Protein AF-0000000084523132 (afdb_homodimer)

Organism: Aneurinibacillus migulanus (NCBI:txid47500)

Solvent-accessible surface area (backbone atoms only — not comparable to full-atom values): 44992 Å² total; per-residue (Å²): 132,90,74,85,79,76,87,74,83,86,82,87,77,86,77,85,92,83,88,80,84,88,80,86,73,85,72,81,78,73,75,73,77,78,72,75,71,73,74,72,69,65,70,70,66,70,72,75,72,78,80,70,78,69,58,44,40,58,36,32,36,46,37,48,32,93,43,31,40,43,22,8,52,38,35,34,48,23,66,34,54,35,26,96,66,20,38,59,27,20,19,36,35,38,28,28,56,86,36,49,59,51,44,39,42,51,28,41,54,23,23,72,80,27,42,26,47,46,39,35,29,53,41,67,44,69,44,66,71,53,55,51,46,51,60,62,40,54,42,74,25,40,97,89,49,35,21,31,39,36,40,55,53,37,70,60,29,54,48,53,47,40,74,71,72,41,43,73,41,82,44,69,46,95,42,55,39,41,34,22,36,46,48,48,52,48,49,17,68,76,68,71,52,73,66,48,44,32,38,34,26,44,70,81,42,49,47,55,30,46,41,55,28,13,50,14,8,45,35,76,36,38,50,38,39,27,48,43,77,39,74,42,68,43,31,52,57,51,44,52,74,44,72,40,60,22,40,33,39,32,38,42,30,59,91,55,35,26,65,66,37,56,58,62,51,40,74,29,20,51,72,44,79,40,49,23,96,44,46,43,47,25,19,48,37,43,39,46,31,57,39,85,88,80,62,48,60,66,44,57,72,57,50,24,42,30,34,30,38,32,22,47,91,43,29,50,43,45,52,37,46,29,53,41,15,52,47,61,51,41,14,47,39,39,43,33,49,41,64,53,71,46,68,69,54,53,54,53,44,56,58,31,32,23,54,19,89,76,45,75,70,71,34,47,56,44,38,37,37,32,46,30,41,54,88,38,38,21,60,56,33,51,25,24,50,35,43,54,41,37,61,31,35,61,83,66,58,39,73,47,42,49,76,76,40,86,60,82,77,66,86,68,82,78,78,74,80,77,77,79,73,79,71,80,119,132,82,76,79,77,83,73,75,89,80,84,82,83,80,83,78,83,78,88,82,82,90,81,88,79,87,72,78,74,73,73,78,73,76,73,74,71,73,74,72,69,66,70,69,66,69,73,74,72,77,78,72,78,70,57,44,40,59,35,30,36,47,38,48,30,91,42,31,40,43,22,7,53,38,34,36,49,23,65,35,54,35,25,97,68,19,37,60,27,19,18,36,35,39,26,29,55,88,36,50,59,52,45,41,42,52,28,41,54,24,24,73,80,27,42,25,45,45,40,36,29,54,40,66,43,68,43,68,71,56,55,51,47,52,61,63,41,54,42,74,25,39,97,88,49,36,21,30,38,36,41,57,53,38,70,60,30,54,47,53,48,40,74,70,72,42,42,72,41,81,44,68,46,96,41,53,42,41,34,22,35,47,49,49,51,49,49,18,67,76,68,72,52,73,67,50,44,34,38,33,28,44,72,81,43,48,47,54,29,48,41,53,28,12,50,14,8,46,33,77,35,39,50,38,39,26,48,43,78,40,73,43,70,44,32,50,57,53,43,52,74,44,70,39,60,21,42,34,38,32,37,42,30,58,90,56,36,26,64,65,37,56,58,61,51,41,73,30,20,52,72,44,80,40,48,23,94,44,46,43,47,24,20,47,37,44,37,45,30,57,39,86,87,80,62,48,60,66,45,57,72,56,50,25,43,32,35,30,38,34,20,48,91,44,31,51,41,44,54,37,46,28,53,41,16,53,47,61,49,41,14,47,42,39,41,33,49,39,64,54,72,45,67,70,53,53,53,53,44,56,59,30,33,24,53,20,90,77,44,73,70,69,34,48,57,45,37,36,37,32,46,30,41,55,89,39,37,20,58,54,32,50,25,23,50,36,44,55,42,38,60,31,36,61,83,65,58,38,76,47,41,50,75,77,40,86,58,80,78,65,87,70,82,76,80,75,79,77,78,79,73,78,72,77,122

pLDDT: mean 84.17, std 27.67, range [15.92, 98.94]

Structure (mmCIF, N/CA/C/O backbone):
data_AF-0000000084523132-model_v1
#
loop_
_entity.id
_entity.type
_entity.pdbx_description
1 polymer 'ArsR family transcriptional regulator'
#
loop_
_atom_site.group_PDB
_atom_site.id
_atom_site.type_symbol
_atom_site.label_atom_id
_atom_site.label_alt_id
_atom_site.label_comp_id
_atom_site.label_asym_id
_atom_site.label_entity_id
_atom_site.label_seq_id
_atom_site.pdbx_PDB_ins_code
_atom_site.Cartn_x
_atom_site.Cartn_y
_atom_site.Cartn_z
_atom_site.occupancy
_atom_site.B_iso_or_equiv
_atom_site.auth_seq_id
_atom_site.auth_comp_id
_atom_site.auth_asym_id
_atom_site.auth_atom_id
_atom_site.pdbx_PDB_model_num
ATOM 1 N N . MET A 1 1 ? 48.125 -35.094 -36.844 1 18.16 1 MET A N 1
ATOM 2 C CA . MET A 1 1 ? 48.844 -36.188 -36.156 1 18.16 1 MET A CA 1
ATOM 3 C C . MET A 1 1 ? 49.406 -35.688 -34.812 1 18.16 1 MET A C 1
ATOM 5 O O . MET A 1 1 ? 49.344 -36.375 -33.812 1 18.16 1 MET A O 1
ATOM 9 N N . GLY A 1 2 ? 50.281 -34.688 -34.719 1 19.12 2 GLY A N 1
ATOM 10 C CA . GLY A 1 2 ? 51.438 -34.938 -33.906 1 19.12 2 GLY A CA 1
ATOM 11 C C . GLY A 1 2 ? 51.156 -34.781 -32.406 1 19.12 2 GLY A C 1
ATOM 12 O O . GLY A 1 2 ? 50.406 -33.875 -32.031 1 19.12 2 GLY A O 1
ATOM 13 N N . LYS A 1 3 ? 51.531 -35.75 -31.5 1 17.61 3 LYS A N 1
ATOM 14 C CA . LYS A 1 3 ? 51.5 -36.438 -30.219 1 17.61 3 LYS A CA 1
ATOM 15 C C . LYS A 1 3 ? 52.344 -35.719 -29.188 1 17.61 3 LYS A C 1
ATOM 17 O O . LYS A 1 3 ? 53.562 -35.906 -29.109 1 17.61 3 LYS A O 1
ATOM 22 N N . ARG A 1 4 ? 52.156 -34.375 -29.109 1 19.67 4 ARG A N 1
ATOM 23 C CA . ARG A 1 4 ? 53.125 -33.625 -28.328 1 19.67 4 ARG A CA 1
ATOM 24 C C . ARG A 1 4 ? 53.312 -34.219 -26.938 1 19.67 4 ARG A C 1
ATOM 26 O O . ARG A 1 4 ? 52.312 -34.375 -26.203 1 19.67 4 ARG A O 1
ATOM 33 N N . SER A 1 5 ? 54.469 -34.719 -26.688 1 17.53 5 SER A N 1
ATOM 34 C CA . SER A 1 5 ? 55.25 -35.594 -25.812 1 17.53 5 SER A CA 1
ATOM 35 C C . SER A 1 5 ? 55.344 -35.031 -24.406 1 17.53 5 SER A C 1
ATOM 37 O O . SER A 1 5 ? 55.156 -33.812 -24.188 1 17.53 5 SER A O 1
ATOM 39 N N . PHE A 1 6 ? 55.719 -35.844 -23.344 1 19.44 6 PHE A N 1
ATOM 40 C CA . PHE A 1 6 ? 55.562 -36.406 -22.016 1 19.44 6 PHE A CA 1
ATOM 41 C C . PHE A 1 6 ? 56.594 -35.844 -21.047 1 19.44 6 PHE A C 1
ATOM 43 O O . PHE A 1 6 ? 56.688 -36.25 -19.891 1 19.44 6 PHE A O 1
ATOM 50 N N . ILE A 1 7 ? 57.188 -34.531 -21.312 1 18.38 7 ILE A N 1
ATOM 51 C CA . ILE A 1 7 ? 58.531 -34.625 -20.75 1 18.38 7 ILE A CA 1
ATOM 52 C C . ILE A 1 7 ? 58.469 -34.844 -19.25 1 18.38 7 ILE A C 1
ATOM 54 O O . ILE A 1 7 ? 57.688 -34.156 -18.562 1 18.38 7 ILE A O 1
ATOM 58 N N . ARG A 1 8 ? 59.375 -35.688 -18.594 1 16.3 8 ARG A N 1
ATOM 59 C CA . ARG A 1 8 ? 59.625 -36.656 -17.531 1 16.3 8 ARG A CA 1
ATOM 60 C C . ARG A 1 8 ? 60.281 -35.969 -16.328 1 16.3 8 ARG A C 1
ATOM 62 O O . ARG A 1 8 ? 60.375 -36.562 -15.242 1 16.3 8 ARG A O 1
ATOM 69 N N . TRP A 1 9 ? 60.688 -34.688 -16.375 1 17.25 9 TRP A N 1
ATOM 70 C CA . TRP A 1 9 ? 62 -34.688 -15.727 1 17.25 9 TRP A CA 1
ATOM 71 C C . TRP A 1 9 ? 61.875 -35.031 -14.25 1 17.25 9 TRP A C 1
ATOM 73 O O . TRP A 1 9 ? 60.844 -34.844 -13.633 1 17.25 9 TRP A O 1
ATOM 83 N N . THR A 1 10 ? 63.062 -35.344 -13.672 1 16.25 10 THR A N 1
ATOM 84 C CA . THR A 1 10 ? 63.75 -36.281 -12.766 1 16.25 10 THR A CA 1
ATOM 85 C C . THR A 1 10 ? 63.656 -35.781 -11.328 1 16.25 10 THR A C 1
ATOM 87 O O . THR A 1 10 ? 63.219 -34.656 -11.078 1 16.25 10 THR A O 1
ATOM 90 N N . GLY A 1 11 ? 64.812 -35.562 -10.633 1 15.92 11 GLY A N 1
ATOM 91 C CA . GLY A 1 11 ? 65.438 -36.438 -9.633 1 15.92 11 GLY A CA 1
ATOM 92 C C . GLY A 1 11 ? 65.25 -35.906 -8.219 1 15.92 11 GLY A C 1
ATOM 93 O O . GLY A 1 11 ? 64.75 -36.625 -7.355 1 15.92 11 GLY A O 1
ATOM 94 N N . VAL A 1 12 ? 66.312 -35.125 -7.641 1 17.02 12 VAL A N 1
ATOM 95 C CA . VAL A 1 12 ? 67.188 -35.594 -6.605 1 17.02 12 VAL A CA 1
ATOM 96 C C . VAL A 1 12 ? 66.75 -35.156 -5.23 1 17.02 12 VAL A C 1
ATOM 98 O O . VAL A 1 12 ? 66.125 -34.094 -5.105 1 17.02 12 VAL A O 1
ATOM 101 N N . SER A 1 13 ? 67 -35.938 -4.094 1 16.69 13 SER A N 1
ATOM 102 C CA . SER A 1 13 ? 66.562 -36.469 -2.803 1 16.69 13 SER A CA 1
ATOM 103 C C . SER A 1 13 ? 67.062 -35.594 -1.658 1 16.69 13 SER A C 1
ATOM 105 O O . SER A 1 13 ? 66.562 -35.688 -0.531 1 16.69 13 SER A O 1
ATOM 107 N N . ILE A 1 14 ? 67.875 -34.531 -1.844 1 17.36 14 ILE A N 1
ATOM 108 C CA . ILE A 1 14 ? 68.938 -34.656 -0.842 1 17.36 14 ILE A CA 1
ATOM 109 C C . ILE A 1 14 ? 68.375 -34.406 0.548 1 17.36 14 ILE A C 1
ATOM 111 O O . ILE A 1 14 ? 67.562 -33.5 0.726 1 17.36 14 ILE A O 1
ATOM 115 N N . LEU A 1 15 ? 69 -35.125 1.539 1 16.55 15 LEU A N 1
ATOM 116 C CA . LEU A 1 15 ? 68.75 -35.719 2.838 1 16.55 15 LEU A CA 1
ATOM 117 C C . LEU A 1 15 ? 68.875 -34.719 3.957 1 16.55 15 LEU A C 1
ATOM 119 O O . LEU A 1 15 ? 68.125 -34.688 4.91 1 16.55 15 LEU A O 1
ATOM 123 N N . ALA A 1 16 ? 69.812 -33.688 3.883 1 15.98 16 ALA A N 1
ATOM 124 C CA . ALA A 1 16 ? 70.75 -33.781 5 1 15.98 16 ALA A CA 1
ATOM 125 C C . ALA A 1 16 ? 70.062 -33.406 6.316 1 15.98 16 ALA A C 1
ATOM 127 O O . ALA A 1 16 ? 69 -32.719 6.328 1 15.98 16 ALA A O 1
ATOM 128 N N . ALA A 1 17 ? 71 -33.344 7.449 1 16.22 17 ALA A N 1
ATOM 129 C CA . ALA A 1 17 ? 71.25 -33.875 8.789 1 16.22 17 ALA A CA 1
ATOM 130 C C . ALA A 1 17 ? 70.688 -32.969 9.859 1 16.22 17 ALA A C 1
ATOM 132 O O . ALA A 1 17 ? 70.312 -31.797 9.586 1 16.22 17 ALA A O 1
ATOM 133 N N . GLY A 1 18 ? 71.438 -32.875 11.062 1 16.06 18 GLY A N 1
ATOM 134 C CA . GLY A 1 18 ? 71.25 -33.375 12.414 1 16.06 18 GLY A CA 1
ATOM 135 C C . GLY A 1 18 ? 70.875 -32.281 13.398 1 16.06 18 GLY A C 1
ATOM 136 O O . GLY A 1 18 ? 69.875 -32.469 14.148 1 16.06 18 GLY A O 1
ATOM 137 N N . PHE A 1 19 ? 71.812 -31.297 13.758 1 17.3 19 PHE A N 1
ATOM 138 C CA . PHE A 1 19 ? 72.375 -31.312 15.102 1 17.3 19 PHE A CA 1
ATOM 139 C C . PHE A 1 19 ? 71.562 -30.453 16.047 1 17.3 19 PHE A C 1
ATOM 141 O O . PHE A 1 19 ? 70.875 -29.5 15.617 1 17.3 19 PHE A O 1
ATOM 148 N N . LEU A 1 20 ? 71.688 -30.766 17.453 1 17.17 20 LEU A N 1
ATOM 149 C CA . LEU A 1 20 ? 71 -30.891 18.734 1 17.17 20 LEU A CA 1
ATOM 150 C C . LEU A 1 20 ? 71 -29.578 19.5 1 17.17 20 LEU A C 1
ATOM 152 O O . LEU A 1 20 ? 70.062 -29.219 20.172 1 17.17 20 LEU A O 1
ATOM 156 N N . LEU A 1 21 ? 72.062 -28.688 19.375 1 17.05 21 LEU A N 1
ATOM 157 C CA . LEU A 1 21 ? 72.688 -28.484 20.688 1 17.05 21 LEU A CA 1
ATOM 158 C C . LEU A 1 21 ? 71.75 -27.656 21.594 1 17.05 21 LEU A C 1
ATOM 160 O O . LEU A 1 21 ? 70.875 -26.953 21.094 1 17.05 21 LEU A O 1
ATOM 164 N N . SER A 1 22 ? 72.5 -27.062 22.703 1 17.92 22 SER A N 1
ATOM 165 C CA . SER A 1 22 ? 72.5 -27.016 24.156 1 17.92 22 SER A CA 1
ATOM 166 C C . SER A 1 22 ? 71.688 -25.812 24.672 1 17.92 22 SER A C 1
ATOM 168 O O . SER A 1 22 ? 71.5 -24.828 23.969 1 17.92 22 SER A O 1
ATOM 170 N N . GLY A 1 23 ? 71.438 -25.781 26.047 1 18.11 23 GLY A N 1
ATOM 171 C CA . GLY A 1 23 ? 70.5 -25.578 27.109 1 18.11 23 GLY A CA 1
ATOM 172 C C . GLY A 1 23 ? 70.438 -24.156 27.625 1 18.11 23 GLY A C 1
ATOM 173 O O . GLY A 1 23 ? 69.438 -23.719 28.156 1 18.11 23 GLY A O 1
ATOM 174 N N . CYS A 1 24 ? 71.688 -23.422 27.75 1 20.36 24 CYS A N 1
ATOM 175 C CA . CYS A 1 24 ? 71.812 -22.891 29.094 1 20.36 24 CYS A CA 1
ATOM 176 C C . CYS A 1 24 ? 70.875 -21.734 29.328 1 20.36 24 CYS A C 1
ATOM 178 O O . CYS A 1 24 ? 70.5 -21.016 28.391 1 20.36 24 CYS A O 1
ATOM 180 N N . GLY A 1 25 ? 70.562 -21.438 30.656 1 19.28 25 GLY A N 1
ATOM 181 C CA . GLY A 1 25 ? 69.5 -21.031 31.594 1 19.28 25 GLY A CA 1
ATOM 182 C C . GLY A 1 25 ? 69.438 -19.531 31.797 1 19.28 25 GLY A C 1
ATOM 183 O O . GLY A 1 25 ? 68.562 -19.047 32.531 1 19.28 25 GLY A O 1
ATOM 184 N N . VAL A 1 26 ? 70.5 -18.719 31.406 1 21.92 26 VAL A N 1
ATOM 185 C CA . VAL A 1 26 ? 70.688 -17.672 32.406 1 21.92 26 VAL A CA 1
ATOM 186 C C . VAL A 1 26 ? 69.438 -16.781 32.438 1 21.92 26 VAL A C 1
ATOM 188 O O . VAL A 1 26 ? 68.875 -16.5 31.391 1 21.92 26 VAL A O 1
ATOM 191 N N . GLN A 1 27 ? 69 -16.297 33.656 1 20.41 27 GLN A N 1
ATOM 192 C CA . GLN A 1 27 ? 67.875 -15.836 34.406 1 20.41 27 GLN A CA 1
ATOM 193 C C . GLN A 1 27 ? 67.625 -14.336 34.25 1 20.41 27 GLN A C 1
ATOM 195 O O . GLN A 1 27 ? 66.688 -13.766 34.781 1 20.41 27 GLN A O 1
ATOM 200 N N . GLY A 1 28 ? 68.375 -13.633 33.375 1 21.02 28 GLY A N 1
ATOM 201 C CA . GLY A 1 28 ? 68.438 -12.234 33.781 1 21.02 28 GLY A CA 1
ATOM 202 C C . GLY A 1 28 ? 67 -11.609 33.812 1 21.02 28 GLY A C 1
ATOM 203 O O . GLY A 1 28 ? 66.188 -11.875 32.938 1 21.02 28 GLY A O 1
ATOM 204 N N . GLU A 1 29 ? 66.625 -11.117 34.938 1 22.2 29 GLU A N 1
ATOM 205 C CA . GLU A 1 29 ? 65.375 -10.594 35.438 1 22.2 29 GLU A CA 1
ATOM 206 C C . GLU A 1 29 ? 65 -9.273 34.75 1 22.2 29 GLU A C 1
ATOM 208 O O . GLU A 1 29 ? 65.625 -8.242 35.031 1 22.2 29 GLU A O 1
ATOM 213 N N . GLU A 1 30 ? 65.125 -9.164 33.438 1 22.03 30 GLU A N 1
ATOM 214 C CA . GLU A 1 30 ? 64.938 -7.789 33 1 22.03 30 GLU A CA 1
ATOM 215 C C . GLU A 1 30 ? 63.531 -7.32 33.375 1 22.03 30 GLU A C 1
ATOM 217 O O . GLU A 1 30 ? 62.531 -8.055 33.219 1 22.03 30 GLU A O 1
ATOM 222 N N . GLN A 1 31 ? 63.469 -6.348 34.25 1 25.53 31 GLN A N 1
ATOM 223 C CA . GLN A 1 31 ? 62.312 -5.691 34.781 1 25.53 31 GLN A CA 1
ATOM 224 C C . GLN A 1 31 ? 61.438 -5.09 33.688 1 25.53 31 GLN A C 1
ATOM 226 O O . GLN A 1 31 ? 61.938 -4.309 32.875 1 25.53 31 GLN A O 1
ATOM 231 N N . PRO A 1 32 ? 60.438 -5.801 33.188 1 24.64 32 PRO A N 1
ATOM 232 C CA . PRO A 1 32 ? 59.688 -5.223 32.094 1 24.64 32 PRO A CA 1
ATOM 233 C C . PRO A 1 32 ? 59.062 -3.885 32.438 1 24.64 32 PRO A C 1
ATOM 235 O O . PRO A 1 32 ? 58.75 -3.643 33.594 1 24.64 32 PRO A O 1
ATOM 238 N N . THR A 1 33 ? 59.688 -2.871 31.812 1 25.81 33 THR A N 1
ATOM 239 C CA . THR A 1 33 ? 59.031 -1.567 31.734 1 25.81 33 THR A CA 1
ATOM 240 C C . THR A 1 33 ? 57.562 -1.721 31.375 1 25.81 33 THR A C 1
ATOM 242 O O . THR A 1 33 ? 57.219 -2.432 30.422 1 25.81 33 THR A O 1
ATOM 245 N N . GLN A 1 34 ? 56.75 -1.562 32.375 1 22.23 34 GLN A N 1
ATOM 246 C CA . GLN A 1 34 ? 55.281 -1.671 32.312 1 22.23 34 GLN A CA 1
ATOM 247 C C . GLN A 1 34 ? 54.719 -0.721 31.281 1 22.23 34 GLN A C 1
ATOM 249 O O . GLN A 1 34 ? 54.844 0.498 31.391 1 22.23 34 GLN A O 1
ATOM 254 N N . ASN A 1 35 ? 54.938 -1.015 29.938 1 23.64 35 ASN A N 1
ATOM 255 C CA . ASN A 1 35 ? 54.281 -0.234 28.922 1 23.64 35 ASN A CA 1
ATOM 256 C C . ASN A 1 35 ? 52.781 -0.119 29.203 1 23.64 35 ASN A C 1
ATOM 258 O O . ASN A 1 35 ? 52.094 -1.131 29.359 1 23.64 35 ASN A O 1
ATOM 262 N N . SER A 1 36 ? 52.375 0.899 29.922 1 24.44 36 SER A N 1
ATOM 263 C CA . SER A 1 36 ? 51 1.225 30.141 1 24.44 36 SER A CA 1
ATOM 264 C C . SER A 1 36 ? 50.188 1.169 28.844 1 24.44 36 SER A C 1
ATOM 266 O O . SER A 1 36 ? 50.469 1.904 27.891 1 24.44 36 SER A O 1
ATOM 268 N N . ALA A 1 37 ? 49.812 0.008 28.406 1 24.81 37 ALA A N 1
ATOM 269 C CA . ALA A 1 37 ? 48.844 -0.115 27.344 1 24.81 37 ALA A CA 1
ATOM 270 C C . ALA A 1 37 ? 47.656 0.808 27.594 1 24.81 37 ALA A C 1
ATOM 272 O O . ALA A 1 37 ? 46.969 0.68 28.609 1 24.81 37 ALA A O 1
ATOM 273 N N . GLU A 1 38 ? 47.875 2.047 27.266 1 24.16 38 GLU A N 1
ATOM 274 C CA . GLU A 1 38 ? 46.656 2.848 27.141 1 24.16 38 GLU A CA 1
ATOM 275 C C . GLU A 1 38 ? 45.531 2.057 26.469 1 24.16 38 GLU A C 1
ATOM 277 O O . GLU A 1 38 ? 45.719 1.518 25.375 1 24.16 38 GLU A O 1
ATOM 282 N N . GLN A 1 39 ? 44.781 1.378 27.359 1 24.66 39 GLN A N 1
ATOM 283 C CA . GLN A 1 39 ? 43.531 0.744 26.969 1 24.66 39 GLN A CA 1
ATOM 284 C C . GLN A 1 39 ? 42.75 1.607 25.969 1 24.66 39 GLN A C 1
ATOM 286 O O . GLN A 1 39 ? 42.312 2.707 26.297 1 24.66 39 GLN A O 1
ATOM 291 N N . ALA A 1 40 ? 43.25 1.502 24.688 1 27.55 40 ALA A N 1
ATOM 292 C CA . ALA A 1 40 ? 42.312 1.956 23.672 1 27.55 40 ALA A CA 1
ATOM 293 C C . ALA A 1 40 ? 40.906 1.426 23.953 1 27.55 40 ALA A C 1
ATOM 295 O O . ALA A 1 40 ? 40.656 0.229 23.812 1 27.55 40 ALA A O 1
ATOM 296 N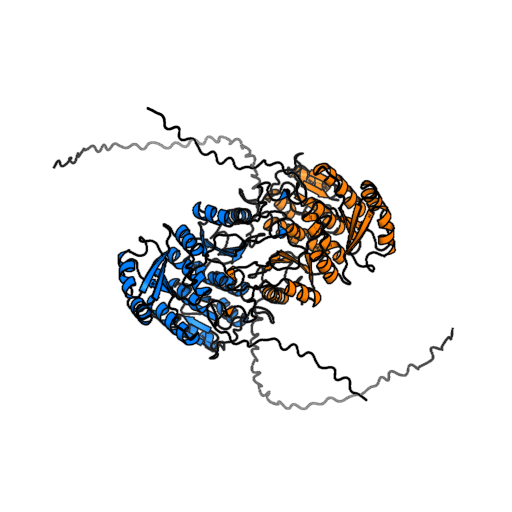 N . GLN A 1 41 ? 40.312 1.923 25.016 1 23.8 41 GLN A N 1
ATOM 297 C CA . GLN A 1 41 ? 38.875 1.759 25.047 1 23.8 41 GLN A CA 1
ATOM 298 C C . GLN A 1 41 ? 38.25 2.025 23.688 1 23.8 41 GLN A C 1
ATOM 300 O O . GLN A 1 41 ? 38.281 3.162 23.203 1 23.8 41 GLN A O 1
ATOM 305 N N . SER A 1 42 ? 38.688 1.079 22.781 1 26.42 42 SER A N 1
ATOM 306 C CA . SER A 1 42 ? 37.844 1.142 21.594 1 26.42 42 SER A CA 1
ATOM 307 C C . SER A 1 42 ? 36.375 1.379 21.969 1 26.42 42 SER A C 1
ATOM 309 O O . SER A 1 42 ? 35.781 0.597 22.719 1 26.42 42 SER A O 1
ATOM 311 N N . THR A 1 43 ? 36.094 2.611 22.297 1 24.25 43 THR A N 1
ATOM 312 C CA . THR A 1 43 ? 34.656 2.863 22.266 1 24.25 43 THR A CA 1
ATOM 313 C C . THR A 1 43 ? 34 2.125 21.109 1 24.25 43 THR A C 1
ATOM 315 O O . THR A 1 43 ? 34.281 2.4 19.938 1 24.25 43 THR A O 1
ATOM 318 N N . LYS A 1 44 ? 33.844 0.749 21.297 1 25.86 44 LYS A N 1
ATOM 319 C CA . LYS A 1 44 ? 32.812 0.128 20.453 1 25.86 44 LYS A CA 1
ATOM 320 C C . LYS A 1 44 ? 31.672 1.095 20.156 1 25.86 44 LYS A C 1
ATOM 322 O O . LYS A 1 44 ? 30.875 1.391 21.047 1 25.86 44 LYS A O 1
ATOM 327 N N . ALA A 1 45 ? 32.031 2.162 19.469 1 26.94 45 ALA A N 1
ATOM 328 C CA . ALA A 1 45 ? 30.875 2.795 18.859 1 26.94 45 ALA A CA 1
ATOM 329 C C . ALA A 1 45 ? 29.781 1.771 18.562 1 26.94 45 ALA A C 1
ATOM 331 O O . ALA A 1 45 ? 30.031 0.749 17.906 1 26.94 45 ALA A O 1
ATOM 332 N N . GLY A 1 46 ? 28.906 1.56 19.469 1 26.45 46 GLY A N 1
ATOM 333 C CA . GLY A 1 46 ? 27.734 0.729 19.312 1 26.45 46 GLY A CA 1
ATOM 334 C C . GLY A 1 46 ? 27.328 0.536 17.859 1 26.45 46 GLY A C 1
ATOM 335 O O . GLY A 1 46 ? 27.297 1.495 17.078 1 26.45 46 GLY A O 1
ATOM 336 N N . LYS A 1 47 ? 27.672 -0.656 17.266 1 29.94 47 LYS A N 1
ATOM 337 C CA . LYS A 1 47 ? 27 -1.043 16.031 1 29.94 47 LYS A CA 1
ATOM 338 C C . LYS A 1 47 ? 25.656 -0.358 15.891 1 29.94 47 LYS A C 1
ATOM 340 O O . LYS A 1 47 ? 24.828 -0.391 16.812 1 29.94 47 LYS A O 1
ATOM 345 N N . ALA A 1 48 ? 25.609 0.6 15.109 1 30.92 48 ALA A N 1
ATOM 346 C CA . ALA A 1 48 ? 24.312 1.062 14.625 1 30.92 48 ALA A CA 1
ATOM 347 C C . ALA A 1 48 ? 23.25 -0.032 14.75 1 30.92 48 ALA A C 1
ATOM 349 O O . ALA A 1 48 ? 23.5 -1.192 14.422 1 30.92 48 ALA A O 1
ATOM 350 N N . SER A 1 49 ? 22.281 0.029 15.648 1 36.09 49 SER A N 1
ATOM 351 C CA . SER A 1 49 ? 21.109 -0.814 15.844 1 36.09 49 SER A CA 1
ATOM 352 C C . SER A 1 49 ? 20.812 -1.659 14.609 1 36.09 49 SER A C 1
ATOM 354 O O . SER A 1 49 ? 21.094 -1.234 13.484 1 36.09 49 SER A O 1
ATOM 356 N N . ALA A 1 50 ? 20.578 -2.887 14.641 1 38.69 50 ALA A N 1
ATOM 357 C CA . ALA A 1 50 ? 19.969 -3.867 13.75 1 38.69 50 ALA A CA 1
ATOM 358 C C . ALA A 1 50 ? 19.016 -3.193 12.758 1 38.69 50 ALA A C 1
ATOM 360 O O . ALA A 1 50 ? 18.156 -2.395 13.156 1 38.69 50 ALA A O 1
ATOM 361 N N . ASP A 1 51 ? 19.406 -3.07 11.445 1 51.06 51 ASP A N 1
ATOM 362 C CA . ASP A 1 51 ? 18.656 -2.619 10.273 1 51.06 51 ASP A CA 1
ATOM 363 C C . ASP A 1 51 ? 17.156 -2.898 10.438 1 51.06 51 ASP A C 1
ATOM 365 O O . ASP A 1 51 ? 16.734 -4.055 10.438 1 51.06 51 ASP A O 1
ATOM 369 N N . GLN A 1 52 ? 16.562 -2.137 11.156 1 62.84 52 GLN A N 1
ATOM 370 C CA . GLN A 1 52 ? 15.125 -2.277 11.328 1 62.84 52 GLN A CA 1
ATOM 371 C C . GLN A 1 52 ? 14.445 -2.615 10.008 1 62.84 52 GLN A C 1
ATOM 373 O O . GLN A 1 52 ? 14.711 -1.976 8.984 1 62.84 52 GLN A O 1
ATOM 378 N N . GLU A 1 53 ? 13.867 -3.773 9.977 1 72.56 53 GLU A N 1
ATOM 379 C CA . GLU A 1 53 ? 13.109 -4.242 8.812 1 72.56 53 GLU A CA 1
ATOM 380 C C . GLU A 1 53 ? 12.109 -3.188 8.344 1 72.56 53 GLU A C 1
ATOM 382 O O . GLU A 1 53 ? 11.422 -2.566 9.164 1 72.56 53 GLU A O 1
ATOM 387 N N . LEU A 1 54 ? 12.25 -2.812 7.082 1 85.75 54 LEU A N 1
ATOM 388 C CA . LEU A 1 54 ? 11.289 -1.923 6.438 1 85.75 54 LEU A CA 1
ATOM 389 C C . LEU A 1 54 ? 10.062 -2.697 5.977 1 85.75 54 LEU A C 1
ATOM 391 O O . LEU A 1 54 ? 9.953 -3.062 4.801 1 85.75 54 LEU A O 1
ATOM 395 N N . SER A 1 55 ? 9.125 -2.938 6.852 1 94.12 55 SER A N 1
ATOM 396 C CA . SER A 1 55 ? 7.941 -3.721 6.523 1 94.12 55 SER A CA 1
ATOM 397 C C . SER A 1 55 ? 7.148 -3.072 5.395 1 94.12 55 SER A C 1
ATOM 399 O O . SER A 1 55 ? 6.512 -3.766 4.598 1 94.12 55 SER A O 1
ATOM 401 N N . ALA A 1 56 ? 7.203 -1.769 5.355 1 97.81 56 ALA A N 1
ATOM 402 C CA . ALA A 1 56 ? 6.516 -1.04 4.293 1 97.81 56 ALA A CA 1
ATOM 403 C C . ALA A 1 56 ? 7.156 0.325 4.059 1 97.81 56 ALA A C 1
ATOM 405 O O . ALA A 1 56 ? 7.801 0.877 4.953 1 97.81 56 ALA A O 1
ATOM 406 N N . THR A 1 57 ? 7.098 0.795 2.854 1 97.88 57 THR A N 1
ATOM 407 C CA . THR A 1 57 ? 7.375 2.176 2.469 1 97.88 57 THR A CA 1
ATOM 408 C C . THR A 1 57 ? 6.141 2.816 1.837 1 97.88 57 THR A C 1
ATOM 410 O O . THR A 1 57 ? 5.062 2.219 1.822 1 97.88 57 THR A O 1
ATOM 413 N N . LYS A 1 58 ? 6.324 3.99 1.352 1 97.62 58 LYS A N 1
ATOM 414 C CA . LYS A 1 58 ? 5.207 4.715 0.751 1 97.62 58 LYS A CA 1
ATOM 415 C C . LYS A 1 58 ? 4.703 4.012 -0.504 1 97.62 58 LYS A C 1
ATOM 417 O O . LYS A 1 58 ? 3.531 4.133 -0.863 1 97.62 58 LYS A O 1
ATOM 422 N N . ASN A 1 59 ? 5.559 3.164 -1.186 1 98.31 59 ASN A N 1
ATOM 423 C CA . ASN A 1 59 ? 5.133 2.516 -2.42 1 98.31 59 ASN A CA 1
ATOM 424 C C . ASN A 1 59 ? 5.355 1.007 -2.367 1 98.31 59 ASN A C 1
ATOM 426 O O . ASN A 1 59 ? 5.129 0.306 -3.355 1 98.31 59 ASN A O 1
ATOM 430 N N . THR A 1 60 ? 5.875 0.475 -1.229 1 98.5 60 THR A N 1
ATOM 431 C CA . THR A 1 60 ? 6.129 -0.959 -1.154 1 98.5 60 THR A CA 1
ATOM 432 C C . THR A 1 60 ? 5.609 -1.532 0.163 1 98.5 60 THR A C 1
ATOM 434 O O . THR A 1 60 ? 5.555 -0.828 1.173 1 98.5 60 THR A O 1
ATOM 437 N N . THR A 1 61 ? 5.207 -2.773 0.147 1 98.56 61 THR A N 1
ATOM 438 C CA . THR A 1 61 ? 4.789 -3.529 1.323 1 98.56 61 THR A CA 1
ATOM 439 C C . THR A 1 61 ? 5.371 -4.938 1.295 1 98.56 61 THR A C 1
ATOM 441 O O . THR A 1 61 ? 5.289 -5.629 0.278 1 98.56 61 THR A O 1
ATOM 444 N N . ARG A 1 62 ? 5.922 -5.375 2.377 1 98.38 62 ARG A N 1
ATOM 445 C CA . ARG A 1 62 ? 6.449 -6.73 2.441 1 98.38 62 ARG A CA 1
ATOM 446 C C . ARG A 1 62 ? 5.355 -7.73 2.793 1 98.38 62 ARG A C 1
ATOM 448 O O . ARG A 1 62 ? 4.48 -7.441 3.613 1 98.38 62 ARG A O 1
ATOM 455 N N . ILE A 1 63 ? 5.422 -8.812 2.164 1 98.44 63 ILE A N 1
ATOM 456 C CA . ILE A 1 63 ? 4.758 -10.023 2.621 1 98.44 63 ILE A CA 1
ATOM 457 C C . ILE A 1 63 ? 5.715 -10.844 3.484 1 98.44 63 ILE A C 1
ATOM 459 O O . ILE A 1 63 ? 6.531 -11.609 2.963 1 98.44 63 ILE A O 1
ATOM 463 N N . GLU A 1 64 ? 5.531 -10.758 4.703 1 96.56 64 GLU A N 1
ATOM 464 C CA . GLU A 1 64 ? 6.574 -11.195 5.625 1 96.56 64 GLU A CA 1
ATOM 465 C C . GLU A 1 64 ? 6.621 -12.719 5.727 1 96.56 64 GLU A C 1
ATOM 467 O O . GLU A 1 64 ? 5.578 -13.375 5.734 1 96.56 64 GLU A O 1
ATOM 472 N N . GLY A 1 65 ? 7.781 -13.273 5.797 1 97.62 65 GLY A N 1
ATOM 473 C CA . GLY A 1 65 ? 8.023 -14.695 5.973 1 97.62 65 GLY A CA 1
ATOM 474 C C . GLY A 1 65 ? 9.422 -15.117 5.562 1 97.62 65 GLY A C 1
ATOM 475 O O . GLY A 1 65 ? 10.094 -14.414 4.805 1 97.62 65 GLY A O 1
ATOM 476 N N . THR A 1 66 ? 9.82 -16.281 6.098 1 97.88 66 THR A N 1
ATOM 477 C CA . THR A 1 66 ? 11.148 -16.797 5.789 1 97.88 66 THR A CA 1
ATOM 478 C C . THR A 1 66 ? 11.055 -18.172 5.141 1 97.88 66 THR A C 1
ATOM 480 O O . THR A 1 66 ? 12.07 -18.828 4.918 1 97.88 66 THR A O 1
ATOM 483 N N . ASN A 1 67 ? 9.875 -18.609 4.902 1 98.31 67 ASN A N 1
ATOM 484 C CA . ASN A 1 67 ? 9.57 -19.844 4.199 1 98.31 67 ASN A CA 1
ATOM 485 C C . ASN A 1 67 ? 8.156 -19.828 3.627 1 98.31 67 ASN A C 1
ATOM 487 O O . ASN A 1 67 ? 7.383 -18.906 3.885 1 98.31 67 ASN A O 1
ATOM 491 N N . ALA A 1 68 ? 7.855 -20.844 2.908 1 98.75 68 ALA A N 1
ATOM 492 C CA . ALA A 1 68 ? 6.586 -20.875 2.188 1 98.75 68 ALA A CA 1
ATOM 493 C C . ALA A 1 68 ? 5.406 -20.828 3.154 1 98.75 68 ALA A C 1
ATOM 495 O O . ALA A 1 68 ? 4.383 -20.203 2.873 1 98.75 68 ALA A O 1
ATOM 496 N N . GLU A 1 69 ? 5.508 -21.516 4.23 1 98.75 69 GLU A N 1
ATOM 497 C CA . GLU A 1 69 ? 4.422 -21.562 5.203 1 98.75 69 GLU A CA 1
ATOM 498 C C . GLU A 1 69 ? 4.145 -20.188 5.797 1 98.75 69 GLU A C 1
ATOM 500 O O . GLU A 1 69 ? 2.996 -19.75 5.852 1 98.75 69 GLU A O 1
ATOM 505 N N . GLU A 1 70 ? 5.164 -19.5 6.215 1 98.44 70 GLU A N 1
ATOM 506 C CA . GLU A 1 70 ? 5.008 -18.156 6.762 1 98.44 70 GLU A CA 1
ATOM 507 C C . GLU A 1 70 ? 4.496 -17.188 5.703 1 98.44 70 GLU A C 1
ATOM 509 O O . GLU A 1 70 ? 3.666 -16.312 5.996 1 98.44 70 GLU A O 1
ATOM 514 N N . ILE A 1 71 ? 5.008 -17.344 4.445 1 98.75 71 ILE A N 1
ATOM 515 C CA . ILE A 1 71 ? 4.535 -16.516 3.348 1 98.75 71 ILE A CA 1
ATOM 516 C C . ILE A 1 71 ? 3.041 -16.75 3.127 1 98.75 71 ILE A C 1
ATOM 518 O O . ILE A 1 71 ? 2.279 -15.805 2.918 1 98.75 71 ILE A O 1
ATOM 522 N N . ALA A 1 72 ? 2.641 -17.953 3.217 1 98.88 72 ALA A N 1
ATOM 523 C CA . ALA A 1 72 ? 1.231 -18.297 3.043 1 98.88 72 ALA A CA 1
ATOM 524 C C . ALA A 1 72 ? 0.369 -17.641 4.117 1 98.88 72 ALA A C 1
ATOM 526 O O . ALA A 1 72 ? -0.691 -17.094 3.816 1 98.88 72 ALA A O 1
ATOM 527 N N . LEU A 1 73 ? 0.814 -17.734 5.332 1 98.56 73 LEU A N 1
ATOM 528 C CA . LEU A 1 73 ? 0.07 -17.141 6.441 1 98.56 73 LEU A CA 1
ATOM 529 C C . LEU A 1 73 ? -0.048 -15.633 6.281 1 98.56 73 LEU A C 1
ATOM 531 O O . LEU A 1 73 ? -1.137 -15.078 6.422 1 98.56 73 LEU A O 1
ATOM 535 N N . SER A 1 74 ? 1.034 -14.977 5.973 1 98.12 74 SER A N 1
ATOM 536 C CA . SER A 1 74 ? 1.025 -13.531 5.773 1 98.12 74 SER A CA 1
ATOM 537 C C . SER A 1 74 ? 0.117 -13.141 4.617 1 98.12 74 SER A C 1
ATOM 539 O O . SER A 1 74 ? -0.673 -12.203 4.73 1 98.12 74 SER A O 1
ATOM 541 N N . THR A 1 75 ? 0.225 -13.898 3.549 1 98.69 75 THR A N 1
ATOM 542 C CA . THR A 1 75 ? -0.598 -13.633 2.375 1 98.69 75 THR A CA 1
ATOM 543 C C . THR A 1 75 ? -2.08 -13.766 2.711 1 98.69 75 THR A C 1
ATOM 545 O O . THR A 1 75 ? -2.885 -12.898 2.363 1 98.69 75 THR A O 1
ATOM 548 N N . SER A 1 76 ? -2.385 -14.812 3.385 1 98.62 76 SER A N 1
ATOM 549 C CA . SER A 1 76 ? -3.762 -15.086 3.783 1 98.62 76 SER A CA 1
ATOM 550 C C . SER A 1 76 ? -4.328 -13.945 4.625 1 98.62 76 SER A C 1
ATOM 552 O O . SER A 1 76 ? -5.414 -13.43 4.336 1 98.62 76 SER A O 1
ATOM 554 N N . ARG A 1 77 ? -3.588 -13.477 5.547 1 97.75 77 ARG A N 1
ATOM 555 C CA . ARG A 1 77 ? 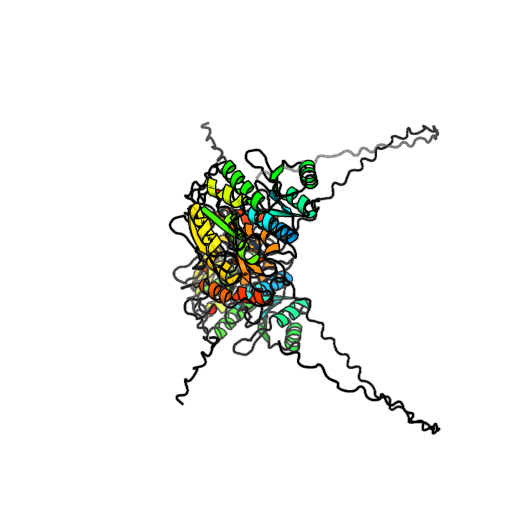-4.047 -12.43 6.457 1 97.75 77 ARG A CA 1
ATOM 556 C C . ARG A 1 77 ? -4.191 -11.094 5.73 1 97.75 77 ARG A C 1
ATOM 558 O O . ARG A 1 77 ? -5.125 -10.336 6 1 97.75 77 ARG A O 1
ATOM 565 N N . MET A 1 78 ? -3.332 -10.82 4.863 1 98.19 78 MET A N 1
ATOM 566 C CA . MET A 1 78 ? -3.312 -9.539 4.168 1 98.19 78 MET A CA 1
ATOM 567 C C . MET A 1 78 ? -4.449 -9.453 3.154 1 98.19 78 MET A C 1
ATOM 569 O O . MET A 1 78 ? -5.047 -8.391 2.973 1 98.19 78 MET A O 1
ATOM 573 N N . ILE A 1 79 ? -4.75 -10.555 2.518 1 98.5 79 ILE A N 1
ATOM 574 C CA . ILE A 1 79 ? -5.73 -10.523 1.438 1 98.5 79 ILE A CA 1
ATOM 575 C C . ILE A 1 79 ? -7.125 -10.797 1.997 1 98.5 79 ILE A C 1
ATOM 577 O O . ILE A 1 79 ? -8.109 -10.219 1.534 1 98.5 79 ILE A O 1
ATOM 581 N N . TRP A 1 80 ? -7.18 -11.648 3.025 1 98.12 80 TRP A N 1
ATOM 582 C CA . TRP A 1 80 ? -8.445 -12.031 3.643 1 98.12 80 TRP A CA 1
ATOM 583 C C . TRP A 1 80 ? -8.43 -11.75 5.141 1 98.12 80 TRP A C 1
ATOM 585 O O . TRP A 1 80 ? -8.344 -12.672 5.953 1 98.12 80 TRP A O 1
ATOM 595 N N . PRO A 1 81 ? -8.648 -10.57 5.535 1 95.94 81 PRO A N 1
ATOM 596 C CA . PRO A 1 81 ? -8.727 -10.258 6.965 1 95.94 81 PRO A CA 1
ATOM 597 C C . PRO A 1 81 ? -9.859 -11.008 7.668 1 95.94 81 PRO A C 1
ATOM 599 O O . PRO A 1 81 ? -9.812 -11.203 8.883 1 95.94 81 PRO A O 1
ATOM 602 N N . ALA A 1 82 ? -10.898 -11.312 6.93 1 95.12 82 ALA A N 1
ATOM 603 C CA . ALA A 1 82 ? -12.008 -12.133 7.41 1 95.12 82 ALA A CA 1
ATOM 604 C C . ALA A 1 82 ? -12.734 -11.453 8.562 1 95.12 82 ALA A C 1
ATOM 606 O O . ALA A 1 82 ? -13.094 -12.102 9.555 1 95.12 82 ALA A O 1
ATOM 607 N N . THR A 1 83 ? -12.844 -10.141 8.539 1 94.31 83 THR A N 1
ATOM 608 C CA . THR A 1 83 ? -13.656 -9.375 9.477 1 94.31 83 THR A CA 1
ATOM 609 C C . THR A 1 83 ? -15.125 -9.375 9.047 1 94.31 83 THR A C 1
ATOM 611 O O . THR A 1 83 ? -15.453 -9.828 7.953 1 94.31 83 THR A O 1
ATOM 614 N N . PRO A 1 84 ? -16.062 -8.938 9.844 1 91.88 84 PRO A N 1
ATOM 615 C CA . PRO A 1 84 ? -17.484 -9.086 9.562 1 91.88 84 PRO A CA 1
ATOM 616 C C . PRO A 1 84 ? -17.891 -8.516 8.203 1 91.88 84 PRO A C 1
ATOM 618 O O . PRO A 1 84 ? -18.672 -9.133 7.484 1 91.88 84 PRO A O 1
ATOM 621 N N . ASN A 1 85 ? -17.297 -7.332 7.863 1 91.62 85 ASN A N 1
ATOM 622 C CA . ASN A 1 85 ? -17.609 -6.738 6.57 1 91.62 85 ASN A CA 1
ATOM 623 C C . ASN A 1 85 ? -16.391 -6.746 5.641 1 91.62 85 ASN A C 1
ATOM 625 O O . ASN A 1 85 ? -16.344 -5.98 4.676 1 91.62 85 ASN A O 1
ATOM 629 N N . GLY A 1 86 ? -15.352 -7.555 6.07 1 90.44 86 GLY A N 1
ATOM 630 C CA . GLY A 1 86 ? -14.148 -7.664 5.258 1 90.44 86 GLY A CA 1
ATOM 631 C C . GLY A 1 86 ? -14.18 -8.844 4.301 1 90.44 86 GLY A C 1
ATOM 632 O O . GLY A 1 86 ? -15.203 -9.516 4.176 1 90.44 86 GLY A O 1
ATOM 633 N N . THR A 1 87 ? -13.102 -9.07 3.619 1 92.5 87 THR A N 1
ATOM 634 C CA . THR A 1 87 ? -12.984 -10.156 2.652 1 92.5 87 THR A CA 1
ATOM 635 C C . THR A 1 87 ? -12.891 -11.508 3.361 1 92.5 87 THR A C 1
ATOM 637 O O . THR A 1 87 ? -12.078 -11.68 4.266 1 92.5 87 THR A O 1
ATOM 640 N N . LYS A 1 88 ? -13.727 -12.383 2.965 1 95.94 88 LYS A N 1
ATOM 641 C CA . LYS A 1 88 ? -13.711 -13.758 3.453 1 95.94 88 LYS A CA 1
ATOM 642 C C . LYS A 1 88 ? -13.625 -14.75 2.297 1 95.94 88 LYS A C 1
ATOM 644 O O . LYS A 1 88 ? -14.281 -14.57 1.268 1 95.94 88 LYS A O 1
ATOM 649 N N . PRO A 1 89 ? -12.906 -15.797 2.531 1 98.19 89 PRO A N 1
ATOM 650 C CA . PRO A 1 89 ? -12.82 -16.781 1.456 1 98.19 89 PRO A CA 1
ATOM 651 C C . PRO A 1 89 ? -13.992 -17.766 1.457 1 98.19 89 PRO A C 1
ATOM 653 O O . PRO A 1 89 ? -14.641 -17.953 2.492 1 98.19 89 PRO A O 1
ATOM 656 N N . ASN A 1 90 ? -14.258 -18.328 0.284 1 98.06 90 ASN A N 1
ATOM 657 C CA . ASN A 1 90 ? -15.18 -19.453 0.219 1 98.06 90 ASN A CA 1
ATOM 658 C C . ASN A 1 90 ? -14.492 -20.766 0.577 1 98.06 90 ASN A C 1
ATOM 660 O O . ASN A 1 90 ? -15.039 -21.562 1.33 1 98.06 90 ASN A O 1
ATOM 664 N N . VAL A 1 91 ? -13.328 -20.969 0.045 1 98.62 91 VAL A N 1
ATOM 665 C CA . VAL A 1 91 ? -12.602 -22.219 0.231 1 98.62 91 VAL A CA 1
ATOM 666 C C . VAL A 1 91 ? -11.125 -21.938 0.512 1 98.62 91 VAL A C 1
ATOM 668 O O . VAL A 1 91 ? -10.539 -21.047 -0.105 1 98.62 91 VAL A O 1
ATOM 671 N N . VAL A 1 92 ? -10.555 -22.625 1.421 1 98.88 92 VAL A N 1
ATOM 672 C CA . VAL A 1 92 ? -9.117 -22.578 1.676 1 98.88 92 VAL A CA 1
ATOM 673 C C . VAL A 1 92 ? -8.43 -23.75 0.99 1 98.88 92 VAL A C 1
ATOM 675 O O . VAL A 1 92 ? -8.906 -24.891 1.058 1 98.88 92 VAL A O 1
ATOM 678 N N . LEU A 1 93 ? -7.379 -23.516 0.289 1 98.94 93 LEU A N 1
ATOM 679 C CA . LEU A 1 93 ? -6.562 -24.547 -0.327 1 98.94 93 LEU A CA 1
ATOM 680 C C . LEU A 1 93 ? -5.395 -24.938 0.579 1 98.94 93 LEU A C 1
ATOM 682 O O . LEU A 1 93 ? -4.785 -24.062 1.214 1 98.94 93 LEU A O 1
ATOM 686 N N . LEU A 1 94 ? -5.074 -26.188 0.635 1 98.94 94 LEU A N 1
ATOM 687 C CA . LEU A 1 94 ? -4.016 -26.688 1.502 1 98.94 94 LEU A CA 1
ATOM 688 C C . LEU A 1 94 ? -3.098 -27.641 0.742 1 98.94 94 LEU A C 1
ATOM 690 O O . LEU A 1 94 ? -3.551 -28.656 0.219 1 98.94 94 LEU A O 1
ATOM 694 N N . ALA A 1 95 ? -1.805 -27.344 0.635 1 98.81 95 ALA A N 1
ATOM 695 C CA . ALA A 1 95 ? -0.827 -28.125 -0.112 1 98.81 95 ALA A CA 1
ATOM 696 C C . ALA A 1 95 ? 0.441 -28.344 0.709 1 98.81 95 ALA A C 1
ATOM 698 O O . ALA A 1 95 ? 0.648 -27.688 1.732 1 98.81 95 ALA A O 1
ATOM 699 N N . PRO A 1 96 ? 1.309 -29.312 0.278 1 98.56 96 PRO A N 1
ATOM 700 C CA . PRO A 1 96 ? 2.549 -29.562 1.018 1 98.56 96 PRO A CA 1
ATOM 701 C C . PRO A 1 96 ? 3.582 -28.453 0.818 1 98.56 96 PRO A C 1
ATOM 703 O O . PRO A 1 96 ? 3.805 -28 -0.311 1 98.56 96 PRO A O 1
ATOM 706 N N . HIS A 1 97 ? 4.25 -28.031 1.928 1 97.81 97 HIS A N 1
ATOM 707 C CA . HIS A 1 97 ? 5.168 -26.891 1.853 1 97.81 97 HIS A CA 1
ATOM 708 C C . HIS A 1 97 ? 6.438 -27.266 1.092 1 97.81 97 HIS A C 1
ATOM 710 O O . HIS A 1 97 ? 7.18 -26.391 0.649 1 97.81 97 HIS A O 1
ATOM 716 N N . ASP A 1 98 ? 6.73 -28.547 0.841 1 96.31 98 ASP A N 1
ATOM 717 C CA . ASP A 1 98 ? 7.992 -28.953 0.225 1 96.31 98 ASP A CA 1
ATOM 718 C C . ASP A 1 98 ? 7.781 -29.375 -1.227 1 96.31 98 ASP A C 1
ATOM 720 O O . ASP A 1 98 ? 8.656 -30 -1.828 1 96.31 98 ASP A O 1
ATOM 724 N N . ASN A 1 99 ? 6.664 -29.125 -1.791 1 98.12 99 ASN A N 1
ATOM 725 C CA . ASN A 1 99 ? 6.359 -29.453 -3.182 1 98.12 99 ASN A CA 1
ATOM 726 C C . ASN A 1 99 ? 5.887 -28.219 -3.949 1 98.12 99 ASN A C 1
ATOM 728 O O . ASN A 1 99 ? 4.684 -27.984 -4.059 1 98.12 99 ASN A O 1
ATOM 732 N N . TRP A 1 100 ? 6.852 -27.516 -4.531 1 98.69 100 TRP A N 1
ATOM 733 C CA . TRP A 1 100 ? 6.516 -26.25 -5.18 1 98.69 100 TRP A CA 1
ATOM 734 C C . TRP A 1 100 ? 5.633 -26.484 -6.398 1 98.69 100 TRP A C 1
ATOM 736 O O . TRP A 1 100 ? 4.793 -25.641 -6.73 1 98.69 100 TRP A O 1
ATOM 746 N N . GLN A 1 101 ? 5.801 -27.641 -7.098 1 98.88 101 GLN A N 1
ATOM 747 C CA . GLN A 1 101 ? 5 -27.922 -8.281 1 98.88 101 GLN A CA 1
ATOM 748 C C . GLN A 1 101 ? 3.518 -28.047 -7.934 1 98.88 101 GLN A C 1
ATOM 750 O O . GLN A 1 101 ? 2.664 -27.484 -8.625 1 98.88 101 GLN A O 1
ATOM 755 N N . THR A 1 102 ? 3.225 -28.719 -6.855 1 98.81 102 THR A N 1
ATOM 756 C CA . THR A 1 102 ? 1.853 -28.891 -6.387 1 98.81 102 THR A CA 1
ATOM 757 C C . THR A 1 102 ? 1.272 -27.562 -5.926 1 98.81 102 THR A C 1
ATOM 759 O O . THR A 1 102 ? 0.119 -27.234 -6.223 1 98.81 102 THR A O 1
ATOM 762 N N . GLN A 1 103 ? 2.074 -26.797 -5.219 1 98.88 103 GLN A N 1
ATOM 763 C CA . GLN A 1 103 ? 1.646 -25.453 -4.82 1 98.88 103 GLN A CA 1
ATOM 764 C C . GLN A 1 103 ? 1.27 -24.609 -6.035 1 98.88 103 GLN A C 1
ATOM 766 O O . GLN A 1 103 ? 0.207 -23.984 -6.062 1 98.88 103 GLN A O 1
ATOM 771 N N . LEU A 1 104 ? 2.123 -24.625 -7.023 1 98.94 104 LEU A N 1
ATOM 772 C CA . LEU A 1 104 ? 1.96 -23.75 -8.18 1 98.94 104 LEU A CA 1
ATOM 773 C C . LEU A 1 104 ? 0.668 -24.078 -8.922 1 98.94 104 LEU A C 1
ATOM 775 O O . LEU A 1 104 ? -0.148 -23.188 -9.172 1 98.94 104 LEU A O 1
ATOM 779 N N . VAL A 1 105 ? 0.416 -25.312 -9.219 1 98.81 105 VAL A N 1
ATOM 780 C CA . VAL A 1 105 ? -0.79 -25.641 -9.969 1 98.81 105 VAL A CA 1
ATOM 781 C C . VAL A 1 105 ? -2.018 -25.484 -9.078 1 98.81 105 VAL A C 1
ATOM 783 O O . VAL A 1 105 ? -3.119 -25.219 -9.57 1 98.81 105 VAL A O 1
ATOM 786 N N . GLY A 1 106 ? -1.858 -25.578 -7.758 1 98.75 106 GLY A N 1
ATOM 787 C CA . GLY A 1 106 ? -2.955 -25.344 -6.832 1 98.75 106 GLY A CA 1
ATOM 788 C C . GLY A 1 106 ? -3.498 -23.922 -6.902 1 98.75 106 GLY A C 1
ATOM 789 O O . GLY A 1 106 ? -4.664 -23.688 -6.582 1 98.75 106 GLY A O 1
ATOM 790 N N . LEU A 1 107 ? -2.668 -22.984 -7.348 1 98.81 107 LEU A N 1
ATOM 791 C CA . LEU A 1 107 ? -3.057 -21.578 -7.445 1 98.81 107 LEU A CA 1
ATOM 792 C C . LEU A 1 107 ? -4.18 -21.406 -8.461 1 98.81 107 LEU A C 1
ATOM 794 O O . LEU A 1 107 ? -4.875 -20.375 -8.445 1 98.81 107 LEU A O 1
ATOM 798 N N . ASP A 1 108 ? -4.359 -22.406 -9.32 1 98.12 108 ASP A N 1
ATOM 799 C CA . ASP A 1 108 ? -5.469 -22.375 -10.273 1 98.12 108 ASP A CA 1
ATOM 800 C C . ASP A 1 108 ? -6.812 -22.359 -9.555 1 98.12 108 ASP A C 1
ATOM 802 O O . ASP A 1 108 ? -7.824 -21.938 -10.125 1 98.12 108 ASP A O 1
ATOM 806 N N . LEU A 1 109 ? -6.809 -22.75 -8.32 1 98.12 109 LEU A N 1
ATOM 807 C CA . LEU A 1 109 ? -8.055 -22.859 -7.566 1 98.12 109 LEU A CA 1
ATOM 808 C C . LEU A 1 109 ? -8.266 -21.641 -6.68 1 98.12 109 LEU A C 1
ATOM 810 O O . LEU A 1 109 ? -9.25 -21.578 -5.934 1 98.12 109 LEU A O 1
ATOM 814 N N . VAL A 1 110 ? -7.391 -20.656 -6.75 1 98 110 VAL A N 1
ATOM 815 C CA . VAL A 1 110 ? -7.504 -19.438 -5.945 1 98 110 VAL A CA 1
ATOM 816 C C . VAL A 1 110 ? -8.68 -18.609 -6.441 1 98 110 VAL A C 1
ATOM 818 O O . VAL A 1 110 ? -9.438 -18.047 -5.641 1 98 110 VAL A O 1
ATOM 821 N N . HIS A 1 111 ? -8.789 -18.484 -7.715 1 94.56 111 HIS A N 1
ATOM 822 C CA . HIS A 1 111 ? -9.836 -17.672 -8.32 1 94.56 111 HIS A CA 1
ATOM 823 C C . HIS A 1 111 ? -11.219 -18.172 -7.91 1 94.56 111 HIS A C 1
ATOM 825 O O . HIS A 1 111 ? -11.344 -19.156 -7.184 1 94.56 111 HIS A O 1
ATOM 831 N N . HIS A 1 112 ? -12.227 -17.453 -8.266 1 91.75 112 HIS A N 1
ATOM 832 C CA . HIS A 1 112 ? -13.586 -17.922 -8.055 1 91.75 112 HIS A CA 1
ATOM 833 C C . HIS A 1 112 ? -13.805 -19.297 -8.688 1 91.75 112 HIS A C 1
ATOM 835 O O . HIS A 1 112 ? -13.273 -19.578 -9.766 1 91.75 112 HIS A O 1
ATOM 841 N N . PRO A 1 113 ? -14.484 -20.203 -8.031 1 92.75 113 PRO A N 1
ATOM 842 C CA . PRO A 1 113 ? -15.414 -19.875 -6.941 1 92.75 113 PRO A CA 1
ATOM 843 C C . PRO A 1 113 ? -14.773 -20.016 -5.562 1 92.75 113 PRO A C 1
ATOM 845 O O . PRO A 1 113 ? -15.398 -19.672 -4.555 1 92.75 113 PRO A O 1
ATOM 848 N N . SER A 1 114 ? -13.531 -20.547 -5.457 1 95.19 114 SER A N 1
ATOM 849 C CA . SER A 1 114 ? -12.914 -20.734 -4.145 1 95.19 114 SER A CA 1
ATOM 850 C C . SER A 1 114 ? -12.672 -19.391 -3.453 1 95.19 114 SER A C 1
ATOM 852 O O . SER A 1 114 ? -12.977 -19.234 -2.27 1 95.19 114 SER A O 1
ATOM 854 N N . ASP A 1 115 ? -12.094 -18.453 -4.348 1 96.25 115 ASP A N 1
ATOM 855 C CA . ASP A 1 115 ? -11.797 -17.141 -3.777 1 96.25 115 ASP A CA 1
ATOM 856 C C . ASP A 1 115 ? -11.117 -17.281 -2.418 1 96.25 115 ASP A C 1
ATOM 858 O O . ASP A 1 115 ? -11.594 -16.719 -1.423 1 96.25 115 ASP A O 1
ATOM 862 N N . GLY A 1 116 ? -9.992 -17.969 -2.42 1 98.25 116 GLY A N 1
ATOM 863 C CA . GLY A 1 116 ? -9.375 -18.234 -1.131 1 98.25 116 GLY A CA 1
ATOM 864 C C . GLY A 1 116 ? -7.875 -18.469 -1.225 1 98.25 116 GLY A C 1
ATOM 865 O O . GLY A 1 116 ? -7.336 -18.625 -2.32 1 98.25 116 GLY A O 1
ATOM 866 N N . PRO A 1 117 ? -7.266 -18.438 -0.056 1 98.81 117 PRO A N 1
ATOM 867 C CA . PRO A 1 117 ? -5.805 -18.516 -0.012 1 98.81 117 PRO A CA 1
ATOM 868 C C . PRO A 1 117 ? -5.285 -19.938 -0.216 1 98.81 117 PRO A C 1
ATOM 870 O O . PRO A 1 117 ? -6.027 -20.906 -0.01 1 98.81 117 PRO A O 1
ATOM 873 N N . LEU A 1 118 ? -4.066 -20.031 -0.689 1 98.94 118 LEU A N 1
ATOM 874 C CA . LEU A 1 118 ? -3.273 -21.25 -0.6 1 98.94 118 LEU A CA 1
ATOM 875 C C . LEU A 1 118 ? -2.438 -21.266 0.676 1 98.94 118 LEU A C 1
ATOM 877 O O . LEU A 1 118 ? -1.522 -20.453 0.833 1 98.94 118 LEU A O 1
ATOM 881 N N . LEU A 1 119 ? -2.781 -22.109 1.588 1 98.94 119 LEU A N 1
ATOM 882 C CA . LEU A 1 119 ? -1.932 -22.391 2.74 1 98.94 119 LEU A CA 1
ATOM 883 C C . LEU A 1 119 ? -1.07 -23.625 2.49 1 98.94 119 LEU A C 1
ATOM 885 O O . LEU A 1 119 ? -1.441 -24.5 1.701 1 98.94 119 LEU A O 1
ATOM 889 N N . VAL A 1 120 ? 0.092 -23.656 3.135 1 98.88 120 VAL A N 1
ATOM 890 C CA . VAL A 1 120 ? 0.987 -24.797 2.947 1 98.88 120 VAL A CA 1
ATOM 891 C C . VAL A 1 120 ? 1.493 -25.281 4.301 1 98.88 120 VAL A C 1
ATOM 893 O O . VAL A 1 120 ? 1.664 -24.484 5.23 1 98.88 120 VAL A O 1
ATOM 896 N N . THR A 1 121 ? 1.691 -26.547 4.363 1 98.69 121 THR A N 1
ATOM 897 C CA . THR A 1 121 ? 2.131 -27.188 5.594 1 98.69 121 THR A CA 1
ATOM 898 C C . THR A 1 121 ? 2.797 -28.531 5.285 1 98.69 121 THR A C 1
ATOM 900 O O . THR A 1 121 ? 2.975 -28.891 4.121 1 98.69 121 THR A O 1
ATOM 903 N N . ASP A 1 122 ? 3.223 -29.172 6.332 1 98.19 122 ASP A N 1
ATOM 904 C CA . ASP A 1 122 ? 3.791 -30.516 6.164 1 98.19 122 ASP A CA 1
ATOM 905 C C . ASP A 1 122 ? 2.762 -31.469 5.574 1 98.19 122 ASP A C 1
ATOM 907 O O . ASP A 1 122 ? 1.595 -31.469 5.969 1 98.19 122 ASP A O 1
ATOM 911 N N . LYS A 1 123 ? 3.227 -32.312 4.73 1 97.25 123 LYS A N 1
ATOM 912 C CA . LYS A 1 123 ? 2.359 -33.219 3.994 1 97.25 123 LYS A CA 1
ATOM 913 C C . LYS A 1 123 ? 1.67 -34.219 4.938 1 97.25 123 LYS A C 1
ATOM 915 O O . LYS A 1 123 ? 0.552 -34.656 4.672 1 97.25 123 LYS A O 1
ATOM 920 N N . GLY A 1 124 ? 2.301 -34.469 6.066 1 97.06 124 GLY A N 1
ATOM 921 C CA . GLY A 1 124 ? 1.789 -35.5 6.949 1 97.06 124 GLY A CA 1
ATOM 922 C C . GLY A 1 124 ? 1.153 -34.969 8.211 1 97.06 124 GLY A C 1
ATOM 923 O O . GLY A 1 124 ? 0.446 -35.688 8.922 1 97.06 124 GLY A O 1
ATOM 924 N N . LYS A 1 125 ? 1.396 -33.781 8.438 1 97.62 125 LYS A N 1
ATOM 925 C CA . LYS A 1 125 ? 0.888 -33.156 9.672 1 97.62 125 LYS A CA 1
ATOM 926 C C . LYS A 1 125 ? 0.646 -31.672 9.492 1 97.62 125 LYS A C 1
ATOM 928 O O . LYS A 1 125 ? 1.561 -30.938 9.133 1 97.62 125 LYS A O 1
ATOM 933 N N . ILE A 1 126 ? -0.523 -31.266 9.82 1 98.31 126 ILE A N 1
ATOM 934 C CA . ILE A 1 126 ? -0.838 -29.859 9.695 1 98.31 126 ILE A CA 1
ATOM 935 C C . ILE A 1 126 ? -0.229 -29.078 10.867 1 98.31 126 ILE A C 1
ATOM 937 O O . ILE A 1 126 ? -0.359 -29.5 12.023 1 98.31 126 ILE A O 1
ATOM 941 N N . ALA A 1 127 ? 0.498 -28.031 10.57 1 98.38 127 ALA A N 1
ATOM 942 C CA . ALA A 1 127 ? 1.063 -27.172 11.609 1 98.38 127 ALA A CA 1
ATOM 943 C C . ALA A 1 127 ? -0.032 -26.406 12.352 1 98.38 127 ALA A C 1
ATOM 945 O O . ALA A 1 127 ? -1.031 -26 11.75 1 98.38 127 ALA A O 1
ATOM 946 N N . ASP A 1 128 ? 0.177 -26.156 13.617 1 97.94 128 ASP A N 1
ATOM 947 C CA . ASP A 1 128 ? -0.81 -25.469 14.453 1 97.94 128 ASP A CA 1
ATOM 948 C C . ASP A 1 128 ? -1.151 -24.094 13.891 1 97.94 128 ASP A C 1
ATOM 950 O O . ASP A 1 128 ? -2.324 -23.734 13.805 1 97.94 128 ASP A O 1
ATOM 954 N N . PRO A 1 129 ? -0.134 -23.281 13.469 1 98.19 129 PRO A N 1
ATOM 955 C CA . PRO A 1 129 ? -0.481 -21.953 12.938 1 98.19 129 PRO A CA 1
ATOM 956 C C . PRO A 1 129 ? -1.347 -22.047 11.68 1 98.19 129 PRO A C 1
ATOM 958 O O . PRO A 1 129 ? -2.18 -21.172 11.438 1 98.19 129 PRO A O 1
ATOM 961 N N . VAL A 1 130 ? -1.154 -23.062 10.898 1 98.81 130 VAL A N 1
ATOM 962 C CA . VAL A 1 130 ? -1.928 -23.234 9.672 1 98.81 130 VAL A CA 1
ATOM 963 C C . VAL A 1 130 ? -3.369 -23.594 10.016 1 98.81 130 VAL A C 1
ATOM 965 O O . VAL A 1 130 ? -4.312 -23.031 9.461 1 98.81 130 VAL A O 1
ATOM 968 N N . LEU A 1 131 ? -3.52 -24.531 10.898 1 98.69 131 LEU A N 1
ATOM 969 C CA . LEU A 1 131 ? -4.871 -24.891 11.32 1 98.69 131 LEU A CA 1
ATOM 970 C C . LEU A 1 131 ? -5.578 -23.703 11.953 1 98.69 131 LEU A C 1
ATOM 972 O O . LEU A 1 131 ? -6.762 -23.469 11.695 1 98.69 131 LEU A O 1
ATOM 976 N N . SER A 1 132 ? -4.863 -22.953 12.82 1 98.25 132 SER A N 1
ATOM 977 C CA . SER A 1 132 ? -5.418 -21.75 13.43 1 98.25 132 SER A CA 1
ATOM 978 C C . SER A 1 132 ? -5.859 -20.75 12.375 1 98.25 132 SER A C 1
ATOM 980 O O . SER A 1 132 ? -6.875 -20.062 12.539 1 98.25 132 SER A O 1
ATOM 982 N N . GLU A 1 133 ? -5.059 -20.672 11.328 1 98.44 133 GLU A N 1
ATOM 983 C CA . GLU A 1 133 ? -5.414 -19.734 10.258 1 98.44 133 GLU A CA 1
ATOM 984 C C . GLU A 1 133 ? -6.684 -20.188 9.539 1 98.44 133 GLU A C 1
ATOM 986 O O . GLU A 1 133 ? -7.527 -19.359 9.195 1 98.44 133 GLU A O 1
ATOM 991 N N . ILE A 1 134 ? -6.867 -21.438 9.305 1 98.81 134 ILE A N 1
ATOM 992 C CA . ILE A 1 134 ? -8.094 -21.953 8.703 1 98.81 134 ILE A CA 1
ATOM 993 C C . ILE A 1 134 ? -9.289 -21.594 9.586 1 98.81 134 ILE A C 1
ATOM 995 O O . ILE A 1 134 ? -10.328 -21.141 9.086 1 98.81 134 ILE A O 1
ATOM 999 N N . LYS A 1 135 ? -9.133 -21.766 10.875 1 98.25 135 LYS A N 1
ATOM 1000 C CA . LYS A 1 135 ? -10.203 -21.438 11.812 1 98.25 135 LYS A CA 1
ATOM 1001 C C . LYS A 1 135 ? -10.516 -19.953 11.797 1 98.25 135 LYS A C 1
ATOM 1003 O O . LYS A 1 135 ? -11.68 -19.547 11.797 1 98.25 135 LYS A O 1
ATOM 1008 N N . ARG A 1 136 ? -9.453 -19.141 11.734 1 97.25 136 ARG A N 1
ATOM 1009 C CA . ARG A 1 136 ? -9.633 -17.703 11.703 1 97.25 136 ARG A CA 1
ATOM 1010 C C . ARG A 1 136 ? -10.406 -17.266 10.461 1 97.25 136 ARG A C 1
ATOM 1012 O O . ARG A 1 136 ? -11.289 -16.422 10.531 1 97.25 136 ARG A O 1
ATOM 1019 N N . LEU A 1 137 ? -10.086 -17.875 9.352 1 98.31 137 LEU A N 1
ATOM 1020 C CA . LEU A 1 137 ? -10.695 -17.547 8.07 1 98.31 137 LEU A CA 1
ATOM 1021 C C . LEU A 1 137 ? -12.164 -17.969 8.039 1 98.31 137 LEU A C 1
ATOM 1023 O O . LEU A 1 137 ? -12.984 -17.312 7.379 1 98.31 137 LEU A O 1
ATOM 1027 N N . HIS A 1 138 ? -12.43 -19.062 8.664 1 97.5 138 HIS A N 1
ATOM 1028 C CA . HIS A 1 138 ? -13.781 -19.594 8.703 1 97.5 138 HIS A CA 1
ATOM 1029 C C . HIS A 1 138 ? -14.422 -19.562 7.32 1 97.5 138 HIS A C 1
ATOM 1031 O O . HIS A 1 138 ? -15.445 -18.906 7.117 1 97.5 138 HIS A O 1
ATOM 1037 N N . PRO A 1 139 ? -13.852 -20.328 6.391 1 98.62 139 PRO A N 1
ATOM 1038 C CA . PRO A 1 139 ? -14.344 -20.266 5.012 1 98.62 139 PRO A CA 1
ATOM 1039 C C . PRO A 1 139 ? -15.836 -20.547 4.898 1 98.62 139 PRO A C 1
ATOM 1041 O O . PRO A 1 139 ? -16.359 -21.422 5.605 1 98.62 139 PRO A O 1
ATOM 1044 N N . LYS A 1 140 ? -16.547 -19.891 3.975 1 97.5 140 LYS A N 1
ATOM 1045 C CA . LYS A 1 140 ? -18 -19.938 3.83 1 97.5 140 LYS A CA 1
ATOM 1046 C C . LYS A 1 140 ? -18.453 -21.266 3.25 1 97.5 140 LYS A C 1
ATOM 1048 O O . LYS A 1 140 ? -19.578 -21.703 3.512 1 97.5 140 LYS A O 1
ATOM 1053 N N . GLY A 1 141 ? -17.641 -21.797 2.377 1 97.75 141 GLY A N 1
ATOM 1054 C CA . GLY A 1 141 ? -17.984 -23.031 1.689 1 97.75 141 GLY A CA 1
ATOM 1055 C C . GLY A 1 141 ? -18.312 -22.812 0.223 1 97.75 141 GLY A C 1
ATOM 1056 O O . GLY A 1 141 ? -18.922 -21.812 -0.145 1 97.75 141 GLY A O 1
ATOM 1057 N N . ALA A 1 142 ? -17.906 -23.844 -0.527 1 95.62 142 ALA A N 1
ATOM 1058 C CA . ALA A 1 142 ? -18.328 -23.906 -1.923 1 95.62 142 ALA A CA 1
ATOM 1059 C C . ALA A 1 142 ? -19.812 -24.281 -2.029 1 95.62 142 ALA A C 1
ATOM 106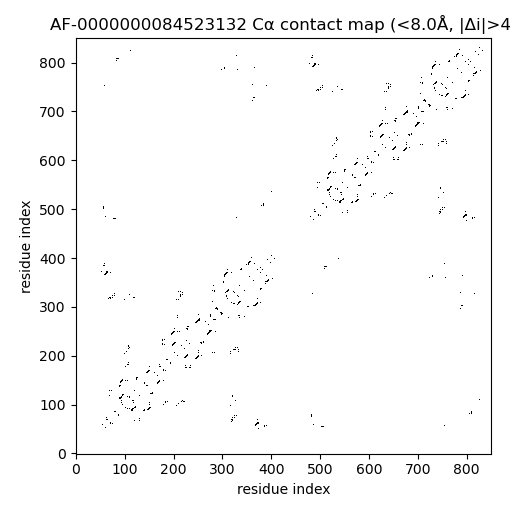1 O O . ALA A 1 142 ? -20.5 -24.422 -1.016 1 95.62 142 ALA A O 1
ATOM 1062 N N . GLU A 1 143 ? -20.297 -24.375 -3.293 1 92.81 143 GLU A N 1
ATOM 1063 C CA . GLU A 1 143 ? -21.688 -24.734 -3.518 1 92.81 143 GLU A CA 1
ATOM 1064 C C . GLU A 1 143 ? -22.031 -26.062 -2.85 1 92.81 143 GLU A C 1
ATOM 1066 O O . GLU A 1 143 ? -23.109 -26.234 -2.307 1 92.81 143 GLU A O 1
ATOM 1071 N N . ASP A 1 144 ? -21.109 -26.984 -2.836 1 94.75 144 ASP A N 1
ATOM 1072 C CA . ASP A 1 144 ? -21.359 -28.297 -2.256 1 94.75 144 ASP A CA 1
ATOM 1073 C C . ASP A 1 144 ? -20.984 -28.328 -0.774 1 94.75 144 ASP A C 1
ATOM 1075 O O . ASP A 1 144 ? -20.938 -29.391 -0.159 1 94.75 144 ASP A O 1
ATOM 1079 N N . GLY A 1 145 ? -20.562 -27.172 -0.223 1 97 145 GLY A N 1
ATOM 1080 C CA . GLY A 1 145 ? -20.281 -27.031 1.195 1 97 145 GLY A CA 1
ATOM 1081 C C . GLY A 1 145 ? -18.812 -27.203 1.521 1 97 145 GLY A C 1
ATOM 1082 O O . GLY A 1 145 ? -18.391 -27.047 2.672 1 97 145 GLY A O 1
ATOM 1083 N N . THR A 1 146 ? -18.016 -27.531 0.539 1 98.25 146 THR A N 1
ATOM 1084 C CA . THR A 1 146 ? -16.578 -27.719 0.754 1 98.25 146 THR A CA 1
ATOM 1085 C C . THR A 1 146 ? -15.953 -26.438 1.293 1 98.25 146 THR A C 1
ATOM 1087 O O . THR A 1 146 ? -16.141 -25.359 0.719 1 98.25 146 THR A O 1
ATOM 1090 N N . GLN A 1 147 ? -15.133 -26.594 2.352 1 98.81 147 GLN A N 1
ATOM 1091 C CA . GLN A 1 147 ? -14.5 -25.438 2.975 1 98.81 147 GLN A CA 1
ATOM 1092 C C . GLN A 1 147 ? -12.992 -25.469 2.779 1 98.81 147 GLN A C 1
ATOM 1094 O O . GLN A 1 147 ? -12.336 -24.422 2.791 1 98.81 147 GLN A O 1
ATOM 1099 N N . VAL A 1 148 ? -12.492 -26.656 2.639 1 98.94 148 VAL A N 1
ATOM 1100 C CA . VAL A 1 148 ? -11.055 -26.828 2.447 1 98.94 148 VAL A CA 1
ATOM 1101 C C . VAL A 1 148 ? -10.797 -27.812 1.313 1 98.94 148 VAL A C 1
ATOM 1103 O O . VAL A 1 148 ? -11.414 -28.891 1.257 1 98.94 148 VAL A O 1
ATOM 1106 N N . ILE A 1 149 ? -9.984 -27.5 0.38 1 98.88 149 ILE A N 1
ATOM 1107 C CA . ILE A 1 149 ? -9.484 -28.422 -0.628 1 98.88 149 ILE A CA 1
ATOM 1108 C C . ILE A 1 149 ? -8.039 -28.781 -0.32 1 98.88 149 ILE A C 1
ATOM 1110 O O . ILE A 1 149 ? -7.168 -27.906 -0.284 1 98.88 149 ILE A O 1
ATOM 1114 N N . THR A 1 150 ? -7.809 -30.016 -0.056 1 98.75 150 THR A N 1
ATOM 1115 C CA . THR A 1 150 ? -6.445 -30.5 0.115 1 98.75 150 THR A CA 1
ATOM 1116 C C . THR A 1 150 ? -5.879 -31 -1.211 1 98.75 150 THR A C 1
ATOM 1118 O O . THR A 1 150 ? -6.578 -31.656 -1.984 1 98.75 150 THR A O 1
ATOM 1121 N N . ILE A 1 151 ? -4.656 -30.656 -1.477 1 98.75 151 ILE A N 1
ATOM 1122 C CA . ILE A 1 151 ? -4.023 -30.984 -2.75 1 98.75 151 ILE A CA 1
ATOM 1123 C C . ILE A 1 151 ? -2.744 -31.781 -2.5 1 98.75 151 ILE A C 1
ATOM 1125 O O . ILE A 1 151 ? -1.736 -31.234 -2.062 1 98.75 151 ILE A O 1
ATOM 1129 N N . GLY A 1 152 ? -2.799 -33.031 -2.779 1 97.38 152 GLY A N 1
ATOM 1130 C CA . GLY A 1 152 ? -1.62 -33.875 -2.639 1 97.38 152 GLY A CA 1
ATOM 1131 C C . GLY A 1 152 ? -1.23 -34.125 -1.192 1 97.38 152 GLY A C 1
ATOM 1132 O O . GLY A 1 152 ? -0.053 -34.312 -0.886 1 97.38 152 GLY A O 1
ATOM 1133 N N . MET A 1 153 ? -2.146 -34.094 -0.284 1 97.62 153 MET A N 1
ATOM 1134 C CA . MET A 1 153 ? -1.864 -34.25 1.139 1 97.62 153 MET A CA 1
ATOM 1135 C C . MET A 1 153 ? -2.123 -35.688 1.58 1 97.62 153 MET A C 1
ATOM 1137 O O . MET A 1 153 ? -2.859 -36.438 0.919 1 97.62 153 MET A O 1
ATOM 1141 N N . ASN A 1 154 ? -1.489 -36.094 2.709 1 97.06 154 ASN A N 1
ATOM 1142 C CA . ASN A 1 154 ? -1.751 -37.406 3.277 1 97.06 154 ASN A CA 1
ATOM 1143 C C . ASN A 1 154 ? -3.092 -37.469 4.004 1 97.06 154 ASN A C 1
ATOM 1145 O O . ASN A 1 154 ? -3.598 -36.438 4.441 1 97.06 154 ASN A O 1
ATOM 1149 N N . ALA A 1 155 ? -3.561 -38.656 4.184 1 96.75 155 ALA A N 1
ATOM 1150 C CA . ALA A 1 155 ? -4.871 -38.875 4.789 1 96.75 155 ALA A CA 1
ATOM 1151 C C . ALA A 1 155 ? -4.914 -38.344 6.219 1 96.75 155 ALA A C 1
ATOM 1153 O O . ALA A 1 155 ? -5.957 -37.875 6.68 1 96.75 155 ALA A O 1
ATOM 1154 N N . GLY A 1 156 ? -3.834 -38.406 6.852 1 96.88 156 GLY A N 1
ATOM 1155 C CA . GLY A 1 156 ? -3.773 -37.906 8.219 1 96.88 156 GLY A CA 1
ATOM 1156 C C . GLY A 1 156 ? -4.117 -36.438 8.328 1 96.88 156 GLY A C 1
ATOM 1157 O O . GLY A 1 156 ? -4.824 -36.031 9.25 1 96.88 156 GLY A O 1
ATOM 1158 N N . VAL A 1 157 ? -3.604 -35.688 7.438 1 97.94 157 VAL A N 1
ATOM 1159 C CA . VAL A 1 157 ? -3.879 -34.25 7.441 1 97.94 157 VAL A CA 1
ATOM 1160 C C . VAL A 1 157 ? -5.348 -34 7.109 1 97.94 157 VAL A C 1
ATOM 1162 O O . VAL A 1 157 ? -5.992 -33.125 7.711 1 97.94 157 VAL A O 1
ATOM 1165 N N . VAL A 1 158 ? -5.902 -34.719 6.184 1 98.06 158 VAL A N 1
ATOM 1166 C CA . VAL A 1 158 ? -7.32 -34.625 5.84 1 98.06 158 VAL A CA 1
ATOM 1167 C C . VAL A 1 158 ? -8.172 -34.875 7.082 1 98.06 158 VAL A C 1
ATOM 1169 O O . VAL A 1 158 ? -9.109 -34.125 7.359 1 98.06 158 VAL A O 1
ATOM 1172 N N . LYS A 1 159 ? -7.797 -35.844 7.797 1 98.19 159 LYS A N 1
ATOM 1173 C CA . LYS A 1 159 ? -8.523 -36.188 9.023 1 98.19 159 LYS A CA 1
ATOM 1174 C C . LYS A 1 159 ? -8.422 -35.062 10.039 1 98.19 159 LYS A C 1
ATOM 1176 O O . LYS A 1 159 ? -9.398 -34.719 10.711 1 98.19 159 LYS A O 1
ATOM 1181 N N . GLN A 1 160 ? -7.23 -34.5 10.195 1 98.44 160 GLN A N 1
ATOM 1182 C CA . GLN A 1 160 ? -7.035 -33.406 11.148 1 98.44 160 GLN A CA 1
ATOM 1183 C C . GLN A 1 160 ? -7.941 -32.219 10.828 1 98.44 160 GLN A C 1
ATOM 1185 O O . GLN A 1 160 ? -8.531 -31.641 11.727 1 98.44 160 GLN A O 1
ATOM 1190 N N . VAL A 1 161 ? -8.047 -31.906 9.562 1 98.75 161 VAL A N 1
ATOM 1191 C CA . VAL A 1 161 ? -8.875 -30.781 9.125 1 98.75 161 VAL A CA 1
ATOM 1192 C C . VAL A 1 161 ? -10.352 -31.125 9.312 1 98.75 161 VAL A C 1
ATOM 1194 O O . VAL A 1 161 ? -11.133 -30.297 9.789 1 98.75 161 VAL A O 1
ATOM 1197 N N . THR A 1 162 ? -10.719 -32.344 8.992 1 98.5 162 THR A N 1
ATOM 1198 C CA . THR A 1 162 ? -12.102 -32.812 9.172 1 98.5 162 THR A CA 1
ATOM 1199 C C . THR A 1 162 ? -12.469 -32.844 10.648 1 98.5 162 THR A C 1
ATOM 1201 O O . THR A 1 162 ? -13.578 -32.438 11.023 1 98.5 162 THR A O 1
ATOM 1204 N N . ASP A 1 163 ? -11.594 -33.312 11.445 1 98.25 163 ASP A N 1
ATOM 1205 C CA . ASP A 1 163 ? -11.828 -33.344 12.883 1 98.25 163 ASP A CA 1
ATOM 1206 C C . ASP A 1 163 ? -11.992 -31.953 13.469 1 98.25 163 ASP A C 1
ATOM 1208 O O . ASP A 1 163 ? -12.617 -31.781 14.523 1 98.25 163 ASP A O 1
ATOM 1212 N N . ALA A 1 164 ? -11.367 -31.047 12.805 1 98.31 164 ALA A N 1
ATOM 1213 C CA . ALA A 1 164 ? -11.492 -29.656 13.258 1 98.31 164 ALA A CA 1
ATOM 1214 C C . ALA A 1 164 ? -12.836 -29.062 12.828 1 98.31 164 ALA A C 1
ATOM 1216 O O . ALA A 1 164 ? -13.125 -27.891 13.117 1 98.31 164 ALA A O 1
ATOM 1217 N N . GLY A 1 165 ? -13.664 -29.781 12.07 1 98.31 165 GLY A N 1
ATOM 1218 C CA . GLY A 1 165 ? -15.031 -29.375 11.805 1 98.31 165 GLY A CA 1
ATOM 1219 C C . GLY A 1 165 ? -15.242 -28.859 10.391 1 98.31 165 GLY A C 1
ATOM 1220 O O . GLY A 1 165 ? -16.281 -28.281 10.078 1 98.31 165 GLY A O 1
ATOM 1221 N N . PHE A 1 166 ? -14.281 -29.047 9.531 1 98.81 166 PHE A N 1
ATOM 1222 C CA . PHE A 1 166 ? -14.383 -28.516 8.18 1 98.81 166 PHE A CA 1
ATOM 1223 C C . PHE A 1 166 ? -14.711 -29.625 7.188 1 98.81 166 PHE A C 1
ATOM 1225 O O . PHE A 1 166 ? -14.203 -30.734 7.309 1 98.81 166 PHE A O 1
ATOM 1232 N N . LYS A 1 167 ? -15.516 -29.266 6.203 1 98.69 167 LYS A N 1
ATOM 1233 C CA . LYS A 1 167 ? -15.734 -30.172 5.078 1 98.69 167 LYS A CA 1
ATOM 1234 C C . LYS A 1 167 ? -14.578 -30.109 4.086 1 98.69 167 LYS A C 1
ATOM 1236 O O . LYS A 1 167 ? -14.234 -29.016 3.6 1 98.69 167 LYS A O 1
ATOM 1241 N N . VAL A 1 168 ? -14.023 -31.312 3.74 1 98.62 168 VAL A N 1
ATOM 1242 C CA . VAL A 1 168 ? -12.789 -31.344 2.957 1 98.62 168 VAL A CA 1
ATOM 1243 C C . VAL A 1 168 ? -13.047 -32.031 1.626 1 98.62 168 VAL A C 1
ATOM 1245 O O . VAL A 1 168 ? -13.727 -33.062 1.579 1 98.62 168 VAL A O 1
ATOM 1248 N N . LYS A 1 169 ? -12.633 -31.469 0.553 1 98.25 169 LYS A N 1
ATOM 1249 C CA . LYS A 1 169 ? -12.453 -32.125 -0.74 1 98.25 169 LYS A CA 1
ATOM 1250 C C . LYS A 1 169 ? -10.977 -32.438 -0.994 1 98.25 169 LYS A C 1
ATOM 1252 O O . LYS A 1 169 ? -10.117 -31.578 -0.794 1 98.25 169 LYS A O 1
ATOM 1257 N N . GLU A 1 170 ? -10.727 -33.625 -1.491 1 98.19 170 GLU A N 1
ATOM 1258 C CA . GLU A 1 170 ? -9.344 -34.031 -1.729 1 98.19 170 GLU A CA 1
ATOM 1259 C C . GLU A 1 170 ? -9.031 -34.062 -3.221 1 98.19 170 GLU A C 1
ATOM 1261 O O . GLU A 1 170 ? -9.781 -34.625 -4.008 1 98.19 170 GLU A O 1
ATOM 1266 N N . ILE A 1 171 ? -7.977 -33.469 -3.562 1 98.12 171 ILE A N 1
ATOM 1267 C CA . ILE A 1 171 ? -7.352 -33.625 -4.867 1 98.12 171 ILE A CA 1
ATOM 1268 C C . ILE A 1 171 ? -6.098 -34.5 -4.727 1 98.12 171 ILE A C 1
ATOM 1270 O O . ILE A 1 171 ? -5.152 -34.125 -4.027 1 98.12 171 ILE A O 1
ATOM 1274 N N . LYS A 1 172 ? -6.121 -35.562 -5.398 1 95.94 172 LYS A N 1
ATOM 1275 C CA . LYS A 1 172 ? -5.027 -36.5 -5.297 1 95.94 172 LYS A CA 1
ATOM 1276 C C . LYS A 1 172 ? -4.242 -36.594 -6.602 1 95.94 172 LYS A C 1
ATOM 1278 O O . LYS A 1 172 ? -4.773 -36.312 -7.672 1 95.94 172 LYS A O 1
ATOM 1283 N N . GLY A 1 173 ? -3.025 -36.969 -6.484 1 93.69 173 GLY A N 1
ATOM 1284 C CA . GLY A 1 173 ? -2.102 -37.219 -7.574 1 93.69 173 GLY A CA 1
ATOM 1285 C C . GLY A 1 173 ? -0.698 -37.562 -7.105 1 93.69 173 GLY A C 1
ATOM 1286 O O . GLY A 1 173 ? -0.184 -36.938 -6.176 1 93.69 173 GLY A O 1
ATOM 1287 N N . ASP A 1 174 ? -0.106 -38.5 -7.742 1 92.19 174 ASP A N 1
ATOM 1288 C CA . ASP A 1 174 ? 1.194 -39 -7.293 1 92.19 174 ASP A CA 1
ATOM 1289 C C . ASP A 1 174 ? 2.328 -38.188 -7.906 1 92.19 174 ASP A C 1
ATOM 1291 O O . ASP A 1 174 ? 3.479 -38.281 -7.473 1 92.19 174 ASP A O 1
ATOM 1295 N N . THR A 1 175 ? 1.982 -37.438 -8.945 1 96.19 175 THR A N 1
ATOM 1296 C CA . THR A 1 175 ? 2.953 -36.562 -9.578 1 96.19 175 THR A CA 1
ATOM 1297 C C . THR A 1 175 ? 2.363 -35.156 -9.781 1 96.19 175 THR A C 1
ATOM 1299 O O . THR A 1 175 ? 1.144 -35 -9.867 1 96.19 175 THR A O 1
ATOM 1302 N N . PRO A 1 176 ? 3.236 -34.188 -9.875 1 97.06 176 PRO A N 1
ATOM 1303 C CA . PRO A 1 176 ? 2.729 -32.844 -10.117 1 97.06 176 PRO A CA 1
ATOM 1304 C C . PRO A 1 176 ? 1.93 -32.75 -11.414 1 97.06 176 PRO A C 1
ATOM 1306 O O . PRO A 1 176 ? 0.953 -31.984 -11.484 1 97.06 176 PRO A O 1
ATOM 1309 N N . GLU A 1 177 ? 2.35 -33.469 -12.461 1 98.31 177 GLU A N 1
ATOM 1310 C CA . GLU A 1 177 ? 1.651 -33.469 -13.742 1 98.31 177 GLU A CA 1
ATOM 1311 C C . GLU A 1 177 ? 0.237 -34.031 -13.602 1 98.31 177 GLU A C 1
ATOM 1313 O O . GLU A 1 177 ? -0.705 -33.5 -14.195 1 98.31 177 GLU A O 1
ATOM 1318 N N . LYS A 1 178 ? 0.163 -35.062 -12.852 1 98.44 178 LYS A N 1
ATOM 1319 C CA . LYS A 1 178 ? -1.156 -35.625 -12.602 1 98.44 178 LYS A CA 1
ATOM 1320 C C . LYS A 1 178 ? -2.023 -34.656 -11.789 1 98.44 178 LYS A C 1
ATOM 1322 O O . LYS A 1 178 ? -3.203 -34.469 -12.094 1 98.44 178 LYS A O 1
ATOM 1327 N N . VAL A 1 179 ? -1.448 -34.062 -10.742 1 98.62 179 VAL A N 1
ATOM 1328 C CA . VAL A 1 179 ? -2.18 -33.094 -9.93 1 98.62 179 VAL A CA 1
ATOM 1329 C C . VAL A 1 179 ? -2.691 -31.969 -10.82 1 98.62 179 VAL A C 1
ATOM 1331 O O . VAL A 1 179 ? -3.854 -31.562 -10.711 1 98.62 179 VAL A O 1
ATOM 1334 N N . ALA A 1 180 ? -1.866 -31.484 -11.727 1 98.81 180 ALA A N 1
ATOM 1335 C CA . ALA A 1 180 ? -2.254 -30.422 -12.641 1 98.81 180 ALA A CA 1
ATOM 1336 C C . ALA A 1 180 ? -3.445 -30.828 -13.5 1 98.81 180 ALA A C 1
ATOM 1338 O O . ALA A 1 180 ? -4.398 -30.062 -13.664 1 98.81 180 ALA A O 1
ATOM 1339 N N . ALA A 1 181 ? -3.41 -32 -14 1 98.5 181 ALA A N 1
ATOM 1340 C CA . ALA A 1 181 ? -4.484 -32.5 -14.859 1 98.5 181 ALA A CA 1
ATOM 1341 C C . ALA A 1 181 ? -5.785 -32.656 -14.078 1 98.5 181 ALA A C 1
ATOM 1343 O O . ALA A 1 181 ? -6.859 -32.312 -14.578 1 98.5 181 ALA A O 1
ATOM 1344 N N . VAL A 1 182 ? -5.672 -33.125 -12.875 1 98.31 182 VAL A N 1
ATOM 1345 C CA . VAL A 1 182 ? -6.855 -33.312 -12.039 1 98.31 182 VAL A CA 1
ATOM 1346 C C . VAL A 1 182 ? -7.465 -31.969 -11.688 1 98.31 182 VAL A C 1
ATOM 1348 O O . VAL A 1 182 ? -8.688 -31.797 -11.711 1 98.31 182 VAL A O 1
ATOM 1351 N N . ILE A 1 183 ? -6.629 -31.016 -11.398 1 98.44 183 ILE A N 1
ATOM 1352 C CA . ILE A 1 183 ? -7.105 -29.672 -11.086 1 98.44 183 ILE A CA 1
ATOM 1353 C C . ILE A 1 183 ? -7.797 -29.078 -12.305 1 98.44 183 ILE A C 1
ATOM 1355 O O . ILE A 1 183 ? -8.859 -28.469 -12.188 1 98.44 183 ILE A O 1
ATOM 1359 N N . ASP A 1 184 ? -7.188 -29.25 -13.469 1 97.94 184 ASP A N 1
ATOM 1360 C CA . ASP A 1 184 ? -7.766 -28.781 -14.727 1 97.94 184 ASP A CA 1
ATOM 1361 C C . ASP A 1 184 ? -9.18 -29.344 -14.914 1 97.94 184 ASP A C 1
ATOM 1363 O O . ASP A 1 184 ? -10.109 -28.578 -15.211 1 97.94 184 ASP A O 1
ATOM 1367 N N . GLU A 1 185 ? -9.352 -30.531 -14.656 1 96.31 185 GLU A N 1
ATOM 1368 C CA . GLU A 1 185 ? -10.641 -31.203 -14.797 1 96.31 185 GLU A CA 1
ATOM 1369 C C . GLU A 1 185 ? -11.625 -30.75 -13.719 1 96.31 185 GLU A C 1
ATOM 1371 O O . GLU A 1 185 ? -12.781 -30.453 -14.016 1 96.31 185 GLU A O 1
ATOM 1376 N N . TYR A 1 186 ? -11.125 -30.688 -12.547 1 96.31 186 TYR A N 1
ATOM 1377 C CA . TYR A 1 186 ? -11.977 -30.297 -11.43 1 96.31 186 TYR A CA 1
ATOM 1378 C C . TYR A 1 186 ? -12.492 -28.875 -11.625 1 96.31 186 TYR A C 1
ATOM 1380 O O . TYR A 1 186 ? -13.688 -28.609 -11.453 1 96.31 186 TYR A O 1
ATOM 1388 N N . TYR A 1 187 ? -11.57 -28.031 -11.969 1 94 187 TYR A N 1
ATOM 1389 C CA . TYR A 1 187 ? -11.961 -26.641 -12.18 1 94 187 TYR A CA 1
ATOM 1390 C C . TYR A 1 187 ? -13.023 -26.516 -13.266 1 94 187 TYR A C 1
ATOM 1392 O O . TYR A 1 187 ? -13.992 -25.766 -13.117 1 94 187 TYR A O 1
ATOM 1400 N N . ALA A 1 188 ? -12.875 -27.25 -14.32 1 91.69 188 ALA A N 1
ATOM 1401 C CA . ALA A 1 188 ? -13.867 -27.266 -15.391 1 91.69 188 ALA A CA 1
ATOM 1402 C C . ALA A 1 188 ? -15.234 -27.703 -14.875 1 91.69 188 ALA A C 1
ATOM 1404 O O . ALA A 1 188 ? -16.266 -27.156 -15.266 1 91.69 188 ALA A O 1
ATOM 1405 N N . SER A 1 189 ? -15.234 -28.641 -14.039 1 92 189 SER A N 1
ATOM 1406 C CA . SER A 1 189 ? -16.484 -29.188 -13.508 1 92 189 SER A CA 1
ATOM 1407 C C . SER A 1 189 ? -17.203 -28.172 -12.625 1 92 189 SER A C 1
ATOM 1409 O O . SER A 1 189 ? -18.422 -28.078 -12.641 1 92 189 SER A O 1
ATOM 1411 N N . VAL A 1 190 ? -16.453 -27.375 -11.898 1 89.19 190 VAL A N 1
ATOM 1412 C CA . VAL A 1 190 ? -17.078 -26.484 -10.938 1 89.19 190 VAL A CA 1
ATOM 1413 C C . VAL A 1 190 ? -17.359 -25.125 -11.586 1 89.19 190 VAL A C 1
ATOM 1415 O O . VAL A 1 190 ? -18.25 -24.391 -11.156 1 89.19 190 VAL A O 1
ATOM 1418 N N . SER A 1 191 ? -16.578 -24.797 -12.586 1 85.75 191 SER A N 1
ATOM 1419 C CA . SER A 1 191 ? -16.766 -23.531 -13.258 1 85.75 191 SER A CA 1
ATOM 1420 C C . SER A 1 191 ? -17.703 -23.672 -14.445 1 85.75 191 SER A C 1
ATOM 1422 O O . SER A 1 191 ? -18.219 -22.672 -14.969 1 85.75 191 SER A O 1
ATOM 1424 N N . GLY A 1 192 ? -17.922 -24.938 -14.992 1 86.25 192 GLY A N 1
ATOM 1425 C CA . GLY A 1 192 ? -18.891 -25.219 -16.047 1 86.25 192 GLY A CA 1
ATOM 1426 C C . GLY A 1 192 ? -18.266 -25.281 -17.422 1 86.25 192 GLY A C 1
ATOM 1427 O O . GLY A 1 192 ? -18.938 -25.656 -18.391 1 86.25 192 GLY A O 1
ATOM 1428 N N . GLU A 1 193 ? -17.016 -24.906 -17.531 1 90.94 193 GLU A N 1
ATOM 1429 C CA . GLU A 1 193 ? -16.391 -24.906 -18.844 1 90.94 193 GLU A CA 1
ATOM 1430 C C . GLU A 1 193 ? -14.891 -25.172 -18.75 1 90.94 193 GLU A C 1
ATOM 1432 O O . GLU A 1 193 ? -14.219 -24.672 -17.844 1 90.94 193 GLU A O 1
ATOM 1437 N N . LEU A 1 194 ? -14.406 -25.984 -19.703 1 95.88 194 LEU A N 1
ATOM 1438 C CA . LEU A 1 194 ? -12.969 -26.203 -19.844 1 95.88 194 LEU A CA 1
ATOM 1439 C C . LEU A 1 194 ? -12.312 -25.047 -20.594 1 95.88 194 LEU A C 1
ATOM 1441 O O . LEU A 1 194 ? -12.609 -24.828 -21.766 1 95.88 194 LEU A O 1
ATOM 1445 N N . PRO A 1 195 ? -11.414 -24.344 -19.969 1 96.5 195 PRO A N 1
ATOM 1446 C CA . PRO A 1 195 ? -10.766 -23.25 -20.703 1 96.5 195 PRO A CA 1
ATOM 1447 C C . PRO A 1 195 ? -9.977 -23.734 -21.922 1 96.5 195 PRO A C 1
ATOM 1449 O O . PRO A 1 195 ? -9.227 -24.703 -21.812 1 96.5 195 PRO A O 1
ATOM 1452 N N . GLN A 1 196 ? -10.148 -23.031 -23 1 97.25 196 GLN A N 1
ATOM 1453 C CA . GLN A 1 196 ? -9.414 -23.406 -24.203 1 97.25 196 GLN A CA 1
ATOM 1454 C C . GLN A 1 196 ? -7.973 -22.906 -24.141 1 97.25 196 GLN A C 1
ATOM 1456 O O . GLN A 1 196 ? -7.074 -23.516 -24.734 1 97.25 196 GLN A O 1
ATOM 1461 N N . SER A 1 197 ? -7.793 -21.797 -23.438 1 98.25 197 SER A N 1
ATOM 1462 C CA . SER A 1 197 ? -6.434 -21.312 -23.219 1 98.25 197 SER A CA 1
ATOM 1463 C C . SER A 1 197 ? -5.777 -22 -22.031 1 98.25 197 SER A C 1
ATOM 1465 O O . SER A 1 197 ? -6.426 -22.219 -21 1 98.25 197 SER A O 1
ATOM 1467 N N . VAL A 1 198 ? -4.535 -22.375 -22.25 1 98.69 198 VAL A N 1
ATOM 1468 C CA . VAL A 1 198 ? -3.783 -23.094 -21.219 1 98.69 198 VAL A CA 1
ATOM 1469 C C . VAL A 1 198 ? -2.346 -22.578 -21.172 1 98.69 198 VAL A C 1
ATOM 1471 O O . VAL A 1 198 ? -1.734 -22.328 -22.219 1 98.69 198 VAL A O 1
ATOM 1474 N N . VAL A 1 199 ? -1.85 -22.344 -19.953 1 98.94 199 VAL A N 1
ATOM 1475 C CA . VAL A 1 199 ? -0.416 -22.141 -19.781 1 98.94 199 VAL A CA 1
ATOM 1476 C C . VAL A 1 199 ? 0.302 -23.484 -19.688 1 98.94 199 VAL A C 1
ATOM 1478 O O . VAL A 1 199 ? -0.165 -24.391 -19 1 98.94 199 VAL A O 1
ATOM 1481 N N . VAL A 1 200 ? 1.31 -23.625 -20.391 1 98.94 200 VAL A N 1
ATOM 1482 C CA . VAL A 1 200 ? 2.201 -24.766 -20.266 1 98.94 200 VAL A CA 1
ATOM 1483 C C . VAL A 1 200 ? 3.602 -24.297 -19.891 1 98.94 200 VAL A C 1
ATOM 1485 O O . VAL A 1 200 ? 4.141 -23.375 -20.5 1 98.94 200 VAL A O 1
ATOM 1488 N N . SER A 1 201 ? 4.16 -24.844 -18.859 1 98.94 201 SER A N 1
ATOM 1489 C CA . SER A 1 201 ? 5.508 -24.484 -18.422 1 98.94 201 SER A CA 1
ATOM 1490 C C . SER A 1 201 ? 6.219 -25.688 -17.812 1 98.94 201 SER A C 1
ATOM 1492 O O . SER A 1 201 ? 5.695 -26.812 -17.828 1 98.94 201 SER A O 1
ATOM 1494 N N . THR A 1 202 ? 7.441 -25.516 -17.328 1 98.88 202 THR A N 1
ATOM 1495 C CA . THR A 1 202 ? 8.328 -26.578 -16.875 1 98.88 202 THR A CA 1
ATOM 1496 C C . THR A 1 202 ? 7.957 -27.016 -15.453 1 98.88 202 THR A C 1
ATOM 1498 O O . THR A 1 202 ? 7.586 -26.188 -14.625 1 98.88 202 THR A O 1
ATOM 1501 N N . SER A 1 203 ? 8.102 -28.297 -15.188 1 98.69 203 SER A N 1
ATOM 1502 C CA . SER A 1 203 ? 7.984 -28.828 -13.836 1 98.69 203 SER A CA 1
ATOM 1503 C C . SER A 1 203 ? 9.352 -28.938 -13.164 1 98.69 203 SER A C 1
ATOM 1505 O O . SER A 1 203 ? 9.469 -29.5 -12.07 1 98.69 203 SER A O 1
ATOM 1507 N N . GLU A 1 204 ? 10.367 -28.344 -13.766 1 98.69 204 GLU A N 1
ATOM 1508 C CA . GLU A 1 204 ? 11.719 -28.672 -13.32 1 98.69 204 GLU A CA 1
ATOM 1509 C C . GLU A 1 204 ? 12.406 -27.453 -12.727 1 98.69 204 GLU A C 1
ATOM 1511 O O . GLU A 1 204 ? 13.391 -27.578 -11.992 1 98.69 204 GLU A O 1
ATOM 1516 N N . GLN A 1 205 ? 11.906 -26.297 -13.055 1 98.75 205 GLN A N 1
ATOM 1517 C CA . GLN A 1 205 ? 12.531 -25.062 -12.602 1 98.75 205 GLN A CA 1
ATOM 1518 C C . GLN A 1 205 ? 11.477 -24.062 -12.141 1 98.75 205 GLN A C 1
ATOM 1520 O O . GLN A 1 205 ? 10.852 -23.375 -12.969 1 98.75 205 GLN A O 1
ATOM 1525 N N . ALA A 1 206 ? 11.422 -23.906 -10.859 1 98.81 206 ALA A N 1
ATOM 1526 C CA . ALA A 1 206 ? 10.375 -23.094 -10.266 1 98.81 206 ALA A CA 1
ATOM 1527 C C . ALA A 1 206 ? 10.453 -21.656 -10.766 1 98.81 206 ALA A C 1
ATOM 1529 O O . ALA A 1 206 ? 9.43 -21 -11 1 98.81 206 ALA A O 1
ATOM 1530 N N . GLU A 1 207 ? 11.695 -21.109 -10.922 1 98.75 207 GLU A N 1
ATOM 1531 C CA . GLU A 1 207 ? 11.898 -19.703 -11.242 1 98.75 207 GLU A CA 1
ATOM 1532 C C . GLU A 1 207 ? 11.359 -19.359 -12.633 1 98.75 207 GLU A C 1
ATOM 1534 O O . GLU A 1 207 ? 11.031 -18.219 -12.914 1 98.75 207 GLU A O 1
ATOM 1539 N N . PHE A 1 208 ? 11.219 -20.359 -13.539 1 98.88 208 PHE A N 1
ATOM 1540 C CA . PHE A 1 208 ? 10.695 -20.109 -14.875 1 98.88 208 PHE A CA 1
ATOM 1541 C C . PHE A 1 208 ? 9.195 -20.344 -14.922 1 98.88 208 PHE A C 1
ATOM 1543 O O . PHE A 1 208 ? 8.484 -19.734 -15.727 1 98.88 208 PHE A O 1
ATOM 1550 N N . ALA A 1 209 ? 8.68 -21.156 -14.023 1 98.94 209 ALA A N 1
ATOM 1551 C CA . ALA A 1 209 ? 7.262 -21.516 -14.039 1 98.94 209 ALA A CA 1
ATOM 1552 C C . ALA A 1 209 ? 6.453 -20.578 -13.141 1 98.94 209 ALA A C 1
ATOM 1554 O O . ALA A 1 209 ? 5.262 -20.375 -13.367 1 98.94 209 ALA A O 1
ATOM 1555 N N . ALA A 1 210 ? 7.027 -19.953 -12.156 1 98.94 210 ALA A N 1
ATOM 1556 C CA . ALA A 1 210 ? 6.367 -19.25 -11.062 1 98.94 210 ALA A CA 1
ATOM 1557 C C . ALA A 1 210 ? 5.48 -18.125 -11.586 1 98.94 210 ALA A C 1
ATOM 1559 O O . ALA A 1 210 ? 4.367 -17.922 -11.094 1 98.94 210 ALA A O 1
ATOM 1560 N N . PRO A 1 211 ? 5.902 -17.391 -12.617 1 98.94 211 PRO A N 1
ATOM 1561 C CA . PRO A 1 211 ? 5.059 -16.281 -13.086 1 98.94 211 PRO A CA 1
ATOM 1562 C C . PRO A 1 211 ? 3.678 -16.75 -13.539 1 98.94 211 PRO A C 1
ATOM 1564 O O . PRO A 1 211 ? 2.707 -15.992 -13.461 1 98.94 211 PRO A O 1
ATOM 1567 N N . ALA A 1 212 ? 3.572 -18 -13.953 1 98.94 212 ALA A N 1
ATOM 1568 C CA . ALA A 1 212 ? 2.271 -18.547 -14.336 1 98.94 212 ALA A CA 1
ATOM 1569 C C . ALA A 1 212 ? 1.305 -18.547 -13.156 1 98.94 212 ALA A C 1
ATOM 1571 O O . ALA A 1 212 ? 0.092 -18.406 -13.336 1 98.94 212 ALA A O 1
ATOM 1572 N N . GLY A 1 213 ? 1.877 -18.688 -11.977 1 98.88 213 GLY A N 1
ATOM 1573 C CA . GLY A 1 213 ? 1.058 -18.797 -10.781 1 98.88 213 GLY A CA 1
ATOM 1574 C C . GLY A 1 213 ? 0.197 -17.562 -10.547 1 98.88 213 GLY A C 1
ATOM 1575 O O . GLY A 1 213 ? -0.954 -17.688 -10.117 1 98.88 213 GLY A O 1
ATOM 1576 N N . SER A 1 214 ? 0.714 -16.375 -10.812 1 98.75 214 SER A N 1
ATOM 1577 C CA . SER A 1 214 ? -0.074 -15.156 -10.688 1 98.75 214 SER A CA 1
ATOM 1578 C C . SER A 1 214 ? -1.253 -15.156 -11.656 1 98.75 214 SER A C 1
ATOM 1580 O O . SER A 1 214 ? -2.385 -14.859 -11.266 1 98.75 214 SER A O 1
ATOM 1582 N N . TRP A 1 215 ? -1.039 -15.547 -12.867 1 98.69 215 TRP A N 1
ATOM 1583 C CA . TRP A 1 215 ? -2.096 -15.5 -13.875 1 98.69 215 TRP A CA 1
ATOM 1584 C C . TRP A 1 215 ? -3.197 -16.5 -13.555 1 98.69 215 TRP A C 1
ATOM 1586 O O . TRP A 1 215 ? -4.383 -16.172 -13.594 1 98.69 215 TRP A O 1
ATOM 1596 N N . ILE A 1 216 ? -2.781 -17.719 -13.188 1 98.5 216 ILE A N 1
ATOM 1597 C CA . ILE A 1 216 ? -3.797 -18.75 -13.008 1 98.5 216 ILE A CA 1
ATOM 1598 C C . ILE A 1 216 ? -4.551 -18.516 -11.703 1 98.5 216 ILE A C 1
ATOM 1600 O O . ILE A 1 216 ? -5.625 -19.078 -11.492 1 98.5 216 ILE A O 1
ATOM 1604 N N . SER A 1 217 ? -3.996 -17.672 -10.812 1 98.19 217 SER A N 1
ATOM 1605 C CA . SER A 1 217 ? -4.746 -17.188 -9.656 1 98.19 217 SER A CA 1
ATOM 1606 C C . SER A 1 217 ? -5.773 -16.141 -10.062 1 98.19 217 SER A C 1
ATOM 1608 O O . SER A 1 217 ? -6.762 -15.922 -9.359 1 98.19 217 SER A O 1
ATOM 1610 N N . HIS A 1 218 ? -5.5 -15.484 -11.117 1 97 218 HIS A N 1
ATOM 1611 C CA . HIS A 1 218 ? -6.246 -14.32 -11.578 1 97 218 HIS A CA 1
ATOM 1612 C C . HIS A 1 218 ? -7.336 -14.719 -12.562 1 97 218 HIS A C 1
ATOM 1614 O O . HIS A 1 218 ? -8.414 -14.117 -12.586 1 97 218 HIS A O 1
ATOM 1620 N N . MET A 1 219 ? -7.059 -15.711 -13.383 1 95.69 219 MET A N 1
ATOM 1621 C CA . MET A 1 219 ? -7.91 -16.141 -14.484 1 95.69 219 MET A CA 1
ATOM 1622 C C . MET A 1 219 ? -8.156 -17.641 -14.43 1 95.69 219 MET A C 1
ATOM 1624 O O . MET A 1 219 ? -7.422 -18.375 -13.766 1 95.69 219 MET A O 1
ATOM 1628 N N . PRO A 1 220 ? -9.078 -18.109 -15.164 1 94.12 220 PRO A N 1
ATOM 1629 C CA . PRO A 1 220 ? -9.453 -19.531 -15.078 1 94.12 220 PRO A CA 1
ATOM 1630 C C . PRO A 1 220 ? -8.453 -20.453 -15.781 1 94.12 220 PRO A C 1
ATOM 1632 O O . PRO A 1 220 ? -8.492 -21.672 -15.602 1 94.12 220 PRO A O 1
ATOM 1635 N N . GLU A 1 221 ? -7.641 -19.922 -16.641 1 97 221 GLU A N 1
ATOM 1636 C CA . GLU A 1 221 ? -6.73 -20.75 -17.422 1 97 221 GLU A CA 1
ATOM 1637 C C . GLU A 1 221 ? -5.793 -21.547 -16.516 1 97 221 GLU A C 1
ATOM 1639 O O . GLU A 1 221 ? -5.188 -20.984 -15.602 1 97 221 GLU A O 1
ATOM 1644 N N . PRO A 1 222 ? -5.656 -22.828 -16.781 1 98.38 222 PRO A N 1
ATOM 1645 C CA . PRO A 1 222 ? -4.809 -23.672 -15.93 1 98.38 222 PRO A CA 1
ATOM 1646 C C . PRO A 1 222 ? -3.34 -23.641 -16.359 1 98.38 222 PRO A C 1
ATOM 1648 O O . PRO A 1 222 ? -3.008 -23.094 -17.406 1 98.38 222 PRO A O 1
ATOM 1651 N N . LEU A 1 223 ? -2.514 -24.219 -15.469 1 98.88 223 LEU A N 1
ATOM 1652 C CA . LEU A 1 223 ? -1.132 -24.547 -15.789 1 98.88 223 LEU A CA 1
ATOM 1653 C C . LEU A 1 223 ? -0.962 -26.062 -15.93 1 98.88 223 LEU A C 1
ATOM 1655 O O . LEU A 1 223 ? -1.417 -26.828 -15.078 1 98.88 223 LEU A O 1
ATOM 1659 N N . LEU A 1 224 ? -0.383 -26.484 -17.016 1 98.94 224 LEU A N 1
ATOM 1660 C CA . LEU A 1 224 ? 0.05 -27.859 -17.219 1 98.94 224 LEU A CA 1
ATOM 1661 C C . LEU A 1 224 ? 1.565 -27.938 -17.359 1 98.94 224 LEU A C 1
ATOM 1663 O O . LEU A 1 224 ? 2.193 -27 -17.844 1 98.94 224 LEU A O 1
ATOM 1667 N N . TYR A 1 225 ? 2.127 -29.141 -16.969 1 98.94 225 TYR A N 1
ATOM 1668 C CA . TYR A 1 225 ? 3.578 -29.25 -16.891 1 98.94 225 TYR A CA 1
ATOM 1669 C C . TYR A 1 225 ? 4.129 -30.031 -18.078 1 98.94 225 TYR A C 1
ATOM 1671 O O . TYR A 1 225 ? 3.514 -31 -18.531 1 98.94 225 TYR A O 1
ATOM 1679 N N . VAL A 1 226 ? 5.289 -29.594 -18.531 1 98.94 226 VAL A N 1
ATOM 1680 C CA . VAL A 1 226 ? 6.164 -30.375 -19.391 1 98.94 226 VAL A CA 1
ATOM 1681 C C . VAL A 1 226 ? 7.562 -30.453 -18.781 1 98.94 226 VAL A C 1
ATOM 1683 O O . VAL A 1 226 ? 7.863 -29.75 -17.812 1 98.94 226 VAL A O 1
ATOM 1686 N N . THR A 1 227 ? 8.352 -31.391 -19.266 1 98.62 227 THR A N 1
ATO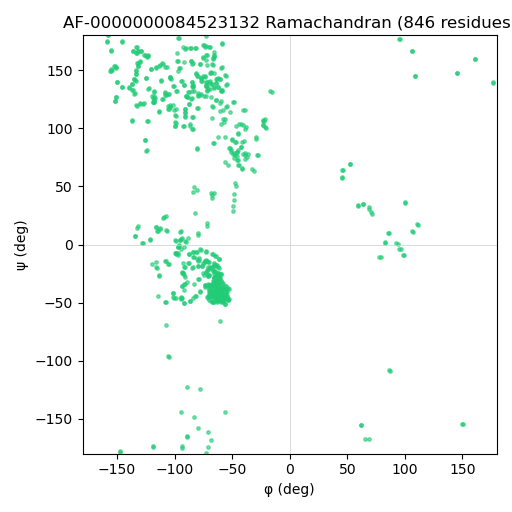M 1687 C CA . THR A 1 227 ? 9.781 -31.406 -18.984 1 98.62 227 THR A CA 1
ATOM 1688 C C . THR A 1 227 ? 10.562 -30.75 -20.125 1 98.62 227 THR A C 1
ATOM 1690 O O . THR A 1 227 ? 9.969 -30.281 -21.109 1 98.62 227 THR A O 1
ATOM 1693 N N . LYS A 1 228 ? 11.805 -30.672 -19.953 1 98.75 228 LYS A N 1
ATOM 1694 C CA . LYS A 1 228 ? 12.633 -30.016 -20.969 1 98.75 228 LYS A CA 1
ATOM 1695 C C . LYS A 1 228 ? 12.391 -30.625 -22.344 1 98.75 228 LYS A C 1
ATOM 1697 O O . LYS A 1 228 ? 12.242 -29.906 -23.328 1 98.75 228 LYS A O 1
ATOM 1702 N N . ASP A 1 229 ? 12.195 -31.969 -22.359 1 98.62 229 ASP A N 1
ATOM 1703 C CA . ASP A 1 229 ? 12.227 -32.594 -23.688 1 98.62 229 ASP A CA 1
ATOM 1704 C C . ASP A 1 229 ? 11.039 -33.531 -23.875 1 98.62 229 ASP A C 1
ATOM 1706 O O . ASP A 1 229 ? 11.031 -34.344 -24.797 1 98.62 229 ASP A O 1
ATOM 1710 N N . SER A 1 230 ? 10.047 -33.438 -23 1 98.56 230 SER A N 1
ATOM 1711 C CA . SER A 1 230 ? 8.945 -34.375 -23.141 1 98.56 230 SER A CA 1
ATOM 1712 C C . SER A 1 230 ? 7.637 -33.781 -22.609 1 98.56 230 SER A C 1
ATOM 1714 O O . SER A 1 230 ? 7.645 -32.938 -21.734 1 98.56 230 SER A O 1
ATOM 1716 N N . ILE A 1 231 ? 6.566 -34.312 -23.203 1 98.88 231 ILE A N 1
ATOM 1717 C CA . ILE A 1 231 ? 5.219 -34.062 -22.719 1 98.88 231 ILE A CA 1
ATOM 1718 C C . ILE A 1 231 ? 4.75 -35.25 -21.859 1 98.88 231 ILE A C 1
ATOM 1720 O O . ILE A 1 231 ? 4.523 -36.344 -22.375 1 98.88 231 ILE A O 1
ATOM 1724 N N . PRO A 1 232 ? 4.617 -35.031 -20.578 1 98.75 232 PRO A N 1
ATOM 1725 C CA . PRO A 1 232 ? 4.113 -36.125 -19.75 1 98.75 232 PRO A CA 1
ATOM 1726 C C . PRO A 1 232 ? 2.736 -36.594 -20.188 1 98.75 232 PRO A C 1
ATOM 1728 O O . PRO A 1 232 ? 1.93 -35.812 -20.688 1 98.75 232 PRO A O 1
ATOM 1731 N N . ALA A 1 233 ? 2.438 -37.875 -19.922 1 98.5 233 ALA A N 1
ATOM 1732 C CA . ALA A 1 233 ? 1.195 -38.5 -20.359 1 98.5 233 ALA A CA 1
ATOM 1733 C C . ALA A 1 233 ? -0.02 -37.781 -19.781 1 98.5 233 ALA A C 1
ATOM 1735 O O . ALA A 1 233 ? -1.019 -37.594 -20.484 1 98.5 233 ALA A O 1
ATOM 1736 N N . ASP A 1 234 ? 0.07 -37.344 -18.547 1 98.56 234 ASP A N 1
ATOM 1737 C CA . ASP A 1 234 ? -1.041 -36.656 -17.906 1 98.56 234 ASP A CA 1
ATOM 1738 C C . ASP A 1 234 ? -1.318 -35.312 -18.609 1 98.56 234 ASP A C 1
ATOM 1740 O O . ASP A 1 234 ? -2.477 -34.938 -18.781 1 98.56 234 ASP A O 1
ATOM 1744 N N . THR A 1 235 ? -0.268 -34.625 -18.969 1 98.88 235 THR A N 1
ATOM 1745 C CA . THR A 1 235 ? -0.416 -33.375 -19.688 1 98.88 235 THR A CA 1
ATOM 1746 C C . THR A 1 235 ? -1.033 -33.594 -21.062 1 98.88 235 THR A C 1
ATOM 1748 O O . THR A 1 235 ? -1.953 -32.906 -21.469 1 98.88 235 THR A O 1
ATOM 1751 N N . ASP A 1 236 ? -0.534 -34.625 -21.703 1 98.75 236 ASP A N 1
ATOM 1752 C CA . ASP A 1 236 ? -1.063 -34.969 -23.016 1 98.75 236 ASP A CA 1
ATOM 1753 C C . ASP A 1 236 ? -2.562 -35.25 -22.953 1 98.75 236 ASP A C 1
ATOM 1755 O O . ASP A 1 236 ? -3.336 -34.75 -23.766 1 98.75 236 ASP A O 1
ATOM 1759 N N . THR A 1 237 ? -2.949 -36.031 -22.047 1 98.38 237 THR A N 1
ATOM 1760 C CA . THR A 1 237 ? -4.348 -36.438 -21.859 1 98.38 237 THR A CA 1
ATOM 1761 C C . THR A 1 237 ? -5.207 -35.188 -21.578 1 98.38 237 THR A C 1
ATOM 1763 O O . THR A 1 237 ? -6.301 -35.062 -22.109 1 98.38 237 THR A O 1
ATOM 1766 N N . ALA A 1 238 ? -4.711 -34.281 -20.719 1 98.62 238 ALA A N 1
ATOM 1767 C CA . ALA A 1 238 ? -5.449 -33.062 -20.391 1 98.62 238 ALA A CA 1
ATOM 1768 C C . ALA A 1 238 ? -5.641 -32.219 -21.625 1 98.62 238 ALA A C 1
ATOM 1770 O O . ALA A 1 238 ? -6.727 -31.672 -21.859 1 98.62 238 ALA A O 1
ATOM 1771 N N . LEU A 1 239 ? -4.645 -32.062 -22.438 1 98.81 239 LEU A N 1
ATOM 1772 C CA . LEU A 1 239 ? -4.695 -31.234 -23.641 1 98.81 239 LEU A CA 1
ATOM 1773 C C . LEU A 1 239 ? -5.629 -31.828 -24.688 1 98.81 239 LEU A C 1
ATOM 1775 O O . LEU A 1 239 ? -6.312 -31.109 -25.406 1 98.81 239 LEU A O 1
ATOM 1779 N N . LYS A 1 240 ? -5.699 -33.156 -24.766 1 98.5 240 LYS A N 1
ATOM 1780 C CA . LYS A 1 240 ? -6.547 -33.844 -25.734 1 98.5 240 LYS A CA 1
ATOM 1781 C C . LYS A 1 240 ? -8.016 -33.5 -25.516 1 98.5 240 LYS A C 1
ATOM 1783 O O . LYS A 1 240 ? -8.82 -33.562 -26.453 1 98.5 240 LYS A O 1
ATOM 1788 N N . LYS A 1 241 ? -8.305 -33.188 -24.359 1 97.75 241 LYS A N 1
ATOM 1789 C CA . LYS A 1 241 ? -9.688 -32.875 -24.031 1 97.75 241 LYS A CA 1
ATOM 1790 C C . LYS A 1 241 ? -10.148 -31.594 -24.75 1 97.75 241 LYS A C 1
ATOM 1792 O O . LYS A 1 241 ? -11.344 -31.328 -24.828 1 97.75 241 LYS A O 1
ATOM 1797 N N . ARG A 1 242 ? -9.219 -30.844 -25.234 1 98.12 242 ARG A N 1
ATOM 1798 C CA . ARG A 1 242 ? -9.547 -29.594 -25.922 1 98.12 242 ARG A CA 1
ATOM 1799 C C . ARG A 1 242 ? -9.641 -29.812 -27.438 1 98.12 242 ARG A C 1
ATOM 1801 O O . ARG A 1 242 ? -9.711 -28.859 -28.203 1 98.12 242 ARG A O 1
ATOM 1808 N N . LYS A 1 243 ? -9.523 -31.047 -27.875 1 97.69 243 LYS A N 1
ATOM 1809 C CA . LYS A 1 243 ? -9.859 -31.531 -29.219 1 97.69 243 LYS A CA 1
ATOM 1810 C C . LYS A 1 243 ? -9.055 -30.797 -30.281 1 97.69 243 LYS A C 1
ATOM 1812 O O . LYS A 1 243 ? -9.586 -30.438 -31.344 1 97.69 243 LYS A O 1
ATOM 1817 N N . GLY A 1 244 ? -7.938 -30.484 -29.953 1 98 244 GLY A N 1
ATOM 1818 C CA . GLY A 1 244 ? -7.047 -29.906 -30.953 1 98 244 GLY A CA 1
ATOM 1819 C C . GLY A 1 244 ? -7.223 -28.406 -31.109 1 98 244 GLY A C 1
ATOM 1820 O O . GLY A 1 244 ? -6.656 -27.797 -32 1 98 244 GLY A O 1
ATOM 1821 N N . LYS A 1 245 ? -7.953 -27.75 -30.266 1 98 245 LYS A N 1
ATOM 1822 C CA . LYS A 1 245 ? -8.273 -26.344 -30.391 1 98 245 LYS A CA 1
ATOM 1823 C C . LYS A 1 245 ? -7.684 -25.531 -29.234 1 98 245 LYS A C 1
ATOM 1825 O O . LYS A 1 245 ? -8.102 -24.391 -29 1 98 245 LYS A O 1
ATOM 1830 N N . ALA A 1 246 ? -6.766 -26.109 -28.516 1 98.56 246 ALA A N 1
ATOM 1831 C CA . ALA A 1 246 ? -6.164 -25.422 -27.375 1 98.56 246 ALA A CA 1
ATOM 1832 C C . ALA A 1 246 ? -5.352 -24.219 -27.828 1 98.56 246 ALA A C 1
ATOM 1834 O O . ALA A 1 246 ? -4.664 -24.266 -28.859 1 98.56 246 ALA A O 1
ATOM 1835 N N . ASN A 1 247 ? -5.516 -23.047 -27.141 1 98.81 247 ASN A N 1
ATOM 1836 C CA . ASN A 1 247 ? -4.535 -21.953 -27.172 1 98.81 247 ASN A CA 1
ATOM 1837 C C . ASN A 1 247 ? -3.457 -22.156 -26.109 1 98.81 247 ASN A C 1
ATOM 1839 O O . ASN A 1 247 ? -3.688 -21.891 -24.922 1 98.81 247 ASN A O 1
ATOM 1843 N N . ILE A 1 248 ? -2.318 -22.625 -26.594 1 98.94 248 ILE A N 1
ATOM 1844 C CA . ILE A 1 248 ? -1.271 -23 -25.656 1 98.94 248 ILE A CA 1
ATOM 1845 C C . ILE A 1 248 ? -0.245 -21.875 -25.531 1 98.94 248 ILE A C 1
ATOM 1847 O O . ILE A 1 248 ? 0.416 -21.531 -26.516 1 98.94 248 ILE A O 1
ATOM 1851 N N . TYR A 1 249 ? -0.143 -21.344 -24.375 1 98.94 249 TYR A N 1
ATOM 1852 C CA . TYR A 1 249 ? 0.886 -20.359 -24.062 1 98.94 249 TYR A CA 1
ATOM 1853 C C . TYR A 1 249 ? 2.055 -21 -23.328 1 98.94 249 TYR A C 1
ATOM 1855 O O . TYR A 1 249 ? 1.95 -21.312 -22.141 1 98.94 249 TYR A O 1
ATOM 1863 N N . LEU A 1 250 ? 3.102 -21.219 -24.094 1 98.94 250 LEU A N 1
ATOM 1864 C CA . LEU A 1 250 ? 4.297 -21.906 -23.594 1 98.94 250 LEU A CA 1
ATOM 1865 C C . LEU A 1 250 ? 5.227 -20.922 -22.891 1 98.94 250 LEU A C 1
ATOM 1867 O O . LEU A 1 250 ? 5.871 -20.094 -23.547 1 98.94 250 LEU A O 1
ATOM 1871 N N . LEU A 1 251 ? 5.328 -21.047 -21.578 1 98.94 251 LEU A N 1
ATOM 1872 C CA . LEU A 1 251 ? 6.098 -20.094 -20.766 1 98.94 251 LEU A CA 1
ATOM 1873 C C . LEU A 1 251 ? 7.477 -20.656 -20.438 1 98.94 251 LEU A C 1
ATOM 1875 O O . LEU A 1 251 ? 7.605 -21.578 -19.625 1 98.94 251 LEU A O 1
ATOM 1879 N N . GLY A 1 252 ? 8.492 -20.156 -21.094 1 98.88 252 GLY A N 1
ATOM 1880 C CA . GLY A 1 252 ? 9.875 -20.562 -20.875 1 98.88 252 GLY A CA 1
ATOM 1881 C C . GLY A 1 252 ? 10.703 -20.547 -22.141 1 98.88 252 GLY A C 1
ATOM 1882 O O . GLY A 1 252 ? 10.195 -20.828 -23.234 1 98.88 252 GLY A O 1
ATOM 1883 N N . PRO A 1 253 ? 11.984 -20.25 -21.984 1 98.88 253 PRO A N 1
ATOM 1884 C CA . PRO A 1 253 ? 12.859 -20.25 -23.156 1 98.88 253 PRO A CA 1
ATOM 1885 C C . PRO A 1 253 ? 13.211 -21.672 -23.641 1 98.88 253 PRO A C 1
ATOM 1887 O O . PRO A 1 253 ? 12.914 -22.641 -22.938 1 98.88 253 PRO A O 1
ATOM 1890 N N . GLU A 1 254 ? 13.852 -21.719 -24.797 1 98.62 254 GLU A N 1
ATOM 1891 C CA . GLU A 1 254 ? 14.164 -23 -25.438 1 98.62 254 GLU A CA 1
ATOM 1892 C C . GLU A 1 254 ? 15.117 -23.828 -24.562 1 98.62 254 GLU A C 1
ATOM 1894 O O . GLU A 1 254 ? 15.094 -25.062 -24.609 1 98.62 254 GLU A O 1
ATOM 1899 N N . GLY A 1 255 ? 15.875 -23.094 -23.797 1 98.56 255 GLY A N 1
ATOM 1900 C CA . GLY A 1 255 ? 16.797 -23.797 -22.922 1 98.56 255 GLY A CA 1
ATOM 1901 C C . GLY A 1 255 ? 16.109 -24.531 -21.781 1 98.56 255 GLY A C 1
ATOM 1902 O O . GLY A 1 255 ? 16.656 -25.469 -21.203 1 98.56 255 GLY A O 1
ATOM 1903 N N . VAL A 1 256 ? 14.945 -24.156 -21.484 1 98.81 256 VAL A N 1
ATOM 1904 C CA . VAL A 1 256 ? 14.172 -24.734 -20.375 1 98.81 256 VAL A CA 1
ATOM 1905 C C . VAL A 1 256 ? 13.156 -25.719 -20.922 1 98.81 256 VAL A C 1
ATOM 1907 O O . VAL A 1 256 ? 12.961 -26.797 -20.359 1 98.81 256 VAL A O 1
ATOM 1910 N N . ILE A 1 257 ? 12.492 -25.406 -22.016 1 98.94 257 ILE A N 1
ATOM 1911 C CA . ILE A 1 257 ? 11.578 -26.266 -22.75 1 98.94 257 ILE A CA 1
ATOM 1912 C C . ILE A 1 257 ? 11.992 -26.312 -24.219 1 98.94 257 ILE A C 1
ATOM 1914 O O . ILE A 1 257 ? 11.922 -25.312 -24.922 1 98.94 257 ILE A O 1
ATOM 1918 N N . SER A 1 258 ? 12.258 -27.422 -24.672 1 98.88 258 SER A N 1
ATOM 1919 C CA . SER A 1 258 ? 12.914 -27.562 -25.969 1 98.88 258 SER A CA 1
ATOM 1920 C C . SER A 1 258 ? 11.969 -27.219 -27.109 1 98.88 258 SER A C 1
ATOM 1922 O O . SER A 1 258 ? 10.742 -27.234 -26.938 1 98.88 258 SER A O 1
ATOM 1924 N N . LYS A 1 259 ? 12.555 -26.969 -28.281 1 98.62 259 LYS A N 1
ATOM 1925 C CA . LYS A 1 259 ? 11.797 -26.75 -29.5 1 98.62 259 LYS A CA 1
ATOM 1926 C C . LYS A 1 259 ? 11 -27.984 -29.891 1 98.62 259 LYS A C 1
ATOM 1928 O O . LYS A 1 259 ? 9.906 -27.891 -30.453 1 98.62 259 LYS A O 1
ATOM 1933 N N . LYS A 1 260 ? 11.57 -29.109 -29.578 1 98.69 260 LYS A N 1
ATOM 1934 C CA . LYS A 1 260 ? 10.867 -30.375 -29.859 1 98.69 260 LYS A CA 1
ATOM 1935 C C . LYS A 1 260 ? 9.531 -30.422 -29.125 1 98.69 260 LYS A C 1
ATOM 1937 O O . LYS A 1 260 ? 8.508 -30.781 -29.719 1 98.69 260 LYS A O 1
ATOM 1942 N N . VAL A 1 261 ? 9.555 -30.125 -27.875 1 98.88 261 VAL A N 1
ATOM 1943 C CA . VAL A 1 261 ? 8.328 -30.125 -27.094 1 98.88 261 VAL A CA 1
ATOM 1944 C C . VAL A 1 261 ? 7.344 -29.109 -27.656 1 98.88 261 VAL A C 1
ATOM 1946 O O . VAL A 1 261 ? 6.148 -29.406 -27.766 1 98.88 261 VAL A O 1
ATOM 1949 N N . GLU A 1 262 ? 7.832 -27.922 -27.984 1 98.88 262 GLU A N 1
ATOM 1950 C CA . GLU A 1 262 ? 6.984 -26.922 -28.609 1 98.88 262 GLU A CA 1
ATOM 1951 C C . GLU A 1 262 ? 6.289 -27.469 -29.844 1 98.88 262 GLU A C 1
ATOM 1953 O O . GLU A 1 262 ? 5.078 -27.297 -30.016 1 98.88 262 GLU A O 1
ATOM 1958 N N . SER A 1 263 ? 7.059 -28.125 -30.672 1 98.75 263 SER A N 1
ATOM 1959 C CA . SER A 1 263 ? 6.527 -28.703 -31.906 1 98.75 263 SER A CA 1
ATOM 1960 C C . SER A 1 263 ? 5.496 -29.781 -31.609 1 98.75 263 SER A C 1
ATOM 1962 O O . SER A 1 263 ? 4.434 -29.812 -32.219 1 98.75 263 SER A O 1
ATOM 1964 N N . ASP A 1 264 ? 5.809 -30.609 -30.672 1 98.75 264 ASP A N 1
ATOM 1965 C CA . ASP A 1 264 ? 4.918 -31.703 -30.312 1 98.75 264 ASP A CA 1
ATOM 1966 C C . ASP A 1 264 ? 3.602 -31.188 -29.75 1 98.75 264 ASP A C 1
ATOM 1968 O O . ASP A 1 264 ? 2.551 -31.812 -29.938 1 98.75 264 ASP A O 1
ATOM 1972 N N . LEU A 1 265 ? 3.619 -30.062 -29.094 1 98.88 265 LEU A N 1
ATOM 1973 C CA . LEU A 1 265 ? 2.434 -29.484 -28.469 1 98.88 265 LEU A CA 1
ATOM 1974 C C . LEU A 1 265 ? 1.454 -29 -29.547 1 98.88 265 LEU A C 1
ATOM 1976 O O . LEU A 1 265 ? 0.263 -28.828 -29.266 1 98.88 265 LEU A O 1
ATOM 1980 N N . ARG A 1 266 ? 1.89 -28.766 -30.75 1 98.69 266 ARG A N 1
ATOM 1981 C CA . ARG A 1 266 ? 1.066 -28.188 -31.812 1 98.69 266 ARG A CA 1
ATOM 1982 C C . ARG A 1 266 ? -0.031 -29.141 -32.25 1 98.69 266 ARG A C 1
ATOM 1984 O O . ARG A 1 266 ? -1.014 -28.734 -32.875 1 98.69 266 ARG A O 1
ATOM 1991 N N . LYS A 1 267 ? 0.113 -30.422 -31.953 1 98.38 267 LYS A N 1
ATOM 1992 C CA . LYS A 1 267 ? -0.941 -31.391 -32.281 1 98.38 267 LYS A CA 1
ATOM 1993 C C . LYS A 1 267 ? -2.205 -31.094 -31.469 1 98.38 267 LYS A C 1
ATOM 1995 O O . LYS A 1 267 ? -3.289 -31.562 -31.812 1 98.38 267 LYS A O 1
ATOM 2000 N N . HIS A 1 268 ? -2.029 -30.344 -30.406 1 98.75 268 HIS A N 1
ATOM 2001 C CA . HIS A 1 268 ? -3.162 -30.062 -29.531 1 98.75 268 HIS A CA 1
ATOM 2002 C C . HIS A 1 268 ? -3.77 -28.703 -29.828 1 98.75 268 HIS A C 1
ATOM 2004 O O . HIS A 1 268 ? -4.793 -28.328 -29.25 1 98.75 268 HIS A O 1
ATOM 2010 N N . GLY A 1 269 ? -3.186 -27.875 -30.656 1 98.62 269 GLY A N 1
ATOM 2011 C CA . GLY A 1 269 ? -3.689 -26.562 -31 1 98.62 269 GLY A CA 1
ATOM 2012 C C . GLY A 1 269 ? -2.588 -25.562 -31.328 1 98.62 269 GLY A C 1
ATOM 2013 O O . GLY A 1 269 ? -1.54 -25.953 -31.859 1 98.62 269 GLY A O 1
ATOM 2014 N N . THR A 1 270 ? -2.908 -24.266 -31.125 1 98.62 270 THR A N 1
ATOM 2015 C CA . THR A 1 270 ? -1.954 -23.203 -31.422 1 98.62 270 THR A CA 1
ATOM 2016 C C . THR A 1 270 ? -1.008 -23 -30.234 1 98.62 270 THR A C 1
ATOM 2018 O O . THR A 1 270 ? -1.431 -23.031 -29.078 1 98.62 270 THR A O 1
ATOM 2021 N N . VAL A 1 271 ? 0.292 -22.828 -30.578 1 98.81 271 VAL A N 1
ATOM 2022 C CA . VAL A 1 271 ? 1.294 -22.641 -29.531 1 98.81 271 VAL A CA 1
ATOM 2023 C C . VAL A 1 271 ? 1.963 -21.281 -29.703 1 98.81 271 VAL A C 1
ATOM 2025 O O . VAL A 1 271 ? 2.41 -20.922 -30.781 1 98.81 271 VAL A O 1
ATOM 2028 N N . VAL A 1 272 ? 1.944 -20.5 -28.656 1 98.88 272 VAL A N 1
ATOM 2029 C CA . VAL A 1 272 ? 2.678 -19.234 -28.578 1 98.88 272 VAL A CA 1
ATOM 2030 C C . VAL A 1 272 ? 3.691 -19.297 -27.438 1 98.88 272 VAL A C 1
ATOM 2032 O O . VAL A 1 272 ? 3.328 -19.547 -26.281 1 98.88 272 VAL A O 1
ATOM 2035 N N . ARG A 1 273 ? 4.941 -19.078 -27.766 1 98.88 273 ARG A N 1
ATOM 2036 C CA . ARG A 1 273 ? 5.969 -19.062 -26.734 1 98.88 273 ARG A CA 1
ATOM 2037 C C . ARG A 1 273 ? 6.121 -17.672 -26.141 1 98.88 273 ARG A C 1
ATOM 2039 O O . ARG A 1 273 ? 6.195 -16.688 -26.859 1 98.88 273 ARG A O 1
ATOM 2046 N N . ILE A 1 274 ? 6.125 -17.547 -24.844 1 98.94 274 ILE A N 1
ATOM 2047 C CA . ILE A 1 274 ? 6.457 -16.375 -24.031 1 98.94 274 ILE A CA 1
ATOM 2048 C C . ILE A 1 274 ? 7.734 -16.641 -23.234 1 98.94 274 ILE A C 1
ATOM 2050 O O . ILE A 1 274 ? 7.758 -17.516 -22.375 1 98.94 274 ILE A O 1
ATOM 2054 N N . SER A 1 275 ? 8.781 -15.867 -23.578 1 98.44 275 SER A N 1
ATOM 2055 C CA . SER A 1 275 ? 10.023 -16.281 -22.922 1 98.44 275 SER A CA 1
ATOM 2056 C C . SER A 1 275 ? 10.992 -15.109 -22.797 1 98.44 275 SER A C 1
ATOM 2058 O O . SER A 1 275 ? 10.883 -14.125 -23.531 1 98.44 275 SER A O 1
ATOM 2060 N N . GLY A 1 276 ? 11.797 -15.195 -21.75 1 98.31 276 GLY A N 1
ATOM 2061 C CA . GLY A 1 276 ? 13.039 -14.461 -21.562 1 98.31 276 GLY A CA 1
ATOM 2062 C C . GLY A 1 276 ? 14.227 -15.367 -21.312 1 98.31 276 GLY A C 1
ATOM 2063 O O . GLY A 1 276 ? 14.07 -16.516 -20.906 1 98.31 276 GLY A O 1
ATOM 2064 N N . LYS A 1 277 ? 15.43 -14.875 -21.5 1 96.62 277 LYS A N 1
ATOM 2065 C CA . LYS A 1 277 ? 16.641 -15.688 -21.484 1 96.62 277 LYS A CA 1
ATOM 2066 C C . LYS A 1 277 ? 16.969 -16.172 -20.078 1 96.62 277 LYS A C 1
ATOM 2068 O O . LYS A 1 277 ? 17.719 -17.141 -19.906 1 96.62 277 LYS A O 1
ATOM 2073 N N . ASP A 1 278 ? 16.562 -15.438 -19.078 1 98.19 278 ASP A N 1
ATOM 2074 C CA . ASP A 1 278 ? 16.703 -15.82 -17.688 1 98.19 278 ASP A CA 1
ATOM 2075 C C . ASP A 1 278 ? 15.406 -15.625 -16.922 1 98.19 278 ASP A C 1
ATOM 2077 O O . ASP A 1 278 ? 14.422 -15.117 -17.469 1 98.19 278 ASP A O 1
ATOM 2081 N N . PRO A 1 279 ? 15.336 -16.109 -15.711 1 98.69 279 PRO A N 1
ATOM 2082 C CA . PRO A 1 279 ? 14.07 -16.078 -14.977 1 98.69 279 PRO A CA 1
ATOM 2083 C C . PRO A 1 279 ? 13.484 -14.664 -14.875 1 98.69 279 PRO A C 1
ATOM 2085 O O . PRO A 1 279 ? 12.266 -14.492 -14.961 1 98.69 279 PRO A O 1
ATOM 2088 N N . MET A 1 280 ? 14.305 -13.664 -14.68 1 98.56 280 MET A N 1
ATOM 2089 C CA . MET A 1 280 ? 13.836 -12.289 -14.555 1 98.56 280 MET A CA 1
ATOM 2090 C C . MET A 1 280 ? 13.234 -11.789 -15.867 1 98.56 280 MET A C 1
ATOM 2092 O O . MET A 1 280 ? 12.117 -11.273 -15.883 1 98.56 280 MET A O 1
ATOM 2096 N N . GLU A 1 281 ? 13.922 -11.977 -16.938 1 98.81 281 GLU A N 1
ATOM 2097 C CA . GLU A 1 281 ? 13.422 -11.562 -18.25 1 98.81 281 GLU A CA 1
ATOM 2098 C C . GLU A 1 281 ? 12.203 -12.375 -18.656 1 98.81 281 GLU A C 1
ATOM 2100 O O . GLU A 1 281 ? 11.305 -11.867 -19.344 1 98.81 281 GLU A O 1
ATOM 2105 N N . ASN A 1 282 ? 12.219 -13.664 -18.25 1 98.88 282 ASN A N 1
ATOM 2106 C CA . ASN A 1 282 ? 11.062 -14.523 -18.516 1 98.88 282 ASN A CA 1
ATOM 2107 C C . ASN A 1 282 ? 9.805 -14 -17.828 1 98.88 282 ASN A C 1
ATOM 2109 O O . ASN A 1 282 ? 8.734 -13.938 -18.438 1 98.88 282 ASN A O 1
ATOM 2113 N N . ALA A 1 283 ? 9.898 -13.57 -16.547 1 98.94 283 ALA A N 1
ATOM 2114 C CA . ALA A 1 283 ? 8.781 -12.992 -15.805 1 98.94 283 ALA A CA 1
ATOM 2115 C C . ALA A 1 283 ? 8.328 -11.68 -16.422 1 98.94 283 ALA A C 1
ATOM 2117 O O . ALA A 1 283 ? 7.129 -11.422 -16.547 1 98.94 283 ALA A O 1
ATOM 2118 N N . ILE A 1 284 ? 9.242 -10.859 -16.859 1 98.94 284 ILE A N 1
ATOM 2119 C CA . ILE A 1 284 ? 8.93 -9.57 -17.469 1 98.94 284 ILE A CA 1
ATOM 2120 C C . ILE A 1 284 ? 8.203 -9.797 -18.797 1 98.94 284 ILE A C 1
ATOM 2122 O O . ILE A 1 284 ? 7.223 -9.117 -19.094 1 98.94 284 ILE A O 1
ATOM 2126 N N . ALA A 1 285 ? 8.719 -10.773 -19.562 1 98.94 285 ALA A N 1
ATOM 2127 C CA . ALA A 1 285 ? 8.07 -11.102 -20.844 1 98.94 285 ALA A CA 1
ATOM 2128 C C . ALA A 1 285 ? 6.602 -11.461 -20.625 1 98.94 285 ALA A C 1
ATOM 2130 O O . ALA A 1 285 ? 5.738 -11.031 -21.391 1 98.94 285 ALA A O 1
ATOM 2131 N N . PHE A 1 286 ? 6.352 -12.211 -19.656 1 98.94 286 PHE A N 1
ATOM 2132 C CA . PHE A 1 286 ? 4.969 -12.586 -19.391 1 98.94 286 PHE A CA 1
ATOM 2133 C C . PHE A 1 286 ? 4.164 -11.391 -18.891 1 98.94 286 PHE A C 1
ATOM 2135 O O . PHE A 1 286 ? 3.025 -11.188 -19.328 1 98.94 286 PHE A O 1
ATOM 2142 N N . ALA A 1 287 ? 4.691 -10.562 -18.016 1 98.88 287 ALA A N 1
ATOM 2143 C CA . ALA A 1 287 ? 3.998 -9.383 -17.5 1 98.88 287 ALA A CA 1
ATOM 2144 C C . ALA A 1 287 ? 3.602 -8.438 -18.625 1 98.88 287 ALA A C 1
ATOM 2146 O O . ALA A 1 287 ? 2.531 -7.828 -18.594 1 98.88 287 ALA A O 1
ATOM 2147 N N . LYS A 1 288 ? 4.41 -8.367 -19.656 1 98.75 288 LYS A N 1
ATOM 2148 C CA . LYS A 1 288 ? 4.172 -7.457 -20.781 1 98.75 288 LYS A CA 1
ATOM 2149 C C . LYS A 1 288 ? 3.213 -8.07 -21.797 1 98.75 288 LYS A C 1
ATOM 2151 O O . LYS A 1 288 ? 2.627 -7.352 -22.609 1 98.75 288 LYS A O 1
ATOM 2156 N N . TYR A 1 289 ? 3.051 -9.352 -21.781 1 98.81 289 TYR A N 1
ATOM 2157 C CA . TYR A 1 289 ? 2.369 -10.062 -22.859 1 98.81 289 TYR A CA 1
ATOM 2158 C C . TYR A 1 289 ? 0.858 -9.898 -22.75 1 98.81 289 TYR A C 1
ATOM 2160 O O . TYR A 1 289 ? 0.299 -9.938 -21.656 1 98.81 289 TYR A O 1
ATOM 2168 N N . LYS A 1 290 ? 0.251 -9.789 -23.891 1 98.44 290 LYS A N 1
ATOM 2169 C CA . LYS A 1 290 ? -1.203 -9.797 -24.031 1 98.44 290 LYS A CA 1
ATOM 2170 C C . LYS A 1 290 ? -1.627 -10.336 -25.391 1 98.44 290 LYS A C 1
ATOM 2172 O O . LYS A 1 290 ? -1.119 -9.891 -26.422 1 98.44 290 LYS A O 1
ATOM 2177 N N . ASP A 1 291 ? -2.41 -11.328 -25.344 1 98.25 291 ASP A N 1
ATOM 2178 C CA . ASP A 1 291 ? -3.047 -11.812 -26.578 1 98.25 291 ASP A CA 1
ATOM 2179 C C . ASP A 1 291 ? -4.398 -11.141 -26.797 1 98.25 291 ASP A C 1
ATOM 2181 O O . ASP A 1 291 ? -5.355 -11.406 -26.062 1 98.25 291 ASP A O 1
ATOM 2185 N N . ALA A 1 292 ? -4.562 -10.336 -27.797 1 95.69 292 ALA A N 1
ATOM 2186 C CA . ALA A 1 292 ? -5.77 -9.547 -28.031 1 95.69 292 ALA A CA 1
ATOM 2187 C C . ALA A 1 292 ? -6.941 -10.438 -28.438 1 95.69 292 ALA A C 1
ATOM 2189 O O . ALA A 1 292 ? -8.102 -10.102 -28.188 1 95.69 292 ALA A O 1
ATOM 2190 N N . LYS A 1 293 ? -6.621 -11.547 -29 1 96.31 293 LYS A N 1
ATOM 2191 C CA . LYS A 1 293 ? -7.672 -12.438 -29.5 1 96.31 293 LYS A CA 1
ATOM 2192 C C . LYS A 1 293 ? -8.32 -13.211 -28.359 1 96.31 293 LYS A C 1
ATOM 2194 O O . LYS A 1 293 ? -9.547 -13.344 -28.312 1 96.31 293 LYS A O 1
ATOM 2199 N N . THR A 1 294 ? -7.531 -13.68 -27.406 1 96.69 294 THR A N 1
ATOM 2200 C CA . THR A 1 294 ? -8.047 -14.578 -26.375 1 96.69 294 THR A CA 1
ATOM 2201 C C . THR A 1 294 ? -8.211 -13.844 -25.047 1 96.69 294 THR A C 1
ATOM 2203 O O . THR A 1 294 ? -8.859 -14.344 -24.141 1 96.69 294 THR A O 1
ATOM 2206 N N . GLY A 1 295 ? -7.566 -12.664 -24.891 1 95.38 295 GLY A N 1
ATOM 2207 C CA . GLY A 1 295 ? -7.559 -11.945 -23.641 1 95.38 295 GLY A CA 1
ATOM 2208 C C . GLY A 1 295 ? -6.512 -12.453 -22.656 1 95.38 295 GLY A C 1
ATOM 2209 O O . GLY A 1 295 ? -6.375 -11.922 -21.562 1 95.38 295 GLY A O 1
ATOM 2210 N N . PHE A 1 296 ? -5.754 -13.445 -23.125 1 97.5 296 PHE A N 1
ATOM 2211 C CA . PHE A 1 296 ? -4.727 -14.031 -22.266 1 97.5 296 PHE A CA 1
ATOM 2212 C C . PHE A 1 296 ? -3.557 -13.07 -22.094 1 97.5 296 PHE A C 1
ATOM 2214 O O . PHE A 1 296 ? -3.098 -12.453 -23.047 1 97.5 296 PHE A O 1
ATOM 2221 N N . GLY A 1 297 ? -3.082 -12.977 -20.812 1 98.12 297 GLY A N 1
ATOM 2222 C CA . GLY A 1 297 ? -1.888 -12.195 -20.516 1 98.12 297 GLY A CA 1
ATOM 2223 C C . GLY A 1 297 ? -2.186 -10.891 -19.812 1 98.12 297 GLY A C 1
ATOM 2224 O O . GLY A 1 297 ? -3.324 -10.414 -19.828 1 98.12 297 GLY A O 1
ATOM 2225 N N . TRP A 1 298 ? -1.179 -10.305 -19.297 1 98.06 298 TRP A N 1
ATOM 2226 C CA . TRP A 1 298 ? -1.33 -9.148 -18.422 1 98.06 298 TRP A CA 1
ATOM 2227 C C . TRP A 1 298 ? -1.385 -7.852 -19.234 1 98.06 298 TRP A C 1
ATOM 2229 O O . TRP A 1 298 ? -2.217 -6.984 -18.969 1 98.06 298 TRP A O 1
ATOM 2239 N N . GLY A 1 299 ? -0.416 -7.707 -20.156 1 98.06 299 GLY A N 1
ATOM 2240 C CA . GLY A 1 299 ? -0.312 -6.5 -20.969 1 98.06 299 GLY A CA 1
ATOM 2241 C C . GLY A 1 299 ? 0.105 -5.281 -20.156 1 98.06 299 GLY A C 1
ATOM 2242 O O . GLY A 1 299 ? -0.307 -4.16 -20.469 1 98.06 299 GLY A O 1
ATOM 2243 N N . ILE A 1 300 ? 0.877 -5.387 -19.141 1 98.12 300 ILE A N 1
ATOM 2244 C CA . ILE A 1 300 ? 1.273 -4.273 -18.297 1 98.12 300 ILE A CA 1
ATOM 2245 C C . ILE A 1 300 ? 2.477 -3.555 -18.906 1 98.12 300 ILE A C 1
ATOM 2247 O O . ILE A 1 300 ? 3.613 -4.012 -18.766 1 98.12 300 ILE A O 1
ATOM 2251 N N . THR A 1 301 ? 2.195 -2.471 -19.562 1 97.88 301 THR A N 1
ATOM 2252 C CA . THR A 1 301 ? 3.223 -1.687 -20.234 1 97.88 301 THR A CA 1
ATOM 2253 C C . THR A 1 301 ? 3.055 -0.2 -19.938 1 97.88 301 THR A C 1
ATOM 2255 O O . THR A 1 301 ? 3.715 0.642 -20.547 1 97.88 301 THR A O 1
ATOM 2258 N N . LYS A 1 302 ? 2.182 0.189 -19.062 1 96.88 302 LYS A N 1
ATOM 2259 C CA . LYS A 1 302 ? 1.912 1.545 -18.594 1 96.88 302 LYS A CA 1
ATOM 2260 C C . LYS A 1 302 ? 1.863 1.601 -17.078 1 96.88 302 LYS A C 1
ATOM 2262 O O . LYS A 1 302 ? 1.732 0.567 -16.406 1 96.88 302 LYS A O 1
ATOM 2267 N N . PRO A 1 303 ? 1.906 2.816 -16.469 1 96.69 303 PRO A N 1
ATOM 2268 C CA . PRO A 1 303 ? 1.901 2.922 -15.016 1 96.69 303 PRO A CA 1
ATOM 2269 C C . PRO A 1 303 ? 0.537 2.605 -14.406 1 96.69 303 PRO A C 1
ATOM 2271 O O . PRO A 1 303 ? -0.456 2.496 -15.125 1 96.69 303 PRO A O 1
ATOM 2274 N N . GLY A 1 304 ? 0.54 2.49 -13.031 1 96.5 304 GLY A N 1
ATOM 2275 C CA . GLY A 1 304 ? -0.711 2.406 -12.297 1 96.5 304 GLY A CA 1
ATOM 2276 C C . GLY A 1 304 ? -1.08 0.986 -11.906 1 96.5 304 GLY A C 1
ATOM 2277 O O . GLY A 1 304 ? -2.26 0.631 -11.883 1 96.5 304 GLY A O 1
ATOM 2278 N N . HIS A 1 305 ? -0.095 0.161 -11.57 1 96.69 305 HIS A N 1
ATOM 2279 C CA . HIS A 1 305 ? -0.372 -1.251 -11.328 1 96.69 305 HIS A CA 1
ATOM 2280 C C . HIS A 1 305 ? 0.224 -1.712 -10 1 96.69 305 HIS A C 1
ATOM 2282 O O . HIS A 1 305 ? 1.128 -1.066 -9.469 1 96.69 305 HIS A O 1
ATOM 2288 N N . GLY A 1 306 ? -0.378 -2.809 -9.492 1 97.5 306 GLY A N 1
ATOM 2289 C CA . GLY A 1 306 ? 0.308 -3.609 -8.492 1 97.5 306 GLY A CA 1
ATOM 2290 C C . GLY A 1 306 ? 1.311 -4.578 -9.086 1 97.5 306 GLY A C 1
ATOM 2291 O O . GLY A 1 306 ? 1.099 -5.105 -10.18 1 97.5 306 GLY A O 1
ATOM 2292 N N . LEU A 1 307 ? 2.375 -4.805 -8.344 1 98.69 307 LEU A N 1
ATOM 2293 C CA . LEU A 1 307 ? 3.398 -5.777 -8.703 1 98.69 307 LEU A CA 1
ATOM 2294 C C . LEU A 1 307 ? 3.789 -6.629 -7.5 1 98.69 307 LEU A C 1
ATOM 2296 O O . LEU A 1 307 ? 3.822 -6.133 -6.371 1 98.69 307 LEU A O 1
ATOM 2300 N N . VAL A 1 308 ? 4.039 -7.883 -7.738 1 98.94 308 VAL A N 1
ATOM 2301 C CA . VAL A 1 308 ? 4.672 -8.727 -6.727 1 98.94 308 VAL A CA 1
ATOM 2302 C C . VAL A 1 308 ? 6.129 -8.984 -7.109 1 98.94 308 VAL A C 1
ATOM 2304 O O . VAL A 1 308 ? 6.426 -9.312 -8.258 1 98.94 308 VAL A O 1
ATOM 2307 N N . LEU A 1 309 ? 7.02 -8.75 -6.176 1 98.94 309 LEU A N 1
ATOM 2308 C CA . LEU A 1 309 ? 8.445 -8.961 -6.383 1 98.94 309 LEU A CA 1
ATOM 2309 C C . LEU A 1 309 ? 8.977 -10.039 -5.445 1 98.94 309 LEU A C 1
ATOM 2311 O O . LEU A 1 309 ? 8.773 -9.969 -4.23 1 98.94 309 LEU A O 1
ATOM 2315 N N . ALA A 1 310 ? 9.625 -11.031 -6.012 1 98.94 310 ALA A N 1
ATOM 2316 C CA . ALA A 1 310 ? 10.242 -12.094 -5.227 1 98.94 310 ALA A CA 1
ATOM 2317 C C . ALA A 1 310 ? 11.68 -12.344 -5.676 1 98.94 310 ALA A C 1
ATOM 2319 O O . ALA A 1 310 ? 12.039 -12.047 -6.816 1 98.94 310 ALA A O 1
ATOM 2320 N N . SER A 1 311 ? 12.461 -12.836 -4.766 1 98.62 311 SER A N 1
ATOM 2321 C CA . SER A 1 311 ? 13.812 -13.266 -5.121 1 98.62 311 SER A CA 1
ATOM 2322 C C . SER A 1 311 ? 13.789 -14.5 -6.02 1 98.62 311 SER A C 1
ATOM 2324 O O . SER A 1 311 ? 13.016 -15.43 -5.777 1 98.62 311 SER A O 1
ATOM 2326 N N . THR A 1 312 ? 14.656 -14.469 -7.023 1 98.69 312 THR A N 1
ATOM 2327 C CA . THR A 1 312 ? 14.75 -15.609 -7.93 1 98.69 312 THR A CA 1
ATOM 2328 C C . THR A 1 312 ? 15.109 -16.875 -7.16 1 98.69 312 THR A C 1
ATOM 2330 O O . THR A 1 312 ? 14.539 -17.938 -7.414 1 98.69 312 THR A O 1
ATOM 2333 N N . GLU A 1 313 ? 15.969 -16.734 -6.195 1 98.19 313 GLU A N 1
ATOM 2334 C CA . GLU A 1 313 ? 16.438 -17.859 -5.395 1 98.19 313 GLU A CA 1
ATOM 2335 C C . GLU A 1 313 ? 15.297 -18.469 -4.574 1 98.19 313 GLU A C 1
ATOM 2337 O O . GLU A 1 313 ? 15.297 -19.672 -4.289 1 98.19 313 GLU A O 1
ATOM 2342 N N . GLN A 1 314 ? 14.336 -17.641 -4.234 1 98.56 314 GLN A N 1
ATOM 2343 C CA . GLN A 1 314 ? 13.25 -18.109 -3.375 1 98.56 314 GLN A CA 1
ATOM 2344 C C . GLN A 1 314 ? 11.938 -18.219 -4.156 1 98.56 314 GLN A C 1
ATOM 2346 O O . GLN A 1 314 ? 10.859 -18.125 -3.574 1 98.56 314 GLN A O 1
ATOM 2351 N N . ALA A 1 315 ? 12.039 -18.359 -5.449 1 98.69 315 ALA A N 1
ATOM 2352 C CA . ALA A 1 315 ? 10.844 -18.391 -6.285 1 98.69 315 ALA A CA 1
ATOM 2353 C C . ALA A 1 315 ? 9.891 -19.484 -5.836 1 98.69 315 ALA A C 1
ATOM 2355 O O . ALA A 1 315 ? 8.688 -19.25 -5.691 1 98.69 315 ALA A O 1
ATOM 2356 N N . GLY A 1 316 ? 10.422 -20.656 -5.551 1 98.69 316 GLY A N 1
ATOM 2357 C CA . GLY A 1 316 ? 9.594 -21.766 -5.121 1 98.69 316 GLY A CA 1
ATOM 2358 C C . GLY A 1 316 ? 8.914 -21.531 -3.785 1 98.69 316 GLY A C 1
ATOM 2359 O O . GLY A 1 316 ? 7.762 -21.922 -3.59 1 98.69 316 GLY A O 1
ATOM 2360 N N . GLN A 1 317 ? 9.539 -20.859 -2.893 1 98.69 317 GLN A N 1
ATOM 2361 C CA . GLN A 1 317 ? 9.016 -20.594 -1.559 1 98.69 317 GLN A CA 1
ATOM 2362 C C . GLN A 1 317 ? 8.023 -19.438 -1.581 1 98.69 317 GLN A C 1
ATOM 2364 O O . GLN A 1 317 ? 7.293 -19.219 -0.613 1 98.69 317 GLN A O 1
ATOM 2369 N N . SER A 1 318 ? 7.945 -18.703 -2.654 1 98.88 318 SER A N 1
ATOM 2370 C CA . SER A 1 318 ? 7.168 -17.469 -2.717 1 98.88 318 SER A CA 1
ATOM 2371 C C . SER A 1 318 ? 5.793 -17.703 -3.326 1 98.88 318 SER A C 1
ATOM 2373 O O . SER A 1 318 ? 4.973 -16.797 -3.402 1 98.88 318 SER A O 1
ATOM 2375 N N . LEU A 1 319 ? 5.504 -18.875 -3.725 1 98.94 319 LEU A N 1
ATOM 2376 C CA . LEU A 1 319 ? 4.32 -19.188 -4.523 1 98.94 319 LEU A CA 1
ATOM 2377 C C . LEU A 1 319 ? 3.045 -18.859 -3.754 1 98.94 319 LEU A C 1
ATOM 2379 O O . LEU A 1 319 ? 2.084 -18.344 -4.328 1 98.94 319 LEU A O 1
ATOM 2383 N N . PRO A 1 320 ? 3.018 -19.031 -2.426 1 98.88 320 PRO A N 1
ATOM 2384 C CA . PRO A 1 320 ? 1.778 -18.734 -1.701 1 98.88 320 PRO A CA 1
ATOM 2385 C C . PRO A 1 320 ? 1.431 -17.25 -1.707 1 98.88 320 PRO A C 1
ATOM 2387 O O . PRO A 1 320 ? 0.322 -16.859 -1.32 1 98.88 320 PRO A O 1
ATOM 2390 N N . ALA A 1 321 ? 2.309 -16.359 -2.182 1 98.88 321 ALA A N 1
ATOM 2391 C CA . ALA A 1 321 ? 2.062 -14.922 -2.236 1 98.88 321 ALA A CA 1
ATOM 2392 C C . ALA A 1 321 ? 1.267 -14.547 -3.484 1 98.88 321 ALA A C 1
ATOM 2394 O O . ALA A 1 321 ? 0.747 -13.43 -3.586 1 98.88 321 ALA A O 1
ATOM 2395 N N . LEU A 1 322 ? 1.104 -15.414 -4.375 1 98.88 322 LEU A N 1
ATOM 2396 C CA . LEU A 1 322 ? 0.72 -15.039 -5.73 1 98.88 322 LEU A CA 1
ATOM 2397 C C . LEU A 1 322 ? -0.783 -14.797 -5.824 1 98.88 322 LEU A C 1
ATOM 2399 O O . LEU A 1 322 ? -1.265 -14.227 -6.805 1 98.88 322 LEU A O 1
ATOM 2403 N N . PRO A 1 323 ? -1.569 -15.086 -4.738 1 98.75 323 PRO A N 1
ATOM 2404 C CA . PRO A 1 323 ? -2.975 -14.672 -4.738 1 98.75 323 PRO A CA 1
ATOM 2405 C C . PRO A 1 323 ? -3.139 -13.148 -4.758 1 98.75 323 PRO A C 1
ATOM 2407 O O . PRO A 1 323 ? -4.246 -12.648 -4.973 1 98.75 323 PRO A O 1
ATOM 2410 N N . PHE A 1 324 ? -2.098 -12.367 -4.57 1 98.69 324 PHE A N 1
ATOM 2411 C CA . PHE A 1 324 ? -2.152 -10.922 -4.773 1 98.69 324 PHE A CA 1
ATOM 2412 C C . PHE A 1 324 ? -2.498 -10.594 -6.223 1 98.69 324 PHE A C 1
ATOM 2414 O O . PHE A 1 324 ? -2.83 -9.453 -6.543 1 98.69 324 PHE A O 1
ATOM 2421 N N . ALA A 1 325 ? -2.434 -11.617 -7.098 1 98.44 325 ALA A N 1
ATOM 2422 C CA . ALA A 1 325 ? -2.865 -11.461 -8.484 1 98.44 325 ALA A CA 1
ATOM 2423 C C . ALA A 1 325 ? -4.383 -11.547 -8.602 1 98.44 325 ALA A C 1
ATOM 2425 O O . ALA A 1 325 ? -4.957 -11.18 -9.625 1 98.44 325 ALA A O 1
ATOM 2426 N N . HIS A 1 326 ? -5.023 -11.992 -7.617 1 97.19 326 HIS A N 1
ATOM 2427 C CA . HIS A 1 326 ? -6.457 -12.266 -7.625 1 97.19 326 HIS A CA 1
ATOM 2428 C C . HIS A 1 326 ? -7.234 -11.141 -6.945 1 97.19 326 HIS A C 1
ATOM 2430 O O . HIS A 1 326 ? -8.242 -10.672 -7.473 1 97.19 326 HIS A O 1
ATOM 2436 N N . ARG A 1 327 ? -6.781 -10.68 -5.785 1 95.25 327 ARG A N 1
ATOM 2437 C CA . ARG A 1 327 ? -7.395 -9.586 -5.035 1 95.25 327 ARG A CA 1
ATOM 2438 C C . ARG A 1 327 ? -6.395 -8.461 -4.789 1 95.25 327 ARG A C 1
ATOM 2440 O O . ARG A 1 327 ? -5.184 -8.688 -4.812 1 95.25 327 ARG A O 1
ATOM 2447 N N . GLY A 1 328 ? -6.992 -7.34 -4.445 1 94 328 GLY A N 1
ATOM 2448 C CA . GLY A 1 328 ? -6.152 -6.18 -4.199 1 94 328 GLY A CA 1
ATOM 2449 C C . GLY A 1 328 ? -5.832 -5.398 -5.461 1 94 328 GLY A C 1
ATOM 2450 O O . GLY A 1 328 ? -6.711 -4.742 -6.027 1 94 328 GLY A O 1
ATOM 2451 N N . LYS A 1 329 ? -4.547 -5.527 -5.871 1 96.5 329 LYS A N 1
ATOM 2452 C CA . LYS A 1 329 ? -4.125 -4.688 -6.988 1 96.5 329 LYS A CA 1
ATOM 2453 C C . LYS A 1 329 ? -3.768 -5.531 -8.211 1 96.5 329 LYS A C 1
ATOM 2455 O O . LYS A 1 329 ? -3.119 -5.043 -9.141 1 96.5 329 LYS A O 1
ATOM 2460 N N . HIS A 1 330 ? -4.117 -6.898 -8.203 1 97 330 HIS A N 1
ATOM 2461 C CA . HIS A 1 330 ? -4.004 -7.812 -9.336 1 97 330 HIS A CA 1
ATOM 2462 C C . HIS A 1 330 ? -2.604 -7.77 -9.938 1 97 330 HIS A C 1
ATOM 2464 O O . HIS A 1 330 ? -2.436 -7.398 -11.102 1 97 330 HIS A O 1
ATOM 2470 N N . ALA A 1 331 ? -1.735 -8.258 -9.195 1 97.81 331 ALA A N 1
ATOM 2471 C CA . ALA A 1 331 ? -0.307 -8 -9.359 1 97.81 331 ALA A CA 1
ATOM 2472 C C . ALA A 1 331 ? 0.397 -9.203 -9.992 1 97.81 331 ALA A C 1
ATOM 2474 O O . ALA A 1 331 ? 0.424 -10.289 -9.406 1 97.81 331 ALA A O 1
ATOM 2475 N N . PRO A 1 332 ? 1.039 -9.094 -11.227 1 98.75 332 PRO A N 1
ATOM 2476 C CA . PRO A 1 332 ? 1.905 -10.156 -11.742 1 98.75 332 PRO A CA 1
ATOM 2477 C C . PRO A 1 332 ? 3.172 -10.344 -10.906 1 98.75 332 PRO A C 1
ATOM 2479 O O . PRO A 1 332 ? 3.525 -9.469 -10.109 1 98.75 332 PRO A O 1
ATOM 2482 N N . LEU A 1 333 ? 3.789 -11.477 -11.07 1 98.94 333 LEU A N 1
ATOM 2483 C CA . LEU A 1 333 ? 5.043 -11.766 -10.383 1 98.94 333 LEU A CA 1
ATOM 2484 C C . LEU A 1 333 ? 6.234 -11.281 -11.203 1 98.94 333 LEU A C 1
ATOM 2486 O O . LEU A 1 333 ? 6.348 -11.602 -12.391 1 98.94 333 LEU A O 1
ATOM 2490 N N . LEU A 1 334 ? 7.055 -10.516 -10.609 1 98.94 334 LEU A N 1
ATOM 2491 C CA . LEU A 1 334 ? 8.398 -10.203 -11.086 1 98.94 334 LEU A CA 1
ATOM 2492 C C . LEU A 1 334 ? 9.453 -10.844 -10.18 1 98.94 334 LEU A C 1
ATOM 2494 O O . LEU A 1 334 ? 9.18 -11.141 -9.023 1 98.94 334 LEU A O 1
ATOM 2498 N N . LEU A 1 335 ? 10.633 -11.055 -10.781 1 98.94 335 LEU A N 1
ATOM 2499 C CA . LEU A 1 335 ? 11.734 -11.672 -10.039 1 98.94 335 LEU A CA 1
ATOM 2500 C C . LEU A 1 335 ? 12.945 -10.75 -10 1 98.94 335 LEU A C 1
ATOM 2502 O O . LEU A 1 335 ? 13.156 -9.961 -10.914 1 98.94 335 LEU A O 1
ATOM 2506 N N . THR A 1 336 ? 13.703 -10.906 -8.922 1 98.88 336 THR A N 1
ATOM 2507 C CA . THR A 1 336 ? 14.891 -10.086 -8.719 1 98.88 336 THR A CA 1
ATOM 2508 C C . THR A 1 336 ? 15.984 -10.891 -8.016 1 98.88 336 THR A C 1
ATOM 2510 O O . THR A 1 336 ? 15.797 -12.07 -7.703 1 98.88 336 THR A O 1
ATOM 2513 N N . ASP A 1 337 ? 17.172 -10.258 -7.883 1 98.38 337 ASP A N 1
ATOM 2514 C CA . ASP A 1 337 ? 18.234 -10.758 -7.016 1 98.38 337 ASP A CA 1
ATOM 2515 C C . ASP A 1 337 ? 18.109 -10.188 -5.605 1 98.38 337 ASP A C 1
ATOM 2517 O O . ASP A 1 337 ? 17.344 -9.242 -5.379 1 98.38 337 ASP A O 1
ATOM 2521 N N . LYS A 1 338 ? 18.859 -10.727 -4.695 1 97.44 338 LYS A N 1
ATOM 2522 C CA . LYS A 1 338 ? 18.719 -10.391 -3.281 1 97.44 338 LYS A CA 1
ATOM 2523 C C . LYS A 1 338 ? 19.156 -8.945 -3.021 1 97.44 338 LYS A C 1
ATOM 2525 O O . LYS A 1 338 ? 18.406 -8.172 -2.414 1 97.44 338 LYS A O 1
ATOM 2530 N N . GLU A 1 339 ? 20.297 -8.531 -3.506 1 97.19 339 GLU A N 1
ATOM 2531 C CA . GLU A 1 339 ? 20.906 -7.281 -3.062 1 97.19 339 GLU A CA 1
ATOM 2532 C C . GLU A 1 339 ? 20.531 -6.129 -3.994 1 97.19 339 GLU A C 1
ATOM 2534 O O . GLU A 1 339 ? 20.203 -5.031 -3.537 1 97.19 339 GLU A O 1
ATOM 2539 N N . LYS A 1 340 ? 20.641 -6.434 -5.293 1 96.69 340 LYS A N 1
ATOM 2540 C CA . LYS A 1 340 ? 20.406 -5.383 -6.277 1 96.69 340 LYS A CA 1
ATOM 2541 C C . LYS A 1 340 ? 19.5 -5.863 -7.402 1 96.69 340 LYS A C 1
ATOM 2543 O O . LYS A 1 340 ? 19.641 -6.992 -7.883 1 96.69 340 LYS A O 1
ATOM 2548 N N . ALA A 1 341 ? 18.641 -4.973 -7.797 1 98.06 341 ALA A N 1
ATOM 2549 C CA . ALA A 1 341 ? 17.781 -5.293 -8.93 1 98.06 341 ALA A CA 1
ATOM 2550 C C . ALA A 1 341 ? 18.562 -5.352 -10.227 1 98.06 341 ALA A C 1
ATOM 2552 O O . ALA A 1 341 ? 19.375 -4.457 -10.516 1 98.06 341 ALA A O 1
ATOM 2553 N N . PRO A 1 342 ? 18.344 -6.383 -11.031 1 97.75 342 PRO A N 1
ATOM 2554 C CA . PRO A 1 342 ? 19.016 -6.453 -12.328 1 97.75 342 PRO A CA 1
ATOM 2555 C C . PRO A 1 342 ? 18.562 -5.355 -13.289 1 97.75 342 PRO A C 1
ATOM 2557 O O . PRO A 1 342 ? 17.453 -4.84 -13.164 1 97.75 342 PRO A O 1
ATOM 2560 N N . GLU A 1 343 ? 19.391 -5.098 -14.281 1 97.69 343 GLU A N 1
ATOM 2561 C CA . GLU A 1 343 ? 19.156 -4.012 -15.234 1 97.69 343 GLU A CA 1
ATOM 2562 C C . GLU A 1 343 ? 17.828 -4.199 -15.969 1 97.69 343 GLU A C 1
ATOM 2564 O O . GLU A 1 343 ? 17.109 -3.232 -16.219 1 97.69 343 GLU A O 1
ATOM 2569 N N . ALA A 1 344 ? 17.531 -5.43 -16.328 1 98.25 344 ALA A N 1
ATOM 2570 C CA . ALA A 1 344 ? 16.281 -5.699 -17.031 1 98.25 344 ALA A CA 1
ATOM 2571 C C . ALA A 1 344 ? 15.078 -5.285 -16.203 1 98.25 344 ALA A C 1
ATOM 2573 O O . ALA A 1 344 ? 14.125 -4.699 -16.734 1 98.25 344 ALA A O 1
ATOM 2574 N N . LEU A 1 345 ? 15.117 -5.605 -14.938 1 98.69 345 LEU A N 1
ATOM 2575 C CA . LEU A 1 345 ? 14.023 -5.227 -14.047 1 98.69 345 LEU A CA 1
ATOM 2576 C C . LEU A 1 345 ? 13.938 -3.711 -13.898 1 98.69 345 LEU A C 1
ATOM 2578 O O . LEU A 1 345 ? 12.852 -3.137 -13.961 1 98.69 345 LEU A O 1
ATOM 2582 N N . LEU A 1 346 ? 15.07 -3.039 -13.711 1 98.5 346 LEU A N 1
ATOM 2583 C CA . LEU A 1 346 ? 15.094 -1.585 -13.609 1 98.5 346 LEU A CA 1
ATOM 2584 C C . LEU A 1 346 ? 14.5 -0.941 -14.859 1 98.5 346 LEU A C 1
ATOM 2586 O O . LEU A 1 346 ? 13.719 0.006 -14.758 1 98.5 346 LEU A O 1
ATOM 2590 N N . GLY A 1 347 ? 14.883 -1.454 -16.047 1 98.56 347 GLY A N 1
ATOM 2591 C CA . GLY A 1 347 ? 14.344 -0.935 -17.281 1 98.56 347 GLY A CA 1
ATOM 2592 C C . GLY A 1 347 ? 12.836 -1.057 -17.375 1 98.56 347 GLY A C 1
ATOM 2593 O O . GLY A 1 347 ? 12.156 -0.107 -17.766 1 98.56 347 GLY A O 1
ATOM 2594 N N . TYR A 1 348 ? 12.32 -2.188 -17 1 98.81 348 TYR A N 1
ATOM 2595 C CA . TYR A 1 348 ? 10.883 -2.424 -17.047 1 98.81 348 TYR A CA 1
ATOM 2596 C C . TYR A 1 348 ? 10.156 -1.521 -16.047 1 98.81 348 TYR A C 1
ATOM 2598 O O . TYR A 1 348 ? 9.117 -0.94 -16.391 1 98.81 348 TYR A O 1
ATOM 2606 N N . LEU A 1 349 ? 10.664 -1.366 -14.836 1 98.69 349 LEU A N 1
ATOM 2607 C CA . LEU A 1 349 ? 10.039 -0.523 -13.82 1 98.69 349 LEU A CA 1
ATOM 2608 C C . LEU A 1 349 ? 10.078 0.944 -14.234 1 98.69 349 LEU A C 1
ATOM 2610 O O . LEU A 1 349 ? 9.156 1.706 -13.93 1 98.69 349 LEU A O 1
ATOM 2614 N N . LYS A 1 350 ? 11.125 1.386 -14.898 1 97.5 350 LYS A N 1
ATOM 2615 C CA . LYS A 1 350 ? 11.188 2.744 -15.43 1 97.5 350 LYS A CA 1
ATOM 2616 C C . LYS A 1 350 ? 10.094 2.977 -16.469 1 97.5 350 LYS A C 1
ATOM 2618 O O . LYS A 1 350 ? 9.5 4.055 -16.516 1 97.5 350 LYS A O 1
ATOM 2623 N N . GLU A 1 351 ? 9.836 1.919 -17.281 1 97.5 351 GLU A N 1
ATOM 2624 C CA . GLU A 1 351 ? 8.75 1.996 -18.25 1 97.5 351 GLU A CA 1
ATOM 2625 C C . GLU A 1 351 ? 7.406 2.201 -17.562 1 97.5 351 GLU A C 1
ATOM 2627 O O . GLU A 1 351 ? 6.523 2.865 -18.109 1 97.5 351 GLU A O 1
ATOM 2632 N N . LEU A 1 352 ? 7.312 1.707 -16.344 1 97.75 352 LEU A N 1
ATOM 2633 C CA . LEU A 1 352 ? 6.043 1.738 -15.625 1 97.75 352 LEU A CA 1
ATOM 2634 C C . LEU A 1 352 ? 5.98 2.945 -14.695 1 97.75 352 LEU A C 1
ATOM 2636 O O . LEU A 1 352 ? 5.02 3.098 -13.938 1 97.75 352 LEU A O 1
ATOM 2640 N N . LYS A 1 353 ? 6.969 3.779 -14.594 1 96.12 353 LYS A N 1
ATOM 2641 C CA . LYS A 1 353 ? 6.984 4.91 -13.672 1 96.12 353 LYS A CA 1
ATOM 2642 C C . LYS A 1 353 ? 5.891 5.918 -14.016 1 96.12 353 LYS A C 1
ATOM 2644 O O . LYS A 1 353 ? 5.828 6.414 -15.141 1 96.12 353 LYS A O 1
ATOM 2649 N N . PRO A 1 354 ? 5.047 6.227 -13.07 1 96.06 354 PRO A N 1
ATOM 2650 C CA . PRO A 1 354 ? 4.016 7.23 -13.359 1 96.06 354 PRO A CA 1
ATOM 2651 C C . PRO A 1 354 ? 4.582 8.648 -13.461 1 96.06 354 PRO A C 1
ATOM 2653 O O . PRO A 1 354 ? 5.438 9.031 -12.656 1 96.06 354 PRO A O 1
ATOM 2656 N N . LEU A 1 355 ? 4.086 9.367 -14.391 1 93.94 355 LEU A N 1
ATOM 2657 C CA . LEU A 1 355 ? 4.406 10.781 -14.578 1 93.94 355 LEU A CA 1
ATOM 2658 C C . LEU A 1 355 ? 3.148 11.641 -14.531 1 93.94 355 LEU A C 1
ATOM 2660 O O . LEU A 1 355 ? 2.111 11.258 -15.078 1 93.94 355 LEU A O 1
ATOM 2664 N N . PHE A 1 356 ? 3.256 12.703 -13.82 1 92.81 356 PHE A N 1
ATOM 2665 C CA . PHE A 1 356 ? 2.113 13.609 -13.805 1 92.81 356 PHE A CA 1
ATOM 2666 C C . PHE A 1 356 ? 2.418 14.875 -14.594 1 92.81 356 PHE A C 1
ATOM 2668 O O . PHE A 1 356 ? 3.574 15.297 -14.68 1 92.81 356 PHE A O 1
ATOM 2675 N N . LYS A 1 357 ? 1.335 15.469 -15.109 1 90.31 357 LYS A N 1
ATOM 2676 C CA . LYS A 1 357 ? 1.49 16.672 -15.906 1 90.31 357 LYS A CA 1
ATOM 2677 C C . LYS A 1 357 ? 1.319 17.922 -15.055 1 90.31 357 LYS A C 1
ATOM 2679 O O . LYS A 1 357 ? 2.156 18.828 -15.094 1 90.31 357 LYS A O 1
ATOM 2684 N N . ASN A 1 358 ? 0.231 17.953 -14.203 1 88.12 358 ASN A N 1
ATOM 2685 C CA . ASN A 1 358 ? -0.096 19.172 -13.453 1 88.12 358 ASN A CA 1
ATOM 2686 C C . ASN A 1 358 ? 0.228 19.016 -11.969 1 88.12 358 ASN A C 1
ATOM 2688 O O . ASN A 1 358 ? 0.872 19.875 -11.375 1 88.12 358 ASN A O 1
ATOM 2692 N N . GLU A 1 359 ? -0.295 17.859 -11.445 1 91.5 359 GLU A N 1
ATOM 2693 C CA . GLU A 1 359 ? -0.052 17.594 -10.031 1 91.5 359 GLU A CA 1
ATOM 2694 C C . GLU A 1 359 ? -0.015 16.094 -9.742 1 91.5 359 GLU A C 1
ATOM 2696 O O . GLU A 1 359 ? -0.667 15.312 -10.438 1 91.5 359 GLU A O 1
ATOM 2701 N N . PRO A 1 360 ? 0.674 15.734 -8.766 1 92.81 360 PRO A N 1
ATOM 2702 C CA . PRO A 1 360 ? 0.881 14.305 -8.516 1 92.81 360 PRO A CA 1
ATOM 2703 C C . PRO A 1 360 ? -0.385 13.602 -8.031 1 92.81 360 PRO A C 1
ATOM 2705 O O . PRO A 1 360 ? -0.458 12.367 -8.055 1 92.81 360 PRO A O 1
ATOM 2708 N N . THR A 1 361 ? -1.395 14.344 -7.605 1 92.75 361 THR A N 1
ATOM 2709 C CA . THR A 1 361 ? -2.623 13.719 -7.133 1 92.75 361 THR A CA 1
ATOM 2710 C C . THR A 1 361 ? -3.42 13.148 -8.305 1 92.75 361 THR A C 1
ATOM 2712 O O . THR A 1 361 ? -4.402 12.43 -8.102 1 92.75 361 THR A O 1
ATOM 2715 N N . GLU A 1 362 ? -2.979 13.406 -9.547 1 89.75 362 GLU A N 1
ATOM 2716 C CA . GLU A 1 362 ? -3.592 12.844 -10.742 1 89.75 362 GLU A CA 1
ATOM 2717 C C . GLU A 1 362 ? -3.418 11.328 -10.781 1 89.75 362 GLU A C 1
ATOM 2719 O O . GLU A 1 362 ? -4.266 10.617 -11.328 1 89.75 362 GLU A O 1
ATOM 2724 N N . GLY A 1 363 ? -2.342 10.891 -10.164 1 90.06 363 GLY A N 1
ATOM 2725 C CA . GLY A 1 363 ? -2.025 9.477 -10.312 1 90.06 363 GLY A CA 1
ATOM 2726 C C . GLY A 1 363 ? -1.748 9.078 -11.75 1 90.06 363 GLY A C 1
ATOM 2727 O O . GLY A 1 363 ? -1.347 9.906 -12.57 1 90.06 363 GLY A O 1
ATOM 2728 N N . PRO A 1 364 ? -1.932 7.715 -12.188 1 94.94 364 PRO A N 1
ATOM 2729 C CA . PRO A 1 364 ? -2.15 6.633 -11.227 1 94.94 364 PRO A CA 1
ATOM 2730 C C . PRO A 1 364 ? -0.904 6.316 -10.406 1 94.94 364 PRO A C 1
ATOM 2732 O O . PRO A 1 364 ? 0.17 6.863 -10.664 1 94.94 364 PRO A O 1
ATOM 2735 N N . TYR A 1 365 ? -1.087 5.492 -9.375 1 97.12 365 TYR A N 1
ATOM 2736 C CA . TYR A 1 365 ? 0.027 5.113 -8.516 1 97.12 365 TYR A CA 1
ATOM 2737 C C . TYR A 1 365 ? 0.362 3.635 -8.68 1 97.12 365 TYR A C 1
ATOM 2739 O O . TYR A 1 365 ? -0.529 2.809 -8.883 1 97.12 365 TYR A O 1
ATOM 2747 N N . ASN A 1 366 ? 1.663 3.34 -8.664 1 97.5 366 ASN A N 1
ATOM 2748 C CA . ASN A 1 366 ? 2.102 1.954 -8.547 1 97.5 366 ASN A CA 1
ATOM 2749 C C . ASN A 1 366 ? 2.184 1.519 -7.086 1 97.5 366 ASN A C 1
ATOM 2751 O O . ASN A 1 366 ? 2.25 2.357 -6.188 1 97.5 366 ASN A O 1
ATOM 2755 N N . HIS A 1 367 ? 2.129 0.271 -6.883 1 98.56 367 HIS A N 1
ATOM 2756 C CA . HIS A 1 367 ? 2.449 -0.327 -5.59 1 98.56 367 HIS A CA 1
ATOM 2757 C C . HIS A 1 367 ? 3.117 -1.687 -5.762 1 98.56 367 HIS A C 1
ATOM 2759 O O . HIS A 1 367 ? 2.699 -2.486 -6.602 1 98.56 367 HIS A O 1
ATOM 2765 N N . MET A 1 368 ? 4.164 -1.934 -5.012 1 98.75 368 MET A N 1
ATOM 2766 C CA . MET A 1 368 ? 4.91 -3.182 -5.129 1 98.75 368 MET A CA 1
ATOM 2767 C C . MET A 1 368 ? 4.863 -3.969 -3.826 1 98.75 368 MET A C 1
ATOM 2769 O O . MET A 1 368 ? 5.211 -3.445 -2.766 1 98.75 368 MET A O 1
ATOM 2773 N N . PHE A 1 369 ? 4.379 -5.191 -3.9 1 98.88 369 PHE A N 1
ATOM 2774 C CA . PHE A 1 369 ? 4.48 -6.137 -2.795 1 98.88 369 PHE A CA 1
ATOM 2775 C C . PHE A 1 369 ? 5.762 -6.953 -2.896 1 98.88 369 PHE A C 1
ATOM 2777 O O . PHE A 1 369 ? 6.051 -7.535 -3.943 1 98.88 369 PHE A O 1
ATOM 2784 N N . ILE A 1 370 ? 6.516 -6.988 -1.84 1 98.88 370 ILE A N 1
ATOM 2785 C CA . ILE A 1 370 ? 7.797 -7.684 -1.839 1 98.88 370 ILE A CA 1
ATOM 2786 C C . ILE A 1 370 ? 7.707 -8.93 -0.958 1 98.88 370 ILE A C 1
ATOM 2788 O O . ILE A 1 370 ? 7.418 -8.828 0.236 1 98.88 370 ILE A O 1
ATOM 2792 N N . VAL A 1 371 ? 8.055 -10.07 -1.548 1 98.88 371 VAL A N 1
ATOM 2793 C CA . VAL A 1 371 ? 7.914 -11.336 -0.833 1 98.88 371 VAL A CA 1
ATOM 2794 C C . VAL A 1 371 ? 9.156 -11.578 0.021 1 98.88 371 VAL A C 1
ATOM 2796 O O . VAL A 1 371 ? 10.281 -11.539 -0.481 1 98.88 371 VAL A O 1
ATOM 2799 N N . GLY A 1 372 ? 8.883 -11.805 1.346 1 98.31 372 GLY A N 1
ATOM 2800 C CA . GLY A 1 372 ? 9.961 -12.219 2.225 1 98.31 372 GLY A CA 1
ATOM 2801 C C . GLY A 1 372 ? 10.602 -11.062 2.973 1 98.31 372 GLY A C 1
ATOM 2802 O O . GLY A 1 372 ? 10.219 -9.906 2.779 1 98.31 372 GLY A O 1
ATOM 2803 N N . ASN A 1 373 ? 11.531 -11.414 3.824 1 96.44 373 ASN A N 1
ATOM 2804 C CA . ASN A 1 373 ? 12.234 -10.43 4.641 1 96.44 373 ASN A CA 1
ATOM 2805 C C . ASN A 1 373 ? 13.477 -9.898 3.934 1 96.44 373 ASN A C 1
ATOM 2807 O O . ASN A 1 373 ? 13.641 -10.094 2.73 1 96.44 373 ASN A O 1
ATOM 2811 N N . SER A 1 374 ? 14.352 -9.234 4.672 1 96.5 374 SER A N 1
ATOM 2812 C CA . SER A 1 374 ? 15.5 -8.539 4.082 1 96.5 374 SER A CA 1
ATOM 2813 C C . SER A 1 374 ? 16.562 -9.531 3.633 1 96.5 374 SER A C 1
ATOM 2815 O O . SER A 1 374 ? 17.469 -9.172 2.873 1 96.5 374 SER A O 1
ATOM 2817 N N . GLU A 1 375 ? 16.453 -10.812 4.094 1 97.06 375 GLU A N 1
ATOM 2818 C CA . GLU A 1 375 ? 17.391 -11.836 3.648 1 97.06 375 GLU A CA 1
ATOM 2819 C C . GLU A 1 375 ? 17.016 -12.359 2.264 1 97.06 375 GLU A C 1
ATOM 2821 O O . GLU A 1 375 ? 17.828 -13.031 1.614 1 97.06 375 GLU A O 1
ATOM 2826 N N . TRP A 1 376 ? 15.781 -12.133 1.859 1 98.19 376 TRP A N 1
ATOM 2827 C CA . TRP A 1 376 ? 15.352 -12.531 0.524 1 98.19 376 TRP A CA 1
ATOM 2828 C C . TRP A 1 376 ? 15.547 -11.398 -0.475 1 98.19 376 TRP A C 1
ATOM 2830 O O . TRP A 1 376 ? 16.094 -11.602 -1.562 1 98.19 376 TRP A O 1
ATOM 2840 N N . VAL A 1 377 ? 15.062 -10.211 -0.149 1 98.44 377 VAL A N 1
ATOM 2841 C CA . VAL A 1 377 ? 15.266 -8.961 -0.87 1 98.44 377 VAL A CA 1
ATOM 2842 C C . VAL A 1 377 ? 15.727 -7.875 0.099 1 98.44 377 VAL A C 1
ATOM 2844 O O . VAL A 1 377 ? 15.008 -7.516 1.03 1 98.44 377 VAL A O 1
ATOM 2847 N N . SER A 1 378 ? 16.812 -7.309 -0.112 1 97.94 378 SER A N 1
ATOM 2848 C CA . SER A 1 378 ? 17.453 -6.434 0.866 1 97.94 378 SER A CA 1
ATOM 2849 C C . SER A 1 378 ? 16.641 -5.156 1.07 1 97.94 378 SER A C 1
ATOM 2851 O O . SER A 1 378 ? 15.93 -4.719 0.171 1 97.94 378 SER A O 1
ATOM 2853 N N . ASN A 1 379 ? 16.844 -4.586 2.268 1 97 379 ASN A N 1
ATOM 2854 C CA . ASN A 1 379 ? 16.219 -3.293 2.557 1 97 379 ASN A CA 1
ATOM 2855 C C . ASN A 1 379 ? 16.719 -2.211 1.599 1 97 379 ASN A C 1
ATOM 2857 O O . ASN A 1 379 ? 15.953 -1.324 1.214 1 97 379 ASN A O 1
ATOM 2861 N N . GLU A 1 380 ? 18 -2.26 1.278 1 97.25 380 GLU A N 1
ATOM 2862 C CA . GLU A 1 380 ? 18.547 -1.284 0.347 1 97.25 380 GLU A CA 1
ATOM 2863 C C . GLU A 1 380 ? 17.844 -1.342 -1.004 1 97.25 380 GLU A C 1
ATOM 2865 O O . GLU A 1 380 ? 17.469 -0.308 -1.555 1 97.25 380 GLU A O 1
ATOM 2870 N N . GLN A 1 381 ? 17.672 -2.547 -1.537 1 98.19 381 GLN A N 1
ATOM 2871 C CA . GLN A 1 381 ? 16.953 -2.68 -2.807 1 98.19 381 GLN A CA 1
ATOM 2872 C C . GLN A 1 381 ? 15.516 -2.199 -2.686 1 98.19 381 GLN A C 1
ATOM 2874 O O . GLN A 1 381 ? 15 -1.545 -3.592 1 98.19 381 GLN A O 1
ATOM 2879 N N . GLN A 1 382 ? 14.867 -2.555 -1.56 1 98.44 382 GLN A N 1
ATOM 2880 C CA . GLN A 1 382 ? 13.5 -2.104 -1.344 1 98.44 382 GLN A CA 1
ATOM 2881 C C . GLN A 1 382 ? 13.398 -0.582 -1.412 1 98.44 382 GLN A C 1
ATOM 2883 O O . GLN A 1 382 ? 12.523 -0.04 -2.09 1 98.44 382 GLN A O 1
ATOM 2888 N N . GLY A 1 383 ? 14.273 0.114 -0.644 1 97.81 383 GLY A N 1
ATOM 2889 C CA . GLY A 1 383 ? 14.273 1.568 -0.653 1 97.81 383 GLY A CA 1
ATOM 2890 C C . GLY A 1 383 ? 14.539 2.156 -2.025 1 97.81 383 GLY A C 1
ATOM 2891 O O . GLY A 1 383 ? 13.891 3.125 -2.43 1 97.81 383 GLY A O 1
ATOM 2892 N N . ASP A 1 384 ? 15.484 1.54 -2.803 1 97.81 384 ASP A N 1
ATOM 2893 C CA . ASP A 1 384 ? 15.82 2.012 -4.141 1 97.81 384 ASP A CA 1
ATOM 2894 C C . ASP A 1 384 ? 14.648 1.833 -5.102 1 97.81 384 ASP A C 1
ATOM 2896 O O . ASP A 1 384 ? 14.336 2.736 -5.879 1 97.81 384 ASP A O 1
ATOM 2900 N N . LEU A 1 385 ? 14.016 0.676 -5.027 1 98.56 385 LEU A N 1
ATOM 2901 C CA . LEU A 1 385 ? 12.898 0.398 -5.918 1 98.56 385 LEU A CA 1
ATOM 2902 C C . LEU A 1 385 ? 11.688 1.252 -5.555 1 98.56 385 LEU A C 1
ATOM 2904 O O . LEU A 1 385 ? 10.914 1.653 -6.43 1 98.56 385 LEU A O 1
ATOM 2908 N N . ASP A 1 386 ? 11.516 1.508 -4.266 1 98.38 386 ASP A N 1
ATOM 2909 C CA . ASP A 1 386 ? 10.461 2.408 -3.801 1 98.38 386 ASP A CA 1
ATOM 2910 C C . ASP A 1 386 ? 10.547 3.76 -4.504 1 98.38 386 ASP A C 1
ATOM 2912 O O . ASP A 1 386 ? 9.531 4.297 -4.957 1 98.38 386 ASP A O 1
ATOM 2916 N N . HIS A 1 387 ? 11.695 4.297 -4.543 1 96.94 387 HIS A N 1
ATOM 2917 C CA . HIS A 1 387 ? 11.945 5.578 -5.191 1 96.94 387 HIS A CA 1
ATOM 2918 C C . HIS A 1 387 ? 11.742 5.48 -6.699 1 96.94 387 HIS A C 1
ATOM 2920 O O . HIS A 1 387 ? 11.156 6.375 -7.309 1 96.94 387 HIS A O 1
ATOM 2926 N N . LEU A 1 388 ? 12.172 4.41 -7.273 1 97.5 388 LEU A N 1
ATOM 2927 C CA . LEU A 1 388 ? 12.133 4.23 -8.719 1 97.5 388 LEU A CA 1
ATOM 2928 C C . LEU A 1 388 ? 10.688 4.23 -9.227 1 97.5 388 LEU A C 1
ATOM 2930 O O . LEU A 1 388 ? 10.406 4.781 -10.297 1 97.5 388 LEU A O 1
ATOM 2934 N N . ILE A 1 389 ? 9.75 3.625 -8.438 1 97.56 389 ILE A N 1
ATOM 2935 C CA . ILE A 1 389 ? 8.406 3.439 -8.961 1 97.56 389 ILE A CA 1
ATOM 2936 C C . ILE A 1 389 ? 7.512 4.59 -8.508 1 97.56 389 ILE A C 1
ATOM 2938 O O . ILE A 1 389 ? 6.305 4.59 -8.766 1 97.56 389 ILE A O 1
ATOM 2942 N N . GLU A 1 390 ? 8.07 5.566 -7.828 1 96.19 390 GLU A N 1
ATOM 2943 C CA . GLU A 1 390 ? 7.312 6.711 -7.332 1 96.19 390 GLU A CA 1
ATOM 2944 C C . GLU A 1 390 ? 6.941 7.66 -8.469 1 96.19 390 GLU A C 1
ATOM 2946 O O . GLU A 1 390 ? 7.734 7.883 -9.383 1 96.19 390 GLU A O 1
ATOM 2951 N N . ILE A 1 391 ? 5.797 8.273 -8.391 1 95.25 391 ILE A N 1
ATOM 2952 C CA . ILE A 1 391 ? 5.309 9.234 -9.375 1 95.25 391 ILE A CA 1
ATOM 2953 C C . ILE A 1 391 ? 6.219 10.461 -9.391 1 95.25 391 ILE A C 1
ATOM 2955 O O . ILE A 1 391 ? 6.68 10.914 -8.336 1 95.25 391 ILE A O 1
ATOM 2959 N N . GLU A 1 392 ? 6.488 10.945 -10.555 1 91.88 392 GLU A N 1
ATOM 2960 C CA . GLU A 1 392 ? 7.297 12.148 -10.75 1 91.88 392 GLU A CA 1
ATOM 2961 C C . GLU A 1 392 ? 6.676 13.062 -11.797 1 91.88 392 GLU A C 1
ATOM 2963 O O . GLU A 1 392 ? 5.754 12.672 -12.516 1 91.88 392 GLU A O 1
ATOM 2968 N N . ALA A 1 393 ? 7.203 14.258 -11.789 1 89.56 393 ALA A N 1
ATOM 2969 C CA . ALA A 1 393 ? 6.73 15.203 -12.797 1 89.56 393 ALA A CA 1
ATOM 2970 C C . ALA A 1 393 ? 7.199 14.797 -14.195 1 89.56 393 ALA A C 1
ATOM 2972 O O . ALA A 1 393 ? 8.344 14.375 -14.367 1 89.56 393 ALA A O 1
ATOM 2973 N N . ALA A 1 394 ? 6.375 14.945 -15.156 1 84.88 394 ALA A N 1
ATOM 2974 C CA . ALA A 1 394 ? 6.676 14.562 -16.531 1 84.88 394 ALA A CA 1
ATOM 2975 C C . ALA A 1 394 ? 7.801 15.422 -17.109 1 84.88 394 ALA A C 1
ATOM 2977 O O . ALA A 1 394 ? 8.57 14.961 -17.953 1 84.88 394 ALA A O 1
ATOM 2978 N N . ASN A 1 395 ? 7.898 16.688 -16.672 1 77.44 395 ASN A N 1
ATOM 2979 C CA . ASN A 1 395 ? 8.883 17.609 -17.234 1 77.44 395 ASN A CA 1
ATOM 2980 C C . ASN A 1 395 ? 10.266 17.375 -16.641 1 77.44 395 ASN A C 1
ATOM 2982 O O . ASN A 1 395 ? 11.211 18.109 -16.969 1 77.44 395 ASN A O 1
ATOM 2986 N N . GLY A 1 396 ? 10.375 16.406 -15.977 1 69.31 396 GLY A N 1
ATOM 2987 C CA . GLY A 1 396 ? 11.664 16 -15.453 1 69.31 396 GLY A CA 1
ATOM 2988 C C . GLY A 1 396 ? 12.109 16.812 -14.25 1 69.31 396 GLY A C 1
ATOM 2989 O O . GLY A 1 396 ? 13.172 16.547 -13.68 1 69.31 396 GLY A O 1
ATOM 2990 N N . MET A 1 397 ? 11.359 17.922 -13.992 1 59.62 397 MET A N 1
ATOM 2991 C CA . MET A 1 397 ? 11.773 18.797 -12.891 1 59.62 397 MET A CA 1
ATOM 2992 C C . MET A 1 397 ? 11.508 18.141 -11.547 1 59.62 397 MET A C 1
ATOM 2994 O O . MET A 1 397 ? 11.766 18.734 -10.5 1 59.62 397 MET A O 1
ATOM 2998 N N . GLY A 1 398 ? 11.297 16.984 -11.469 1 58.69 398 GLY A N 1
ATOM 2999 C CA . GLY A 1 398 ? 11.164 16.219 -10.242 1 58.69 398 GLY A CA 1
ATOM 3000 C C . GLY A 1 398 ? 9.914 16.562 -9.461 1 58.69 398 GLY A C 1
ATOM 3001 O O . GLY A 1 398 ? 8.992 17.188 -9.992 1 58.69 398 GLY A O 1
ATOM 3002 N N . HIS A 1 399 ? 9.719 16.156 -8.156 1 61.62 399 HIS A N 1
ATOM 3003 C CA . HIS A 1 399 ? 8.57 16.25 -7.262 1 61.62 399 HIS A CA 1
ATOM 3004 C C . HIS A 1 399 ? 8.352 17.688 -6.805 1 61.62 399 HIS A C 1
ATOM 3006 O O . HIS A 1 399 ? 7.234 18.047 -6.422 1 61.62 399 HIS A O 1
ATOM 3012 N N . GLY A 1 400 ? 9.305 18.562 -6.84 1 56.16 400 GLY A N 1
ATOM 3013 C CA . GLY A 1 400 ? 9.227 19.891 -6.246 1 56.16 400 GLY A CA 1
ATOM 3014 C C . GLY A 1 400 ? 8.555 20.906 -7.152 1 56.16 400 GLY A C 1
ATOM 3015 O O . GLY A 1 400 ? 8.281 22.031 -6.734 1 56.16 400 GLY A O 1
ATOM 3016 N N . ASP A 1 401 ? 8.258 20.547 -8.344 1 56.56 401 ASP A N 1
ATOM 3017 C CA . ASP A 1 401 ? 7.844 21.594 -9.266 1 56.56 401 ASP A CA 1
ATOM 3018 C C . ASP A 1 401 ? 6.34 21.844 -9.18 1 56.56 401 ASP A C 1
ATOM 3020 O O . ASP A 1 401 ? 5.828 22.797 -9.75 1 56.56 401 ASP A O 1
ATOM 3024 N N . HIS A 1 402 ? 5.734 20.984 -8.453 1 62.25 402 HIS A N 1
ATOM 3025 C CA . HIS A 1 402 ? 4.305 21.266 -8.414 1 62.25 402 HIS A CA 1
ATOM 3026 C C . HIS A 1 402 ? 3.967 22.25 -7.289 1 62.25 402 HIS A C 1
ATOM 3028 O O . HIS A 1 402 ? 4.574 22.203 -6.219 1 62.25 402 HIS A O 1
ATOM 3034 N N . GLY A 1 403 ? 3.41 23.344 -7.535 1 57.22 403 GLY A N 1
ATOM 3035 C CA . GLY A 1 403 ? 3.045 24.406 -6.609 1 57.22 403 GLY A CA 1
ATOM 3036 C C . GLY A 1 403 ? 3.891 25.656 -6.77 1 57.22 403 GLY A C 1
ATOM 3037 O O . GLY A 1 403 ? 3.945 26.484 -5.867 1 57.22 403 GLY A O 1
ATOM 3038 N N . GLY A 1 404 ? 4.559 25.75 -7.93 1 52.88 404 GLY A N 1
ATOM 3039 C CA . GLY A 1 404 ? 5.18 27 -8.344 1 52.88 404 GLY A CA 1
ATOM 3040 C C . GLY A 1 404 ? 6.629 27.109 -7.914 1 52.88 404 GLY A C 1
ATOM 3041 O O . GLY A 1 404 ? 7.242 28.172 -8.055 1 52.88 404 GLY A O 1
ATOM 3042 N N . MET A 1 405 ? 7.176 26.109 -7.258 1 48.53 405 MET A N 1
ATOM 3043 C CA . MET A 1 405 ? 8.562 26.312 -6.867 1 48.53 405 MET A CA 1
ATOM 3044 C C . MET A 1 405 ? 9.516 25.797 -7.941 1 48.53 405 MET A C 1
ATOM 3046 O O . MET A 1 405 ? 9.305 24.719 -8.492 1 48.53 405 MET A O 1
ATOM 3050 N N . LYS A 1 406 ? 10.336 26.719 -8.57 1 45.12 406 LYS A N 1
ATOM 3051 C CA . LYS A 1 406 ? 11.391 26.453 -9.547 1 45.12 406 LYS A CA 1
ATOM 3052 C C . LYS A 1 406 ? 12.547 25.688 -8.898 1 45.12 406 LYS A C 1
ATOM 3054 O O . LYS A 1 406 ? 13.195 26.203 -7.984 1 45.12 406 LYS A O 1
ATOM 3059 N N . MET A 1 407 ? 12.523 24.203 -8.828 1 44.19 407 MET A N 1
ATOM 3060 C CA . MET A 1 407 ? 13.695 23.484 -8.336 1 44.19 407 MET A CA 1
ATOM 3061 C C . MET A 1 407 ? 14.828 23.547 -9.367 1 44.19 407 MET A C 1
ATOM 3063 O O . MET A 1 407 ? 14.57 23.594 -10.57 1 44.19 407 MET A O 1
ATOM 3067 N N . ASP A 1 408 ? 16.031 23.875 -8.883 1 37.25 408 ASP A N 1
ATOM 3068 C CA . ASP A 1 408 ? 17.266 23.688 -9.633 1 37.25 408 ASP A CA 1
ATOM 3069 C C . ASP A 1 408 ? 17.453 22.219 -10.039 1 37.25 408 ASP A C 1
ATOM 3071 O O . ASP A 1 408 ? 17.156 21.312 -9.258 1 37.25 408 ASP A O 1
ATOM 3075 N N . ASN A 1 409 ? 17.453 21.953 -11.305 1 37.75 409 ASN A N 1
ATOM 3076 C CA . ASN A 1 409 ? 17.703 20.719 -12.039 1 37.75 409 ASN A CA 1
ATOM 3077 C C . ASN A 1 409 ? 19 20.031 -11.586 1 37.75 409 ASN A C 1
ATOM 3079 O O . ASN A 1 409 ? 19.984 20 -12.328 1 37.75 409 ASN A O 1
ATOM 3083 N N . ASP A 1 410 ? 19.516 20.094 -10.438 1 33.69 410 ASP A N 1
ATOM 3084 C CA . ASP A 1 410 ? 20.891 19.594 -10.414 1 33.69 410 ASP A CA 1
ATOM 3085 C C . ASP A 1 410 ? 20.938 18.109 -10.711 1 33.69 410 ASP A C 1
ATOM 3087 O O . ASP A 1 410 ? 21.984 17.578 -11.086 1 33.69 410 ASP A O 1
ATOM 3091 N N . GLN A 1 411 ? 20.156 17.219 -10.078 1 32.59 411 GLN A N 1
ATOM 3092 C CA . GLN A 1 411 ? 20.75 15.898 -10.023 1 32.59 411 GLN A CA 1
ATOM 3093 C C . GLN A 1 411 ? 20.484 15.117 -11.305 1 32.59 411 GLN A C 1
ATOM 3095 O O . GLN A 1 411 ? 19.547 14.312 -11.375 1 32.59 411 GLN A O 1
ATOM 3100 N N . SER A 1 412 ? 20.641 15.672 -12.484 1 31.59 412 SER A N 1
ATOM 3101 C CA . SER A 1 412 ? 20.672 14.766 -13.625 1 31.59 412 SER A CA 1
ATOM 3102 C C . SER A 1 412 ? 21.812 13.758 -13.492 1 31.59 412 SER A C 1
ATOM 3104 O O . SER A 1 412 ? 22.969 14.141 -13.266 1 31.59 412 SER A O 1
ATOM 3106 N N . ASP A 1 413 ? 21.594 12.523 -13.141 1 30.64 413 ASP A N 1
ATOM 3107 C CA . ASP A 1 413 ? 22.562 11.438 -13.305 1 30.64 413 ASP A CA 1
ATOM 3108 C C . ASP A 1 413 ? 23.203 11.477 -14.688 1 30.64 413 ASP A C 1
ATOM 3110 O O . ASP A 1 413 ? 22.5 11.406 -15.703 1 30.64 413 ASP A O 1
ATOM 3114 N N . ASN A 1 414 ? 24.391 12.07 -14.883 1 27.83 414 ASN A N 1
ATOM 3115 C CA . ASN A 1 414 ? 25.391 11.938 -15.938 1 27.83 414 ASN A CA 1
ATOM 3116 C C . ASN A 1 414 ? 25.688 10.469 -16.25 1 27.83 414 ASN A C 1
ATOM 3118 O O . ASN A 1 414 ? 26.531 9.852 -15.594 1 27.83 414 ASN A O 1
ATOM 3122 N N . MET A 1 415 ? 24.781 9.547 -16.5 1 27.88 415 MET A N 1
ATOM 3123 C CA . MET A 1 415 ? 25.281 8.352 -17.172 1 27.88 415 MET A CA 1
ATOM 3124 C C . MET A 1 415 ? 26.062 8.727 -18.422 1 27.88 415 MET A C 1
ATOM 3126 O O . MET A 1 415 ? 25.5 9.297 -19.359 1 27.88 415 MET A O 1
ATOM 3130 N N . ASN A 1 416 ? 27.391 9.102 -18.344 1 26.27 416 ASN A N 1
ATOM 3131 C CA . ASN A 1 416 ? 28.453 9.234 -19.328 1 26.27 416 ASN A CA 1
ATOM 3132 C C . ASN A 1 416 ? 28.453 8.062 -20.312 1 26.27 416 ASN A C 1
ATOM 3134 O O . ASN A 1 416 ? 28.703 6.922 -19.938 1 26.27 416 ASN A O 1
ATOM 3138 N N . HIS A 1 417 ? 27.672 8.039 -21.359 1 26.23 417 HIS A N 1
ATOM 3139 C CA . HIS A 1 417 ? 27.891 7.227 -22.547 1 26.23 417 HIS A CA 1
ATOM 3140 C C . HIS A 1 417 ? 29.297 7.398 -23.094 1 26.23 417 HIS A C 1
ATOM 3142 O O . HIS A 1 417 ? 29.703 8.508 -23.438 1 26.23 417 HIS A O 1
ATOM 3148 N N . GLY A 1 418 ? 30.359 6.715 -22.562 1 24.8 418 GLY A N 1
ATOM 3149 C CA . GLY A 1 418 ? 31.719 6.57 -23.094 1 24.8 418 GLY A CA 1
ATOM 3150 C C . GLY A 1 418 ? 31.75 6.41 -24.609 1 24.8 418 GLY A C 1
ATOM 3151 O O . GLY A 1 418 ? 31 5.613 -25.172 1 24.8 418 GLY A O 1
ATOM 3152 N N . ASN A 1 419 ? 32.062 7.434 -25.375 1 24.72 419 ASN A N 1
ATOM 3153 C CA . ASN A 1 419 ? 32.406 7.578 -26.797 1 24.72 419 ASN A CA 1
ATOM 3154 C C . ASN A 1 419 ? 33.469 6.566 -27.219 1 24.72 419 ASN A C 1
ATOM 3156 O O . ASN A 1 419 ? 34.625 6.605 -26.719 1 24.72 419 ASN A O 1
ATOM 3160 N N . MET A 1 420 ? 33.125 5.258 -27.391 1 25.25 420 MET A N 1
ATOM 3161 C CA . MET A 1 420 ? 34.062 4.344 -28.047 1 25.25 420 MET A CA 1
ATOM 3162 C C . MET A 1 420 ? 34.594 4.949 -29.344 1 25.25 420 MET A C 1
ATOM 3164 O O . MET A 1 420 ? 33.812 5.223 -30.266 1 25.25 420 MET A O 1
ATOM 3168 N N . ASN A 1 421 ? 35.562 5.871 -29.25 1 23.27 421 ASN A N 1
ATOM 3169 C CA . ASN A 1 421 ? 36.406 6.336 -30.359 1 23.27 421 ASN A CA 1
ATOM 3170 C C . ASN A 1 421 ? 36.938 5.172 -31.172 1 23.27 421 ASN A C 1
ATOM 3172 O O . ASN A 1 421 ? 37.625 4.289 -30.641 1 23.27 421 ASN A O 1
ATOM 3176 N N . HIS A 1 422 ? 36.219 4.691 -32.188 1 26.11 422 HIS A N 1
ATOM 3177 C CA . HIS A 1 422 ? 36.75 3.891 -33.281 1 26.11 422 HIS A CA 1
ATOM 3178 C C . HIS A 1 422 ? 38.031 4.488 -33.812 1 26.11 422 HIS A C 1
ATOM 3180 O O . HIS A 1 422 ? 38.062 5.633 -34.281 1 26.11 422 HIS A O 1
ATOM 3186 N N . GLY A 1 423 ? 39.156 4.387 -33.062 1 23.42 423 GLY A N 1
ATOM 3187 C CA . GLY A 1 423 ? 40.469 4.582 -33.625 1 23.42 423 GLY A CA 1
ATOM 3188 C C . GLY A 1 423 ? 40.625 3.969 -35 1 23.42 423 GLY A C 1
ATOM 3189 O O . GLY A 1 423 ? 40.25 2.824 -35.219 1 23.42 423 GLY A O 1
ATOM 3190 N N . GLN A 1 424 ? 40.594 4.77 -36.094 1 25.45 424 GLN A N 1
ATOM 3191 C CA . GLN A 1 424 ? 41.094 4.586 -37.469 1 25.45 424 GLN A CA 1
ATOM 3192 C C . GLN A 1 424 ? 42.531 4.09 -37.438 1 25.45 424 GLN A C 1
ATOM 3194 O O . GLN A 1 424 ? 43.094 3.75 -38.5 1 25.45 424 GLN A O 1
ATOM 3199 N N . GLN A 1 425 ? 43.094 3.207 -36.594 1 21.8 425 GLN A N 1
ATOM 3200 C CA . GLN A 1 425 ? 44.188 2.637 -37.344 1 21.8 425 GLN A CA 1
ATOM 3201 C C . GLN A 1 425 ? 43.688 1.697 -38.438 1 21.8 425 GLN A C 1
ATOM 3203 O O . GLN A 1 425 ? 42.719 0.953 -38.219 1 21.8 425 GLN A O 1
ATOM 3208 N N . MET B 1 1 ? -39.219 32.469 44.188 1 21.69 1 MET B N 1
ATOM 3209 C CA . MET B 1 1 ? -38.344 32.5 45.344 1 21.69 1 MET B CA 1
ATOM 3210 C C . MET B 1 1 ? -38.562 31.312 46.25 1 21.69 1 MET B C 1
ATOM 3212 O O . MET B 1 1 ? -37.969 31.219 47.344 1 21.69 1 MET B O 1
ATOM 3216 N N . GLY B 1 2 ? -39.656 30.609 46.031 1 22.06 2 GLY B N 1
ATOM 3217 C CA . GLY B 1 2 ? -40.406 29.922 47.062 1 22.06 2 GLY B CA 1
ATOM 3218 C C . GLY B 1 2 ? -39.656 28.75 47.688 1 22.06 2 GLY B C 1
ATOM 3219 O O . GLY B 1 2 ? -39.062 27.969 46.938 1 22.06 2 GLY B O 1
ATOM 3220 N N . LYS B 1 3 ? -39.375 28.766 49 1 18.42 3 LYS B N 1
ATOM 3221 C CA . LYS B 1 3 ? -38.469 28.359 50.062 1 18.42 3 LYS B CA 1
ATOM 3222 C C . LYS B 1 3 ? -38.75 26.922 50.5 1 18.42 3 LYS B C 1
ATOM 3224 O O . LYS B 1 3 ? -39.312 26.672 51.562 1 18.42 3 LYS B O 1
ATOM 3229 N N . ARG B 1 4 ? -39.344 26.109 49.438 1 21.58 4 ARG B N 1
ATOM 3230 C CA . ARG B 1 4 ? -40.125 24.969 49.906 1 21.58 4 ARG B CA 1
ATOM 3231 C C . ARG B 1 4 ? -39.312 24.062 50.844 1 21.58 4 ARG B C 1
ATOM 3233 O O . ARG B 1 4 ? -38.188 23.734 50.531 1 21.58 4 ARG B O 1
ATOM 3240 N N . SER B 1 5 ? -39.781 23.938 52.031 1 19.77 5 SER B N 1
ATOM 3241 C CA . SER B 1 5 ? -39.469 23.531 53.406 1 19.77 5 SER B CA 1
ATOM 3242 C C . SER B 1 5 ? -39.219 22.031 53.469 1 19.77 5 SER B C 1
ATOM 3244 O O . SER B 1 5 ? -39.969 21.219 52.906 1 19.77 5 SER B O 1
ATOM 3246 N N . PHE B 1 6 ? -37.906 21.594 53.688 1 21.11 6 PHE B N 1
ATOM 3247 C CA . PHE B 1 6 ? -37.031 20.453 53.688 1 21.11 6 PHE B CA 1
ATOM 3248 C C . PHE B 1 6 ? -37.375 19.469 54.781 1 21.11 6 PHE B C 1
ATOM 3250 O O . PHE B 1 6 ? -36.75 19.453 55.844 1 21.11 6 PHE B O 1
ATOM 3257 N N . ILE B 1 7 ? -38.812 19.312 54.844 1 18.59 7 ILE B N 1
ATOM 3258 C CA . ILE B 1 7 ? -39.125 18.828 56.188 1 18.59 7 ILE B CA 1
ATOM 3259 C C . ILE B 1 7 ? -38.344 17.531 56.438 1 18.59 7 ILE B C 1
ATOM 3261 O O . ILE B 1 7 ? -37.875 16.875 55.531 1 18.59 7 ILE B O 1
ATOM 3265 N N . ARG B 1 8 ? -38.969 16.531 57.188 1 16.86 8 ARG B N 1
ATOM 3266 C CA . ARG B 1 8 ? -38.906 16.016 58.531 1 16.86 8 ARG B CA 1
ATOM 3267 C C . ARG B 1 8 ? -38.438 14.555 58.562 1 16.86 8 ARG B C 1
ATOM 3269 O O . ARG B 1 8 ? -38.188 13.992 59.625 1 16.86 8 ARG B O 1
ATOM 3276 N N . TRP B 1 9 ? -38.438 13.812 57.375 1 19.77 9 TRP B N 1
ATOM 3277 C CA . TRP B 1 9 ? -38.938 12.477 57.688 1 19.77 9 TRP B CA 1
ATOM 3278 C C . TRP B 1 9 ? -37.938 11.719 58.562 1 19.77 9 TRP B C 1
ATOM 3280 O O . TRP B 1 9 ? -36.75 11.758 58.312 1 19.77 9 TRP B O 1
ATOM 3290 N N . THR B 1 10 ? -38.438 11.227 59.656 1 18.11 10 THR B N 1
ATOM 3291 C CA . THR B 1 10 ? -38.062 10.688 60.938 1 18.11 10 THR B CA 1
ATOM 3292 C C . THR B 1 10 ? -37.312 9.367 60.812 1 18.11 10 THR B C 1
ATOM 3294 O O . THR B 1 10 ? -37.5 8.656 59.812 1 18.11 10 THR B O 1
ATOM 3297 N N . GLY B 1 11 ? -36.312 8.961 61.688 1 18.41 11 GLY B N 1
ATOM 3298 C CA . GLY B 1 11 ? -35.031 8.352 62.031 1 18.41 11 GLY B CA 1
ATOM 3299 C C . GLY B 1 11 ? -35.156 6.879 62.344 1 18.41 11 GLY B C 1
ATOM 3300 O O . GLY B 1 11 ? -34.156 6.215 62.594 1 18.41 11 GLY B O 1
ATOM 3301 N N . VAL B 1 12 ? -36.5 6.25 62.312 1 18.22 12 VAL B N 1
ATOM 3302 C CA . VAL B 1 12 ? -36.531 5.441 63.531 1 18.22 12 VAL B CA 1
ATOM 3303 C C . VAL B 1 12 ? -35.562 4.281 63.406 1 18.22 12 VAL B C 1
ATOM 3305 O O . VAL B 1 12 ? -35.156 3.908 62.312 1 18.22 12 VAL B O 1
ATOM 3308 N N . SER B 1 13 ? -35.688 3.26 64.438 1 16.97 13 SER B N 1
ATOM 3309 C CA . SER B 1 13 ? -34.969 2.572 65.5 1 16.97 13 SER B CA 1
ATOM 3310 C C . SER B 1 13 ? -34.5 1.188 65.062 1 16.97 13 SER B C 1
ATOM 3312 O O . SER B 1 13 ? -35.219 0.484 64.312 1 16.97 13 SER B O 1
ATOM 3314 N N . ILE B 1 14 ? -33.281 0.919 65.062 1 19.89 14 ILE B N 1
ATOM 3315 C CA . ILE B 1 14 ? -32.25 -0.038 64.688 1 19.89 14 ILE B CA 1
ATOM 3316 C C . ILE B 1 14 ? -32.438 -1.337 65.5 1 19.89 14 ILE B C 1
ATOM 3318 O O . ILE B 1 14 ? -31.5 -2.146 65.562 1 19.89 14 ILE B O 1
ATOM 3322 N N . LEU B 1 15 ? -33.719 -1.753 65.562 1 17.2 15 LEU B N 1
ATOM 3323 C CA . LEU B 1 15 ? -33.75 -2.672 66.688 1 17.2 15 LEU B CA 1
ATOM 3324 C C . LEU B 1 15 ? -32.844 -3.873 66.438 1 17.2 15 LEU B C 1
ATOM 3326 O O . LEU B 1 15 ? -32.75 -4.336 65.312 1 17.2 15 LEU B O 1
ATOM 3330 N N . ALA B 1 16 ? -32.156 -4.395 67.5 1 17.58 16 ALA B N 1
ATOM 3331 C CA . ALA B 1 16 ? -30.953 -5.062 68.062 1 17.58 16 ALA B CA 1
ATOM 3332 C C . ALA B 1 16 ? -31.062 -6.574 67.875 1 17.58 16 ALA B C 1
ATOM 3334 O O . ALA B 1 16 ? -30.094 -7.234 67.5 1 17.58 16 ALA B O 1
ATOM 3335 N N . ALA B 1 17 ? -32.25 -7.25 68.188 1 16.22 17 ALA B N 1
ATOM 3336 C CA . ALA B 1 17 ? -32 -8.148 69.312 1 16.22 17 ALA B CA 1
ATOM 3337 C C . ALA B 1 17 ? -31.406 -9.469 68.875 1 16.22 17 ALA B C 1
ATOM 3339 O O . ALA B 1 17 ? -31.438 -9.789 67.688 1 16.22 17 ALA B O 1
ATOM 3340 N N . GLY B 1 18 ? -31.672 -10.648 69.562 1 16.77 18 GLY B N 1
ATOM 3341 C CA . GLY B 1 18 ? -31.016 -11.523 70.562 1 16.77 18 GLY B CA 1
ATOM 3342 C C . GLY B 1 18 ? -30.797 -12.93 70 1 16.77 18 GLY B C 1
ATOM 3343 O O . GLY B 1 18 ? -30.062 -13.711 70.625 1 16.77 18 GLY B O 1
ATOM 3344 N N . PHE B 1 19 ? -31.422 -13.461 68.875 1 17.84 19 PHE B N 1
ATOM 3345 C CA . PHE B 1 19 ? -31.953 -14.75 69.312 1 17.84 19 PHE B CA 1
ATOM 3346 C C . PHE B 1 19 ? -30.859 -15.797 69.438 1 17.84 19 PHE B C 1
ATOM 3348 O O . PHE B 1 19 ? -29.922 -15.805 68.625 1 17.84 19 PHE B O 1
ATOM 3355 N N . LEU B 1 20 ? -30.969 -16.719 70.438 1 17.34 20 LEU B N 1
ATOM 3356 C CA . LEU B 1 20 ? -30.25 -17.562 71.375 1 17.34 20 LEU B CA 1
ATOM 3357 C C . LEU B 1 20 ? -29.703 -18.797 70.625 1 17.34 20 LEU B C 1
ATOM 3359 O O . LEU B 1 20 ? -30.016 -19.047 69.5 1 17.34 20 LEU B O 1
ATOM 3363 N N . LEU B 1 21 ? -30.062 -20.016 71.125 1 17.19 21 LEU B N 1
ATOM 3364 C CA . LEU B 1 21 ? -29.281 -20.906 72 1 17.19 21 LEU B CA 1
ATOM 3365 C C . LEU B 1 21 ? -28.734 -22.094 71.188 1 17.19 21 LEU B C 1
ATOM 3367 O O . LEU B 1 21 ? -27.531 -22.359 71.25 1 17.19 21 LEU B O 1
ATOM 3371 N N . SER B 1 22 ? -29.422 -23.328 71.188 1 18.36 22 SER B N 1
ATOM 3372 C CA . SER B 1 22 ? -28.875 -24.484 71.875 1 18.36 22 SER B CA 1
ATOM 3373 C C . SER B 1 22 ? -28.141 -25.422 70.938 1 18.36 22 SER B C 1
ATOM 3375 O O . SER B 1 22 ? -28.422 -25.406 69.688 1 18.36 22 SER B O 1
ATOM 3377 N N . GLY B 1 23 ? -27.281 -26.422 71.375 1 18.45 23 GLY B N 1
ATOM 3378 C CA . GLY B 1 23 ? -25.984 -27.078 71.25 1 18.45 23 GLY B CA 1
ATOM 3379 C C . GLY B 1 23 ? -26.016 -28.328 70.438 1 18.45 23 GLY B C 1
ATOM 3380 O O . GLY B 1 23 ? -25.031 -28.625 69.75 1 18.45 23 GLY B O 1
ATOM 3381 N N . CYS B 1 24 ? -27.031 -29.328 70.625 1 20.11 24 CYS B N 1
ATOM 3382 C CA . CYS B 1 24 ? -26.438 -30.609 71 1 20.11 24 CYS B CA 1
ATOM 3383 C C . CYS B 1 24 ? -25.906 -31.312 69.75 1 20.11 24 CYS B C 1
ATOM 3385 O O . CYS B 1 24 ? -26.281 -30.969 68.625 1 20.11 24 CYS B O 1
ATOM 3387 N N . GLY B 1 25 ? -25.719 -32.75 69.75 1 19.83 25 GLY B N 1
ATOM 3388 C CA . GLY B 1 25 ? -24.656 -33.75 69.812 1 19.83 25 GLY B CA 1
ATOM 3389 C C . GLY B 1 25 ? -24.562 -34.562 68.5 1 19.83 25 GLY B C 1
ATOM 3390 O O . GLY B 1 25 ? -23.5 -35.062 68.125 1 19.83 25 GLY B O 1
ATOM 3391 N N . VAL B 1 26 ? -25.75 -35 67.938 1 22.67 26 VAL B N 1
ATOM 3392 C CA . VAL B 1 26 ? -25.641 -36.406 67.562 1 22.67 26 VAL B CA 1
ATOM 3393 C C . VAL B 1 26 ? -24.75 -36.562 66.375 1 22.67 26 VAL B C 1
ATOM 3395 O O . VAL B 1 26 ? -24.672 -35.688 65.5 1 22.67 26 VAL B O 1
ATOM 3398 N N . GLN B 1 27 ? -24.062 -37.75 66.125 1 21.3 27 GLN B N 1
ATOM 3399 C CA . GLN B 1 27 ? -22.844 -38.438 65.688 1 21.3 27 GLN B CA 1
ATOM 3400 C C . GLN B 1 27 ? -22.938 -38.875 64.25 1 21.3 27 GLN B C 1
ATOM 3402 O O . GLN B 1 27 ? -21.938 -39.25 63.625 1 21.3 27 GLN B O 1
ATOM 3407 N N . GLY B 1 28 ? -24.109 -38.75 63.594 1 21.67 28 GLY B N 1
ATOM 3408 C CA . GLY B 1 28 ? -24.219 -39.812 62.625 1 21.67 28 GLY B CA 1
ATOM 3409 C C . GLY B 1 28 ? -23.203 -39.719 61.5 1 21.67 28 GLY B C 1
ATOM 3410 O O . GLY B 1 28 ? -22.906 -38.625 61 1 21.67 28 GLY B O 1
ATOM 3411 N N . GLU B 1 29 ? -22.359 -40.656 61.344 1 22.73 29 GLU B N 1
ATOM 3412 C CA . GLU B 1 29 ? -21.156 -40.844 60.531 1 22.73 29 GLU B CA 1
ATOM 3413 C C . GLU B 1 29 ? -21.516 -40.906 59.031 1 22.73 29 GLU B C 1
ATOM 3415 O O . GLU B 1 29 ? -21.703 -41.969 58.469 1 22.73 29 GLU B O 1
ATOM 3420 N N . GLU B 1 30 ? -22.484 -40.031 58.594 1 22.05 30 GLU B N 1
ATOM 3421 C CA . GLU B 1 30 ? -22.828 -40.469 57.25 1 22.05 30 GLU B CA 1
ATOM 3422 C C . GLU B 1 30 ? -21.609 -40.438 56.344 1 22.05 30 GLU B C 1
ATOM 3424 O O . GLU B 1 30 ? -20.766 -39.562 56.438 1 22.05 30 GLU B O 1
ATOM 3429 N N . GLN B 1 31 ? -21.344 -41.594 55.781 1 26.08 31 GLN B N 1
ATOM 3430 C CA . GLN B 1 31 ? -20.266 -41.969 54.875 1 26.08 31 GLN B CA 1
ATOM 3431 C C . GLN B 1 31 ? -20.25 -41.062 53.625 1 26.08 31 GLN B C 1
ATOM 3433 O O . GLN B 1 31 ? -21.297 -40.844 53 1 26.08 31 GLN B O 1
ATOM 3438 N N . PRO B 1 32 ? -19.25 -40.188 53.562 1 25 32 PRO B N 1
ATOM 3439 C CA . PRO B 1 32 ? -19.25 -39.219 52.469 1 25 32 PRO B CA 1
ATOM 3440 C C . PRO B 1 32 ? -19.156 -39.875 51.094 1 25 32 PRO B C 1
ATOM 3442 O O . PRO B 1 32 ? -18.391 -40.844 50.906 1 25 32 PRO B O 1
ATOM 3445 N N . THR B 1 33 ? -20.422 -40.094 50.562 1 25.72 33 THR B N 1
ATOM 3446 C CA . THR B 1 33 ? -20.391 -40.5 49.156 1 25.72 33 THR B CA 1
ATOM 3447 C C . THR B 1 33 ? -19.438 -39.594 48.375 1 25.72 33 THR B C 1
ATOM 3449 O O . THR B 1 33 ? -19.5 -38.375 48.469 1 25.72 33 THR B O 1
ATOM 3452 N N . GLN B 1 34 ? -18.281 -40.125 48.125 1 22.5 34 GLN B N 1
ATOM 3453 C CA . GLN B 1 34 ? -17.203 -39.5 47.375 1 22.5 34 GLN B CA 1
ATOM 3454 C C . GLN B 1 34 ? -17.703 -39.031 46 1 22.5 34 GLN B C 1
ATOM 3456 O O . GLN B 1 34 ? -18.125 -39.812 45.188 1 22.5 34 GLN B O 1
ATOM 3461 N N . ASN B 1 35 ? -18.578 -38 46.031 1 22.92 35 ASN B N 1
ATOM 3462 C CA . ASN B 1 35 ? -18.984 -37.438 44.719 1 22.92 35 ASN B CA 1
ATOM 3463 C C . ASN B 1 35 ? -17.766 -37.125 43.844 1 22.92 35 ASN B C 1
ATOM 3465 O O . ASN B 1 35 ? -16.859 -36.406 44.281 1 22.92 35 ASN B O 1
ATOM 3469 N N . SER B 1 36 ? -17.375 -38.062 43.094 1 25.06 36 SER B N 1
ATOM 3470 C CA . SER B 1 36 ? -16.328 -37.906 42.062 1 25.06 36 SER B CA 1
ATOM 3471 C C . SER B 1 36 ? -16.547 -36.656 41.25 1 25.06 36 SER B C 1
ATOM 3473 O O . SER B 1 36 ? -17.562 -36.5 40.562 1 25.06 36 SER B O 1
ATOM 3475 N N . ALA B 1 37 ? -16.234 -35.531 41.781 1 25.02 37 ALA B N 1
ATOM 3476 C CA . ALA B 1 37 ? -16.172 -34.312 41 1 25.02 37 ALA B CA 1
ATOM 3477 C C . ALA B 1 37 ? -15.445 -34.531 39.688 1 25.02 37 ALA B C 1
ATOM 3479 O O . ALA B 1 37 ? -14.258 -34.906 39.688 1 25.02 37 ALA B O 1
ATOM 3480 N N . GLU B 1 38 ? -16.203 -35.062 38.781 1 24.12 38 GLU B N 1
ATOM 3481 C CA . GLU B 1 38 ? -15.688 -34.969 37.438 1 24.12 38 GLU B CA 1
ATOM 3482 C C . GLU B 1 38 ? -15.07 -33.594 37.156 1 24.12 38 GLU B C 1
ATOM 3484 O O . GLU B 1 38 ? -15.727 -32.594 37.344 1 24.12 38 GLU B O 1
ATOM 3489 N N . GLN B 1 39 ? -13.734 -33.531 37.5 1 25.44 39 GLN B N 1
ATOM 3490 C CA . GLN B 1 39 ? -12.891 -32.406 37.062 1 25.44 39 GLN B CA 1
ATOM 3491 C C . GLN B 1 39 ? -13.273 -31.938 35.656 1 25.44 39 GLN B C 1
ATOM 3493 O O . GLN B 1 39 ? -13.094 -32.656 34.688 1 25.44 39 GLN B O 1
ATOM 3498 N N . ALA B 1 40 ? -14.406 -31.172 35.656 1 27.34 40 ALA B N 1
ATOM 3499 C CA . ALA B 1 40 ? -14.547 -30.406 34.438 1 27.34 40 ALA B CA 1
ATOM 3500 C C . ALA B 1 40 ? -13.227 -29.75 34.031 1 27.34 40 ALA B C 1
ATOM 3502 O O . ALA B 1 40 ? -12.758 -28.828 34.688 1 27.34 40 ALA B O 1
ATOM 3503 N N . GLN B 1 41 ? -12.266 -30.578 33.625 1 23.75 41 GLN B N 1
ATOM 3504 C CA . GLN B 1 41 ? -11.188 -29.984 32.844 1 23.75 41 GLN B CA 1
ATOM 3505 C C . GLN B 1 41 ? -11.742 -28.969 31.828 1 23.75 41 GLN B C 1
ATOM 3507 O O . GLN B 1 41 ? -12.422 -29.344 30.875 1 23.75 41 GLN B O 1
ATOM 3512 N N . SER B 1 42 ? -12.297 -27.891 32.5 1 26.22 42 SER B N 1
ATOM 3513 C CA . SER B 1 42 ? -12.5 -26.812 31.531 1 26.22 42 SER B CA 1
ATOM 3514 C C . SER B 1 42 ? -11.32 -26.719 30.562 1 26.22 42 SER B C 1
ATOM 3516 O O . SER B 1 42 ? -10.18 -26.531 30.984 1 26.22 42 SER B O 1
ATOM 3518 N N . THR B 1 43 ? -11.312 -27.609 29.625 1 23.98 43 THR B N 1
ATOM 3519 C CA . THR B 1 43 ? -10.422 -27.266 28.516 1 23.98 43 THR B CA 1
ATOM 3520 C C . THR B 1 43 ? -10.5 -25.766 28.219 1 23.98 43 THR B C 1
ATOM 3522 O O . THR B 1 43 ? -11.547 -25.266 27.812 1 23.98 43 THR B O 1
ATOM 3525 N N . LYS B 1 44 ? -9.875 -24.938 29.156 1 25.84 44 LYS B N 1
ATOM 3526 C CA . LYS B 1 44 ? -9.531 -23.625 28.641 1 25.84 44 LYS B CA 1
ATOM 3527 C C . LYS B 1 44 ? -9.18 -23.688 27.156 1 25.84 44 LYS B C 1
ATOM 3529 O O . LYS B 1 44 ? -8.125 -24.203 26.781 1 25.84 44 LYS B O 1
ATOM 3534 N N . ALA B 1 45 ? -10.195 -24.031 26.406 1 27.09 45 ALA B N 1
ATOM 3535 C CA . ALA B 1 45 ? -9.953 -23.688 25 1 27.09 45 ALA B CA 1
ATOM 3536 C C . ALA B 1 45 ? -9.047 -22.469 24.891 1 27.09 45 ALA B C 1
ATOM 3538 O O . ALA B 1 45 ? -9.312 -21.438 25.5 1 27.09 45 ALA B O 1
ATOM 3539 N N . GLY B 1 46 ? -7.793 -22.656 24.797 1 26.62 46 GLY B N 1
ATOM 3540 C CA . GLY B 1 46 ? -6.793 -21.641 24.516 1 26.62 46 GLY B CA 1
ATOM 3541 C C . GLY B 1 46 ? -7.371 -20.391 23.859 1 26.62 46 GLY B C 1
ATOM 3542 O O . GLY B 1 46 ? -8.172 -20.484 22.938 1 26.62 46 GLY B O 1
ATOM 3543 N N . LYS B 1 47 ? -7.598 -19.297 24.672 1 29.83 47 LYS B N 1
ATOM 3544 C CA . LYS B 1 47 ? -7.797 -18 24.047 1 29.83 47 LYS B CA 1
ATOM 3545 C C . LYS B 1 47 ? -7.164 -17.953 22.656 1 29.83 47 LYS B C 1
ATOM 3547 O O . LYS B 1 47 ? -5.996 -18.312 22.484 1 29.83 47 LYS B O 1
ATOM 3552 N N . ALA B 1 48 ? -7.949 -18.047 21.703 1 31.12 48 ALA B N 1
ATOM 3553 C CA . ALA B 1 48 ? -7.488 -17.641 20.391 1 31.12 48 ALA B CA 1
ATOM 3554 C C . ALA B 1 48 ? -6.309 -16.672 20.484 1 31.12 48 ALA B C 1
ATOM 3556 O O . ALA B 1 48 ? -6.332 -15.742 21.297 1 31.12 48 ALA B O 1
ATOM 3557 N N . SER B 1 49 ? -5.066 -17.031 20.203 1 36.19 49 SER B N 1
ATOM 3558 C CA . SER B 1 49 ? -3.854 -16.219 20.078 1 36.19 49 SER B CA 1
ATOM 3559 C C . SER B 1 49 ? -4.184 -14.742 19.953 1 36.19 49 SER B C 1
ATOM 3561 O O . SER B 1 49 ? -5.203 -14.375 19.359 1 36.19 49 SER B O 1
ATOM 3563 N N . ALA B 1 50 ? -3.643 -13.844 20.625 1 38.75 50 ALA B N 1
ATOM 3564 C CA . ALA B 1 50 ? -3.502 -12.391 20.5 1 38.75 50 ALA B CA 1
ATOM 3565 C C . ALA B 1 50 ? -3.652 -11.953 19.047 1 38.75 50 ALA B C 1
ATOM 3567 O O . ALA B 1 50 ? -3.025 -12.516 18.156 1 38.75 50 ALA B O 1
ATOM 3568 N N . ASP B 1 51 ? -4.809 -11.305 18.672 1 51 51 ASP B N 1
ATOM 3569 C CA . ASP B 1 51 ? -5.168 -10.664 17.422 1 51 51 ASP B CA 1
ATOM 3570 C C . ASP B 1 51 ? -3.928 -10.125 16.703 1 51 51 ASP B C 1
ATOM 3572 O O . ASP B 1 51 ? -3.289 -9.188 17.172 1 51 51 ASP B O 1
ATOM 3576 N N . GLN B 1 52 ? -3.256 -10.945 16.141 1 62.75 52 GLN B N 1
ATOM 3577 C CA . GLN B 1 52 ? -2.088 -10.523 15.367 1 62.75 52 GLN B CA 1
ATOM 3578 C C . GLN B 1 52 ? -2.363 -9.234 14.609 1 62.75 52 GLN B C 1
ATOM 3580 O O . GLN B 1 52 ? -3.393 -9.102 13.945 1 62.75 52 GLN B O 1
ATOM 3585 N N . GLU B 1 53 ? -1.638 -8.211 14.984 1 72.75 53 GLU B N 1
ATOM 3586 C CA . GLU B 1 53 ? -1.713 -6.906 14.328 1 72.75 53 GLU B CA 1
ATOM 3587 C C . GLU B 1 53 ? -1.616 -7.047 12.812 1 72.75 53 GLU B C 1
ATOM 3589 O O . GLU B 1 53 ? -0.785 -7.805 12.305 1 72.75 53 GLU B O 1
ATOM 3594 N N . LEU B 1 54 ? -2.645 -6.535 12.148 1 86 54 LEU B N 1
ATOM 3595 C CA . LEU B 1 54 ? -2.639 -6.461 10.695 1 86 54 LEU B CA 1
ATOM 3596 C C . LEU B 1 54 ? -1.837 -5.254 10.211 1 86 54 LEU B C 1
ATOM 3598 O O . LEU B 1 54 ? -2.41 -4.211 9.891 1 86 54 LEU B O 1
ATOM 3602 N N . SER B 1 55 ? -0.543 -5.379 10.141 1 94.25 55 SER B N 1
ATOM 3603 C CA . SER B 1 55 ? 0.316 -4.266 9.75 1 94.25 55 SER B CA 1
ATOM 3604 C C . SER B 1 55 ? -0.034 -3.758 8.352 1 94.25 55 SER B C 1
ATOM 3606 O O . SER B 1 55 ? 0.116 -2.57 8.062 1 94.25 55 SER B O 1
ATOM 3608 N N . ALA B 1 56 ? -0.489 -4.672 7.531 1 97.81 56 ALA B N 1
ATOM 3609 C CA . ALA B 1 56 ? -0.896 -4.297 6.18 1 97.81 56 ALA B CA 1
ATOM 3610 C C . ALA B 1 56 ? -1.902 -5.293 5.609 1 97.81 56 ALA B C 1
ATOM 3612 O O . ALA B 1 56 ? -1.953 -6.445 6.043 1 97.81 56 ALA B O 1
ATOM 3613 N N . THR B 1 57 ? -2.766 -4.812 4.77 1 97.88 57 THR B N 1
ATOM 3614 C CA . THR B 1 57 ? -3.611 -5.613 3.891 1 97.88 57 THR B CA 1
ATOM 3615 C C . THR B 1 57 ? -3.33 -5.293 2.426 1 97.88 57 THR B C 1
ATOM 3617 O O . THR B 1 57 ? -2.408 -4.535 2.117 1 97.88 57 THR B O 1
ATOM 3620 N N . LYS B 1 58 ? -4.117 -5.863 1.577 1 97.62 58 LYS B N 1
ATOM 3621 C CA . LYS B 1 58 ? -3.926 -5.652 0.144 1 97.62 58 LYS B CA 1
ATOM 3622 C C . LYS B 1 58 ? -4.168 -4.195 -0.236 1 97.62 58 LYS B C 1
ATOM 3624 O O . LYS B 1 58 ? -3.602 -3.701 -1.215 1 97.62 58 LYS B O 1
ATOM 3629 N N . ASN B 1 59 ? -4.957 -3.41 0.58 1 98.31 59 ASN B N 1
ATOM 3630 C CA . ASN B 1 59 ? -5.254 -2.029 0.218 1 98.31 59 ASN B CA 1
ATOM 3631 C C . ASN B 1 59 ? -4.934 -1.069 1.361 1 98.31 59 ASN B C 1
ATOM 3633 O O . ASN B 1 59 ? -5.199 0.13 1.263 1 98.31 59 ASN B O 1
ATOM 3637 N N . THR B 1 60 ? -4.414 -1.588 2.508 1 98.5 60 THR B N 1
ATOM 3638 C CA . THR B 1 60 ? -4.125 -0.703 3.631 1 98.5 60 THR B CA 1
ATOM 3639 C C . THR B 1 60 ? -2.744 -1 4.211 1 98.5 60 THR B C 1
ATOM 3641 O O . THR B 1 60 ? -2.264 -2.133 4.137 1 98.5 60 THR B O 1
ATOM 3644 N N . THR B 1 61 ? -2.105 0.002 4.734 1 98.56 61 THR B N 1
ATOM 3645 C CA . THR B 1 61 ? -0.833 -0.107 5.441 1 98.56 61 THR B CA 1
ATOM 3646 C C . THR B 1 61 ? -0.85 0.73 6.719 1 98.56 61 THR B C 1
ATOM 3648 O O . THR B 1 61 ? -1.239 1.899 6.695 1 98.56 61 THR B O 1
ATOM 3651 N N . ARG B 1 62 ? -0.414 0.181 7.797 1 98.38 62 ARG B N 1
ATOM 3652 C CA . ARG B 1 62 ? -0.351 0.938 9.039 1 98.38 62 ARG B CA 1
ATOM 3653 C C . ARG B 1 62 ? 0.947 1.735 9.133 1 98.38 62 ARG B C 1
ATOM 3655 O O . ARG B 1 62 ? 2.006 1.257 8.719 1 98.38 62 ARG B O 1
ATOM 3662 N N . ILE B 1 63 ? 0.82 2.881 9.609 1 98.44 63 ILE B N 1
ATOM 3663 C CA . ILE B 1 63 ? 1.94 3.633 10.164 1 98.44 63 ILE B CA 1
ATOM 3664 C C . ILE B 1 63 ? 2.051 3.367 11.664 1 98.44 63 ILE B C 1
ATOM 3666 O O . ILE B 1 63 ? 1.36 4 12.469 1 98.44 63 ILE B O 1
ATOM 3670 N N . GLU B 1 64 ? 2.932 2.574 11.992 1 96.62 64 GLU B N 1
ATOM 3671 C CA . GLU B 1 64 ? 2.908 1.975 13.328 1 96.62 64 GLU B CA 1
ATOM 3672 C C . GLU B 1 64 ? 3.389 2.961 14.383 1 96.62 64 GLU B C 1
ATOM 3674 O O . GLU B 1 64 ? 4.328 3.723 14.148 1 96.62 64 GLU B O 1
ATOM 3679 N N . GLY B 1 65 ? 2.777 2.965 15.523 1 97.62 65 GLY B N 1
ATOM 3680 C CA . GLY B 1 65 ? 3.139 3.775 16.672 1 97.62 65 GLY B CA 1
ATOM 3681 C C . GLY B 1 65 ? 2.012 3.926 17.672 1 97.62 65 GLY B C 1
ATOM 3682 O O . GLY B 1 65 ? 0.843 3.723 17.344 1 97.62 65 GLY B O 1
ATOM 3683 N N . THR B 1 66 ? 2.416 4.277 18.906 1 97.88 66 THR B N 1
ATOM 3684 C CA . THR B 1 66 ? 1.429 4.449 19.953 1 97.88 66 THR B CA 1
ATOM 3685 C C . THR B 1 66 ? 1.484 5.863 20.531 1 97.88 66 THR B C 1
ATOM 3687 O O . THR B 1 66 ? 0.815 6.168 21.516 1 97.88 66 THR B O 1
ATOM 3690 N N . ASN B 1 67 ? 2.299 6.676 19.953 1 98.31 67 ASN B N 1
ATOM 3691 C CA . ASN B 1 67 ? 2.428 8.094 20.266 1 98.31 67 ASN B CA 1
ATOM 3692 C C . ASN B 1 67 ? 3.061 8.867 19.125 1 98.31 67 ASN B C 1
ATOM 3694 O O . ASN B 1 67 ? 3.498 8.273 18.125 1 98.31 67 ASN B O 1
ATOM 3698 N N . ALA B 1 68 ? 3.102 10.125 19.281 1 98.75 68 ALA B N 1
ATOM 3699 C CA . ALA B 1 68 ? 3.555 10.984 18.188 1 98.75 68 ALA B CA 1
ATOM 3700 C C . ALA B 1 68 ? 5 10.68 17.812 1 98.75 68 ALA B C 1
ATOM 3702 O O . ALA B 1 68 ? 5.363 10.727 16.641 1 98.75 68 ALA B O 1
ATOM 3703 N N . GLU B 1 69 ? 5.816 10.43 18.766 1 98.75 69 GLU B N 1
ATOM 3704 C CA . GLU B 1 69 ? 7.227 10.156 18.5 1 98.75 69 GLU B CA 1
ATOM 3705 C C . GLU B 1 69 ? 7.395 8.883 17.672 1 98.75 69 GLU B C 1
ATOM 3707 O O . GLU B 1 69 ? 8.125 8.875 16.672 1 98.75 69 GLU B O 1
ATOM 3712 N N . GLU B 1 70 ? 6.734 7.824 18.047 1 98.5 70 GLU B N 1
ATOM 3713 C CA . GLU B 1 70 ? 6.801 6.57 17.297 1 98.5 70 GLU B CA 1
ATOM 3714 C C . GLU B 1 70 ? 6.199 6.727 15.906 1 98.5 70 GLU B C 1
ATOM 3716 O O . GLU B 1 70 ? 6.723 6.176 14.938 1 98.5 70 GLU B O 1
ATOM 3721 N N . ILE B 1 71 ? 5.074 7.5 15.828 1 98.75 71 ILE B N 1
ATOM 3722 C CA . ILE B 1 71 ? 4.465 7.762 14.531 1 98.75 71 ILE B CA 1
ATOM 3723 C C . ILE B 1 71 ? 5.449 8.516 13.633 1 98.75 71 ILE B C 1
ATOM 3725 O O . ILE B 1 71 ? 5.578 8.211 12.445 1 98.75 71 ILE B O 1
ATOM 3729 N N . ALA B 1 72 ? 6.148 9.422 14.203 1 98.88 72 ALA B N 1
ATOM 3730 C CA . ALA B 1 72 ? 7.133 10.195 13.453 1 98.88 72 ALA B CA 1
ATOM 3731 C C . ALA B 1 72 ? 8.242 9.297 12.914 1 98.88 72 ALA B C 1
ATOM 3733 O O . ALA B 1 72 ? 8.641 9.414 11.758 1 98.88 72 ALA B O 1
ATOM 3734 N N . LEU B 1 73 ? 8.734 8.438 13.758 1 98.56 73 LEU B N 1
ATOM 3735 C CA . LEU B 1 73 ? 9.805 7.531 13.359 1 98.56 73 LEU B CA 1
ATOM 3736 C C . LEU B 1 73 ? 9.344 6.605 12.234 1 98.56 73 LEU B C 1
ATOM 3738 O O . LEU B 1 73 ? 10.039 6.441 11.234 1 98.56 73 LEU B O 1
ATOM 3742 N N . SER B 1 74 ? 8.18 6.023 12.383 1 98.19 74 SER B N 1
ATOM 3743 C CA . SER B 1 74 ? 7.637 5.137 11.359 1 98.19 74 SER B CA 1
ATOM 3744 C C . SER B 1 74 ? 7.422 5.879 10.047 1 98.19 74 SER B C 1
ATOM 3746 O O . SER B 1 74 ? 7.785 5.375 8.977 1 98.19 74 SER B O 1
ATOM 3748 N N . THR B 1 75 ? 6.883 7.07 10.164 1 98.75 75 THR B N 1
ATOM 3749 C CA . THR B 1 75 ? 6.633 7.883 8.977 1 98.75 75 THR B CA 1
ATOM 3750 C C . THR B 1 75 ? 7.941 8.203 8.258 1 98.75 75 THR B C 1
ATOM 3752 O O . THR B 1 75 ? 8.031 8.055 7.035 1 98.75 75 THR B O 1
ATOM 3755 N N . SER B 1 76 ? 8.898 8.594 9.016 1 98.62 76 SER B N 1
ATOM 3756 C CA . SER B 1 76 ? 10.211 8.938 8.469 1 98.62 76 SER B CA 1
ATOM 3757 C C . SER B 1 76 ? 10.812 7.758 7.715 1 98.62 76 SER B C 1
ATOM 3759 O O . SER B 1 76 ? 11.25 7.902 6.57 1 98.62 76 SER B O 1
ATOM 3761 N N . ARG B 1 77 ? 10.742 6.609 8.266 1 97.75 77 ARG B N 1
ATOM 3762 C CA . ARG B 1 77 ? 11.344 5.422 7.672 1 97.75 77 ARG B CA 1
ATOM 3763 C C . ARG B 1 77 ? 10.586 5 6.414 1 97.75 77 ARG B C 1
ATOM 3765 O O . ARG B 1 77 ? 11.195 4.566 5.434 1 97.75 77 ARG B O 1
ATOM 3772 N N . MET B 1 78 ? 9.336 5.105 6.438 1 98.19 78 MET B N 1
ATOM 3773 C CA . MET B 1 78 ? 8.508 4.648 5.328 1 98.19 78 MET B CA 1
ATOM 3774 C C . MET B 1 78 ? 8.633 5.582 4.129 1 98.19 78 MET B C 1
ATOM 3776 O O . MET B 1 78 ? 8.625 5.129 2.982 1 98.19 78 MET B O 1
ATOM 3780 N N . ILE B 1 79 ? 8.773 6.859 4.383 1 98.5 79 ILE B N 1
ATOM 3781 C CA . ILE B 1 79 ? 8.766 7.824 3.289 1 98.5 79 ILE B CA 1
ATOM 3782 C C . ILE B 1 79 ? 10.195 8.062 2.803 1 98.5 79 ILE B C 1
ATOM 3784 O O . ILE B 1 79 ? 10.422 8.25 1.606 1 98.5 79 ILE B O 1
ATOM 3788 N N . TRP B 1 80 ? 11.133 8.008 3.74 1 98.19 80 TRP B N 1
ATOM 3789 C CA . TRP B 1 80 ? 12.539 8.25 3.43 1 98.19 80 TRP B CA 1
ATOM 3790 C C . TRP B 1 80 ? 13.406 7.074 3.871 1 98.19 80 TRP B C 1
ATOM 3792 O O . TRP B 1 80 ? 14.133 7.168 4.863 1 98.19 80 TRP B O 1
ATOM 3802 N N . PRO B 1 81 ? 13.469 6.059 3.121 1 95.94 81 PRO B N 1
ATOM 3803 C CA . PRO B 1 81 ? 14.352 4.938 3.453 1 95.94 81 PRO B CA 1
ATOM 3804 C C . PRO B 1 81 ? 15.82 5.332 3.498 1 95.94 81 PRO B C 1
ATOM 3806 O O . PRO B 1 81 ? 16.625 4.664 4.148 1 95.94 81 PRO B O 1
ATOM 3809 N N . ALA B 1 82 ? 16.188 6.34 2.734 1 95.12 82 ALA B N 1
ATOM 3810 C CA . ALA B 1 82 ? 17.516 6.93 2.752 1 95.12 82 ALA B CA 1
ATOM 3811 C C . ALA B 1 82 ? 18.578 5.918 2.309 1 95.12 82 ALA B C 1
ATOM 3813 O O . ALA B 1 82 ? 19.656 5.836 2.902 1 95.12 82 ALA B O 1
ATOM 3814 N N . THR B 1 83 ? 18.234 5.059 1.377 1 94.25 83 THR B N 1
ATOM 3815 C CA . THR B 1 83 ? 19.188 4.148 0.741 1 94.25 83 THR B CA 1
ATOM 3816 C C . THR B 1 83 ? 19.953 4.859 -0.373 1 94.25 83 THR B C 1
ATOM 3818 O O . THR B 1 83 ? 19.625 5.984 -0.742 1 94.25 83 THR B O 1
ATOM 3821 N N . PRO B 1 84 ? 20.984 4.305 -0.926 1 91.75 84 PRO B N 1
ATOM 3822 C CA . PRO B 1 84 ? 21.859 5.012 -1.862 1 91.75 84 PRO B CA 1
ATOM 3823 C C . PRO B 1 84 ? 21.109 5.613 -3.043 1 91.75 84 PRO B C 1
ATOM 3825 O O . PRO B 1 84 ? 21.391 6.746 -3.449 1 91.75 84 PRO B O 1
ATOM 3828 N N . ASN B 1 85 ? 20.125 4.812 -3.574 1 91.44 85 ASN B N 1
ATOM 3829 C CA . ASN B 1 85 ? 19.344 5.324 -4.695 1 91.44 85 ASN B CA 1
ATOM 3830 C C . ASN B 1 85 ? 17.891 5.574 -4.297 1 91.44 85 ASN B C 1
ATOM 3832 O O . ASN B 1 85 ? 17.016 5.629 -5.152 1 91.44 85 ASN B O 1
ATOM 3836 N N . GLY B 1 86 ? 17.688 5.566 -2.924 1 90.31 86 GLY B N 1
ATOM 3837 C CA . GLY B 1 86 ? 16.344 5.812 -2.418 1 90.31 86 GLY B CA 1
ATOM 3838 C C . GLY B 1 86 ? 16.094 7.27 -2.074 1 90.31 86 GLY B C 1
ATOM 3839 O O . GLY B 1 86 ? 16.922 8.133 -2.373 1 90.31 86 GLY B O 1
ATOM 3840 N N . THR B 1 87 ? 14.969 7.551 -1.489 1 92.5 87 THR B N 1
ATOM 3841 C CA . THR B 1 87 ? 14.578 8.906 -1.111 1 92.5 87 THR B CA 1
ATOM 3842 C C . THR B 1 87 ? 15.359 9.367 0.115 1 92.5 87 THR B C 1
ATOM 3844 O O . THR B 1 87 ? 15.406 8.664 1.129 1 92.5 87 THR B O 1
ATOM 3847 N N . LYS B 1 88 ? 15.953 10.5 -0.02 1 95.88 88 LYS B N 1
ATOM 3848 C CA . LYS B 1 88 ? 16.656 11.148 1.083 1 95.88 88 LYS B CA 1
ATOM 3849 C C . LYS B 1 88 ? 16.141 12.57 1.308 1 95.88 88 LYS B C 1
ATOM 3851 O O . LYS B 1 88 ? 15.883 13.297 0.349 1 95.88 88 LYS B O 1
ATOM 3856 N N . PRO B 1 89 ? 16.094 12.93 2.549 1 98.19 89 PRO B N 1
ATOM 3857 C CA . PRO B 1 89 ? 15.633 14.297 2.803 1 98.19 89 PRO B CA 1
ATOM 3858 C C . PRO B 1 89 ? 16.75 15.328 2.68 1 98.19 89 PRO B C 1
ATOM 3860 O O . PRO B 1 89 ? 17.938 14.984 2.814 1 98.19 89 PRO B O 1
ATOM 3863 N N . ASN B 1 90 ? 16.359 16.562 2.4 1 98.06 90 ASN B N 1
ATOM 3864 C CA . ASN B 1 90 ? 17.297 17.672 2.508 1 98.06 90 ASN B CA 1
ATOM 3865 C C . ASN B 1 90 ? 17.422 18.156 3.947 1 98.06 90 ASN B C 1
ATOM 3867 O O . ASN B 1 90 ? 18.531 18.406 4.43 1 98.06 90 ASN B O 1
ATOM 3871 N N . VAL B 1 91 ? 16.328 18.297 4.617 1 98.62 91 VAL B N 1
ATOM 3872 C CA . VAL B 1 91 ? 16.297 18.844 5.973 1 98.62 91 VAL B CA 1
ATOM 3873 C C . VAL B 1 91 ? 15.344 18.016 6.836 1 98.62 91 VAL B C 1
ATOM 3875 O O . VAL B 1 91 ? 14.273 17.625 6.383 1 98.62 91 VAL B O 1
ATOM 3878 N N . VAL B 1 92 ? 15.727 17.75 8.023 1 98.88 92 VAL B N 1
ATOM 3879 C CA . VAL B 1 92 ? 14.852 17.125 9.016 1 98.88 92 VAL B CA 1
ATOM 3880 C C . VAL B 1 92 ? 14.273 18.203 9.938 1 98.88 92 VAL B C 1
ATOM 3882 O O . VAL B 1 92 ? 14.992 19.094 10.398 1 98.88 92 VAL B O 1
ATOM 3885 N N . LEU B 1 93 ? 13.008 18.172 10.164 1 98.94 93 LEU B N 1
ATOM 3886 C CA . LEU B 1 93 ? 12.336 19.062 11.109 1 98.94 93 LEU B CA 1
ATOM 3887 C C . LEU B 1 93 ? 12.203 18.406 12.477 1 98.94 93 LEU B C 1
ATOM 3889 O O . LEU B 1 93 ? 11.93 17.203 12.57 1 98.94 93 LEU B O 1
ATOM 3893 N N . LEU B 1 94 ? 12.383 19.141 13.523 1 98.94 94 LEU B N 1
ATOM 3894 C CA . LEU B 1 94 ? 12.336 18.625 14.891 1 98.94 94 LEU B CA 1
ATOM 3895 C C . LEU B 1 94 ? 11.477 19.516 15.781 1 98.94 94 LEU B C 1
ATOM 3897 O O . LEU B 1 94 ? 11.766 20.703 15.938 1 98.94 94 LEU B O 1
ATOM 3901 N N . ALA B 1 95 ? 10.406 19 16.359 1 98.81 95 ALA B N 1
ATOM 3902 C CA . ALA B 1 95 ? 9.461 19.75 17.203 1 98.81 95 ALA B CA 1
ATOM 3903 C C . ALA B 1 95 ? 9.156 19 18.484 1 98.81 95 ALA B C 1
ATOM 3905 O O . ALA B 1 95 ? 9.477 17.812 18.625 1 98.81 95 ALA B O 1
ATOM 3906 N N . PRO B 1 96 ? 8.555 19.703 19.5 1 98.56 96 PRO B N 1
ATOM 3907 C CA . PRO B 1 96 ? 8.219 19.031 20.75 1 98.56 96 PRO B CA 1
ATOM 3908 C C . PRO B 1 96 ? 7.035 18.078 20.609 1 98.56 96 PRO B C 1
ATOM 3910 O O . PRO B 1 96 ? 6.023 18.422 20 1 98.56 96 PRO B O 1
ATOM 3913 N N . HIS B 1 97 ? 7.141 16.859 21.234 1 97.75 97 HIS B N 1
ATOM 3914 C CA . HIS B 1 97 ? 6.113 15.844 21.047 1 97.75 97 HIS B CA 1
ATOM 3915 C C . HIS B 1 97 ? 4.832 16.219 21.797 1 97.75 97 HIS B C 1
ATOM 3917 O O . HIS B 1 97 ? 3.764 15.672 21.516 1 97.75 97 HIS B O 1
ATOM 3923 N N . ASP B 1 98 ? 4.836 17.203 22.703 1 96.31 98 ASP B N 1
ATOM 3924 C CA . ASP B 1 98 ? 3.664 17.516 23.516 1 96.31 98 ASP B CA 1
ATOM 3925 C C . ASP B 1 98 ? 3.012 18.828 23.062 1 96.31 98 ASP B C 1
ATOM 3927 O O . ASP B 1 98 ? 2.205 19.406 23.797 1 96.31 98 ASP B O 1
ATOM 3931 N N . ASN B 1 99 ? 3.367 19.344 21.953 1 98.12 99 ASN B N 1
ATOM 3932 C CA . ASN B 1 99 ? 2.787 20.562 21.406 1 98.12 99 ASN B CA 1
ATOM 3933 C C . ASN B 1 99 ? 2.27 20.328 19.984 1 98.12 99 ASN B C 1
ATOM 3935 O O . ASN B 1 99 ? 2.98 20.594 19.016 1 98.12 99 ASN B O 1
ATOM 3939 N N . TRP B 1 100 ? 1.006 19.922 19.906 1 98.69 100 TRP B N 1
ATOM 3940 C CA . TRP B 1 100 ? 0.454 19.562 18.609 1 98.69 100 TRP B CA 1
ATOM 3941 C C . TRP B 1 100 ? 0.367 20.781 17.688 1 98.69 100 TRP B C 1
ATOM 3943 O O . TRP B 1 100 ? 0.499 20.656 16.469 1 98.69 100 TRP B O 1
ATOM 3953 N N . GLN B 1 101 ? 0.146 22 18.266 1 98.88 101 GLN B N 1
ATOM 3954 C CA . GLN B 1 101 ? 0.036 23.203 17.438 1 98.88 101 GLN B CA 1
ATOM 3955 C C . GLN B 1 101 ? 1.346 23.484 16.719 1 98.88 101 GLN B C 1
ATOM 3957 O O . GLN B 1 101 ? 1.345 23.797 15.516 1 98.88 101 GLN B O 1
ATOM 3962 N N . THR B 1 102 ? 2.449 23.344 17.406 1 98.81 102 THR B N 1
ATOM 3963 C CA . THR B 1 102 ? 3.773 23.562 16.828 1 98.81 102 THR B CA 1
ATOM 3964 C C . THR B 1 102 ? 4.086 22.5 15.781 1 98.81 102 THR B C 1
ATOM 3966 O O . THR B 1 102 ? 4.621 22.812 14.719 1 98.81 102 THR B O 1
ATOM 3969 N N . GLN B 1 103 ? 3.742 21.266 16.094 1 98.88 103 GLN B N 1
ATOM 3970 C CA . GLN B 1 103 ? 3.908 20.203 15.109 1 98.88 103 GLN B CA 1
ATOM 3971 C C . GLN B 1 103 ? 3.148 20.5 13.828 1 98.88 103 GLN B C 1
ATOM 3973 O O . GLN B 1 103 ? 3.705 20.406 12.727 1 98.88 103 GLN B O 1
ATOM 3978 N N . LEU B 1 104 ? 1.916 20.906 13.977 1 98.94 104 LEU B N 1
ATOM 3979 C CA . LEU B 1 104 ? 1.033 21.094 12.828 1 98.94 104 LEU B CA 1
ATOM 3980 C C . LEU B 1 104 ? 1.562 22.172 11.898 1 98.94 104 LEU B C 1
ATOM 3982 O O . LEU B 1 104 ? 1.718 21.953 10.695 1 98.94 104 LEU B O 1
ATOM 3986 N N . VAL B 1 105 ? 1.921 23.312 12.43 1 98.81 105 VAL B N 1
ATOM 3987 C CA . VAL B 1 105 ? 2.391 24.391 11.555 1 98.81 105 VAL B CA 1
ATOM 3988 C C . VAL B 1 105 ? 3.785 24.047 11.031 1 98.81 105 VAL B C 1
ATOM 3990 O O . VAL B 1 105 ? 4.172 24.516 9.953 1 98.81 105 VAL B O 1
ATOM 3993 N N . GLY B 1 106 ? 4.551 23.219 11.742 1 98.75 106 GLY B N 1
ATOM 3994 C CA . GLY B 1 106 ? 5.852 22.781 11.258 1 98.75 106 GLY B CA 1
ATOM 3995 C C . GLY B 1 106 ? 5.773 21.984 9.969 1 98.75 106 GLY B C 1
ATOM 3996 O O . GLY B 1 106 ? 6.734 21.953 9.195 1 98.75 106 GLY B O 1
ATOM 3997 N N . LEU B 1 107 ? 4.621 21.359 9.703 1 98.81 107 LEU B N 1
ATOM 3998 C CA . LEU B 1 107 ? 4.418 20.562 8.5 1 98.81 107 LEU B CA 1
ATOM 3999 C C . LEU B 1 107 ? 4.512 21.422 7.246 1 98.81 107 LEU B C 1
ATOM 4001 O O . LEU B 1 107 ? 4.715 20.906 6.148 1 98.81 107 LEU B O 1
ATOM 4005 N N . ASP B 1 108 ? 4.383 22.75 7.438 1 98.19 108 ASP B N 1
ATOM 4006 C CA . ASP B 1 108 ? 4.551 23.672 6.32 1 98.19 108 ASP B CA 1
ATOM 4007 C C . ASP B 1 108 ? 5.961 23.578 5.742 1 98.19 108 ASP B C 1
ATOM 4009 O O . ASP B 1 108 ? 6.188 23.953 4.59 1 98.19 108 ASP B O 1
ATOM 4013 N N . LEU B 1 109 ? 6.867 23.062 6.504 1 98.19 109 LEU B N 1
ATOM 4014 C CA . LEU B 1 109 ? 8.266 23.016 6.09 1 98.19 109 LEU B CA 1
ATOM 4015 C C . LEU B 1 109 ? 8.633 21.656 5.52 1 98.19 109 LEU B C 1
ATOM 4017 O O . LEU B 1 109 ? 9.781 21.406 5.152 1 98.19 109 LEU B O 1
ATOM 4021 N N . VAL B 1 110 ? 7.672 20.734 5.41 1 98 110 VAL B N 1
ATOM 4022 C CA . VAL B 1 110 ? 7.914 19.406 4.883 1 98 110 VAL B CA 1
ATOM 4023 C C . VAL B 1 110 ? 8.18 19.484 3.381 1 98 110 VAL B C 1
ATOM 4025 O O . VAL B 1 110 ? 9.07 18.797 2.865 1 98 110 VAL B O 1
ATOM 4028 N N . HIS B 1 111 ? 7.406 20.25 2.713 1 94.62 111 HIS B N 1
ATOM 4029 C CA . HIS B 1 111 ? 7.523 20.375 1.266 1 94.62 111 HIS B CA 1
ATOM 4030 C C . HIS B 1 111 ? 8.914 20.859 0.865 1 94.62 111 HIS B C 1
ATOM 4032 O O . HIS B 1 111 ? 9.758 21.125 1.726 1 94.62 111 HIS B O 1
ATOM 4038 N N . HIS B 1 112 ? 9.18 20.891 -0.393 1 92 112 HIS B N 1
ATOM 4039 C CA . HIS B 1 112 ? 10.422 21.484 -0.879 1 92 112 HIS B CA 1
ATOM 4040 C C . HIS B 1 112 ? 10.57 22.922 -0.393 1 92 112 HIS B C 1
ATOM 4042 O O . HIS B 1 112 ? 9.586 23.656 -0.322 1 92 112 HIS B O 1
ATOM 4048 N N . PRO B 1 113 ? 11.75 23.312 0.036 1 92.88 113 PRO B N 1
ATOM 4049 C CA . PRO B 1 113 ? 13.016 22.672 -0.314 1 92.88 113 PRO B CA 1
ATOM 4050 C C . PRO B 1 113 ? 13.484 21.672 0.75 1 92.88 113 PRO B C 1
ATOM 4052 O O . PRO B 1 113 ? 14.469 20.969 0.544 1 92.88 113 PRO B O 1
ATOM 4055 N N . SER B 1 114 ? 12.82 21.625 1.938 1 95.25 114 SER B N 1
ATOM 4056 C CA . SER B 1 114 ? 13.273 20.734 2.994 1 95.25 114 SER B CA 1
ATOM 4057 C C . SER B 1 114 ? 13.156 19.266 2.57 1 95.25 114 SER B C 1
ATOM 4059 O O . SER B 1 114 ? 14.094 18.484 2.748 1 95.25 114 SER B O 1
ATOM 4061 N N . ASP B 1 115 ? 11.891 19.016 1.962 1 96.25 115 ASP B N 1
ATOM 4062 C CA . ASP B 1 115 ? 11.664 17.641 1.534 1 96.25 115 ASP B CA 1
ATOM 4063 C C . ASP B 1 115 ? 12.086 16.641 2.615 1 96.25 115 ASP B C 1
ATOM 4065 O O . ASP B 1 115 ? 12.906 15.758 2.361 1 96.25 115 ASP B O 1
ATOM 4069 N N . GLY B 1 116 ? 11.492 16.797 3.783 1 98.31 116 GLY B N 1
ATOM 4070 C CA . GLY B 1 116 ? 11.953 15.969 4.879 1 98.31 116 GLY B CA 1
ATOM 4071 C C . GLY B 1 116 ? 10.906 15.75 5.949 1 98.31 116 GLY B C 1
ATOM 4072 O O . GLY B 1 116 ? 9.867 16.422 5.953 1 98.31 116 GLY B O 1
ATOM 4073 N N . PRO B 1 117 ? 11.211 14.797 6.805 1 98.81 117 PRO B N 1
ATOM 4074 C CA . PRO B 1 117 ? 10.227 14.398 7.816 1 98.81 117 PRO B CA 1
ATOM 4075 C C . PRO B 1 117 ? 10.148 15.383 8.984 1 98.81 117 PRO B C 1
ATOM 4077 O O . PRO B 1 117 ? 11.086 16.141 9.219 1 98.81 117 PRO B O 1
ATOM 4080 N N . LEU B 1 118 ? 9.008 15.398 9.641 1 98.94 118 LEU B N 1
ATOM 4081 C CA . LEU B 1 118 ? 8.859 15.961 10.977 1 98.94 118 LEU B CA 1
ATOM 4082 C C . LEU B 1 118 ? 9.086 14.898 12.047 1 98.94 118 LEU B C 1
ATOM 4084 O O . LEU B 1 118 ? 8.297 13.961 12.172 1 98.94 118 LEU B O 1
ATOM 4088 N N . LEU B 1 119 ? 10.164 15.008 12.758 1 98.94 119 LEU B N 1
ATOM 4089 C CA . LEU B 1 119 ? 10.383 14.211 13.953 1 98.94 119 LEU B CA 1
ATOM 4090 C C . LEU B 1 119 ? 9.977 14.984 15.203 1 98.94 119 LEU B C 1
ATOM 4092 O O . LEU B 1 119 ? 9.984 16.219 15.203 1 98.94 119 LEU B O 1
ATOM 4096 N N . VAL B 1 120 ? 9.578 14.242 16.219 1 98.88 120 VAL B N 1
ATOM 4097 C CA . VAL B 1 120 ? 9.156 14.898 17.453 1 98.88 120 VAL B CA 1
ATOM 4098 C C . VAL B 1 120 ? 9.805 14.219 18.656 1 98.88 120 VAL B C 1
ATOM 4100 O O . VAL B 1 120 ? 10.047 13.008 18.641 1 98.88 120 VAL B O 1
ATOM 4103 N N . THR B 1 121 ? 10.078 14.992 19.625 1 98.69 121 THR B N 1
ATOM 4104 C CA . THR B 1 121 ? 10.742 14.523 20.844 1 98.69 121 THR B CA 1
ATOM 4105 C C . THR B 1 121 ? 10.469 15.469 22 1 98.69 121 THR B C 1
ATOM 4107 O O . THR B 1 121 ? 9.703 16.422 21.875 1 98.69 121 THR B O 1
ATOM 4110 N N . ASP B 1 122 ? 11.031 15.109 23.125 1 98.25 122 ASP B N 1
ATOM 4111 C CA . ASP B 1 122 ? 10.914 15.984 24.281 1 98.25 122 ASP B CA 1
ATOM 4112 C C . ASP B 1 122 ? 11.547 17.344 24 1 98.25 122 ASP B C 1
ATOM 4114 O O . ASP B 1 122 ? 12.625 17.422 23.406 1 98.25 122 ASP B O 1
ATOM 4118 N N . LYS B 1 123 ? 10.922 18.344 24.5 1 97.25 123 LYS B N 1
ATOM 4119 C CA . LYS B 1 123 ? 11.336 19.719 24.234 1 97.25 123 LYS B CA 1
ATOM 4120 C C . LYS B 1 123 ? 12.719 20 24.812 1 97.25 123 LYS B C 1
ATOM 4122 O O . LYS B 1 123 ? 13.469 20.812 24.281 1 97.25 123 LYS B O 1
ATOM 4127 N N . GLY B 1 124 ? 13.07 19.281 25.859 1 97.12 124 GLY B N 1
ATOM 4128 C CA . GLY B 1 124 ? 14.305 19.594 26.562 1 97.12 124 GLY B CA 1
ATOM 4129 C C . GLY B 1 124 ? 15.406 18.562 26.312 1 97.12 124 GLY B C 1
ATOM 4130 O O . GLY B 1 124 ? 16.562 18.812 26.625 1 97.12 124 GLY B O 1
ATOM 4131 N N . LYS B 1 125 ? 15.031 17.516 25.797 1 97.62 125 LYS B N 1
ATOM 4132 C CA . LYS B 1 125 ? 16 16.438 25.578 1 97.62 125 LYS B CA 1
ATOM 4133 C C . LYS B 1 125 ? 15.625 15.578 24.391 1 97.62 125 LYS B C 1
ATOM 4135 O O . LYS B 1 125 ? 14.523 15.023 24.344 1 97.62 125 LYS B O 1
ATOM 4140 N N . ILE B 1 126 ? 16.547 15.43 23.5 1 98.31 126 ILE B N 1
ATOM 4141 C CA . ILE B 1 126 ? 16.266 14.602 22.328 1 98.31 126 ILE B CA 1
ATOM 4142 C C . ILE B 1 126 ? 16.359 13.125 22.703 1 98.31 126 ILE B C 1
ATOM 4144 O O . ILE B 1 126 ? 17.312 12.703 23.375 1 98.31 126 ILE B O 1
ATOM 4148 N N . ALA B 1 127 ? 15.344 12.359 22.359 1 98.38 127 ALA B N 1
ATOM 4149 C CA . ALA B 1 127 ? 15.359 10.914 22.609 1 98.38 127 ALA B CA 1
ATOM 4150 C C . ALA B 1 127 ? 16.391 10.227 21.719 1 98.38 127 ALA B C 1
ATOM 4152 O O . ALA B 1 127 ? 16.594 10.625 20.562 1 98.38 127 ALA B O 1
ATOM 4153 N N . ASP B 1 128 ? 16.969 9.156 22.203 1 97.94 128 ASP B N 1
ATOM 4154 C CA . ASP B 1 128 ? 18.016 8.43 21.484 1 97.94 128 ASP B CA 1
ATOM 4155 C C . ASP B 1 128 ? 17.484 7.926 20.141 1 97.94 128 ASP B C 1
ATOM 4157 O O . ASP B 1 128 ? 18.156 8.07 19.109 1 97.94 128 ASP B O 1
ATOM 4161 N N . PRO B 1 129 ? 16.25 7.324 20.078 1 98.19 129 PRO B N 1
ATOM 4162 C CA . PRO B 1 129 ? 15.766 6.852 18.781 1 98.19 129 PRO B CA 1
ATOM 4163 C C . PRO B 1 129 ? 15.602 7.977 17.766 1 98.19 129 PRO B C 1
ATOM 4165 O O . PRO B 1 129 ? 15.781 7.762 16.562 1 98.19 129 PRO B O 1
ATOM 4168 N N . VAL B 1 130 ? 15.266 9.148 18.234 1 98.81 130 VAL B N 1
ATOM 4169 C CA . VAL B 1 130 ? 15.078 10.289 17.344 1 98.81 130 VAL B CA 1
ATOM 4170 C C . VAL B 1 130 ? 16.422 10.75 16.797 1 98.81 130 VAL B C 1
ATOM 4172 O O . VAL B 1 130 ? 16.578 10.992 15.594 1 98.81 130 VAL B O 1
ATOM 4175 N N . LEU B 1 131 ? 17.375 10.867 17.656 1 98.69 131 LEU B N 1
ATOM 4176 C CA . LEU B 1 131 ? 18.719 11.242 17.203 1 98.69 131 LEU B CA 1
ATOM 4177 C C . LEU B 1 131 ? 19.266 10.203 16.234 1 98.69 131 LEU B C 1
ATOM 4179 O O . LEU B 1 131 ? 19.875 10.555 15.219 1 98.69 131 LEU B O 1
ATOM 4183 N N . SER B 1 132 ? 19.094 8.914 16.562 1 98.25 132 SER B N 1
ATOM 4184 C CA . SER B 1 132 ? 19.531 7.84 15.688 1 98.25 132 SER B CA 1
ATOM 4185 C C . SER B 1 132 ? 18.875 7.945 14.312 1 98.25 132 SER B C 1
ATOM 4187 O O . SER B 1 132 ? 19.5 7.66 13.297 1 98.25 132 SER B O 1
ATOM 4189 N N . GLU B 1 133 ? 17.609 8.336 14.344 1 98.44 133 GLU B N 1
ATOM 4190 C CA . GLU B 1 133 ? 16.891 8.477 13.078 1 98.44 133 GLU B CA 1
ATOM 4191 C C . GLU B 1 133 ? 17.469 9.633 12.258 1 98.44 133 GLU B C 1
ATOM 4193 O O . GLU B 1 133 ? 17.594 9.531 11.031 1 98.44 133 GLU B O 1
ATOM 4198 N N . ILE B 1 134 ? 17.828 10.727 12.859 1 98.81 134 ILE B N 1
ATOM 4199 C CA . ILE B 1 134 ? 18.453 11.844 12.156 1 98.81 134 ILE B CA 1
ATOM 4200 C C . ILE B 1 134 ? 19.766 11.375 11.523 1 98.81 134 ILE B C 1
ATOM 4202 O O . ILE B 1 134 ? 20.047 11.688 10.367 1 98.81 134 ILE B O 1
ATOM 4206 N N . LYS B 1 135 ? 20.531 10.609 12.266 1 98.31 135 LYS B N 1
ATOM 4207 C CA . LYS B 1 135 ? 21.797 10.086 11.758 1 98.31 135 LYS B CA 1
ATOM 4208 C C . LYS B 1 135 ? 21.562 9.141 10.578 1 98.31 135 LYS B C 1
ATOM 4210 O O . LYS B 1 135 ? 22.281 9.203 9.578 1 98.31 135 LYS B O 1
ATOM 4215 N N . ARG B 1 136 ? 20.531 8.289 10.719 1 97.25 136 ARG B N 1
ATOM 4216 C CA . ARG B 1 136 ? 20.219 7.352 9.641 1 97.25 136 ARG B CA 1
ATOM 4217 C C . ARG B 1 136 ? 19.844 8.094 8.359 1 97.25 136 ARG B C 1
ATOM 4219 O O . ARG B 1 136 ? 20.266 7.699 7.27 1 97.25 136 ARG B O 1
ATOM 4226 N N . LEU B 1 137 ? 19.078 9.148 8.508 1 98.31 137 LEU B N 1
ATOM 4227 C CA . LEU B 1 137 ? 18.594 9.922 7.371 1 98.31 137 LEU B CA 1
ATOM 4228 C C . LEU B 1 137 ? 19.734 10.672 6.691 1 98.31 137 LEU B C 1
ATOM 4230 O O . LEU B 1 137 ? 19.703 10.891 5.48 1 98.31 137 LEU B O 1
ATOM 4234 N N . HIS B 1 138 ? 20.656 11.109 7.492 1 97.44 138 HIS B N 1
ATOM 4235 C CA . HIS B 1 138 ? 21.797 11.867 6.988 1 97.44 138 HIS B CA 1
ATOM 4236 C C . HIS B 1 138 ? 21.344 12.93 5.988 1 97.44 138 HIS B C 1
ATOM 4238 O O . HIS B 1 138 ? 21.75 12.898 4.82 1 97.44 138 HIS B O 1
ATOM 4244 N N . PRO B 1 139 ? 20.562 13.898 6.469 1 98.56 139 PRO B N 1
ATOM 4245 C CA . PRO B 1 139 ? 20.016 14.883 5.543 1 98.56 139 PRO B CA 1
ATOM 4246 C C . PRO B 1 139 ? 21.078 15.602 4.73 1 98.56 139 PRO B C 1
ATOM 4248 O O . PRO B 1 139 ? 22.156 15.914 5.25 1 98.56 139 PRO B O 1
ATOM 4251 N N . LYS B 1 140 ? 20.797 15.961 3.469 1 97.5 140 LYS B N 1
ATOM 4252 C CA . LYS B 1 140 ? 21.75 16.516 2.508 1 97.5 140 LYS B CA 1
ATOM 4253 C C . LYS B 1 140 ? 22.094 17.953 2.84 1 97.5 140 LYS B C 1
ATOM 4255 O O . LYS B 1 140 ? 23.188 18.438 2.52 1 97.5 140 LYS B O 1
ATOM 4260 N N . GLY B 1 141 ? 21.109 18.641 3.34 1 97.75 141 GLY B N 1
ATOM 4261 C CA . GLY B 1 141 ? 21.266 20.062 3.635 1 97.75 141 GLY B CA 1
ATOM 4262 C C . GLY B 1 141 ? 20.5 20.969 2.688 1 97.75 141 GLY B C 1
ATOM 4263 O O . GLY B 1 141 ? 20.391 20.672 1.494 1 97.75 141 GLY B O 1
ATOM 4264 N N . ALA B 1 142 ? 20.031 22.047 3.311 1 95.69 142 ALA B N 1
ATOM 4265 C CA . ALA B 1 142 ? 19.469 23.125 2.504 1 95.69 142 ALA B CA 1
ATOM 4266 C C . ALA B 1 142 ? 20.547 23.891 1.758 1 95.69 142 ALA B C 1
ATOM 4268 O O . ALA B 1 142 ? 21.734 23.531 1.833 1 95.69 142 ALA B O 1
ATOM 4269 N N . GLU B 1 143 ? 20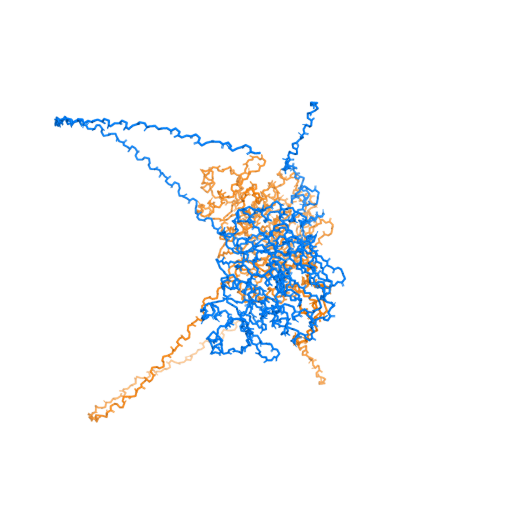.109 24.906 0.981 1 92.81 143 GLU B N 1
ATOM 4270 C CA . GLU B 1 143 ? 21.062 25.719 0.232 1 92.81 143 GLU B CA 1
ATOM 4271 C C . GLU B 1 143 ? 22.125 26.328 1.154 1 92.81 143 GLU B C 1
ATOM 4273 O O . GLU B 1 143 ? 23.297 26.422 0.786 1 92.81 143 GLU B O 1
ATOM 4278 N N . ASP B 1 144 ? 21.766 26.688 2.34 1 94.75 144 ASP B N 1
ATOM 4279 C CA . ASP B 1 144 ? 22.688 27.312 3.277 1 94.75 144 ASP B CA 1
ATOM 4280 C C . ASP B 1 144 ? 23.391 26.266 4.137 1 94.75 144 ASP B C 1
ATOM 4282 O O . ASP B 1 144 ? 24.062 26.594 5.113 1 94.75 144 ASP B O 1
ATOM 4286 N N . GLY B 1 145 ? 23.109 24.969 3.883 1 96.94 145 GLY B N 1
ATOM 4287 C CA . GLY B 1 145 ? 23.766 23.859 4.566 1 96.94 145 GLY B CA 1
ATOM 4288 C C . GLY B 1 145 ? 22.984 23.344 5.758 1 96.94 145 GLY B C 1
ATOM 4289 O O . GLY B 1 145 ? 23.391 22.359 6.391 1 96.94 145 GLY B O 1
ATOM 4290 N N . THR B 1 146 ? 21.891 23.969 6.074 1 98.19 146 THR B N 1
ATOM 4291 C CA . THR B 1 146 ? 21.062 23.531 7.191 1 98.19 146 THR B CA 1
ATOM 4292 C C . THR B 1 146 ? 20.578 22.109 6.984 1 98.19 146 THR B C 1
ATOM 4294 O O . THR B 1 146 ? 20.031 21.766 5.934 1 98.19 146 THR B O 1
ATOM 4297 N N . GLN B 1 147 ? 20.734 21.281 8.047 1 98.81 147 GLN B N 1
ATOM 4298 C CA . GLN B 1 147 ? 20.344 19.891 7.957 1 98.81 147 GLN B CA 1
ATOM 4299 C C . GLN B 1 147 ? 19.156 19.578 8.867 1 98.81 147 GLN B C 1
ATOM 4301 O O . GLN B 1 147 ? 18.391 18.656 8.609 1 98.81 147 GLN B O 1
ATOM 4306 N N . VAL B 1 148 ? 19.062 20.375 9.898 1 98.88 148 VAL B N 1
ATOM 4307 C CA . VAL B 1 148 ? 17.969 20.188 10.852 1 98.88 148 VAL B CA 1
ATOM 4308 C C . VAL B 1 148 ? 17.359 21.547 11.195 1 98.88 148 VAL B C 1
ATOM 4310 O O . VAL B 1 148 ? 18.062 22.516 11.469 1 98.88 148 VAL B O 1
ATOM 4313 N N . ILE B 1 149 ? 16.094 21.672 11.117 1 98.88 149 ILE B N 1
ATOM 4314 C CA . ILE B 1 149 ? 15.359 22.828 11.625 1 98.88 149 ILE B CA 1
ATOM 4315 C C . ILE B 1 149 ? 14.641 22.469 12.914 1 98.88 149 ILE B C 1
ATOM 4317 O O . ILE B 1 149 ? 13.781 21.578 12.922 1 98.88 149 ILE B O 1
ATOM 4321 N N . THR B 1 150 ? 15 23.094 13.969 1 98.75 150 THR B N 1
ATOM 4322 C CA . THR B 1 150 ? 14.281 22.922 15.227 1 98.75 150 THR B CA 1
ATOM 4323 C C . THR B 1 150 ? 13.18 23.953 15.367 1 98.75 150 THR B C 1
ATOM 4325 O O . THR B 1 150 ? 13.375 25.125 15.016 1 98.75 150 THR B O 1
ATOM 4328 N N . ILE B 1 151 ? 12.047 23.531 15.828 1 98.75 151 ILE B N 1
ATOM 4329 C CA . ILE B 1 151 ? 10.875 24.406 15.922 1 98.75 151 ILE B CA 1
ATOM 4330 C C . ILE B 1 151 ? 10.367 24.422 17.359 1 98.75 151 ILE B C 1
ATOM 4332 O O . ILE B 1 151 ? 9.766 23.453 17.828 1 98.75 151 ILE B O 1
ATOM 4336 N N . GLY B 1 152 ? 10.602 25.5 18.016 1 97.38 152 GLY B N 1
ATOM 4337 C CA . GLY B 1 152 ? 10.102 25.656 19.375 1 97.38 152 GLY B CA 1
ATOM 4338 C C . GLY B 1 152 ? 10.828 24.781 20.375 1 97.38 152 GLY B C 1
ATOM 4339 O O . GLY B 1 152 ? 10.25 24.375 21.391 1 97.38 152 GLY B O 1
ATOM 4340 N N . MET B 1 153 ? 12.039 24.422 20.141 1 97.62 153 MET B N 1
ATOM 4341 C CA . MET B 1 153 ? 12.805 23.531 21.016 1 97.62 153 MET B CA 1
ATOM 4342 C C . MET B 1 153 ? 13.695 24.328 21.969 1 97.62 153 MET B C 1
ATOM 4344 O O . MET B 1 153 ? 14.008 25.5 21.688 1 97.62 153 MET B O 1
ATOM 4348 N N . ASN B 1 154 ? 14.094 23.703 23.109 1 97.06 154 ASN B N 1
ATOM 4349 C CA . ASN B 1 154 ? 15.031 24.344 24.031 1 97.06 154 ASN B CA 1
ATOM 4350 C C . ASN B 1 154 ? 16.453 24.297 23.484 1 97.06 154 ASN B C 1
ATOM 4352 O O . ASN B 1 154 ? 16.797 23.422 22.672 1 97.06 154 ASN B O 1
ATOM 4356 N N . ALA B 1 155 ? 17.25 25.156 24.047 1 96.75 155 ALA B N 1
ATOM 4357 C CA . ALA B 1 155 ? 18.641 25.297 23.594 1 96.75 155 ALA B CA 1
ATOM 4358 C C . ALA B 1 155 ? 19.422 24.016 23.812 1 96.75 155 ALA B C 1
ATOM 4360 O O . ALA B 1 155 ? 20.328 23.688 23.031 1 96.75 155 ALA B O 1
ATOM 4361 N N . GLY B 1 156 ? 19.094 23.328 24.812 1 96.81 156 GLY B N 1
ATOM 4362 C CA . GLY B 1 156 ? 19.766 22.062 25.094 1 96.81 156 GLY B CA 1
ATOM 4363 C C . GLY B 1 156 ? 19.656 21.062 23.953 1 96.81 156 GLY B C 1
ATOM 4364 O O . GLY B 1 156 ? 20.625 20.391 23.609 1 96.81 156 GLY B O 1
ATOM 4365 N N . VAL B 1 157 ? 18.484 20.953 23.422 1 98 157 VAL B N 1
ATOM 4366 C CA . VAL B 1 157 ? 18.266 20.016 22.312 1 98 157 VAL B CA 1
ATOM 4367 C C . VAL B 1 157 ? 19.031 20.5 21.078 1 98 157 VAL B C 1
ATOM 4369 O O . VAL B 1 157 ? 19.609 19.688 20.359 1 98 157 VAL B O 1
ATOM 4372 N N . VAL B 1 158 ? 19.031 21.781 20.812 1 98 158 VAL B N 1
ATOM 4373 C CA . VAL B 1 158 ? 19.781 22.344 19.703 1 98 158 VAL B CA 1
ATOM 4374 C C . VAL B 1 158 ? 21.266 21.969 19.828 1 98 158 VAL B C 1
ATOM 4376 O O . VAL B 1 158 ? 21.891 21.547 18.859 1 98 158 VAL B O 1
ATOM 4379 N N . LYS B 1 159 ? 21.75 22.078 21 1 98.19 159 LYS B N 1
ATOM 4380 C CA . LYS B 1 159 ? 23.141 21.734 21.25 1 98.19 159 LYS B CA 1
ATOM 4381 C C . LYS B 1 159 ? 23.391 20.25 21 1 98.19 159 LYS B C 1
ATOM 4383 O O . LYS B 1 159 ? 24.422 19.875 20.438 1 98.19 159 LYS B O 1
ATOM 4388 N N . GLN B 1 160 ? 22.5 19.406 21.469 1 98.44 160 GLN B N 1
ATOM 4389 C CA . GLN B 1 160 ? 22.641 17.969 21.281 1 98.44 160 GLN B CA 1
ATOM 4390 C C . GLN B 1 160 ? 22.734 17.625 19.797 1 98.44 160 GLN B C 1
ATOM 4392 O O . GLN B 1 160 ? 23.547 16.797 19.391 1 98.44 160 GLN B O 1
ATOM 4397 N N . VAL B 1 161 ? 21.891 18.25 19 1 98.75 161 VAL B N 1
ATOM 4398 C CA . VAL B 1 161 ? 21.875 17.984 17.562 1 98.75 161 VAL B CA 1
ATOM 4399 C C . VAL B 1 161 ? 23.141 18.531 16.922 1 98.75 161 VAL B C 1
ATOM 4401 O O . VAL B 1 161 ? 23.75 17.875 16.078 1 98.75 161 VAL B O 1
ATOM 4404 N N . THR B 1 162 ? 23.562 19.734 17.344 1 98.5 162 THR B N 1
ATOM 4405 C CA . THR B 1 162 ? 24.781 20.328 16.828 1 98.5 162 THR B CA 1
ATOM 4406 C C . THR B 1 162 ? 26 19.5 17.203 1 98.5 162 THR B C 1
ATOM 4408 O O . THR B 1 162 ? 26.922 19.312 16.406 1 98.5 162 THR B O 1
ATOM 4411 N N . ASP B 1 163 ? 26.031 19.062 18.406 1 98.31 163 ASP B N 1
ATOM 4412 C CA . ASP B 1 163 ? 27.141 18.234 18.891 1 98.31 163 ASP B CA 1
ATOM 4413 C C . ASP B 1 163 ? 27.219 16.922 18.109 1 98.31 163 ASP B C 1
ATOM 4415 O O . ASP B 1 163 ? 28.297 16.297 18.047 1 98.31 163 ASP B O 1
ATOM 4419 N N . ALA B 1 164 ? 26.078 16.516 17.656 1 98.38 164 ALA B N 1
ATOM 4420 C CA . ALA B 1 164 ? 26.047 15.289 16.859 1 98.38 164 ALA B CA 1
ATOM 4421 C C . ALA B 1 164 ? 26.547 15.539 15.438 1 98.38 164 ALA B C 1
ATOM 4423 O O . ALA B 1 164 ? 26.594 14.617 14.625 1 98.38 164 ALA B O 1
ATOM 4424 N N . GLY B 1 165 ? 26.859 16.781 15.047 1 98.31 165 GLY B N 1
ATOM 4425 C CA . GLY B 1 165 ? 27.531 17.062 13.789 1 98.31 165 GLY B CA 1
ATOM 4426 C C . GLY B 1 165 ? 26.625 17.688 12.75 1 98.31 165 GLY B C 1
ATOM 4427 O O . GLY B 1 165 ? 27 17.797 11.578 1 98.31 165 GLY B O 1
ATOM 4428 N N . PHE B 1 166 ? 25.453 18.094 13.141 1 98.81 166 PHE B N 1
ATOM 4429 C CA . PHE B 1 166 ? 24.5 18.625 12.172 1 98.81 166 PHE B CA 1
ATOM 4430 C C . PHE B 1 166 ? 24.422 20.141 12.273 1 98.81 166 PHE B C 1
ATOM 4432 O O . PHE B 1 166 ? 24.469 20.703 13.375 1 98.81 166 PHE B O 1
ATOM 4439 N N . LYS B 1 167 ? 24.25 20.781 11.125 1 98.69 167 LYS B N 1
ATOM 4440 C CA . LYS B 1 167 ? 23.953 22.203 11.109 1 98.69 167 LYS B CA 1
ATOM 4441 C C . LYS B 1 167 ? 22.484 22.469 11.391 1 98.69 167 LYS B C 1
ATOM 4443 O O . LYS B 1 167 ? 21.609 21.922 10.711 1 98.69 167 LYS B O 1
ATOM 4448 N N . VAL B 1 168 ? 22.219 23.359 12.391 1 98.69 168 VAL B N 1
ATOM 4449 C CA . VAL B 1 168 ? 20.844 23.531 12.883 1 98.69 168 VAL B CA 1
ATOM 4450 C C . VAL B 1 168 ? 20.391 24.953 12.633 1 98.69 168 VAL B C 1
ATOM 4452 O O . VAL B 1 168 ? 21.141 25.906 12.844 1 98.69 168 VAL B O 1
ATOM 4455 N N . LYS B 1 169 ? 19.25 25.141 12.078 1 98.25 169 LYS B N 1
ATOM 4456 C CA . LYS B 1 169 ? 18.484 26.375 12.094 1 98.25 169 LYS B CA 1
ATOM 4457 C C . LYS B 1 169 ? 17.359 26.328 13.125 1 98.25 169 LYS B C 1
ATOM 4459 O O . LYS B 1 169 ? 16.625 25.344 13.211 1 98.25 169 LYS B O 1
ATOM 4464 N N . GLU B 1 170 ? 17.219 27.422 13.852 1 98.19 170 GLU B N 1
ATOM 4465 C CA . GLU B 1 170 ? 16.203 27.438 14.898 1 98.19 170 GLU B CA 1
ATOM 4466 C C . GLU B 1 170 ? 15.031 28.344 14.516 1 98.19 170 GLU B C 1
ATOM 4468 O O . GLU B 1 170 ? 15.227 29.484 14.086 1 98.19 170 GLU B O 1
ATOM 4473 N N . ILE B 1 171 ? 13.891 27.828 14.648 1 98.12 171 ILE B N 1
ATOM 4474 C CA . ILE B 1 171 ? 12.656 28.609 14.625 1 98.12 171 ILE B CA 1
ATOM 4475 C C . ILE B 1 171 ? 12.117 28.766 16.047 1 98.12 171 ILE B C 1
ATOM 4477 O O . ILE B 1 171 ? 11.789 27.766 16.703 1 98.12 171 ILE B O 1
ATOM 4481 N N . LYS B 1 172 ? 12.008 29.953 16.438 1 95.88 172 LYS B N 1
ATOM 4482 C CA . LYS B 1 172 ? 11.586 30.234 17.812 1 95.88 172 LYS B CA 1
ATOM 4483 C C . LYS B 1 172 ? 10.219 30.906 17.828 1 95.88 172 LYS B C 1
ATOM 4485 O O . LYS B 1 172 ? 9.82 31.547 16.844 1 95.88 172 LYS B O 1
ATOM 4490 N N . GLY B 1 173 ? 9.531 30.734 18.891 1 93.69 173 GLY B N 1
ATOM 4491 C CA . GLY B 1 173 ? 8.258 31.359 19.203 1 93.69 173 GLY B CA 1
ATOM 4492 C C . GLY B 1 173 ? 7.664 30.875 20.516 1 93.69 173 GLY B C 1
ATOM 4493 O O . GLY B 1 173 ? 7.707 29.688 20.828 1 93.69 173 GLY B O 1
ATOM 4494 N N . ASP B 1 174 ? 7.109 31.797 21.234 1 92.06 174 ASP B N 1
ATOM 4495 C CA . ASP B 1 174 ? 6.617 31.469 22.562 1 92.06 174 ASP B CA 1
ATOM 4496 C C . ASP B 1 174 ? 5.184 30.953 22.516 1 92.06 174 ASP B C 1
ATOM 4498 O O . ASP B 1 174 ? 4.68 30.391 23.5 1 92.06 174 ASP B O 1
ATOM 4502 N N . THR B 1 175 ? 4.547 31.188 21.391 1 96.12 175 THR B N 1
ATOM 4503 C CA . THR B 1 175 ? 3.193 30.688 21.172 1 96.12 175 THR B CA 1
ATOM 4504 C C . THR B 1 175 ? 3.074 30.016 19.812 1 96.12 175 THR B C 1
ATOM 4506 O O . THR B 1 175 ? 3.842 30.312 18.891 1 96.12 175 THR B O 1
ATOM 4509 N N . PRO B 1 176 ? 2.119 29.141 19.703 1 97.06 176 PRO B N 1
ATOM 4510 C CA . PRO B 1 176 ? 1.924 28.5 18.406 1 97.06 176 PRO B CA 1
ATOM 4511 C C . PRO B 1 176 ? 1.625 29.5 17.297 1 97.06 176 PRO B C 1
ATOM 4513 O O . PRO B 1 176 ? 2.053 29.312 16.156 1 97.06 176 PRO B O 1
ATOM 4516 N N . GLU B 1 177 ? 0.875 30.578 17.625 1 98.31 177 GLU B N 1
ATOM 4517 C CA . GLU B 1 177 ? 0.542 31.609 16.641 1 98.31 177 GLU B CA 1
ATOM 4518 C C . GLU B 1 177 ? 1.796 32.312 16.141 1 98.31 177 GLU B C 1
ATOM 4520 O O . GLU B 1 177 ? 1.926 32.625 14.953 1 98.31 177 GLU B O 1
ATOM 4525 N N . LYS B 1 178 ? 2.639 32.594 17.078 1 98.44 178 LYS B N 1
ATOM 4526 C CA . LYS B 1 178 ? 3.904 33.219 16.703 1 98.44 178 LYS B CA 1
ATOM 4527 C C . LYS B 1 178 ? 4.758 32.25 15.859 1 98.44 178 LYS B C 1
ATOM 4529 O O . LYS B 1 178 ? 5.348 32.688 14.859 1 98.44 178 LYS B O 1
ATOM 4534 N N . VAL B 1 179 ? 4.844 31 16.266 1 98.62 179 VAL B N 1
ATOM 4535 C CA . VAL B 1 179 ? 5.598 30 15.5 1 98.62 179 VAL B CA 1
ATOM 4536 C C . VAL B 1 179 ? 5.059 29.938 14.07 1 98.62 179 VAL B C 1
ATOM 4538 O O . VAL B 1 179 ? 5.832 29.922 13.109 1 98.62 179 VAL B O 1
ATOM 4541 N N . ALA B 1 180 ? 3.744 29.938 13.922 1 98.75 180 ALA B N 1
ATOM 4542 C CA . ALA B 1 180 ? 3.119 29.891 12.602 1 98.75 180 ALA B CA 1
ATOM 4543 C C . ALA B 1 180 ? 3.533 31.094 11.758 1 98.75 180 ALA B C 1
ATOM 4545 O O . ALA B 1 180 ? 3.877 30.938 10.578 1 98.75 180 ALA B O 1
ATOM 4546 N N . ALA B 1 181 ? 3.535 32.25 12.336 1 98.5 181 ALA B N 1
ATOM 4547 C CA . ALA B 1 181 ? 3.895 33.469 11.625 1 98.5 181 ALA B CA 1
ATOM 4548 C C . ALA B 1 181 ? 5.359 33.438 11.203 1 98.5 181 ALA B C 1
ATOM 4550 O O . ALA B 1 181 ? 5.699 33.844 10.094 1 98.5 181 ALA B O 1
ATOM 4551 N N . VAL B 1 182 ? 6.191 32.969 12.078 1 98.31 182 VAL B N 1
ATOM 4552 C CA . VAL B 1 182 ? 7.621 32.906 11.789 1 98.31 182 VAL B CA 1
ATOM 4553 C C . VAL B 1 182 ? 7.879 31.906 10.664 1 98.31 182 VAL B C 1
ATOM 4555 O O . VAL B 1 182 ? 8.68 32.156 9.766 1 98.31 182 VAL B O 1
ATOM 4558 N N . ILE B 1 183 ? 7.195 30.797 10.703 1 98.44 183 ILE B N 1
ATOM 4559 C CA . ILE B 1 183 ? 7.34 29.797 9.656 1 98.44 183 ILE B CA 1
ATOM 4560 C C . ILE B 1 183 ? 6.871 30.359 8.328 1 98.44 183 ILE B C 1
ATOM 4562 O O . ILE B 1 183 ? 7.52 30.172 7.293 1 98.44 183 ILE B O 1
ATOM 4566 N N . ASP B 1 184 ? 5.742 31.062 8.344 1 97.94 184 ASP B N 1
ATOM 4567 C CA . ASP B 1 184 ? 5.207 31.719 7.16 1 97.94 184 ASP B CA 1
ATOM 4568 C C . ASP B 1 184 ? 6.25 32.656 6.535 1 97.94 184 ASP B C 1
ATOM 4570 O O . ASP B 1 184 ? 6.492 32.594 5.328 1 97.94 184 ASP B O 1
ATOM 4574 N N . GLU B 1 185 ? 6.895 33.375 7.309 1 96.31 185 GLU B N 1
ATOM 4575 C CA . GLU B 1 185 ? 7.914 34.312 6.859 1 96.31 185 GLU B CA 1
ATOM 4576 C C . GLU B 1 185 ? 9.164 33.594 6.375 1 96.31 185 GLU B C 1
ATOM 4578 O O . GLU B 1 185 ? 9.711 33.906 5.32 1 96.31 185 GLU B O 1
ATOM 4583 N N . TYR B 1 186 ? 9.555 32.656 7.137 1 96.31 186 TYR B N 1
ATOM 4584 C CA . TYR B 1 186 ? 10.75 31.891 6.785 1 96.31 186 TYR B CA 1
ATOM 4585 C C . TYR B 1 186 ? 10.57 31.172 5.457 1 96.31 186 TYR B C 1
ATOM 4587 O O . TYR B 1 186 ? 11.445 31.219 4.59 1 96.31 186 TYR B O 1
ATOM 4595 N N . TYR B 1 187 ? 9.445 30.531 5.359 1 94.12 187 TYR B N 1
ATOM 4596 C CA . TYR B 1 187 ? 9.18 29.797 4.125 1 94.12 187 TYR B CA 1
ATOM 4597 C C . TYR B 1 187 ? 9.203 30.734 2.924 1 94.12 187 TYR B C 1
ATOM 4599 O O . TYR B 1 187 ? 9.758 30.391 1.876 1 94.12 187 TYR B O 1
ATOM 4607 N N . ALA B 1 188 ? 8.633 31.891 3.055 1 91.56 188 ALA B N 1
ATOM 4608 C CA . ALA B 1 188 ? 8.648 32.875 1.984 1 91.56 188 ALA B CA 1
ATOM 4609 C C . ALA B 1 188 ? 10.078 33.281 1.612 1 91.56 188 ALA B C 1
ATOM 4611 O O . ALA B 1 188 ? 10.391 33.438 0.433 1 91.56 188 ALA B O 1
ATOM 4612 N N . SER B 1 189 ? 10.898 33.375 2.561 1 92 189 SER B N 1
ATOM 4613 C CA . SER B 1 189 ? 12.281 33.781 2.328 1 92 189 SER B CA 1
ATOM 4614 C C . SER B 1 189 ? 13.047 32.719 1.565 1 92 189 SER B C 1
ATOM 4616 O O . SER B 1 189 ? 13.883 33.031 0.714 1 92 189 SER B O 1
ATOM 4618 N N . VAL B 1 190 ? 12.766 31.469 1.833 1 89.31 190 VAL B N 1
ATOM 4619 C CA . VAL B 1 190 ? 13.562 30.391 1.246 1 89.31 190 VAL B CA 1
ATOM 4620 C C . VAL B 1 190 ? 12.938 29.953 -0.075 1 89.31 190 VAL B C 1
ATOM 4622 O O . VAL B 1 190 ? 13.633 29.422 -0.949 1 89.31 190 VAL B O 1
ATOM 4625 N N . SER B 1 191 ? 11.648 30.125 -0.192 1 85.81 191 SER B N 1
ATOM 4626 C CA . SER B 1 191 ? 10.977 29.734 -1.424 1 85.81 191 SER B CA 1
ATOM 4627 C C . SER B 1 191 ? 10.922 30.875 -2.424 1 85.81 191 SER B C 1
ATOM 4629 O O . SER B 1 191 ? 10.656 30.672 -3.609 1 85.81 191 SER B O 1
ATOM 4631 N N . GLY B 1 192 ? 11.094 32.188 -1.953 1 86.19 192 GLY B N 1
ATOM 4632 C CA . GLY B 1 192 ? 11.195 33.344 -2.812 1 86.19 192 GLY B CA 1
ATOM 4633 C C . GLY B 1 192 ? 9.891 34.125 -2.947 1 86.19 192 GLY B C 1
ATOM 4634 O O . GLY B 1 192 ? 9.859 35.188 -3.525 1 86.19 192 GLY B O 1
ATOM 4635 N N . GLU B 1 193 ? 8.828 33.562 -2.432 1 91.06 193 GLU B N 1
ATOM 4636 C CA . GLU B 1 193 ? 7.539 34.219 -2.576 1 91.06 193 GLU B CA 1
ATOM 4637 C C . GLU B 1 193 ? 6.621 33.906 -1.398 1 91.06 193 GLU B C 1
ATOM 4639 O O . GLU B 1 193 ? 6.578 32.781 -0.922 1 91.06 193 GLU B O 1
ATOM 4644 N N . LEU B 1 194 ? 5.902 34.938 -0.97 1 96 194 LEU B N 1
ATOM 4645 C CA . LEU B 1 194 ? 4.863 34.781 0.037 1 96 194 LEU B CA 1
ATOM 4646 C C . LEU B 1 194 ? 3.574 34.25 -0.598 1 96 194 LEU B C 1
ATOM 4648 O O . LEU B 1 194 ? 2.961 34.938 -1.415 1 96 194 LEU B O 1
ATOM 4652 N N . PRO B 1 195 ? 3.123 33.094 -0.217 1 96.56 195 PRO B N 1
ATOM 4653 C CA . PRO B 1 195 ? 1.876 32.594 -0.809 1 96.56 195 PRO B CA 1
ATOM 4654 C C . PRO B 1 195 ? 0.681 33.5 -0.487 1 96.56 195 PRO B C 1
ATOM 4656 O O . PRO B 1 195 ? 0.501 33.906 0.664 1 96.56 195 PRO B O 1
ATOM 4659 N N . GLN B 1 196 ? -0.097 33.75 -1.485 1 97.31 196 GLN B N 1
ATOM 4660 C CA . GLN B 1 196 ? -1.281 34.562 -1.275 1 97.31 196 GLN B CA 1
ATOM 4661 C C . GLN B 1 196 ? -2.412 33.781 -0.647 1 97.31 196 GLN B C 1
ATOM 4663 O O . GLN B 1 196 ? -3.246 34.312 0.078 1 97.31 196 GLN B O 1
ATOM 4668 N N . SER B 1 197 ? -2.412 32.469 -0.956 1 98.25 197 SER B N 1
ATOM 4669 C CA . SER B 1 197 ? -3.381 31.594 -0.314 1 98.25 197 SER B CA 1
ATOM 4670 C C . SER B 1 197 ? -2.877 31.109 1.041 1 98.25 197 SER B C 1
ATOM 4672 O O . SER B 1 197 ? -1.693 30.812 1.195 1 98.25 197 SER B O 1
ATOM 4674 N N . VAL B 1 198 ? -3.787 31.141 1.988 1 98.69 198 VAL B N 1
ATOM 4675 C CA . VAL B 1 198 ? -3.453 30.766 3.357 1 98.69 198 VAL B CA 1
ATOM 4676 C C . VAL B 1 198 ? -4.594 29.953 3.959 1 98.69 198 VAL B C 1
ATOM 4678 O O . VAL B 1 198 ? -5.766 30.266 3.762 1 98.69 198 VAL B O 1
ATOM 4681 N N . VAL B 1 199 ? -4.227 28.859 4.645 1 98.94 199 VAL B N 1
ATOM 4682 C CA . VAL B 1 199 ? -5.199 28.172 5.492 1 98.94 199 VAL B CA 1
ATOM 4683 C C . VAL B 1 199 ? -5.25 28.844 6.863 1 98.94 199 VAL B C 1
ATOM 4685 O O . VAL B 1 199 ? -4.211 29.172 7.441 1 98.94 199 VAL B O 1
ATOM 4688 N N . VAL B 1 200 ? -6.375 29.109 7.309 1 98.94 200 VAL B N 1
ATOM 4689 C CA . VAL B 1 200 ? -6.59 29.562 8.68 1 98.94 200 VAL B CA 1
ATOM 4690 C C . VAL B 1 200 ? -7.469 28.562 9.43 1 98.94 200 VAL B C 1
ATOM 4692 O O . VAL B 1 200 ? -8.516 28.156 8.922 1 98.94 200 VAL B O 1
ATOM 4695 N N . SER B 1 201 ? -7.051 28.125 10.555 1 98.94 201 SER B N 1
ATOM 4696 C CA . SER B 1 201 ? -7.828 27.188 11.367 1 98.94 201 SER B CA 1
ATOM 4697 C C . SER B 1 201 ? -7.586 27.422 12.859 1 98.94 201 SER B C 1
ATOM 4699 O O . SER B 1 201 ? -6.898 28.375 13.234 1 98.94 201 SER B O 1
ATOM 4701 N N . THR B 1 202 ? -8.195 26.641 13.719 1 98.88 202 THR B N 1
ATOM 4702 C CA . THR B 1 202 ? -8.219 26.828 15.164 1 98.88 202 THR B CA 1
ATOM 4703 C C . THR B 1 202 ? -6.918 26.328 15.789 1 98.88 202 THR B C 1
ATOM 4705 O O . THR B 1 202 ? -6.363 25.312 15.359 1 98.88 202 THR B O 1
ATOM 4708 N N . SER B 1 203 ? -6.473 27 16.828 1 98.69 203 SER B N 1
ATOM 4709 C CA . SER B 1 203 ? -5.367 26.547 17.656 1 98.69 203 SER B CA 1
ATOM 4710 C C . SER B 1 203 ? -5.875 25.781 18.891 1 98.69 203 SER B C 1
ATOM 4712 O O . SER B 1 203 ? -5.098 25.438 19.766 1 98.69 203 SER B O 1
ATOM 4714 N N . GLU B 1 204 ? -7.156 25.469 18.906 1 98.69 204 GLU B N 1
ATOM 4715 C CA . GLU B 1 204 ? -7.734 25 20.156 1 98.69 204 GLU B CA 1
ATOM 4716 C C . GLU B 1 204 ? -8.203 23.547 20.047 1 98.69 204 GLU B C 1
ATOM 4718 O O . GLU B 1 204 ? -8.391 22.875 21.062 1 98.69 204 GLU B O 1
ATOM 4723 N N . GLN B 1 205 ? -8.398 23.109 18.859 1 98.75 205 GLN B N 1
ATOM 4724 C CA . GLN B 1 205 ? -8.914 21.766 18.641 1 98.75 205 GLN B CA 1
ATOM 4725 C C . GLN B 1 205 ? -8.172 21.062 17.5 1 98.75 205 GLN B C 1
ATOM 4727 O O . GLN B 1 205 ? -8.453 21.312 16.328 1 98.75 205 GLN B O 1
ATOM 4732 N N . ALA B 1 206 ? -7.352 20.141 17.906 1 98.81 206 ALA B N 1
ATOM 4733 C CA . ALA B 1 206 ? -6.465 19.5 16.938 1 98.81 206 ALA B CA 1
ATOM 4734 C C . ALA B 1 206 ? -7.266 18.781 15.852 1 98.81 206 ALA B C 1
ATOM 4736 O O . ALA B 1 206 ? -6.875 18.781 14.68 1 98.81 206 ALA B O 1
ATOM 4737 N N . GLU B 1 207 ? -8.406 18.141 16.219 1 98.75 207 GLU B N 1
ATOM 4738 C CA . GLU B 1 207 ? -9.164 17.297 15.312 1 98.75 207 GLU B CA 1
ATOM 4739 C C . GLU B 1 207 ? -9.773 18.125 14.18 1 98.75 207 GLU B C 1
ATOM 4741 O O . GLU B 1 207 ? -10.062 17.594 13.102 1 98.75 207 GLU B O 1
ATOM 4746 N N . PHE B 1 208 ? -9.977 19.438 14.359 1 98.88 208 PHE B N 1
ATOM 4747 C CA . PHE B 1 208 ? -10.531 20.297 13.32 1 98.88 208 PHE B CA 1
ATOM 4748 C C . PHE B 1 208 ? -9.43 20.938 12.492 1 98.88 208 PHE B C 1
ATOM 4750 O O . PHE B 1 208 ? -9.617 21.219 11.305 1 98.88 208 PHE B O 1
ATOM 4757 N N . ALA B 1 209 ? -8.242 21.078 13.047 1 98.94 209 ALA B N 1
ATOM 4758 C CA . ALA B 1 209 ? -7.141 21.75 12.367 1 98.94 209 ALA B CA 1
ATOM 4759 C C . ALA B 1 209 ? -6.266 20.75 11.617 1 98.94 209 ALA B C 1
ATOM 4761 O O . ALA B 1 209 ? -5.629 21.109 10.617 1 98.94 209 ALA B O 1
ATOM 4762 N N . ALA B 1 210 ? -6.23 19.5 11.977 1 98.94 210 ALA B N 1
ATOM 4763 C CA . ALA B 1 210 ? -5.266 18.484 11.555 1 98.94 210 ALA B CA 1
ATOM 4764 C C . ALA B 1 210 ? -5.301 18.297 10.039 1 98.94 210 ALA B C 1
ATOM 4766 O O . ALA B 1 210 ? -4.258 18.172 9.398 1 98.94 210 ALA B O 1
ATOM 4767 N N . PRO B 1 211 ? -6.48 18.328 9.398 1 98.94 211 PRO B N 1
ATOM 4768 C CA . PRO B 1 211 ? -6.504 18.109 7.953 1 98.94 211 PRO B CA 1
ATOM 4769 C C . PRO B 1 211 ? -5.684 19.141 7.188 1 98.94 211 PRO B C 1
ATOM 4771 O O . PRO B 1 211 ? -5.172 18.844 6.102 1 98.94 211 PRO B O 1
ATOM 4774 N N . ALA B 1 212 ? -5.504 20.312 7.762 1 98.94 212 ALA B N 1
ATOM 4775 C CA . ALA B 1 212 ? -4.672 21.328 7.121 1 98.94 212 ALA B CA 1
ATOM 4776 C C . ALA B 1 212 ? -3.23 20.844 6.984 1 98.94 212 ALA B C 1
ATOM 4778 O O . ALA B 1 212 ? -2.525 21.234 6.051 1 98.94 212 ALA B O 1
ATOM 4779 N N . GLY B 1 213 ? -2.83 20.016 7.938 1 98.88 213 GLY B N 1
ATOM 4780 C CA . GLY B 1 213 ? -1.452 19.562 7.969 1 98.88 213 GLY B CA 1
ATOM 4781 C C . GLY B 1 213 ? -1.05 18.797 6.719 1 98.88 213 GLY B C 1
ATOM 4782 O O . GLY B 1 213 ? 0.073 18.938 6.234 1 98.88 213 GLY B O 1
ATOM 4783 N N . SER B 1 214 ? -1.944 17.984 6.168 1 98.75 214 SER B N 1
ATOM 4784 C CA . SER B 1 214 ? -1.665 17.281 4.926 1 98.75 214 SER B CA 1
ATOM 4785 C C . SER B 1 214 ? -1.447 18.25 3.771 1 98.75 214 SER B C 1
ATOM 4787 O O . SER B 1 214 ? -0.479 18.125 3.02 1 98.75 214 SER B O 1
ATOM 4789 N N . TRP B 1 215 ? -2.264 19.25 3.664 1 98.69 215 TRP B N 1
ATOM 4790 C CA . TRP B 1 215 ? -2.176 20.172 2.541 1 98.69 215 TRP B CA 1
ATOM 4791 C C . TRP B 1 215 ? -0.895 21 2.615 1 98.69 215 TRP B C 1
ATOM 4793 O O . TRP B 1 215 ? -0.179 21.141 1.621 1 98.69 215 TRP B O 1
ATOM 4803 N N . ILE B 1 216 ? -0.589 21.5 3.814 1 98.5 216 ILE B N 1
ATOM 4804 C CA . ILE B 1 216 ? 0.548 22.406 3.908 1 98.5 216 ILE B CA 1
ATOM 4805 C C . ILE B 1 216 ? 1.851 21.625 3.803 1 98.5 216 ILE B C 1
ATOM 4807 O O . ILE B 1 216 ? 2.916 22.188 3.57 1 98.5 216 ILE B O 1
ATOM 4811 N N . SER B 1 217 ? 1.787 20.281 3.984 1 98.25 217 SER B N 1
ATOM 4812 C CA . SER B 1 217 ? 2.918 19.422 3.664 1 98.25 217 SER B CA 1
ATOM 4813 C C . SER B 1 217 ? 3.07 19.234 2.156 1 98.25 217 SER B C 1
ATOM 4815 O O . SER B 1 217 ? 4.156 18.922 1.67 1 98.25 217 SER B O 1
ATOM 4817 N N . HIS B 1 218 ? 2.014 19.391 1.473 1 97.06 218 HIS B N 1
ATOM 4818 C CA . HIS B 1 218 ? 1.9 19.094 0.048 1 97.06 218 HIS B CA 1
ATOM 4819 C C . HIS B 1 218 ? 2.156 20.328 -0.793 1 97.06 218 HIS B C 1
ATOM 4821 O O . HIS B 1 218 ? 2.713 20.25 -1.89 1 97.06 218 HIS B O 1
ATOM 4827 N N . MET B 1 219 ? 1.724 21.484 -0.309 1 95.81 219 MET B N 1
ATOM 4828 C CA . MET B 1 219 ? 1.742 22.75 -1.028 1 95.81 219 MET B CA 1
ATOM 4829 C C . MET B 1 219 ? 2.393 23.844 -0.187 1 95.81 219 MET B C 1
ATOM 4831 O O . MET B 1 219 ? 2.516 23.703 1.031 1 95.81 219 MET B O 1
ATOM 4835 N N . PRO B 1 220 ? 2.717 24.922 -0.776 1 94.19 220 PRO B N 1
ATOM 4836 C CA . PRO B 1 220 ? 3.451 25.969 -0.062 1 94.19 220 PRO B CA 1
ATOM 4837 C C . PRO B 1 220 ? 2.561 26.766 0.883 1 94.19 220 PRO B C 1
ATOM 4839 O O . PRO B 1 220 ? 3.066 27.516 1.72 1 94.19 220 PRO B O 1
ATOM 4842 N N . GLU B 1 221 ? 1.281 26.719 0.704 1 97.06 221 GLU B N 1
ATOM 4843 C CA . GLU B 1 221 ? 0.379 27.531 1.507 1 97.06 221 GLU B CA 1
ATOM 4844 C C . GLU B 1 221 ? 0.531 27.234 2.994 1 97.06 221 GLU B C 1
ATOM 4846 O O . GLU B 1 221 ? 0.534 26.062 3.395 1 97.06 221 GLU B O 1
ATOM 4851 N N . PRO B 1 222 ? 0.64 28.266 3.805 1 98.38 222 PRO B N 1
ATOM 4852 C CA . PRO B 1 222 ? 0.832 28.047 5.242 1 98.38 222 PRO B CA 1
ATOM 4853 C C . PRO B 1 222 ? -0.486 27.875 5.992 1 98.38 222 PRO B C 1
ATOM 4855 O O . PRO B 1 222 ? -1.56 28.078 5.422 1 98.38 222 PRO B O 1
ATOM 4858 N N . LEU B 1 223 ? -0.336 27.453 7.258 1 98.88 223 LEU B N 1
ATOM 4859 C CA . LEU B 1 223 ? -1.419 27.484 8.234 1 98.88 223 LEU B CA 1
ATOM 4860 C C . LEU B 1 223 ? -1.187 28.594 9.266 1 98.88 223 LEU B C 1
ATOM 4862 O O . LEU B 1 223 ? -0.09 28.719 9.812 1 98.88 223 LEU B O 1
ATOM 4866 N N . LEU B 1 224 ? -2.164 29.422 9.469 1 98.94 224 LEU B N 1
ATOM 4867 C CA . LEU B 1 224 ? -2.189 30.391 10.555 1 98.94 224 LEU B CA 1
ATOM 4868 C C . LEU B 1 224 ? -3.338 30.094 11.516 1 98.94 224 LEU B C 1
ATOM 4870 O O . LEU B 1 224 ? -4.371 29.562 11.109 1 98.94 224 LEU B O 1
ATOM 4874 N N . TYR B 1 225 ? -3.135 30.5 12.812 1 98.94 225 TYR B N 1
ATOM 4875 C CA . TYR B 1 225 ? -4.078 30.109 13.852 1 98.94 225 TYR B CA 1
ATOM 4876 C C . TYR B 1 225 ? -5 31.266 14.227 1 98.94 225 TYR B C 1
ATOM 4878 O O . TYR B 1 225 ? -4.57 32.406 14.266 1 98.94 225 TYR B O 1
ATOM 4886 N N . VAL B 1 226 ? -6.234 30.906 14.492 1 98.94 226 VAL B N 1
ATOM 4887 C CA . VAL B 1 226 ? -7.18 31.766 15.211 1 98.94 226 VAL B CA 1
ATOM 4888 C C . VAL B 1 226 ? -7.758 31 16.406 1 98.94 226 VAL B C 1
ATOM 4890 O O . VAL B 1 226 ? -7.559 29.797 16.531 1 98.94 226 VAL B O 1
ATOM 4893 N N . THR B 1 227 ? -8.352 31.75 17.328 1 98.62 227 THR B N 1
ATOM 4894 C CA . THR B 1 227 ? -9.188 31.141 18.359 1 98.62 227 THR B CA 1
ATOM 4895 C C . THR B 1 227 ? -10.656 31.219 17.969 1 98.62 227 THR B C 1
ATOM 4897 O O . THR B 1 227 ? -11 31.703 16.891 1 98.62 227 THR B O 1
ATOM 4900 N N . LYS B 1 228 ? -11.453 30.672 18.781 1 98.69 228 LYS B N 1
ATOM 4901 C CA . LYS B 1 228 ? -12.883 30.625 18.469 1 98.69 228 LYS B CA 1
ATOM 4902 C C . LYS B 1 228 ? -13.414 32.031 18.141 1 98.69 228 LYS B C 1
ATOM 4904 O O . LYS B 1 228 ? -14.148 32.188 17.172 1 98.69 228 LYS B O 1
ATOM 4909 N N . ASP B 1 229 ? -12.898 33.031 18.891 1 98.62 229 ASP B N 1
ATOM 4910 C CA . ASP B 1 229 ? -13.586 34.312 18.766 1 98.62 229 ASP B CA 1
ATOM 4911 C C . ASP B 1 229 ? -12.586 35.438 18.547 1 98.62 229 ASP B C 1
ATOM 4913 O O . ASP B 1 229 ? -12.93 36.625 18.703 1 98.62 229 ASP B O 1
ATOM 4917 N N . SER B 1 230 ? -11.352 35.094 18.188 1 98.56 230 SER B N 1
ATOM 4918 C CA . SER B 1 230 ? -10.391 36.188 18.047 1 98.56 230 SER B CA 1
ATOM 4919 C C . SER B 1 230 ? -9.297 35.812 17.047 1 98.56 230 SER B C 1
ATOM 4921 O O . SER B 1 230 ? -8.984 34.625 16.859 1 98.56 230 SER B O 1
ATOM 4923 N N . ILE B 1 231 ? -8.758 36.875 16.469 1 98.88 231 ILE B N 1
ATOM 4924 C CA . ILE B 1 231 ? -7.559 36.781 15.641 1 98.88 231 ILE B CA 1
ATOM 4925 C C . ILE B 1 231 ? -6.336 37.188 16.453 1 98.88 231 ILE B C 1
ATOM 4927 O O . ILE B 1 231 ? -6.188 38.375 16.797 1 98.88 231 ILE B O 1
ATOM 4931 N N . PRO B 1 232 ? -5.484 36.25 16.734 1 98.75 232 PRO B N 1
ATOM 4932 C CA . PRO B 1 232 ? -4.27 36.625 17.469 1 98.75 232 PRO B CA 1
ATOM 4933 C C . PRO B 1 232 ? -3.432 37.656 16.719 1 98.75 232 PRO B C 1
ATOM 4935 O O . PRO B 1 232 ? -3.416 37.656 15.492 1 98.75 232 PRO B O 1
ATOM 4938 N N . ALA B 1 233 ? -2.678 38.469 17.469 1 98.5 233 ALA B N 1
ATOM 4939 C CA . ALA B 1 233 ? -1.892 39.562 16.906 1 98.5 233 ALA B CA 1
ATOM 4940 C C . ALA B 1 233 ? -0.882 39.062 15.883 1 98.5 233 ALA B C 1
ATOM 4942 O O . ALA B 1 233 ? -0.678 39.656 14.828 1 98.5 233 ALA B O 1
ATOM 4943 N N . ASP B 1 234 ? -0.272 37.906 16.172 1 98.56 234 ASP B N 1
ATOM 4944 C CA . ASP B 1 234 ? 0.717 37.344 15.266 1 98.56 234 ASP B CA 1
ATOM 4945 C C . ASP B 1 234 ? 0.079 36.938 13.938 1 98.56 234 ASP B C 1
ATOM 4947 O O . ASP B 1 234 ? 0.672 37.125 12.875 1 98.56 234 ASP B O 1
ATOM 4951 N N . THR B 1 235 ? -1.107 36.375 14.008 1 98.88 235 THR B N 1
ATOM 4952 C CA . THR B 1 235 ? -1.838 36 12.797 1 98.88 235 THR B CA 1
ATOM 4953 C C . THR B 1 235 ? -2.211 37.25 11.992 1 98.88 235 THR B C 1
ATOM 4955 O O . THR B 1 235 ? -2.027 37.281 10.773 1 98.88 235 THR B O 1
ATOM 4958 N N . ASP B 1 236 ? -2.676 38.219 12.711 1 98.75 236 ASP B N 1
ATOM 4959 C CA . ASP B 1 236 ? -3.035 39.469 12.062 1 98.75 236 ASP B CA 1
ATOM 4960 C C . ASP B 1 236 ? -1.843 40.062 11.312 1 98.75 236 ASP B C 1
ATOM 4962 O O . ASP B 1 236 ? -1.965 40.469 10.156 1 98.75 236 ASP B O 1
ATOM 4966 N N . THR B 1 237 ? -0.757 40.156 11.945 1 98.38 237 THR B N 1
ATOM 4967 C CA . THR B 1 237 ? 0.465 40.719 11.375 1 98.38 237 THR B CA 1
ATOM 4968 C C . THR B 1 237 ? 0.895 39.906 10.141 1 98.38 237 THR B C 1
ATOM 4970 O O . THR B 1 237 ? 1.282 40.5 9.125 1 98.38 237 THR B O 1
ATOM 4973 N N . ALA B 1 238 ? 0.83 38.562 10.227 1 98.62 238 ALA B N 1
ATOM 4974 C CA . ALA B 1 238 ? 1.201 37.719 9.094 1 98.62 238 ALA B CA 1
ATOM 4975 C C . ALA B 1 238 ? 0.286 37.969 7.898 1 98.62 238 ALA B C 1
ATOM 4977 O O . ALA B 1 238 ? 0.753 38.062 6.762 1 98.62 238 ALA B O 1
ATOM 4978 N N . LEU B 1 239 ? -0.98 38.125 8.117 1 98.81 239 LEU B N 1
ATOM 4979 C CA . LEU B 1 239 ? -1.958 38.312 7.055 1 98.81 239 LEU B CA 1
ATOM 4980 C C . LEU B 1 239 ? -1.789 39.688 6.418 1 98.81 239 LEU B C 1
ATOM 4982 O O . LEU B 1 239 ? -1.983 39.844 5.211 1 98.81 239 LEU B O 1
ATOM 4986 N N . LYS B 1 240 ? -1.409 40.688 7.191 1 98.5 240 LYS B N 1
ATOM 4987 C CA . LYS B 1 240 ? -1.229 42.062 6.695 1 98.5 240 LYS B CA 1
ATOM 4988 C C . LYS B 1 240 ? -0.138 42.125 5.629 1 98.5 240 LYS B C 1
ATOM 4990 O O . LYS B 1 240 ? -0.162 43 4.758 1 98.5 240 LYS B O 1
ATOM 4995 N N . LYS B 1 241 ? 0.711 41.219 5.711 1 97.81 241 LYS B N 1
ATOM 4996 C CA . LYS B 1 241 ? 1.809 41.188 4.746 1 97.81 241 LYS B CA 1
ATOM 4997 C C . LYS B 1 241 ? 1.297 40.906 3.338 1 97.81 241 LYS B C 1
ATOM 4999 O O . LYS B 1 241 ? 2.01 41.125 2.355 1 97.81 241 LYS B O 1
ATOM 5004 N N . ARG B 1 242 ? 0.097 40.406 3.248 1 98.12 242 ARG B N 1
ATOM 5005 C CA . ARG B 1 242 ? -0.483 40.094 1.949 1 98.12 242 ARG B CA 1
ATOM 5006 C C . ARG B 1 242 ? -1.319 41.25 1.413 1 98.12 242 ARG B C 1
ATOM 5008 O O . ARG B 1 242 ? -2.055 41.094 0.437 1 98.12 242 ARG B O 1
ATOM 5015 N N . LYS B 1 243 ? -1.329 42.375 2.098 1 97.69 243 LYS B N 1
ATOM 5016 C CA . LYS B 1 243 ? -1.803 43.688 1.649 1 97.69 243 LYS B CA 1
ATOM 5017 C C . LYS B 1 243 ? -3.275 43.625 1.254 1 97.69 243 LYS B C 1
ATOM 5019 O O . LYS B 1 243 ? -3.676 44.188 0.244 1 97.69 243 LYS B O 1
ATOM 5024 N N . GLY B 1 244 ? -3.961 42.844 1.898 1 98 244 GLY B N 1
ATOM 5025 C CA . GLY B 1 244 ? -5.398 42.812 1.688 1 98 244 GLY B CA 1
ATOM 5026 C C . GLY B 1 244 ? -5.816 41.906 0.539 1 98 244 GLY B C 1
ATOM 5027 O O . GLY B 1 244 ? -6.984 41.906 0.142 1 98 244 GLY B O 1
ATOM 5028 N N . LYS B 1 245 ? -4.949 41.125 0.006 1 98 245 LYS B N 1
ATOM 5029 C CA . LYS B 1 245 ? -5.23 40.312 -1.175 1 98 245 LYS B CA 1
ATOM 5030 C C . LYS B 1 245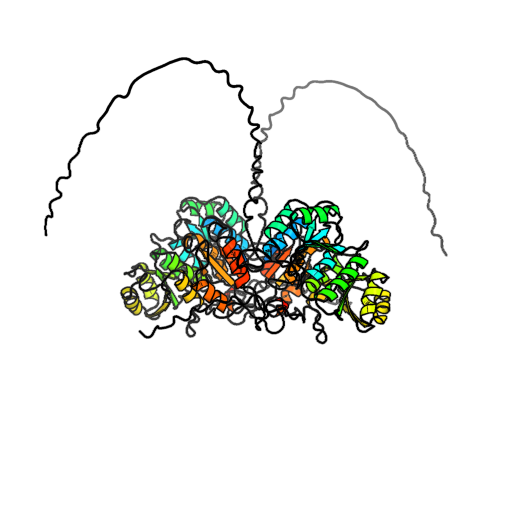 ? -5.141 38.844 -0.854 1 98 245 LYS B C 1
ATOM 5032 O O . LYS B 1 245 ? -5.023 38 -1.759 1 98 245 LYS B O 1
ATOM 5037 N N . ALA B 1 246 ? -5.148 38.5 0.398 1 98.56 246 ALA B N 1
ATOM 5038 C CA . ALA B 1 246 ? -5.039 37.094 0.804 1 98.56 246 ALA B CA 1
ATOM 5039 C C . ALA B 1 246 ? -6.262 36.312 0.356 1 98.56 246 ALA B C 1
ATOM 5041 O O . ALA B 1 246 ? -7.391 36.781 0.412 1 98.56 246 ALA B O 1
ATOM 5042 N N . ASN B 1 247 ? -6.051 35.062 -0.219 1 98.81 247 ASN B N 1
ATOM 5043 C CA . ASN B 1 247 ? -7.078 34.031 -0.297 1 98.81 247 ASN B CA 1
ATOM 5044 C C . ASN B 1 247 ? -7.098 33.188 0.958 1 98.81 247 ASN B C 1
ATOM 5046 O O . ASN B 1 247 ? -6.258 32.281 1.12 1 98.81 247 ASN B O 1
ATOM 5050 N N . ILE B 1 248 ? -8.086 33.469 1.78 1 98.94 248 ILE B N 1
ATOM 5051 C CA . ILE B 1 248 ? -8.109 32.844 3.09 1 98.94 248 ILE B CA 1
ATOM 5052 C C . ILE B 1 248 ? -9.086 31.672 3.07 1 98.94 248 ILE B C 1
ATOM 5054 O O . ILE B 1 248 ? -10.289 31.859 2.863 1 98.94 248 ILE B O 1
ATOM 5058 N N . TYR B 1 249 ? -8.578 30.516 3.258 1 98.94 249 TYR B N 1
ATOM 5059 C CA . TYR B 1 249 ? -9.398 29.312 3.408 1 98.94 249 TYR B CA 1
ATOM 5060 C C . TYR B 1 249 ? -9.562 28.938 4.879 1 98.94 249 TYR B C 1
ATOM 5062 O O . TYR B 1 249 ? -8.633 28.422 5.504 1 98.94 249 TYR B O 1
ATOM 5070 N N . LEU B 1 250 ? -10.727 29.281 5.379 1 98.94 250 LEU B N 1
ATOM 5071 C CA . LEU B 1 250 ? -11.055 29.078 6.789 1 98.94 250 LEU B CA 1
ATOM 5072 C C . LEU B 1 250 ? -11.555 27.656 7.035 1 98.94 250 LEU B C 1
ATOM 5074 O O . LEU B 1 250 ? -12.672 27.312 6.648 1 98.94 250 LEU B O 1
ATOM 5078 N N . LEU B 1 251 ? -10.742 26.859 7.719 1 98.94 251 LEU B N 1
ATOM 5079 C CA . LEU B 1 251 ? -11.039 25.453 7.934 1 98.94 251 LEU B CA 1
ATOM 5080 C C . LEU B 1 251 ? -11.648 25.219 9.312 1 98.94 251 LEU B C 1
ATOM 5082 O O . LEU B 1 251 ? -10.945 25.281 10.328 1 98.94 251 LEU B O 1
ATOM 5086 N N . GLY B 1 252 ? -12.93 24.984 9.383 1 98.88 252 GLY B N 1
ATOM 5087 C CA . GLY B 1 252 ? -13.648 24.734 10.625 1 98.88 252 GLY B CA 1
ATOM 5088 C C . GLY B 1 252 ? -15.055 25.297 10.617 1 98.88 252 GLY B C 1
ATOM 5089 O O . GLY B 1 252 ? -15.312 26.359 10.031 1 98.88 252 GLY B O 1
ATOM 5090 N N . PRO B 1 253 ? -15.953 24.625 11.305 1 98.81 253 PRO B N 1
ATOM 5091 C CA . PRO B 1 253 ? -17.328 25.125 11.383 1 98.81 253 PRO B CA 1
ATOM 5092 C C . PRO B 1 253 ? -17.453 26.312 12.328 1 98.81 253 PRO B C 1
ATOM 5094 O O . PRO B 1 253 ? -16.516 26.641 13.055 1 98.81 253 PRO B O 1
ATOM 5097 N N . GLU B 1 254 ? -18.641 26.922 12.305 1 98.62 254 GLU B N 1
ATOM 5098 C CA . GLU B 1 254 ? -18.891 28.141 13.078 1 98.62 254 GLU B CA 1
ATOM 5099 C C . GLU B 1 254 ? -18.766 27.891 14.578 1 98.62 254 GLU B C 1
ATOM 5101 O O . GLU B 1 254 ? -18.422 28.781 15.336 1 98.62 254 GLU B O 1
ATOM 5106 N N . GLY B 1 255 ? -19.031 26.641 14.906 1 98.5 255 GLY B N 1
ATOM 5107 C CA . GLY B 1 255 ? -18.906 26.297 16.312 1 98.5 255 GLY B CA 1
ATOM 5108 C C . GLY B 1 255 ? -17.469 26.266 16.812 1 98.5 255 GLY B C 1
ATOM 5109 O O . GLY B 1 255 ? -17.219 26.406 18 1 98.5 255 GLY B O 1
ATOM 5110 N N . VAL B 1 256 ? -16.578 26.156 15.945 1 98.81 256 VAL B N 1
ATOM 5111 C CA . VAL B 1 256 ? -15.156 26.078 16.266 1 98.81 256 VAL B CA 1
ATOM 5112 C C . VAL B 1 256 ? -14.484 27.422 16.031 1 98.81 256 VAL B C 1
ATOM 5114 O O . VAL B 1 256 ? -13.664 27.875 16.844 1 98.81 256 VAL B O 1
ATOM 5117 N N . ILE B 1 257 ? -14.805 28.109 14.953 1 98.94 257 ILE B N 1
ATOM 5118 C CA . ILE B 1 257 ? -14.383 29.469 14.617 1 98.94 257 ILE B CA 1
ATOM 5119 C C . ILE B 1 257 ? -15.609 30.328 14.312 1 98.94 257 ILE B C 1
ATOM 5121 O O . ILE B 1 257 ? -16.312 30.094 13.328 1 98.94 257 ILE B O 1
ATOM 5125 N N . SER B 1 258 ? -15.758 31.328 15.016 1 98.88 258 SER B N 1
ATOM 5126 C CA . SER B 1 258 ? -17.016 32.062 15 1 98.88 258 SER B CA 1
ATOM 5127 C C . SER B 1 258 ? -17.172 32.844 13.703 1 98.88 258 SER B C 1
ATOM 5129 O O . SER B 1 258 ? -16.203 33.094 12.992 1 98.88 258 SER B O 1
ATOM 5131 N N . LYS B 1 259 ? -18.422 33.25 13.43 1 98.62 259 LYS B N 1
ATOM 5132 C CA . LYS B 1 259 ? -18.734 34.125 12.297 1 98.62 259 LYS B CA 1
ATOM 5133 C C . LYS B 1 259 ? -18.047 35.469 12.445 1 98.62 259 LYS B C 1
ATOM 5135 O O . LYS B 1 259 ? -17.672 36.094 11.445 1 98.62 259 LYS B O 1
ATOM 5140 N N . LYS B 1 260 ? -17.922 35.906 13.656 1 98.69 260 LYS B N 1
ATOM 5141 C CA . LYS B 1 260 ? -17.234 37.156 13.906 1 98.69 260 LYS B CA 1
ATOM 5142 C C . LYS B 1 260 ? -15.805 37.125 13.391 1 98.69 260 LYS B C 1
ATOM 5144 O O . LYS B 1 260 ? -15.352 38.062 12.719 1 98.69 260 LYS B O 1
ATOM 5149 N N . VAL B 1 261 ? -15.109 36.094 13.719 1 98.88 261 VAL B N 1
ATOM 5150 C CA . VAL B 1 261 ? -13.734 35.938 13.266 1 98.88 261 VAL B CA 1
ATOM 5151 C C . VAL B 1 261 ? -13.695 35.906 11.734 1 98.88 261 VAL B C 1
ATOM 5153 O O . VAL B 1 261 ? -12.836 36.531 11.109 1 98.88 261 VAL B O 1
ATOM 5156 N N . GLU B 1 262 ? -14.594 35.125 11.148 1 98.88 262 GLU B N 1
ATOM 5157 C CA . GLU B 1 262 ? -14.688 35.062 9.695 1 98.88 262 GLU B CA 1
ATOM 5158 C C . GLU B 1 262 ? -14.836 36.469 9.102 1 98.88 262 GLU B C 1
ATOM 5160 O O . GLU B 1 262 ? -14.141 36.812 8.141 1 98.88 262 GLU B O 1
ATOM 5165 N N . SER B 1 263 ? -15.719 37.25 9.672 1 98.75 263 SER B N 1
ATOM 5166 C CA . SER B 1 263 ? -15.969 38.594 9.203 1 98.75 263 SER B CA 1
ATOM 5167 C C . SER B 1 263 ? -14.727 39.469 9.367 1 98.75 263 SER B C 1
ATOM 5169 O O . SER B 1 263 ? -14.367 40.219 8.461 1 98.75 263 SER B O 1
ATOM 5171 N N . ASP B 1 264 ? -14.109 39.375 10.492 1 98.75 264 ASP B N 1
ATOM 5172 C CA . ASP B 1 264 ? -12.93 40.156 10.781 1 98.75 264 ASP B CA 1
ATOM 5173 C C . ASP B 1 264 ? -11.781 39.812 9.836 1 98.75 264 ASP B C 1
ATOM 5175 O O . ASP B 1 264 ? -10.977 40.688 9.484 1 98.75 264 ASP B O 1
ATOM 5179 N N . LEU B 1 265 ? -11.695 38.594 9.391 1 98.88 265 LEU B N 1
ATOM 5180 C CA . LEU B 1 265 ? -10.641 38.125 8.5 1 98.88 265 LEU B CA 1
ATOM 5181 C C . LEU B 1 265 ? -10.773 38.781 7.121 1 98.88 265 LEU B C 1
ATOM 5183 O O . LEU B 1 265 ? -9.797 38.812 6.363 1 98.88 265 LEU B O 1
ATOM 5187 N N . ARG B 1 266 ? -11.93 39.281 6.758 1 98.69 266 ARG B N 1
ATOM 5188 C CA . ARG B 1 266 ? -12.195 39.781 5.418 1 98.69 266 ARG B CA 1
ATOM 5189 C C . ARG B 1 266 ? -11.414 41.062 5.156 1 98.69 266 ARG B C 1
ATOM 5191 O O . ARG B 1 266 ? -11.234 41.469 4.004 1 98.69 266 ARG B O 1
ATOM 5198 N N . LYS B 1 267 ? -10.953 41.75 6.195 1 98.38 267 LYS B N 1
ATOM 5199 C CA . LYS B 1 267 ? -10.117 42.938 6.012 1 98.38 267 LYS B CA 1
ATOM 5200 C C . LYS B 1 267 ? -8.789 42.562 5.344 1 98.38 267 LYS B C 1
ATOM 5202 O O . LYS B 1 267 ? -8.102 43.438 4.816 1 98.38 267 LYS B O 1
ATOM 5207 N N . HIS B 1 268 ? -8.461 41.281 5.406 1 98.75 268 HIS B N 1
ATOM 5208 C CA . HIS B 1 268 ? -7.18 40.875 4.859 1 98.75 268 HIS B CA 1
ATOM 5209 C C . HIS B 1 268 ? -7.344 40.281 3.463 1 98.75 268 HIS B C 1
ATOM 5211 O O . HIS B 1 268 ? -6.355 39.938 2.805 1 98.75 268 HIS B O 1
ATOM 5217 N N . GLY B 1 269 ? -8.531 40.062 2.977 1 98.62 269 GLY B N 1
ATOM 5218 C CA . GLY B 1 269 ? -8.781 39.5 1.655 1 98.62 269 GLY B CA 1
ATOM 5219 C C . GLY B 1 269 ? -10.062 38.719 1.582 1 98.62 269 GLY B C 1
ATOM 5220 O O . GLY B 1 269 ? -11.023 39 2.297 1 98.62 269 GLY B O 1
ATOM 5221 N N . THR B 1 270 ? -10.102 37.75 0.607 1 98.62 270 THR B N 1
ATOM 5222 C CA . THR B 1 270 ? -11.273 36.906 0.409 1 98.62 270 THR B CA 1
ATOM 5223 C C . THR B 1 270 ? -11.242 35.719 1.363 1 98.62 270 THR B C 1
ATOM 5225 O O . THR B 1 270 ? -10.195 35.125 1.589 1 98.62 270 THR B O 1
ATOM 5228 N N . VAL B 1 271 ? -12.43 35.438 1.954 1 98.81 271 VAL B N 1
ATOM 5229 C CA . VAL B 1 271 ? -12.523 34.344 2.906 1 98.81 271 VAL B CA 1
ATOM 5230 C C . VAL B 1 271 ? -13.5 33.281 2.387 1 98.81 271 VAL B C 1
ATOM 5232 O O . VAL B 1 271 ? -14.625 33.625 1.997 1 98.81 271 VAL B O 1
ATOM 5235 N N . VAL B 1 272 ? -13.047 32.062 2.287 1 98.88 272 VAL B N 1
ATOM 5236 C CA . VAL B 1 272 ? -13.891 30.922 1.973 1 98.88 272 VAL B CA 1
ATOM 5237 C C . VAL B 1 272 ? -13.859 29.922 3.129 1 98.88 272 VAL B C 1
ATOM 5239 O O . VAL B 1 272 ? -12.789 29.453 3.529 1 98.88 272 VAL B O 1
ATOM 5242 N N . ARG B 1 273 ? -15.016 29.625 3.66 1 98.88 273 ARG B N 1
ATOM 5243 C CA . ARG B 1 273 ? -15.078 28.641 4.734 1 98.88 273 ARG B CA 1
ATOM 5244 C C . ARG B 1 273 ? -15.211 27.219 4.172 1 98.88 273 ARG B C 1
ATOM 5246 O O . ARG B 1 273 ? -16.031 26.984 3.275 1 98.88 273 ARG B O 1
ATOM 5253 N N . ILE B 1 274 ? -14.43 26.281 4.621 1 98.94 274 ILE B N 1
ATOM 5254 C CA . ILE B 1 274 ? -14.492 24.844 4.406 1 98.94 274 ILE B CA 1
ATOM 5255 C C . ILE B 1 274 ? -14.805 24.141 5.727 1 98.94 274 ILE B C 1
ATOM 5257 O O . ILE B 1 274 ? -14.008 24.188 6.668 1 98.94 274 ILE B O 1
ATOM 5261 N N . SER B 1 275 ? -15.984 23.5 5.766 1 98.44 275 SER B N 1
ATOM 5262 C CA . SER B 1 275 ? -16.328 23 7.094 1 98.44 275 SER B CA 1
ATOM 5263 C C . SER B 1 275 ? -17.281 21.812 7.008 1 98.44 275 SER B C 1
ATOM 5265 O O . SER B 1 275 ? -17.969 21.641 5.996 1 98.44 275 SER B O 1
ATOM 5267 N N . GLY B 1 276 ? -17.156 20.969 8.008 1 98.25 276 GLY B N 1
ATOM 5268 C CA . GLY B 1 276 ? -18.141 19.969 8.406 1 98.25 276 GLY B CA 1
ATOM 5269 C C . GLY B 1 276 ? -18.562 20.094 9.852 1 98.25 276 GLY B C 1
ATOM 5270 O O . GLY B 1 276 ? -17.844 20.688 10.664 1 98.25 276 GLY B O 1
ATOM 5271 N N . LYS B 1 277 ? -19.672 19.5 10.227 1 96.56 277 LYS B N 1
ATOM 5272 C CA . LYS B 1 277 ? -20.297 19.703 11.531 1 96.56 277 LYS B CA 1
ATOM 5273 C C . LYS B 1 277 ? -19.484 19.047 12.641 1 96.56 277 LYS B C 1
ATOM 5275 O O . LYS B 1 277 ? -19.609 19.375 13.812 1 96.56 277 LYS B O 1
ATOM 5280 N N . ASP B 1 278 ? -18.75 18 12.305 1 98.19 278 ASP B N 1
ATOM 5281 C CA . ASP B 1 278 ? -17.859 17.328 13.234 1 98.19 278 ASP B CA 1
ATOM 5282 C C . ASP B 1 278 ? -16.5 17.078 12.586 1 98.19 278 ASP B C 1
ATOM 5284 O O . ASP B 1 278 ? -16.297 17.359 11.398 1 98.19 278 ASP B O 1
ATOM 5288 N N . PRO B 1 279 ? -15.523 16.656 13.352 1 98.69 279 PRO B N 1
ATOM 5289 C CA . PRO B 1 279 ? -14.164 16.531 12.812 1 98.69 279 PRO B CA 1
ATOM 5290 C C . PRO B 1 279 ? -14.102 15.648 11.57 1 98.69 279 PRO B C 1
ATOM 5292 O O . PRO B 1 279 ? -13.344 15.945 10.641 1 98.69 279 PRO B O 1
ATOM 5295 N N . MET B 1 280 ? -14.844 14.578 11.516 1 98.56 280 MET B N 1
ATOM 5296 C CA . MET B 1 280 ? -14.836 13.664 10.383 1 98.56 280 MET B CA 1
ATOM 5297 C C . MET B 1 280 ? -15.398 14.344 9.133 1 98.56 280 MET B C 1
ATOM 5299 O O . MET B 1 280 ? -14.773 14.32 8.07 1 98.56 280 MET B O 1
ATOM 5303 N N . GLU B 1 281 ? -16.531 14.961 9.25 1 98.75 281 GLU B N 1
ATOM 5304 C CA . GLU B 1 281 ? -17.141 15.664 8.125 1 98.75 281 GLU B CA 1
ATOM 5305 C C . GLU B 1 281 ? -16.281 16.859 7.703 1 98.75 281 GLU B C 1
ATOM 5307 O O . GLU B 1 281 ? -16.234 17.219 6.523 1 98.75 281 GLU B O 1
ATOM 5312 N N . ASN B 1 282 ? -15.664 17.5 8.719 1 98.88 282 ASN B N 1
ATOM 5313 C CA . ASN B 1 282 ? -14.766 18.609 8.422 1 98.88 282 ASN B CA 1
ATOM 5314 C C . ASN B 1 282 ? -13.586 18.172 7.562 1 98.88 282 ASN B C 1
ATOM 5316 O O . ASN B 1 282 ? -13.234 18.844 6.59 1 98.88 282 ASN B O 1
ATOM 5320 N N . ALA B 1 283 ? -12.961 17.016 7.871 1 98.94 283 ALA B N 1
ATOM 5321 C CA . ALA B 1 283 ? -11.859 16.453 7.09 1 98.94 283 ALA B CA 1
ATOM 5322 C C . ALA B 1 283 ? -12.328 16.062 5.688 1 98.94 283 ALA B C 1
ATOM 5324 O O . ALA B 1 283 ? -11.625 16.312 4.703 1 98.94 283 ALA B O 1
ATOM 5325 N N . ILE B 1 284 ? -13.484 15.5 5.562 1 98.94 284 ILE B N 1
ATOM 5326 C CA . ILE B 1 284 ? -14.039 15.086 4.277 1 98.94 284 ILE B CA 1
ATOM 5327 C C . ILE B 1 284 ? -14.305 16.328 3.414 1 98.94 284 ILE B C 1
ATOM 5329 O O . ILE B 1 284 ? -14.008 16.328 2.219 1 98.94 284 ILE B O 1
ATOM 5333 N N . ALA B 1 285 ? -14.883 17.359 4.059 1 98.94 285 ALA B N 1
ATOM 5334 C CA . ALA B 1 285 ? -15.141 18.594 3.334 1 98.94 285 ALA B CA 1
ATOM 5335 C C . ALA B 1 285 ? -13.859 19.141 2.713 1 98.94 285 ALA B C 1
ATOM 5337 O O . ALA B 1 285 ? -13.867 19.594 1.564 1 98.94 285 ALA B O 1
ATOM 5338 N N . PHE B 1 286 ? -12.828 19.125 3.445 1 98.94 286 PHE B N 1
ATOM 5339 C CA . PHE B 1 286 ? -11.57 19.625 2.914 1 98.94 286 PHE B CA 1
ATOM 5340 C C . PHE B 1 286 ? -11.031 18.703 1.822 1 98.94 286 PHE B C 1
ATOM 5342 O O . PHE B 1 286 ? -10.57 19.172 0.782 1 98.94 286 PHE B O 1
ATOM 5349 N N . ALA B 1 287 ? -11.086 17.375 1.986 1 98.88 287 ALA B N 1
ATOM 5350 C CA . ALA B 1 287 ? -10.609 16.422 0.991 1 98.88 287 ALA B CA 1
ATOM 5351 C C . ALA B 1 287 ? -11.328 16.609 -0.34 1 98.88 287 ALA B C 1
ATOM 5353 O O . ALA B 1 287 ? -10.727 16.469 -1.406 1 98.88 287 ALA B O 1
ATOM 5354 N N . LYS B 1 288 ? -12.586 17 -0.294 1 98.75 288 LYS B N 1
ATOM 5355 C CA . LYS B 1 288 ? -13.398 17.156 -1.495 1 98.75 288 LYS B CA 1
ATOM 5356 C C . LYS B 1 288 ? -13.195 18.516 -2.133 1 98.75 288 LYS B C 1
ATOM 5358 O O . LYS B 1 288 ? -13.516 18.719 -3.305 1 98.75 288 LYS B O 1
ATOM 5363 N N . TYR B 1 289 ? -12.703 19.469 -1.4 1 98.81 289 TYR B N 1
ATOM 5364 C CA . TYR B 1 289 ? -12.703 20.859 -1.817 1 98.81 289 TYR B CA 1
ATOM 5365 C C . TYR B 1 289 ? -11.609 21.125 -2.848 1 98.81 289 TYR B C 1
ATOM 5367 O O . TYR B 1 289 ? -10.5 20.609 -2.727 1 98.81 289 TYR B O 1
ATOM 5375 N N . LYS B 1 290 ? -11.938 21.969 -3.777 1 98.44 290 LYS B N 1
ATOM 5376 C CA . LYS B 1 290 ? -10.992 22.484 -4.762 1 98.44 290 LYS B CA 1
ATOM 5377 C C . LYS B 1 290 ? -11.406 23.875 -5.242 1 98.44 290 LYS B C 1
ATOM 5379 O O . LYS B 1 290 ? -12.562 24.078 -5.629 1 98.44 290 LYS B O 1
ATOM 5384 N N . ASP B 1 291 ? -10.539 24.781 -5.086 1 98.25 291 ASP B N 1
ATOM 5385 C CA . ASP B 1 291 ? -10.727 26.094 -5.684 1 98.25 291 ASP B CA 1
ATOM 5386 C C . ASP B 1 291 ? -10.102 26.156 -7.074 1 98.25 291 ASP B C 1
ATOM 5388 O O . ASP B 1 291 ? -8.875 26.156 -7.207 1 98.25 291 ASP B O 1
ATOM 5392 N N . ALA B 1 292 ? -10.867 26.297 -8.125 1 95.75 292 ALA B N 1
ATOM 5393 C CA . ALA B 1 292 ? -10.383 26.25 -9.5 1 95.75 292 ALA B CA 1
ATOM 5394 C C . ALA B 1 292 ? -9.547 27.484 -9.836 1 95.75 292 ALA B C 1
ATOM 5396 O O . ALA B 1 292 ? -8.664 27.422 -10.688 1 95.75 292 ALA B O 1
ATOM 5397 N N . LYS B 1 293 ? -9.812 28.531 -9.148 1 96.38 293 LYS B N 1
ATOM 5398 C CA . LYS B 1 293 ? -9.125 29.781 -9.445 1 96.38 293 LYS B CA 1
ATOM 5399 C C . LYS B 1 293 ? -7.711 29.797 -8.883 1 96.38 293 LYS B C 1
ATOM 5401 O O . LYS B 1 293 ? -6.77 30.219 -9.562 1 96.38 293 LYS B O 1
ATOM 5406 N N . THR B 1 294 ? -7.523 29.266 -7.684 1 96.75 294 THR B N 1
ATOM 5407 C CA . THR B 1 294 ? -6.238 29.391 -7.004 1 96.75 294 THR B CA 1
ATOM 5408 C C . THR B 1 294 ? -5.484 28.062 -7.035 1 96.75 294 THR B C 1
ATOM 5410 O O . THR B 1 294 ? -4.289 28.016 -6.746 1 96.75 294 THR B O 1
ATOM 5413 N N . GLY B 1 295 ? -6.191 26.938 -7.328 1 95.5 295 GLY B N 1
ATOM 5414 C CA . GLY B 1 295 ? -5.594 25.609 -7.273 1 95.5 295 GLY B CA 1
ATOM 5415 C C . GLY B 1 295 ? -5.57 25.031 -5.871 1 95.5 295 GLY B C 1
ATOM 5416 O O . GLY B 1 295 ? -5.113 23.906 -5.668 1 95.5 295 GLY B O 1
ATOM 5417 N N . PHE B 1 296 ? -6.113 25.781 -4.93 1 97.56 296 PHE B N 1
ATOM 5418 C CA . PHE B 1 296 ? -6.129 25.344 -3.539 1 97.56 296 PHE B CA 1
ATOM 5419 C C . PHE B 1 296 ? -7.125 24.203 -3.34 1 97.56 296 PHE B C 1
ATOM 5421 O O . PHE B 1 296 ? -8.25 24.266 -3.844 1 97.56 296 PHE B O 1
ATOM 5428 N N . GLY B 1 297 ? -6.676 23.188 -2.57 1 98.19 297 GLY B N 1
ATOM 5429 C CA . GLY B 1 297 ? -7.562 22.094 -2.193 1 98.19 297 GLY B CA 1
ATOM 5430 C C . GLY B 1 297 ? -7.277 20.812 -2.943 1 98.19 297 GLY B C 1
ATOM 5431 O O . GLY B 1 297 ? -6.605 20.828 -3.975 1 98.19 297 GLY B O 1
ATOM 5432 N N . TRP B 1 298 ? -7.828 19.766 -2.467 1 98.12 298 TRP B N 1
ATOM 5433 C CA . TRP B 1 298 ? -7.496 18.422 -2.953 1 98.12 298 TRP B CA 1
ATOM 5434 C C . TRP B 1 298 ? -8.352 18.062 -4.16 1 98.12 298 TRP B C 1
ATOM 5436 O O . TRP B 1 298 ? -7.844 17.516 -5.148 1 98.12 298 TRP B O 1
ATOM 5446 N N . GLY B 1 299 ? -9.68 18.281 -4.02 1 98.12 299 GLY B N 1
ATOM 5447 C CA . GLY B 1 299 ? -10.617 17.922 -5.07 1 98.12 299 GLY B CA 1
ATOM 5448 C C . GLY B 1 299 ? -10.758 16.422 -5.262 1 98.12 299 GLY B C 1
ATOM 5449 O O . GLY B 1 299 ? -11 15.953 -6.379 1 98.12 299 GLY B O 1
ATOM 5450 N N . ILE B 1 300 ? -10.617 15.609 -4.281 1 98.12 300 ILE B N 1
ATOM 5451 C CA . ILE B 1 300 ? -10.688 14.156 -4.395 1 98.12 300 ILE B CA 1
ATOM 5452 C C . ILE B 1 300 ? -12.141 13.695 -4.34 1 98.12 300 ILE B C 1
ATOM 5454 O O . ILE B 1 300 ? -12.727 13.602 -3.262 1 98.12 300 ILE B O 1
ATOM 5458 N N . THR B 1 301 ? -12.68 13.438 -5.496 1 97.88 301 THR B N 1
ATOM 5459 C CA . THR B 1 301 ? -14.07 13.023 -5.621 1 97.88 301 THR B CA 1
ATOM 5460 C C . THR B 1 301 ? -14.203 11.836 -6.566 1 97.88 301 THR B C 1
ATOM 5462 O O . THR B 1 301 ? -15.312 11.453 -6.945 1 97.88 301 THR B O 1
ATOM 5465 N N . LYS B 1 302 ? -13.148 11.25 -7.016 1 96.94 302 LYS B N 1
ATOM 5466 C CA . LYS B 1 302 ? -13.055 10.07 -7.875 1 96.94 302 LYS B CA 1
ATOM 5467 C C . LYS B 1 302 ? -12.062 9.062 -7.316 1 96.94 302 LYS B C 1
ATOM 5469 O O . LYS B 1 302 ? -11.242 9.398 -6.457 1 96.94 302 LYS B O 1
ATOM 5474 N N . PRO B 1 303 ? -12.055 7.809 -7.836 1 96.69 303 PRO B N 1
ATOM 5475 C CA . PRO B 1 303 ? -11.148 6.789 -7.305 1 96.69 303 PRO B CA 1
ATOM 5476 C C . PRO B 1 303 ? -9.695 7.016 -7.723 1 96.69 303 PRO B C 1
ATOM 5478 O O . PRO B 1 303 ? -9.422 7.848 -8.594 1 96.69 303 PRO B O 1
ATOM 5481 N N . GLY B 1 304 ? -8.789 6.215 -7.078 1 96.56 304 GLY B N 1
ATOM 5482 C CA . GLY B 1 304 ? -7.402 6.16 -7.523 1 96.56 304 GLY B CA 1
ATOM 5483 C C . GLY B 1 304 ? -6.473 7.016 -6.684 1 96.56 304 GLY B C 1
ATOM 5484 O O . GLY B 1 304 ? -5.512 7.586 -7.199 1 96.56 304 GLY B O 1
ATOM 5485 N N . HIS B 1 305 ? -6.711 7.09 -5.379 1 96.75 305 HIS B N 1
ATOM 5486 C CA . HIS B 1 305 ? -5.941 8.008 -4.547 1 96.75 305 HIS B CA 1
ATOM 5487 C C . HIS B 1 305 ? -5.387 7.293 -3.318 1 96.75 305 HIS B C 1
ATOM 5489 O O . HIS B 1 305 ? -5.871 6.227 -2.938 1 96.75 305 HIS B O 1
ATOM 5495 N N . GLY B 1 306 ? -4.316 7.906 -2.768 1 97.56 306 GLY B N 1
ATOM 5496 C CA . GLY B 1 306 ? -3.928 7.617 -1.396 1 97.56 306 GLY B CA 1
ATOM 5497 C C . GLY B 1 306 ? -4.734 8.391 -0.37 1 97.56 306 GLY B C 1
ATOM 5498 O O . GLY B 1 306 ? -5.125 9.531 -0.616 1 97.56 306 GLY B O 1
ATOM 5499 N N . LEU B 1 307 ? -4.938 7.766 0.756 1 98.69 307 LEU B N 1
ATOM 5500 C CA . LEU B 1 307 ? -5.609 8.383 1.895 1 98.69 307 LEU B CA 1
ATOM 5501 C C . LEU B 1 307 ? -4.863 8.086 3.191 1 98.69 307 LEU B C 1
ATOM 5503 O O . LEU B 1 307 ? -4.312 6.996 3.359 1 98.69 307 LEU B O 1
ATOM 5507 N N . VAL B 1 308 ? -4.816 9.039 4.062 1 98.94 308 VAL B N 1
ATOM 5508 C CA . VAL B 1 308 ? -4.371 8.797 5.43 1 98.94 308 VAL B CA 1
ATOM 5509 C C . VAL B 1 308 ? -5.574 8.789 6.371 1 98.94 308 VAL B C 1
ATOM 5511 O O . VAL B 1 308 ? -6.426 9.68 6.301 1 98.94 308 VAL B O 1
ATOM 5514 N N . LEU B 1 309 ? -5.676 7.773 7.18 1 98.94 309 LEU B N 1
ATOM 5515 C CA . LEU B 1 309 ? -6.762 7.633 8.141 1 98.94 309 LEU B CA 1
ATOM 5516 C C . LEU B 1 309 ? -6.223 7.625 9.57 1 98.94 309 LEU B C 1
ATOM 5518 O O . LEU B 1 309 ? -5.32 6.852 9.891 1 98.94 309 LEU B O 1
ATOM 5522 N N . ALA B 1 310 ? -6.75 8.492 10.398 1 98.94 310 ALA B N 1
ATOM 5523 C CA . ALA B 1 310 ? -6.375 8.547 11.805 1 98.94 310 ALA B CA 1
ATOM 5524 C C . ALA B 1 310 ? -7.613 8.594 12.703 1 98.94 310 ALA B C 1
ATOM 5526 O O . ALA B 1 310 ? -8.688 9.016 12.266 1 98.94 310 ALA B O 1
ATOM 5527 N N . SER B 1 311 ? -7.441 8.109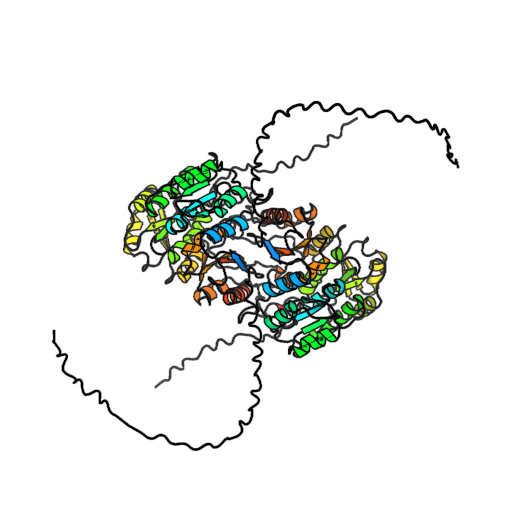 13.898 1 98.62 311 SER B N 1
ATOM 5528 C CA . SER B 1 311 ? -8.5 8.242 14.891 1 98.62 311 SER B CA 1
ATOM 5529 C C . SER B 1 311 ? -8.695 9.695 15.305 1 98.62 311 SER B C 1
ATOM 5531 O O . SER B 1 311 ? -7.719 10.414 15.531 1 98.62 311 SER B O 1
ATOM 5533 N N . THR B 1 312 ? -9.953 10.078 15.43 1 98.69 312 THR B N 1
ATOM 5534 C CA . THR B 1 312 ? -10.266 11.438 15.859 1 98.69 312 THR B CA 1
ATOM 5535 C C . THR B 1 312 ? -9.656 11.719 17.234 1 98.69 312 THR B C 1
ATOM 5537 O O . THR B 1 312 ? -9.102 12.797 17.453 1 98.69 312 THR B O 1
ATOM 5540 N N . GLU B 1 313 ? -9.688 10.734 18.078 1 98.25 313 GLU B N 1
ATOM 5541 C CA . GLU B 1 313 ? -9.172 10.867 19.438 1 98.25 313 GLU B CA 1
ATOM 5542 C C . GLU B 1 313 ? -7.664 11.094 19.438 1 98.25 313 GLU B C 1
ATOM 5544 O O . GLU B 1 313 ? -7.129 11.742 20.328 1 98.25 313 GLU B O 1
ATOM 5549 N N . GLN B 1 314 ? -7.008 10.586 18.422 1 98.56 314 GLN B N 1
ATOM 5550 C CA . GLN B 1 314 ? -5.551 10.672 18.375 1 98.56 314 GLN B CA 1
ATOM 5551 C C . GLN B 1 314 ? -5.09 11.641 17.297 1 98.56 314 GLN B C 1
ATOM 5553 O O . GLN B 1 314 ? -3.977 11.523 16.781 1 98.56 314 GLN B O 1
ATOM 5558 N N . ALA B 1 315 ? -5.957 12.555 16.922 1 98.69 315 ALA B N 1
ATOM 5559 C CA . ALA B 1 315 ? -5.637 13.469 15.828 1 98.69 315 ALA B CA 1
ATOM 5560 C C . ALA B 1 315 ? -4.348 14.234 16.109 1 98.69 315 ALA B C 1
ATOM 5562 O O . ALA B 1 315 ? -3.471 14.328 15.25 1 98.69 315 ALA B O 1
ATOM 5563 N N . GLY B 1 316 ? -4.191 14.711 17.328 1 98.69 316 GLY B N 1
ATOM 5564 C CA . GLY B 1 316 ? -3 15.461 17.688 1 98.69 316 GLY B CA 1
ATOM 5565 C C . GLY B 1 316 ? -1.734 14.625 17.641 1 98.69 316 GLY B C 1
ATOM 5566 O O . GLY B 1 316 ? -0.679 15.109 17.234 1 98.69 316 GLY B O 1
ATOM 5567 N N . GLN B 1 317 ? -1.806 13.391 18 1 98.69 317 GLN B N 1
ATOM 5568 C CA . GLN B 1 317 ? -0.655 12.492 18.031 1 98.69 317 GLN B CA 1
ATOM 5569 C C . GLN B 1 317 ? -0.31 11.984 16.641 1 98.69 317 GLN B C 1
ATOM 5571 O O . GLN B 1 317 ? 0.765 11.422 16.422 1 98.69 317 GLN B O 1
ATOM 5576 N N . SER B 1 318 ? -1.158 12.188 15.664 1 98.88 318 SER B N 1
ATOM 5577 C CA . SER B 1 318 ? -1.012 11.586 14.336 1 98.88 318 SER B CA 1
ATOM 5578 C C . SER B 1 318 ? -0.354 12.562 13.367 1 98.88 318 SER B C 1
ATOM 5580 O O . SER B 1 318 ? -0.091 12.211 12.211 1 98.88 318 SER B O 1
ATOM 5582 N N . LEU B 1 319 ? -0.062 13.727 13.773 1 98.94 319 LEU B N 1
ATOM 5583 C CA . LEU B 1 319 ? 0.355 14.812 12.883 1 98.94 319 LEU B CA 1
ATOM 5584 C C . LEU B 1 319 ? 1.655 14.453 12.172 1 98.94 319 LEU B C 1
ATOM 5586 O O . LEU B 1 319 ? 1.818 14.758 10.984 1 98.94 319 LEU B O 1
ATOM 5590 N N . PRO B 1 320 ? 2.582 13.727 12.812 1 98.88 320 PRO B N 1
ATOM 5591 C CA . PRO B 1 320 ? 3.838 13.414 12.133 1 98.88 320 PRO B CA 1
ATOM 5592 C C . PRO B 1 320 ? 3.646 12.477 10.945 1 98.88 320 PRO B C 1
ATOM 5594 O O . PRO B 1 320 ? 4.57 12.281 10.148 1 98.88 320 PRO B O 1
ATOM 5597 N N . ALA B 1 321 ? 2.453 11.906 10.727 1 98.88 321 ALA B N 1
ATOM 5598 C CA . ALA B 1 321 ? 2.172 11 9.617 1 98.88 321 ALA B CA 1
ATOM 5599 C C . ALA B 1 321 ? 1.827 11.781 8.352 1 98.88 321 ALA B C 1
ATOM 5601 O O . ALA B 1 321 ? 1.807 11.219 7.254 1 98.88 321 ALA B O 1
ATOM 5602 N N . LEU B 1 322 ? 1.622 13.016 8.445 1 98.88 322 LEU B N 1
ATOM 5603 C CA . LEU B 1 322 ? 0.915 13.75 7.398 1 98.88 322 LEU B CA 1
ATOM 5604 C C . LEU B 1 322 ? 1.849 14.086 6.242 1 98.88 322 LEU B C 1
ATOM 5606 O O . LEU B 1 322 ? 1.393 14.461 5.156 1 98.88 322 LEU B O 1
ATOM 5610 N N . PRO B 1 323 ? 3.191 13.812 6.375 1 98.75 323 PRO B N 1
ATOM 5611 C CA . PRO B 1 323 ? 4.066 13.938 5.203 1 98.75 323 PRO B CA 1
ATOM 5612 C C . PRO B 1 323 ? 3.725 12.93 4.105 1 98.75 323 PRO B C 1
ATOM 5614 O O . PRO B 1 323 ? 4.223 13.047 2.982 1 98.75 323 PRO B O 1
ATOM 5617 N N . PHE B 1 324 ? 2.875 11.945 4.332 1 98.69 324 PHE B N 1
ATOM 5618 C CA . PHE B 1 324 ? 2.361 11.086 3.277 1 98.69 324 PHE B CA 1
ATOM 5619 C C . PHE B 1 324 ? 1.58 11.891 2.248 1 98.69 324 PHE B C 1
ATOM 5621 O O . PHE B 1 324 ? 1.272 11.391 1.162 1 98.69 324 PHE B O 1
ATOM 5628 N N . ALA B 1 325 ? 1.267 13.164 2.6 1 98.44 325 ALA B N 1
ATOM 5629 C CA . ALA B 1 325 ? 0.64 14.086 1.65 1 98.44 325 ALA B CA 1
ATOM 5630 C C . ALA B 1 325 ? 1.67 14.664 0.687 1 98.44 325 ALA B C 1
ATOM 5632 O O . ALA B 1 325 ? 1.311 15.242 -0.342 1 98.44 325 ALA B O 1
ATOM 5633 N N . HIS B 1 326 ? 2.889 14.523 0.959 1 97.25 326 HIS B N 1
ATOM 5634 C CA . HIS B 1 326 ? 3.98 15.141 0.216 1 97.25 326 HIS B CA 1
ATOM 5635 C C . HIS B 1 326 ? 4.641 14.141 -0.728 1 97.25 326 HIS B C 1
ATOM 5637 O O . HIS B 1 326 ? 4.887 14.453 -1.896 1 97.25 326 HIS B O 1
ATOM 5643 N N . ARG B 1 327 ? 4.922 12.938 -0.255 1 95.38 327 ARG B N 1
ATOM 5644 C CA . ARG B 1 327 ? 5.516 11.859 -1.048 1 95.38 327 ARG B CA 1
ATOM 5645 C C . ARG B 1 327 ? 4.633 10.617 -1.035 1 95.38 327 ARG B C 1
ATOM 5647 O O . ARG B 1 327 ? 3.828 10.43 -0.12 1 95.38 327 ARG B O 1
ATOM 5654 N N . GLY B 1 328 ? 4.941 9.789 -2.012 1 94.12 328 GLY B N 1
ATOM 5655 C CA . GLY B 1 328 ? 4.16 8.562 -2.125 1 94.12 328 GLY B CA 1
ATOM 5656 C C . GLY B 1 328 ? 2.896 8.742 -2.947 1 94.12 328 GLY B C 1
ATOM 5657 O O . GLY B 1 328 ? 2.963 8.922 -4.164 1 94.12 328 GLY B O 1
ATOM 5658 N N . LYS B 1 329 ? 1.759 8.711 -2.203 1 96.44 329 LYS B N 1
ATOM 5659 C CA . LYS B 1 329 ? 0.496 8.719 -2.938 1 96.44 329 LYS B CA 1
ATOM 5660 C C . LYS B 1 329 ? -0.29 9.992 -2.664 1 96.44 329 LYS B C 1
ATOM 5662 O O . LYS B 1 329 ? -1.485 10.07 -2.955 1 96.44 329 LYS B O 1
ATOM 5667 N N . HIS B 1 330 ? 0.373 11.055 -1.99 1 97.06 330 HIS B N 1
ATOM 5668 C CA . HIS B 1 330 ? -0.163 12.398 -1.79 1 97.06 330 HIS B CA 1
ATOM 5669 C C . HIS B 1 330 ? -1.557 12.344 -1.171 1 97.06 330 HIS B C 1
ATOM 5671 O O . HIS B 1 330 ? -2.529 12.789 -1.784 1 97.06 330 HIS B O 1
ATOM 5677 N N . ALA B 1 331 ? -1.556 11.953 0.01 1 97.81 331 ALA B N 1
ATOM 5678 C CA . ALA B 1 331 ? -2.754 11.461 0.686 1 97.81 331 ALA B CA 1
ATOM 5679 C C . ALA B 1 331 ? -3.303 12.508 1.656 1 97.81 331 ALA B C 1
ATOM 5681 O O . ALA B 1 331 ? -2.633 12.875 2.623 1 97.81 331 ALA B O 1
ATOM 5682 N N . PRO B 1 332 ? -4.574 13.047 1.489 1 98.75 332 PRO B N 1
ATOM 5683 C CA . PRO B 1 332 ? -5.211 13.875 2.521 1 98.75 332 PRO B CA 1
ATOM 5684 C C . PRO B 1 332 ? -5.52 13.094 3.795 1 98.75 332 PRO B C 1
ATOM 5686 O O . PRO B 1 332 ? -5.516 11.859 3.781 1 98.75 332 PRO B O 1
ATOM 5689 N N . LEU B 1 333 ? -5.734 13.805 4.855 1 98.94 333 LEU B N 1
ATOM 5690 C CA . LEU B 1 333 ? -6.094 13.188 6.129 1 98.94 333 LEU B CA 1
ATOM 5691 C C . LEU B 1 333 ? -7.609 13.031 6.246 1 98.94 333 LEU B C 1
ATOM 5693 O O . LEU B 1 333 ? -8.352 13.992 6.043 1 98.94 333 LEU B O 1
ATOM 5697 N N . LEU B 1 334 ? -8.031 11.859 6.52 1 98.94 334 LEU B N 1
ATOM 5698 C CA . LEU B 1 334 ? -9.383 11.562 6.984 1 98.94 334 LEU B CA 1
ATOM 5699 C C . LEU B 1 334 ? -9.359 11.117 8.445 1 98.94 334 LEU B C 1
ATOM 5701 O O . LEU B 1 334 ? -8.336 10.656 8.945 1 98.94 334 LEU B O 1
ATOM 5705 N N . LEU B 1 335 ? -10.516 11.305 9.094 1 98.94 335 LEU B N 1
ATOM 5706 C CA . LEU B 1 335 ? -10.641 10.938 10.5 1 98.94 335 LEU B CA 1
ATOM 5707 C C . LEU B 1 335 ? -11.742 9.906 10.695 1 98.94 335 LEU B C 1
ATOM 5709 O O . LEU B 1 335 ? -12.719 9.891 9.945 1 98.94 335 LEU B O 1
ATOM 5713 N N . THR B 1 336 ? -11.555 9.094 11.719 1 98.88 336 THR B N 1
ATOM 5714 C CA . THR B 1 336 ? -12.508 8.039 12.039 1 98.88 336 THR B CA 1
ATOM 5715 C C . THR B 1 336 ? -12.594 7.82 13.547 1 98.88 336 THR B C 1
ATOM 5717 O O . THR B 1 336 ? -11.922 8.508 14.312 1 98.88 336 THR B O 1
ATOM 5720 N N . ASP B 1 337 ? -13.523 6.938 13.945 1 98.38 337 ASP B N 1
ATOM 5721 C CA . ASP B 1 337 ? -13.578 6.414 15.312 1 98.38 337 ASP B CA 1
ATOM 5722 C C . ASP B 1 337 ? -12.758 5.133 15.438 1 98.38 337 ASP B C 1
ATOM 5724 O O . ASP B 1 337 ? -12.344 4.547 14.43 1 98.38 337 ASP B O 1
ATOM 5728 N N . LYS B 1 338 ? -12.539 4.703 16.641 1 97.56 338 LYS B N 1
ATOM 5729 C CA . LYS B 1 338 ? -11.641 3.586 16.922 1 97.56 338 LYS B CA 1
ATOM 5730 C C . LYS B 1 338 ? -12.203 2.279 16.375 1 97.56 338 LYS B C 1
ATOM 5732 O O . LYS B 1 338 ? -11.516 1.56 15.641 1 97.56 338 LYS B O 1
ATOM 5737 N N . GLU B 1 339 ? -13.445 1.968 16.641 1 97.25 339 GLU B N 1
ATOM 5738 C CA . GLU B 1 339 ? -13.961 0.622 16.391 1 97.25 339 GLU B CA 1
ATOM 5739 C C . GLU B 1 339 ? -14.633 0.523 15.031 1 97.25 339 GLU B C 1
ATOM 5741 O O . GLU B 1 339 ? -14.43 -0.447 14.297 1 97.25 339 GLU B O 1
ATOM 5746 N N . LYS B 1 340 ? -15.445 1.546 14.758 1 96.81 340 LYS B N 1
ATOM 5747 C CA . LYS B 1 340 ? -16.219 1.512 13.523 1 96.81 340 LYS B CA 1
ATOM 5748 C C . LYS B 1 340 ? -16.156 2.85 12.789 1 96.81 340 LYS B C 1
ATOM 5750 O O . LYS B 1 340 ? -16.219 3.91 13.414 1 96.81 340 LYS B O 1
ATOM 5755 N N . ALA B 1 341 ? -16.078 2.734 11.5 1 98.12 341 ALA B N 1
ATOM 5756 C CA . ALA B 1 341 ? -16.094 3.949 10.688 1 98.12 341 ALA B CA 1
ATOM 5757 C C . ALA B 1 341 ? -17.469 4.598 10.695 1 98.12 341 ALA B C 1
ATOM 5759 O O . ALA B 1 341 ? -18.484 3.92 10.508 1 98.12 341 ALA B O 1
ATOM 5760 N N . PRO B 1 342 ? -17.516 5.898 10.898 1 97.75 342 PRO B N 1
ATOM 5761 C CA . PRO B 1 342 ? -18.812 6.594 10.844 1 97.75 342 PRO B CA 1
ATOM 5762 C C . PRO B 1 342 ? -19.422 6.582 9.445 1 97.75 342 PRO B C 1
ATOM 5764 O O . PRO B 1 342 ? -18.703 6.473 8.453 1 97.75 342 PRO B O 1
ATOM 5767 N N . GLU B 1 343 ? -20.719 6.809 9.398 1 97.69 343 GLU B N 1
ATOM 5768 C CA . GLU B 1 343 ? -21.484 6.734 8.148 1 97.69 343 GLU B CA 1
ATOM 5769 C C . GLU B 1 343 ? -20.953 7.73 7.125 1 97.69 343 GLU B C 1
ATOM 5771 O O . GLU B 1 343 ? -20.891 7.422 5.934 1 97.69 343 GLU B O 1
ATOM 5776 N N . ALA B 1 344 ? -20.609 8.914 7.582 1 98.25 344 ALA B N 1
ATOM 5777 C CA . ALA B 1 344 ? -20.109 9.93 6.664 1 98.25 344 ALA B CA 1
ATOM 5778 C C . ALA B 1 344 ? -18.844 9.453 5.961 1 98.25 344 ALA B C 1
ATOM 5780 O O . ALA B 1 344 ? -18.672 9.664 4.758 1 98.25 344 ALA B O 1
ATOM 5781 N N . LEU B 1 345 ? -17.953 8.844 6.715 1 98.69 345 LEU B N 1
ATOM 5782 C CA . LEU B 1 345 ? -16.719 8.328 6.137 1 98.69 345 LEU B CA 1
ATOM 5783 C C . LEU B 1 345 ? -17.016 7.191 5.16 1 98.69 345 LEU B C 1
ATOM 5785 O O . LEU B 1 345 ? -16.453 7.148 4.062 1 98.69 345 LEU B O 1
ATOM 5789 N N . LEU B 1 346 ? -17.906 6.266 5.523 1 98.5 346 LEU B N 1
ATOM 5790 C CA . LEU B 1 346 ? -18.281 5.172 4.641 1 98.5 346 LEU B CA 1
ATOM 5791 C C . LEU B 1 346 ? -18.844 5.703 3.326 1 98.5 346 LEU B C 1
ATOM 5793 O O . LEU B 1 346 ? -18.5 5.203 2.252 1 98.5 346 LEU B O 1
ATOM 5797 N N . GLY B 1 347 ? -19.734 6.715 3.424 1 98.62 347 GLY B N 1
ATOM 5798 C CA . GLY B 1 347 ? -20.297 7.312 2.227 1 98.62 347 GLY B CA 1
ATOM 5799 C C . GLY B 1 347 ? -19.25 7.902 1.301 1 98.62 347 GLY B C 1
ATOM 5800 O O . GLY B 1 347 ? -19.297 7.691 0.087 1 98.62 347 GLY B O 1
ATOM 5801 N N . TYR B 1 348 ? -18.312 8.602 1.863 1 98.81 348 TYR B N 1
ATOM 5802 C CA . TYR B 1 348 ? -17.25 9.219 1.08 1 98.81 348 TYR B CA 1
ATOM 5803 C C . TYR B 1 348 ? -16.359 8.164 0.434 1 98.81 348 TYR B C 1
ATOM 5805 O O . TYR B 1 348 ? -16.016 8.273 -0.742 1 98.81 348 TYR B O 1
ATOM 5813 N N . LEU B 1 349 ? -15.984 7.109 1.16 1 98.75 349 LEU B N 1
ATOM 5814 C CA . LEU B 1 349 ? -15.141 6.047 0.628 1 98.75 349 LEU B CA 1
ATOM 5815 C C . LEU B 1 349 ? -15.867 5.27 -0.467 1 98.75 349 LEU B C 1
ATOM 5817 O O . LEU B 1 349 ? -15.242 4.812 -1.426 1 98.75 349 LEU B O 1
ATOM 5821 N N . LYS B 1 350 ? -17.172 5.09 -0.355 1 97.56 350 LYS B N 1
ATOM 5822 C CA . LYS B 1 350 ? -17.953 4.461 -1.416 1 97.56 350 LYS B CA 1
ATOM 5823 C C . LYS B 1 350 ? -17.906 5.289 -2.695 1 97.56 350 LYS B C 1
ATOM 5825 O O . LYS B 1 350 ? -17.828 4.738 -3.797 1 97.56 350 LYS B O 1
ATOM 5830 N N . GLU B 1 351 ? -17.938 6.629 -2.508 1 97.56 351 GLU B N 1
ATOM 5831 C CA . GLU B 1 351 ? -17.812 7.523 -3.654 1 97.56 351 GLU B CA 1
ATOM 5832 C C . GLU B 1 351 ? -16.484 7.328 -4.363 1 97.56 351 GLU B C 1
ATOM 5834 O O . GLU B 1 351 ? -16.391 7.469 -5.586 1 97.56 351 GLU B O 1
ATOM 5839 N N . LEU B 1 352 ? -15.484 6.922 -3.604 1 97.81 352 LEU B N 1
ATOM 5840 C CA . LEU B 1 352 ? -14.133 6.805 -4.137 1 97.81 352 LEU B CA 1
ATOM 5841 C C . LEU B 1 352 ? -13.836 5.375 -4.578 1 97.81 352 LEU B C 1
ATOM 5843 O O . LEU B 1 352 ? -12.711 5.059 -4.973 1 97.81 352 LEU B O 1
ATOM 5847 N N . LYS B 1 353 ? -14.727 4.43 -4.445 1 96.19 353 LYS B N 1
ATOM 5848 C CA . LYS B 1 353 ? -14.484 3.033 -4.789 1 96.19 353 LYS B CA 1
ATOM 5849 C C . LYS B 1 353 ? -14.227 2.871 -6.285 1 96.19 353 LYS B C 1
ATOM 5851 O O . LYS B 1 353 ? -15.055 3.273 -7.105 1 96.19 353 LYS B O 1
ATOM 5856 N N . PRO B 1 354 ? -13.109 2.287 -6.633 1 96.19 354 PRO B N 1
ATOM 5857 C CA . PRO B 1 354 ? -12.867 2.072 -8.062 1 96.19 354 PRO B CA 1
ATOM 5858 C C . PRO B 1 354 ? -13.742 0.973 -8.656 1 96.19 354 PRO B C 1
ATOM 5860 O O . PRO B 1 354 ? -13.961 -0.061 -8.016 1 96.19 354 PRO B O 1
ATOM 5863 N N . LEU B 1 355 ? -14.203 1.204 -9.828 1 94 355 LEU B N 1
ATOM 5864 C CA . LEU B 1 355 ? -14.969 0.24 -10.609 1 94 355 LEU B CA 1
ATOM 5865 C C . LEU B 1 355 ? -14.305 -0.021 -11.961 1 94 355 LEU B C 1
ATOM 5867 O O . LEU B 1 355 ? -13.828 0.91 -12.609 1 94 355 LEU B O 1
ATOM 5871 N N . PHE B 1 356 ? -14.211 -1.269 -12.281 1 92.88 356 PHE B N 1
ATOM 5872 C CA . PHE B 1 356 ? -13.664 -1.575 -13.594 1 92.88 356 PHE B CA 1
ATOM 5873 C C . PHE B 1 356 ? -14.758 -2.045 -14.547 1 92.88 356 PHE B C 1
ATOM 5875 O O . PHE B 1 356 ? -15.758 -2.617 -14.109 1 92.88 356 PHE B O 1
ATOM 5882 N N . LYS B 1 357 ? -14.508 -1.796 -15.836 1 90.19 357 LYS B N 1
ATOM 5883 C CA . LYS B 1 357 ? -15.492 -2.17 -16.844 1 90.19 357 LYS B CA 1
ATOM 5884 C C . LYS B 1 357 ? -15.188 -3.553 -17.422 1 90.19 357 LYS B C 1
ATOM 5886 O O . LYS B 1 357 ? -16.078 -4.406 -17.484 1 90.19 357 LYS B O 1
ATOM 5891 N N . ASN B 1 358 ? -13.875 -3.807 -17.781 1 88 358 ASN B N 1
ATOM 5892 C CA . ASN B 1 358 ? -13.523 -5.047 -18.469 1 88 358 ASN B CA 1
ATOM 5893 C C . ASN B 1 358 ? -12.758 -5.996 -17.562 1 88 358 ASN B C 1
ATOM 5895 O O . ASN B 1 358 ? -13.086 -7.176 -17.469 1 88 358 ASN B O 1
ATOM 5899 N N . GLU B 1 359 ? -11.711 -5.367 -16.922 1 91.44 359 GLU B N 1
ATOM 5900 C CA . GLU B 1 359 ? -10.891 -6.172 -16.016 1 91.44 359 GLU B CA 1
ATOM 5901 C C . GLU B 1 359 ? -10.297 -5.32 -14.906 1 91.44 359 GLU B C 1
ATOM 5903 O O . GLU B 1 359 ? -10.039 -4.129 -15.102 1 91.44 359 GLU B O 1
ATOM 5908 N N . PRO B 1 360 ? -10.055 -5.898 -13.828 1 92.81 360 PRO B N 1
ATOM 5909 C CA . PRO B 1 360 ? -9.617 -5.121 -12.664 1 92.81 360 PRO B CA 1
ATOM 5910 C C . PRO B 1 360 ? -8.203 -4.566 -12.82 1 92.81 360 PRO B C 1
ATOM 5912 O O . PRO B 1 360 ? -7.801 -3.666 -12.078 1 92.81 360 PRO B O 1
ATOM 5915 N N . THR B 1 361 ? -7.43 -5.074 -13.789 1 92.62 361 THR B N 1
ATOM 5916 C CA . THR B 1 361 ? -6.07 -4.582 -13.977 1 92.62 361 THR B CA 1
ATOM 5917 C C . THR B 1 361 ? -6.082 -3.188 -14.594 1 92.62 361 THR B C 1
ATOM 5919 O O . THR B 1 361 ? -5.043 -2.527 -14.672 1 92.62 361 THR B O 1
ATOM 5922 N N . GLU B 1 362 ? -7.266 -2.686 -14.977 1 89.75 362 GLU B N 1
ATOM 5923 C CA . GLU B 1 362 ? -7.426 -1.329 -15.492 1 89.75 362 GLU B CA 1
ATOM 5924 C C . GLU B 1 362 ? -7.129 -0.29 -14.414 1 89.75 362 GLU B C 1
ATOM 5926 O O . GLU B 1 362 ? -6.66 0.81 -14.719 1 89.75 362 GLU B O 1
ATOM 5931 N N . GLY B 1 363 ? -7.371 -0.701 -13.195 1 90.19 363 GLY B N 1
ATOM 5932 C CA . GLY B 1 363 ? -7.281 0.292 -12.133 1 90.19 363 GLY B CA 1
ATOM 5933 C C . GLY B 1 363 ? -8.281 1.422 -12.289 1 90.19 363 GLY B C 1
ATOM 5934 O O . GLY B 1 363 ? -9.336 1.247 -12.906 1 90.19 363 GLY B O 1
ATOM 5935 N N . PRO B 1 364 ? -8.039 2.723 -11.711 1 95 364 PRO B N 1
ATOM 5936 C CA . PRO B 1 364 ? -6.949 2.922 -10.75 1 95 364 PRO B CA 1
ATOM 5937 C C . PRO B 1 364 ? -7.211 2.24 -9.414 1 95 364 PRO B C 1
ATOM 5939 O O . PRO B 1 364 ? -8.305 1.711 -9.188 1 95 364 PRO B O 1
ATOM 5942 N N . TYR B 1 365 ? -6.176 2.205 -8.57 1 97.19 365 TYR B N 1
ATOM 5943 C CA . TYR B 1 365 ? -6.301 1.588 -7.254 1 97.19 365 TYR B CA 1
ATOM 5944 C C . TYR B 1 365 ? -6.207 2.633 -6.148 1 97.19 365 TYR B C 1
ATOM 5946 O O . TYR B 1 365 ? -5.469 3.611 -6.27 1 97.19 365 TYR B O 1
ATOM 5954 N N . ASN B 1 366 ? -7.039 2.455 -5.121 1 97.56 366 ASN B N 1
ATOM 5955 C CA . ASN B 1 366 ? -6.867 3.223 -3.891 1 97.56 366 ASN B CA 1
ATOM 5956 C C . ASN B 1 366 ? -5.863 2.561 -2.951 1 97.56 366 ASN B C 1
ATOM 5958 O O . ASN B 1 366 ? -5.59 1.364 -3.072 1 97.56 366 ASN B O 1
ATOM 5962 N N . HIS B 1 367 ? -5.324 3.318 -2.096 1 98.62 367 HIS B N 1
ATOM 5963 C CA . HIS B 1 367 ? -4.547 2.809 -0.972 1 98.62 367 HIS B CA 1
ATOM 5964 C C . HIS B 1 367 ? -4.73 3.678 0.266 1 98.62 367 HIS B C 1
ATOM 5966 O O . HIS B 1 367 ? -4.738 4.906 0.171 1 98.62 367 HIS B O 1
ATOM 5972 N N . MET B 1 368 ? -4.914 3.064 1.404 1 98.75 368 MET B N 1
ATOM 5973 C CA . MET B 1 368 ? -5.156 3.795 2.645 1 98.75 368 MET B CA 1
ATOM 5974 C C . MET B 1 368 ? -4.055 3.52 3.662 1 98.75 368 MET B C 1
ATOM 5976 O O . MET B 1 368 ? -3.775 2.363 3.982 1 98.75 368 MET B O 1
ATOM 5980 N N . PHE B 1 369 ? -3.398 4.566 4.113 1 98.88 369 PHE B N 1
ATOM 5981 C CA . PHE B 1 369 ? -2.482 4.488 5.246 1 98.88 369 PHE B CA 1
ATOM 5982 C C . PHE B 1 369 ? -3.215 4.75 6.555 1 98.88 369 PHE B C 1
ATOM 5984 O O . PHE B 1 369 ? -3.914 5.758 6.691 1 98.88 369 PHE B O 1
ATOM 5991 N N . ILE B 1 370 ? -3.064 3.875 7.5 1 98.88 370 ILE B N 1
ATOM 5992 C CA . ILE B 1 370 ? -3.77 3.984 8.773 1 98.88 370 ILE B CA 1
ATOM 5993 C C . ILE B 1 370 ? -2.775 4.309 9.883 1 98.88 370 ILE B C 1
ATOM 5995 O O . ILE B 1 370 ? -1.835 3.551 10.125 1 98.88 370 ILE B O 1
ATOM 5999 N N . VAL B 1 371 ? -3.061 5.391 10.602 1 98.88 371 VAL B N 1
ATOM 6000 C CA . VAL B 1 371 ? -2.131 5.852 11.625 1 98.88 371 VAL B CA 1
ATOM 6001 C C . VAL B 1 371 ? -2.391 5.105 12.93 1 98.88 371 VAL B C 1
ATOM 6003 O O . VAL B 1 371 ? -3.521 5.066 13.422 1 98.88 371 VAL B O 1
ATOM 6006 N N . GLY B 1 372 ? -1.284 4.496 13.453 1 98.31 372 GLY B N 1
ATOM 6007 C CA . GLY B 1 372 ? -1.364 3.895 14.773 1 98.31 372 GLY B CA 1
ATOM 6008 C C . GLY B 1 372 ? -1.674 2.408 14.734 1 98.31 372 GLY B C 1
ATOM 6009 O O . GLY B 1 372 ? -1.862 1.836 13.656 1 98.31 372 GLY B O 1
ATOM 6010 N N . ASN B 1 373 ? -1.685 1.83 15.906 1 96.44 373 ASN B N 1
ATOM 6011 C CA . ASN B 1 373 ? -1.947 0.402 16.047 1 96.44 373 ASN B CA 1
ATOM 6012 C C . ASN B 1 373 ? -3.438 0.118 16.203 1 96.44 373 ASN B C 1
ATOM 6014 O O . ASN B 1 373 ? -4.27 0.99 15.953 1 96.44 373 ASN B O 1
ATOM 6018 N N . SER B 1 374 ? -3.781 -1.09 16.641 1 96.5 374 SER B N 1
ATOM 6019 C CA . SER B 1 374 ? -5.172 -1.531 16.688 1 96.5 374 SER B CA 1
ATOM 6020 C C . SER B 1 374 ? -5.93 -0.862 17.828 1 96.5 374 SER B C 1
ATOM 6022 O O . SER B 1 374 ? -7.16 -0.887 17.859 1 96.5 374 SER B O 1
ATOM 6024 N N . GLU B 1 375 ? -5.176 -0.225 18.766 1 97.06 375 GLU B N 1
ATOM 6025 C CA . GLU B 1 375 ? -5.824 0.503 19.844 1 97.06 375 GLU B CA 1
ATOM 6026 C C . GLU B 1 375 ? -6.301 1.878 19.391 1 97.06 375 GLU B C 1
ATOM 6028 O O . GLU B 1 375 ? -7.094 2.529 20.078 1 97.06 375 GLU B O 1
ATOM 6033 N N . TRP B 1 376 ? -5.742 2.344 18.281 1 98.19 376 TRP B N 1
ATOM 6034 C CA . TRP B 1 376 ? -6.176 3.619 17.719 1 98.19 376 TRP B CA 1
ATOM 6035 C C . TRP B 1 376 ? -7.289 3.414 16.703 1 98.19 376 TRP B C 1
ATOM 6037 O O . TRP B 1 376 ? -8.312 4.105 16.734 1 98.19 376 TRP B O 1
ATOM 6047 N N . VAL B 1 377 ? -7.094 2.508 15.758 1 98.44 377 VAL B N 1
ATOM 6048 C CA . VAL B 1 377 ? -8.07 2.037 14.781 1 98.44 377 VAL B CA 1
ATOM 6049 C C . VAL B 1 377 ? -8.102 0.511 14.766 1 98.44 377 VAL B C 1
ATOM 6051 O O . VAL B 1 377 ? -7.094 -0.131 14.453 1 98.44 377 VAL B O 1
ATOM 6054 N N . SER B 1 378 ? -9.164 -0.068 15.016 1 97.94 378 SER B N 1
ATOM 6055 C CA . SER B 1 378 ? -9.25 -1.505 15.258 1 97.94 378 SER B CA 1
ATOM 6056 C C . SER B 1 378 ? -8.922 -2.299 13.992 1 97.94 378 SER B C 1
ATOM 6058 O O . SER B 1 378 ? -9.117 -1.809 12.883 1 97.94 378 SER B O 1
ATOM 6060 N N . ASN B 1 379 ? -8.461 -3.541 14.242 1 97.06 379 ASN B N 1
ATOM 6061 C CA . ASN B 1 379 ? -8.219 -4.453 13.125 1 97.06 379 ASN B CA 1
ATOM 6062 C C . ASN B 1 379 ? -9.5 -4.734 12.344 1 97.06 379 ASN B C 1
ATOM 6064 O O . ASN B 1 379 ? -9.469 -4.883 11.125 1 97.06 379 ASN B O 1
ATOM 6068 N N . GLU B 1 380 ? -10.602 -4.859 13.07 1 97.31 380 GLU B N 1
ATOM 6069 C CA . GLU B 1 380 ? -11.883 -5.105 12.414 1 97.31 380 GLU B CA 1
ATOM 6070 C C . GLU B 1 380 ? -12.227 -3.984 11.438 1 97.31 380 GLU B C 1
ATOM 6072 O O . GLU B 1 380 ? -12.609 -4.242 10.297 1 97.31 380 GLU B O 1
ATOM 6077 N N . GLN B 1 381 ? -12.094 -2.738 11.891 1 98.25 381 GLN B N 1
ATOM 6078 C CA . GLN B 1 381 ? -12.367 -1.614 11 1 98.25 381 GLN B CA 1
ATOM 6079 C C . GLN B 1 381 ? -11.406 -1.607 9.812 1 98.25 381 GLN B C 1
ATOM 6081 O O . GLN B 1 381 ? -11.812 -1.328 8.68 1 98.25 381 GLN B O 1
ATOM 6086 N N . GLN B 1 382 ? -10.125 -1.892 10.102 1 98.5 382 GLN B N 1
ATOM 6087 C CA . GLN B 1 382 ? -9.141 -1.942 9.016 1 98.5 382 GLN B CA 1
ATOM 6088 C C . GLN B 1 382 ? -9.562 -2.939 7.941 1 98.5 382 GLN B C 1
ATOM 6090 O O . GLN B 1 382 ? -9.539 -2.621 6.75 1 98.5 382 GLN B O 1
ATOM 6095 N N . GLY B 1 383 ? -9.891 -4.188 8.352 1 97.88 383 GLY B N 1
ATOM 6096 C CA . GLY B 1 383 ? -10.32 -5.203 7.406 1 97.88 383 GLY B CA 1
ATOM 6097 C C . GLY B 1 383 ? -11.562 -4.805 6.637 1 97.88 383 GLY B C 1
ATOM 6098 O O . GLY B 1 383 ? -11.656 -5.035 5.43 1 97.88 383 GLY B O 1
ATOM 6099 N N . ASP B 1 384 ? -12.555 -4.141 7.324 1 97.88 384 ASP B N 1
ATOM 6100 C CA . ASP B 1 384 ? -13.797 -3.707 6.688 1 97.88 384 ASP B CA 1
ATOM 6101 C C . ASP B 1 384 ? -13.523 -2.615 5.652 1 97.88 384 ASP B C 1
ATOM 6103 O O . ASP B 1 384 ? -14.07 -2.656 4.543 1 97.88 384 ASP B O 1
ATOM 6107 N N . LEU B 1 385 ? -12.688 -1.666 6.027 1 98.62 385 LEU B N 1
ATOM 6108 C CA . LEU B 1 385 ? -12.383 -0.565 5.117 1 98.62 385 LEU B CA 1
ATOM 6109 C C . LEU B 1 385 ? -11.547 -1.047 3.939 1 98.62 385 LEU B C 1
ATOM 6111 O O . LEU B 1 385 ? -11.68 -0.537 2.826 1 98.62 385 LEU B O 1
ATOM 6115 N N . ASP B 1 386 ? -10.672 -2.012 4.195 1 98.38 386 ASP B N 1
ATOM 6116 C CA . ASP B 1 386 ? -9.898 -2.637 3.129 1 98.38 386 ASP B CA 1
ATOM 6117 C C . ASP B 1 386 ? -10.805 -3.156 2.018 1 98.38 386 ASP B C 1
ATOM 6119 O O . ASP B 1 386 ? -10.539 -2.936 0.834 1 98.38 386 ASP B O 1
ATOM 6123 N N . HIS B 1 387 ? -11.797 -3.838 2.389 1 97 387 HIS B N 1
ATOM 6124 C CA . HIS B 1 387 ? -12.773 -4.391 1.453 1 97 387 HIS B CA 1
ATOM 6125 C C . HIS B 1 387 ? -13.562 -3.283 0.765 1 97 387 HIS B C 1
ATOM 6127 O O . HIS B 1 387 ? -13.805 -3.346 -0.442 1 97 387 HIS B O 1
ATOM 6133 N N . LEU B 1 388 ? -13.922 -2.291 1.498 1 97.56 388 LEU B N 1
ATOM 6134 C CA . LEU B 1 388 ? -14.766 -1.214 0.991 1 97.56 388 LEU B CA 1
ATOM 6135 C C . LEU B 1 388 ? -14.07 -0.464 -0.139 1 97.56 388 LEU B C 1
ATOM 6137 O O . LEU B 1 388 ? -14.711 -0.075 -1.119 1 97.56 388 LEU B O 1
ATOM 6141 N N . ILE B 1 389 ? -12.719 -0.274 -0.02 1 97.62 389 ILE B N 1
ATOM 6142 C CA . ILE B 1 389 ? -12.039 0.591 -0.982 1 97.62 389 ILE B CA 1
ATOM 6143 C C . ILE B 1 389 ? -11.453 -0.252 -2.109 1 97.62 389 ILE B C 1
ATOM 6145 O O . ILE B 1 389 ? -10.758 0.27 -2.986 1 97.62 389 ILE B O 1
ATOM 6149 N N . GLU B 1 390 ? -11.703 -1.542 -2.107 1 96.25 390 GLU B N 1
ATOM 6150 C CA . GLU B 1 390 ? -11.188 -2.449 -3.129 1 96.25 390 GLU B CA 1
ATOM 6151 C C . GLU B 1 390 ? -11.93 -2.271 -4.449 1 96.25 390 GLU B C 1
ATOM 6153 O O . GLU B 1 390 ? -13.148 -2.072 -4.461 1 96.25 390 GLU B O 1
ATOM 6158 N N . ILE B 1 391 ? -11.25 -2.404 -5.539 1 95.31 391 ILE B N 1
ATOM 6159 C CA . ILE B 1 391 ? -11.82 -2.303 -6.883 1 95.31 391 ILE B CA 1
ATOM 6160 C C . ILE B 1 391 ? -12.828 -3.424 -7.102 1 95.31 391 ILE B C 1
ATOM 6162 O O . ILE B 1 391 ? -12.609 -4.559 -6.672 1 95.31 391 ILE B O 1
ATOM 6166 N N . GLU B 1 392 ? -13.914 -3.088 -7.727 1 91.88 392 GLU B N 1
ATOM 6167 C CA . GLU B 1 392 ? -14.969 -4.043 -8.07 1 91.88 392 GLU B CA 1
ATOM 6168 C C . GLU B 1 392 ? -15.461 -3.828 -9.5 1 91.88 392 GLU B C 1
ATOM 6170 O O . GLU B 1 392 ? -15.148 -2.816 -10.125 1 91.88 392 GLU B O 1
ATOM 6175 N N . ALA B 1 393 ? -16.188 -4.828 -9.93 1 89.56 393 ALA B N 1
ATOM 6176 C CA . ALA B 1 393 ? -16.781 -4.699 -11.258 1 89.56 393 ALA B CA 1
ATOM 6177 C C . ALA B 1 393 ? -17.891 -3.648 -11.266 1 89.56 393 ALA B C 1
ATOM 6179 O O . ALA B 1 393 ? -18.688 -3.576 -10.336 1 89.56 393 ALA B O 1
ATOM 6180 N N . ALA B 1 394 ? -17.953 -2.891 -12.273 1 84.94 394 ALA B N 1
ATOM 6181 C CA . ALA B 1 394 ? -18.938 -1.819 -12.398 1 84.94 394 ALA B CA 1
ATOM 6182 C C . ALA B 1 394 ? -20.359 -2.383 -12.469 1 84.94 394 ALA B C 1
ATOM 6184 O O . ALA B 1 394 ? -21.312 -1.738 -12.023 1 84.94 394 ALA B O 1
ATOM 6185 N N . ASN B 1 395 ? -20.531 -3.562 -13.047 1 77.62 395 ASN B N 1
ATOM 6186 C CA . ASN B 1 395 ? -21.844 -4.133 -13.25 1 77.62 395 ASN B CA 1
ATOM 6187 C C . ASN B 1 395 ? -22.391 -4.77 -11.969 1 77.62 395 ASN B C 1
ATOM 6189 O O . ASN B 1 395 ? -23.484 -5.344 -11.969 1 77.62 395 ASN B O 1
ATOM 6193 N N . GLY B 1 396 ? -21.734 -4.566 -11.008 1 69.94 396 GLY B N 1
ATOM 6194 C CA . GLY B 1 396 ? -22.203 -5 -9.695 1 69.94 396 GLY B CA 1
ATOM 6195 C C . GLY B 1 396 ? -21.984 -6.48 -9.445 1 69.94 396 GLY B C 1
ATOM 6196 O O . GLY B 1 396 ? -22.281 -6.984 -8.367 1 69.94 396 GLY B O 1
ATOM 6197 N N . MET B 1 397 ? -21.609 -7.203 -10.547 1 59.91 397 MET B N 1
ATOM 6198 C CA . MET B 1 397 ? -21.453 -8.648 -10.398 1 59.91 397 MET B CA 1
ATOM 6199 C C . MET B 1 397 ? -20.203 -8.977 -9.594 1 59.91 397 MET B C 1
ATOM 6201 O O . MET B 1 397 ? -19.891 -10.156 -9.391 1 59.91 397 MET B O 1
ATOM 6205 N N . GLY B 1 398 ? -19.703 -8.148 -8.922 1 59 398 GLY B N 1
ATOM 6206 C CA . GLY B 1 398 ? -18.578 -8.367 -8.016 1 59 398 GLY B CA 1
ATOM 6207 C C . GLY B 1 398 ? -17.297 -8.75 -8.727 1 59 398 GLY B C 1
ATOM 6208 O O . GLY B 1 398 ? -17.188 -8.602 -9.945 1 59 398 GLY B O 1
ATOM 6209 N N . HIS B 1 399 ? -16.219 -9.234 -8.055 1 61.72 399 HIS B N 1
ATOM 6210 C CA . HIS B 1 399 ? -14.852 -9.547 -8.477 1 61.72 399 HIS B CA 1
ATOM 6211 C C . HIS B 1 399 ? -14.82 -10.789 -9.367 1 61.72 399 HIS B C 1
ATOM 6213 O O . HIS B 1 399 ? -13.891 -10.961 -10.156 1 61.72 399 HIS B O 1
ATOM 6219 N N . GLY B 1 400 ? -15.781 -11.664 -9.328 1 56.41 400 GLY B N 1
ATOM 6220 C CA . GLY B 1 400 ? -15.734 -12.953 -10 1 56.41 400 GLY B CA 1
ATOM 6221 C C . GLY B 1 400 ? -16.141 -12.891 -11.453 1 56.41 400 GLY B C 1
ATOM 6222 O O . GLY B 1 400 ? -16.016 -13.875 -12.188 1 56.41 400 GLY B O 1
ATOM 6223 N N . ASP B 1 401 ? -16.594 -11.781 -11.906 1 56.97 401 ASP B N 1
ATOM 6224 C CA . ASP B 1 401 ? -17.203 -11.805 -13.234 1 56.97 401 ASP B CA 1
ATOM 6225 C C . ASP B 1 401 ? -16.141 -11.586 -14.32 1 56.97 401 ASP B C 1
ATOM 6227 O O . ASP B 1 401 ? -16.438 -11.75 -15.508 1 56.97 401 ASP B O 1
ATOM 6231 N N . HIS B 1 402 ? -15.008 -11.273 -13.859 1 62.84 402 HIS B N 1
ATOM 6232 C CA . HIS B 1 402 ? -14.055 -11.078 -14.945 1 62.84 402 HIS B CA 1
ATOM 6233 C C . HIS B 1 402 ? -13.375 -12.391 -15.336 1 62.84 402 HIS B C 1
ATOM 6235 O O . HIS B 1 402 ? -13.109 -13.227 -14.477 1 62.84 402 HIS B O 1
ATOM 6241 N N . GLY B 1 403 ? -13.461 -12.844 -16.5 1 57.25 403 GLY B N 1
ATOM 6242 C CA . GLY B 1 403 ? -12.914 -14.078 -17.031 1 57.25 403 GLY B CA 1
ATOM 6243 C C . GLY B 1 403 ? -13.984 -15.102 -17.375 1 57.25 403 GLY B C 1
ATOM 6244 O O . GLY B 1 403 ? -13.688 -16.297 -17.5 1 57.25 403 GLY B O 1
ATOM 6245 N N . GLY B 1 404 ? -15.219 -14.633 -17.484 1 52.72 404 GLY B N 1
ATOM 6246 C CA . GLY B 1 404 ? -16.297 -15.422 -18.078 1 52.72 404 GLY B CA 1
ATOM 6247 C C . GLY B 1 404 ? -17.094 -16.188 -17.047 1 52.72 404 GLY B C 1
ATOM 6248 O O . GLY B 1 404 ? -17.938 -17.031 -17.391 1 52.72 404 GLY B O 1
ATOM 6249 N N . MET B 1 405 ? -16.766 -16.078 -15.766 1 48.12 405 MET B N 1
ATOM 6250 C CA . MET B 1 405 ? -17.578 -16.875 -14.859 1 48.12 405 MET B CA 1
ATOM 6251 C C . MET B 1 405 ? -18.781 -16.094 -14.359 1 48.12 405 MET B C 1
ATOM 6253 O O . MET B 1 405 ? -18.656 -14.906 -14.039 1 48.12 405 MET B O 1
ATOM 6257 N N . LYS B 1 406 ? -20.031 -16.562 -14.703 1 45.03 406 LYS B N 1
ATOM 6258 C CA . LYS B 1 406 ? -21.312 -16.031 -14.242 1 45.03 406 LYS B CA 1
ATOM 6259 C C . LYS B 1 406 ? -21.484 -16.25 -12.742 1 45.03 406 LYS B C 1
ATOM 6261 O O . LYS B 1 406 ? -21.5 -17.391 -12.273 1 45.03 406 LYS B O 1
ATOM 6266 N N . MET B 1 407 ? -20.984 -15.289 -11.781 1 43.97 407 MET B N 1
ATOM 6267 C CA . MET B 1 407 ? -21.297 -15.445 -10.359 1 43.97 407 MET B CA 1
ATOM 6268 C C . MET B 1 407 ? -22.75 -15.125 -10.086 1 43.97 407 MET B C 1
ATOM 6270 O O . MET B 1 407 ? -23.359 -14.297 -10.766 1 43.97 407 MET B O 1
ATOM 6274 N N . ASP B 1 408 ? -23.422 -16.031 -9.336 1 37.34 408 ASP B N 1
ATOM 6275 C CA . ASP B 1 408 ? -24.719 -15.75 -8.719 1 37.34 408 ASP B CA 1
ATOM 6276 C C . ASP B 1 408 ? -24.656 -14.508 -7.832 1 37.34 408 ASP B C 1
ATOM 6278 O O . ASP B 1 408 ? -23.656 -14.289 -7.137 1 37.34 408 ASP B O 1
ATOM 6282 N N . ASN B 1 409 ? -25.406 -13.508 -8.164 1 37.91 409 ASN B N 1
ATOM 6283 C CA . ASN B 1 409 ? -25.672 -12.242 -7.488 1 37.91 409 ASN B CA 1
ATOM 6284 C C . ASN B 1 409 ? -26.047 -12.453 -6.027 1 37.91 409 ASN B C 1
ATOM 6286 O O . ASN B 1 409 ? -27.234 -12.477 -5.688 1 37.91 409 ASN B O 1
ATOM 6290 N N . ASP B 1 410 ? -25.609 -13.367 -5.266 1 33.59 410 ASP B N 1
ATOM 6291 C CA . ASP B 1 410 ? -26.375 -13.453 -4.027 1 33.59 410 ASP B CA 1
ATOM 6292 C C . ASP B 1 410 ? -26.297 -12.148 -3.236 1 33.59 410 ASP B C 1
ATOM 6294 O O . ASP B 1 410 ? -27.281 -11.75 -2.598 1 33.59 410 ASP B O 1
ATOM 6298 N N . GLN B 1 411 ? -25.125 -11.719 -2.705 1 32.12 411 GLN B N 1
ATOM 6299 C CA . GLN B 1 411 ? -25.266 -11.008 -1.436 1 32.12 411 GLN B CA 1
ATOM 6300 C C . GLN B 1 411 ? -25.609 -9.539 -1.654 1 32.12 411 GLN B C 1
ATOM 6302 O O . GLN B 1 411 ? -24.719 -8.688 -1.709 1 32.12 411 GLN B O 1
ATOM 6307 N N . SER B 1 412 ? -26.594 -9.203 -2.479 1 31.36 412 SER B N 1
ATOM 6308 C CA . SER B 1 412 ? -27.062 -7.82 -2.33 1 31.36 412 SER B CA 1
ATOM 6309 C C . SER B 1 412 ? -27.531 -7.547 -0.906 1 31.36 412 SER B C 1
ATOM 6311 O O . SER B 1 412 ? -28.312 -8.312 -0.349 1 31.36 412 SER B O 1
ATOM 6313 N N . ASP B 1 413 ? -26.812 -6.844 -0.068 1 30.31 413 ASP B N 1
ATOM 6314 C CA . ASP B 1 413 ? -27.312 -6.266 1.176 1 30.31 413 ASP B CA 1
ATOM 6315 C C . ASP B 1 413 ? -28.656 -5.586 0.963 1 30.31 413 ASP B C 1
ATOM 6317 O O . ASP B 1 413 ? -28.781 -4.672 0.146 1 30.31 413 ASP B O 1
ATOM 6321 N N . ASN B 1 414 ? -29.812 -6.25 1.221 1 27.38 414 ASN B N 1
ATOM 6322 C CA . ASN B 1 414 ? -31.172 -5.77 1.478 1 27.38 414 ASN B CA 1
ATOM 6323 C C . ASN B 1 414 ? -31.188 -4.648 2.512 1 27.38 414 ASN B C 1
ATOM 6325 O O . ASN B 1 414 ? -31.203 -4.906 3.715 1 27.38 414 ASN B O 1
ATOM 6329 N N . MET B 1 415 ? -30.469 -3.549 2.461 1 27.52 415 MET B N 1
ATOM 6330 C CA . MET B 1 415 ? -30.938 -2.441 3.291 1 27.52 415 MET B CA 1
ATOM 6331 C C . MET B 1 415 ? -32.406 -2.145 3.02 1 27.52 415 MET B C 1
ATOM 6333 O O . MET B 1 415 ? -32.781 -1.771 1.904 1 27.52 415 MET B O 1
ATOM 6337 N N . ASN B 1 416 ? -33.375 -2.875 3.646 1 25.94 416 ASN B N 1
ATOM 6338 C CA . ASN B 1 416 ? -34.812 -2.672 3.832 1 25.94 416 ASN B CA 1
ATOM 6339 C C . ASN B 1 416 ? -35.125 -1.224 4.188 1 25.94 416 ASN B C 1
ATOM 6341 O O . ASN B 1 416 ? -34.75 -0.74 5.25 1 25.94 416 ASN B O 1
ATOM 6345 N N . HIS B 1 417 ? -35.25 -0.31 3.279 1 26.16 417 HIS B N 1
ATOM 6346 C CA . HIS B 1 417 ? -35.938 0.961 3.451 1 26.16 417 HIS B CA 1
ATOM 6347 C C . HIS B 1 417 ? -37.344 0.751 4.02 1 26.16 417 HIS B C 1
ATOM 6349 O O . HIS B 1 417 ? -38.188 0.072 3.406 1 26.16 417 HIS B O 1
ATOM 6355 N N . GLY B 1 418 ? -37.562 0.532 5.367 1 24.7 418 GLY B N 1
ATOM 6356 C CA . GLY B 1 418 ? -38.812 0.551 6.098 1 24.7 418 GLY B CA 1
ATOM 6357 C C . GLY B 1 418 ? -39.75 1.646 5.637 1 24.7 418 GLY B C 1
ATOM 6358 O O . GLY B 1 418 ? -39.344 2.807 5.516 1 24.7 418 GLY B O 1
ATOM 6359 N N . ASN B 1 419 ? -40.75 1.395 4.801 1 24.83 419 ASN B N 1
ATOM 6360 C CA . ASN B 1 419 ? -41.938 2.123 4.367 1 24.83 419 ASN B CA 1
ATOM 6361 C C . ASN B 1 419 ? -42.688 2.689 5.551 1 24.83 419 ASN B C 1
ATOM 6363 O O . ASN B 1 419 ? -43.219 1.935 6.379 1 24.83 419 ASN B O 1
ATOM 6367 N N . MET B 1 420 ? -42.25 3.807 6.188 1 25.25 420 MET B N 1
ATOM 6368 C CA . MET B 1 420 ? -43.094 4.535 7.125 1 25.25 420 MET B CA 1
ATOM 6369 C C . MET B 1 420 ? -44.469 4.797 6.52 1 25.25 420 MET B C 1
ATOM 6371 O O . MET B 1 420 ? -44.594 5.473 5.496 1 25.25 420 MET B O 1
ATOM 6375 N N . ASN B 1 421 ? -45.344 3.793 6.504 1 23.03 421 ASN B N 1
ATOM 6376 C CA . ASN B 1 421 ? -46.781 3.906 6.266 1 23.03 421 ASN B CA 1
ATOM 6377 C C . ASN B 1 421 ? -47.406 5.027 7.094 1 23.03 421 ASN B C 1
ATOM 6379 O O . ASN B 1 421 ? -47.312 5.023 8.32 1 23.03 421 ASN B O 1
ATOM 6383 N N . HIS B 1 422 ? -47.438 6.273 6.586 1 26.23 422 HIS B N 1
ATOM 6384 C CA . HIS B 1 422 ? -48.312 7.344 7.031 1 26.23 422 HIS B CA 1
ATOM 6385 C C . HIS B 1 422 ? -49.719 6.84 7.215 1 26.23 422 HIS B C 1
ATOM 6387 O O . HIS B 1 422 ? -50.344 6.348 6.266 1 26.23 422 HIS B O 1
ATOM 6393 N N . GLY B 1 423 ? -50 6.043 8.281 1 22.83 423 GLY B N 1
ATOM 6394 C CA . GLY B 1 423 ? -51.375 5.812 8.727 1 22.83 423 GLY B CA 1
ATOM 6395 C C . GLY B 1 423 ? -52.219 7.066 8.719 1 22.83 423 GLY B C 1
ATOM 6396 O O . GLY B 1 423 ? -51.781 8.117 9.188 1 22.83 423 GLY B O 1
ATOM 6397 N N . GLN B 1 424 ? -53.125 7.258 7.719 1 24.77 424 GLN B N 1
ATOM 6398 C CA . GLN B 1 424 ? -54.344 8.07 7.637 1 24.77 424 GLN B CA 1
ATOM 6399 C C . GLN B 1 424 ? -55.25 7.848 8.844 1 24.77 424 GLN B C 1
ATOM 6401 O O . GLN B 1 424 ? -56.25 8.523 9 1 24.77 424 GLN B O 1
ATOM 6406 N N . GLN B 1 425 ? -54.844 7.781 10.148 1 21.14 425 GLN B N 1
ATOM 6407 C CA . GLN B 1 425 ? -56 8.273 10.883 1 21.14 425 GLN B CA 1
ATOM 6408 C C . GLN B 1 425 ? -56.156 9.781 10.695 1 21.14 425 GLN B C 1
ATOM 6410 O O . GLN B 1 425 ? -55.188 10.523 10.672 1 21.14 425 GLN B O 1
#

Foldseek 3Di:
DDDPDDDDDDDDDDDDDDDDDDDDDDDPPPDPPPPPPPPPPVPPPPPPPDPPFCCDDPFEHEQADDFLQSSQLSLQCVFQVQPPPTHAFQAEEEEARPQLLQLLQSLLVCAPPRVHFYHHYHQQDRDPSRLVSLVSRVHNHDPVRAHYEYQQHDPNHVVVNVVVPGHYHYQHDPDSQLSQLSSQVVLCVRVVHRDLEAEEEASPALLQSLLVSLQSNADNHGYHHDFQAGDDPSNVVSLCVSVQDHEYEYQEDCRGHNVNVQVVCNSSHDYDYQYDPDSQRSQLSQQCDADPVRRDGNNQQEAQAEAEEWESVCSSRNNSNSNCLHDDRNYGYGYAHAEAGDPVVLVSLLSHAAADAAAPVVDDAYHYYYYYTSRTHNPVRVVVSSVSNYYFHPVQQTRPPHPPDRDDNPPPPPPPPPPPPPPPD/DDPPDPDDDDDDDPDDDDDDDDDDDDDDPPDPPPPPPPPPPVPPPPPPPDPPFCCDDPFEHEQADDFLQSSLLSLQCVFQVQPPPTHAFQAEEEEARPQLLQLLQSLLVCAPPRVHFYHHYHQQDRDPSRLVSLVSRVHNHDPVQAHYEYQQHDPNHVVVNVVVPGHYHYQHDPDSQLSQLSVQVVLCVRVVHRDLEAEEEASPALLQSLLVSLQSNADNHGYHHDFQAGDDPSNVVSLCVSVQDHEYEYQEDCRGHNVNNQVVCNSSHDYDYFYDPDSQRSQLSQQCDADPVRRDGNNQQEAQAEAEEWESVCSSRNNSNSNCLHDDRNYGYGYAHAEAGDPVVLVRLLSHAAADAAAPVVDDAYHYYYYYTSRTHNPVRVVVSSVSNYYFHPVQQTRPPHPPDRDDNPDPPPPPPPPPPPPPD

Secondary structure (DSSP, 8-state):
-------------------------------------------------------B-SSEEEE--SSHHHHHHHHHHHH----TTS---S-EEEEETT-HHHHHHHGGGTTTTT---EEEE-SSS--HHHHHHHHHH-----TT---EEEES--HHHHHHHHHTT--EEEE--SSHHHHHHHHHHHHHHHHSS--SEEEEEESS-HHHHHHHHHHHHHSS--EEEE-SS---HHHHHHHHTTTT-EEEEEES-TTTS-HHHHHHHGGGEEEEEE--SSHHHHHHHHHH---TTT--S----SSS-EEEEEEGGGTGGGGGGGGGGTSSS-PPEEEE-SSS--HHHHHHHHHT--EESS-GGG----EEEEES-TTTS-HHHHHHHHHHTS-EETTSS-GGGTTS---------------------/-------------------------------------------------------B-SSEEEE--SSHHHHHHHHHHHH----TTS---S-EEEEETT-HHHHHHHGGGTTTTT---EEEE-SSS--HHHHHHHHHH-----TT---EEEES--HHHHHHHHHTT--EEEE--SSHHHHHHHHHHHHHHHHSS--SEEEEEESS-HHHHHHHHHHHHHSS--EEEE-SS---HHHHHHHHTTTT-EEEEEES-TTTS-HHHHHHHGGGEEEEEE--SSHHHHHHHHHH---TTT--S----SSS-EEEEEEGGGTGGGGGGGGGGTSSS---EEEE-SSS--HHHHHHHHHT--EESS-GGG----EEEEES-TTTS-HHHHHHHHHHTS-EETTSS-GGGTTS---------------------

InterPro domains:
  IPR051922 Bacterial Sporulation-Associated [PTHR30032] (23-290)

Radius of gyration: 34.52 Å; Cα contacts (8 Å, |Δi|>4): 1832; chains: 2; bounding box: 129×86×110 Å

Sequence (850 aa):
MGKRSFIRWTGVSILAAGFLLSGCGVQGEEQPTQNSAEQAQSTKAGKASADQELSATKNTTRIEGTNAEEIALSTSRMIWPATPNGTKPNVVLLAPHDNWQTQLVGLDLVHHPSDGPLLVTDKGKIADPVLSEIKRLHPKGAEDGTQVITIGMNAGVVKQVTDAGFKVKEIKGDTPEKVAAVIDEYYASVSGELPQSVVVSTSEQAEFAAPAGSWISHMPEPLLYVTKDSIPADTDTALKKRKGKANIYLLGPEGVISKKVESDLRKHGTVVRISGKDPMENAIAFAKYKDAKTGFGWGITKPGHGLVLASTEQAGQSLPALPFAHRGKHAPLLLTDKEKAPEALLGYLKELKPLFKNEPTEGPYNHMFIVGNSEWVSNEQQGDLDHLIEIEAANGMGHGDHGGMKMDNDQSDNMNHGNMNHGQQMGKRSFIRWTGVSILAAGFLLSGCGVQGEEQPTQNSAEQAQSTKAGKASADQELSATKNTTRIEGTNAEEIALSTSRMIWPATPNGTKPNVVLLAPHDNWQTQLVGLDLVHHPSDGPLLVTDKGKIADPVLSEIKRLHPKGAEDGTQVITIGMNAGVVKQVTDAGFKVKEIKGDTPEKVAAVIDEYYASVSGELPQSVVVSTSEQAEFAAPAGSWISHMPEPLLYVTKDSIPADTDTALKKRKGKANIYLLGPEGVISKKVESDLRKHGTVVRISGKDPMENAIAFAKYKDAKTGFGWGITKPGHGLVLASTEQAGQSLPALPFAHRGKHAPLLLTDKEKAPEALLGYLKELKPLFKNEPTEGPYNHMFIVGNSEWVSNEQQGDLDHLIEIEAANGMGHGDHGGMKMDNDQSDNMNHGNMNHGQQ
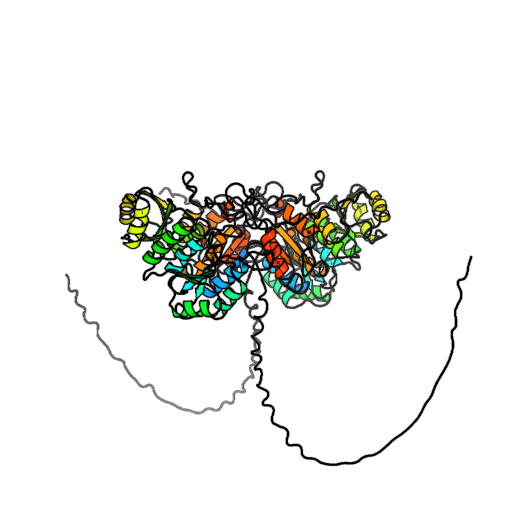
Nearest PDB structures (foldseek):
  5j72-assembly1_A  TM=8.426E-01  e=3.678E-16  Clostridioides difficile 630
  7acy-assembly1_D  TM=7.914E-01  e=3.770E-15  Clostridioides difficile 630
  7acx-assembly1_B  TM=8.148E-01  e=6.690E-13  Clostridioides difficile
  5j6q-assembly1_A  TM=7.919E-01  e=7.516E-13  Clostridioides difficile 630
  5j72-assembly1_A  TM=8.426E-01  e=9.552E-16  Clostridioides difficile 630